Protein 3K5I (pdb70)

Organism: Aspergillus clavatus (strain ATCC 1007 / CBS 513.65 / DSM 816 / NCTC 3887 / NRRL 1 / QM 1276 / 107) (NCBI:txid344612)

Sequence (1512 aa):
MWNSRKVGVLGGGQLGRMLVESANRLNIQVNVLDADNSPAKQISAHDGHVTGSFKEREAVRQLAKTCDVVTAEIEHVDTYALEEVASEVKIEPSWQAIRTIQNKFNQKEHLRKYGIPMAEHRELVENTPAELAKVGEQLGYPLMLKSKTMAYDGRGNFRVNSQDDIPEALEALKDRPLYAEKWAYFKMELAVIVVKTKDEVLSYPTVETVQEDSICKLVYAPARNVSDAINQKAQELARKAVAAFDGKGVFGVEMFLLEDDSIMLCEIASRIHNSGHYTIEGCALSQFDAHLRAILDLPIPAQSLEIRQPSIMLNIIGGAAPDTHLQAAECALSIPNASIHLYSKGAAKPGRKMGHITVTAPTMHEAETHIQPLIDVVDRIMWNSRKVGVLGGGQLGRMLVESANRLNIQVNVLDADNSPAKQISAHDGHVTGSFKEREAVRQLAKTCDVVTAEIEHVDTYALEEVASEVKIEPSWQAIRTIQNKFNQKEHLRKYGIPMAEHRELVENTPAELAKVGEQLGYPLMLKSKTRGNFRVNSQDDIPEALEALKDRPLYAEKWAYFKMELAVIVVKTKDEVLSYPTVETVQEDSICKLVYAPARNVSDAINQKAQELARKAVAAFDGKGVFGVEMFLLEDDSIMLCEIASRIHNSGHYTIEGCALSQFDAHLRAILDLPIPAQSLEIRQPSIMLNIIGGAAPDTHLQAAECALSIPNASIHLYSKGAAKPGRKMGHITVTAPTMHEAETHIQPLIDVVDRIMWNSRKVGVLGGGQLGRMLVESANRLNIQVNVLDADNSPAKQISAHDGHVTGSFKEREAVRQLAKTCDVVTAEIEHVDTYALEEVASEVKIEPSWQAIRTIQNKFNQKEHLRKYGIPMAEHRELVENTPAELAKVGEQLGYPLMLKSKTMAYDGRGNFRVNSQDDIPEALEALKDRPLYAEKWAYFKMELAVIVVKTKDEVLSYPTVETVQEDSICKLVYAPARNVSDAINQKAQELARKAVAAFDGKGVFGVEMFLLEDDSIMLCEIASRIHNSGHYTIEGCALSQFDAHLRAILDLPIPAQSLEIRQPSIMLNIIGGAAPDTHLQAAECALSIPNASIHLYSKGAAKPGRKMGHITVTAPTMHEAETHIQPLIDVVDRIRMWNSRKVGVLGGGQLGRMLVESANRLNIQVNVLDADNSPAKQISAHDGHVTGSFKEREAVRQLAKTCDVVTAEIVDTYALEEVASEVKIEPSWQAIRTIQNKFNQKEHLRKYGIPMAEHRELVENTPAELAKVGEQLGYPLMLKSKTMGNFRVNSQDDIPEALEALKDRPLYAEKWAYFKMELAVIVVKTKDEVLSYPTVETVQEDSICKLVYAPARNVSDAINQKAQELARKAVAAFDGKGVFGVEMFLLEDDSIMLCEIASRIHNSGHYTIEGCALSQFDAHLRAILDLPIPAQSLEIRQPSIMLNIIGGAAPDTHLQAAECALSIPNASIHLYSKGAAKPGRKMGHITVTAPTMHEAETHIQPLIDVVDR

InterPro domains:
  IPR000031 PurE domain [PF00731] (404-549)
  IPR000031 PurE domain [SM01001] (402-552)
  IPR000031 PurE domain [TIGR01162] (404-551)
  IPR003135 ATP-grasp fold, ATP-dependent carboxylate-amine ligase-type [PF02222] (110-288)
  IPR005875 Phosphoribosylaminoimidazole carboxylase, ATPase subunit [MF_01928] (6-364)
  IPR005875 Phosphoribosylaminoimidazole carboxylase, ATPase subunit [TIGR01161] (6-368)
  IPR011054 Rudiment single hybrid motif [SSF51246] (310-379)
  IPR011761 ATP-grasp fold [PS50975] (108-296)
  IPR013815 ATP-grasp fold, subdomain 1 [G3DSA:3.30.1490.20] (113-182)
  IPR016185 Pre-ATP-grasp domain superfamily [SSF52440] (3-99)
  IPR016301 Phosphoribosylaminoimidazole carboxylase, fungi/plant [PIRSF001340] (3-570)
  IPR033747 Class I PurE [MF_01929] (404-556)
  IPR040686 Phosphoribosylaminoimidazole carboxylase, C-terminal domain [PF17769] (311-368)
  IPR054350 PurT/PurK-like, preATP-grasp domain [PF22660] (6-102)

Foldseek 3Di:
DLQAFEEEEAEAFLQLQVLLVLNVVVVHHYAYEEAPPHLNCVPHPDPRHFHDHQQDLVSVLSSLQPGAEYEYAALNGNLVSVVVCVVRHPYFPHSVQSVQQQFFVSLVVLCVVLVAFAFAKFWQPDLDLVSVVVSCVVQHPFWWKAFRHDDDLLQGIDTRGDSVCSVVNCVSNDPGGIMITRDDPFPWKKKKKWFAAPPDIAIAFIWTWDDDSSGTFKIKPPHPPADPVLSVVRVVSVVSSVVSGGGGFIKMWMWGQDPVRDIHTHGMGSYDDPNQPLLVVFFQQGSSNRGVCRSSVHDDDNNRSYGPAIKMKGFQAQAPDQCLSVVLLVVQVPQPQKDWFASSHPGRDGSHGGTMIMHGDNHSVVSCVSCPVSVVSSVVD/DLQAFEEEEADAFLQLQVLLVLNVVVVRHYAYEEAPPHLRCVVPPDDNHFHDHQADLVSLVSNQVRGQEYEYRALPGDLVSVVVCCVRHPYFADSVLSVQQLFFVSLVVLCVVQPAFAFDKFFDPDLDLVSVQVRCVVQPPQKWKAFRNCGIDGRGHSVCSVVRSVSNDPGGTMITRDAAFPFKKKWKWWFAVPAIFIFWIWTWDDDPRHTFKIKVHHPPQDPVLRVVVRVSVSSSVVSGGGGFIKMWMWGQGPVRDIHTDGIGSYDDDNQVLLPVFFLAGSSNRGVCRRSVHDDDNRRSYGPFIKMKGWQFFDPDQCLSVQLVVVQVPQPQKDWFASPNRGGDGGDGGTMIMHGDRHSVVRCVSCVVSVVSSVVD/DLQEFAEEEQDQFLQLLVLLVQNVVVVHHYAYEDADLHLNNVPRPDPLHFHHHLQDLVSVLSSLVRGQEYEYSDLNGNLVSCVVCVVPHHYFPHSVQSVQAQFQVSLVVLVVVLVAFDFDKFWQPDLDLVRVVVRCVVQHPFKWKAFRHPDDFLQGIDTRGDSVCSVVRCVSNDPGGIMITRDAQFPWKKKWKWFFAPPDIATAFIWTFDADSRGTFKIKPRHPDDDVVLRVVRVVSVVSSPVSGGGGAMKMWMWGQHPVRDIHTDGMGSYDDPNFPLLVVFFQAGSSNSRVCRNSVHDDPNRRRYGPAIKMKGFQAQAPDQCLSVVLQVVQVPQPQKDWFATSRHRGDGRHGGTMIMHGDNHSVVNCVRCVVSVVSSVVRD/DLLAFEEEEADQFLQLQVLLVLNVVVPRHYAYEEAPPFLRVVVPDDDRHFHHHLADQPSVLVRQLRTAEYEYPAHDLVSVVVCVVPHHYFFHSVLQVQQQFQVSLVVLCVVVVAFAFDKFWDDDLDLVVVLVVCVVQPPQKWKQFRHPGIDGRGDSVCSVVRSVVRDPTGIMITRDAQFPFKWKKKWFFAPPAIATAWIWTFDDDPPHTFKIKVRHPPQPVVLGVQQRVSVRSSVVSDGGGFMKMWMWGQGPVRDIHTHGMRSYDDPNQPQCVVFFLAGSSNRRVCRNSVHDDDNNRRYGPFIKMKGFQAFDPWFCVSVVLVVVLVPQAQKDWFASPNGTGDGGDGGTMIMHGDNDPVVSCVSCVVSVVVSVD

B-factor: mean 33.08, std 24.82, range [1.0, 99.75]

Nearest PDB structures (foldseek):
  3k5h-assembly1_A  TM=9.970E-01  e=4.142E-81  Aspergillus clavatus
  3k5i-assembly1_B  TM=9.734E-01  e=1.674E-75  Aspergillus clavatus
  3k5i-assembly2_D  TM=9.687E-01  e=1.830E-73  Aspergillus clavatus
  3qff-assembly1_B  TM=9.321E-01  e=9.022E-40  Bacillus anthracis str. A0248
  1kj8-assembly1_A  TM=8.905E-01  e=2.432E-32  Escherichia coli

Solvent-accessible surface area: 56715 Å² total; per-residue (Å²): 113,17,16,75,56,77,0,0,0,0,0,0,19,25,18,0,11,6,2,0,36,9,0,22,62,12,44,6,64,2,2,0,0,24,58,91,93,11,15,0,13,35,6,7,35,68,148,22,40,20,88,22,38,27,110,80,107,116,9,0,57,89,0,1,104,46,11,63,1,0,2,4,13,23,15,17,6,18,1,112,0,0,80,75,0,46,102,99,17,115,19,32,0,16,37,85,3,2,59,35,4,34,22,26,18,69,2,5,55,48,0,118,155,98,58,7,52,25,8,75,25,86,79,10,122,95,65,48,70,73,21,0,23,116,2,0,149,66,9,32,74,17,0,36,0,10,0,24,40,75,14,80,27,23,107,0,32,47,119,0,73,40,117,129,30,3,86,102,0,21,94,58,6,121,140,60,62,1,1,0,10,86,46,14,142,83,90,37,22,1,0,0,3,0,0,34,20,126,104,96,64,21,22,2,42,4,3,12,12,54,56,84,127,40,26,15,34,12,0,16,0,54,12,77,150,20,55,125,75,20,43,108,84,0,35,96,11,0,88,91,0,1,71,7,7,94,16,42,0,0,0,0,0,39,1,15,6,31,130,107,67,46,5,30,1,16,42,2,4,1,38,2,11,11,3,0,2,2,0,40,22,0,4,15,6,7,0,1,36,0,2,1,6,1,5,1,41,15,48,21,23,64,84,1,6,108,37,34,21,29,0,0,0,0,2,3,46,5,11,103,38,95,71,9,17,34,63,3,0,65,30,1,4,62,10,33,16,4,15,10,4,6,7,34,30,58,78,6,151,97,22,66,20,6,0,0,0,0,0,4,0,84,69,30,134,42,0,52,81,18,1,82,64,0,20,55,52,29,81,196,94,118,23,19,75,63,73,0,0,0,2,0,0,18,22,22,0,12,5,0,1,40,8,0,23,65,14,41,5,55,3,0,0,0,23,55,93,100,6,20,0,12,32,6,8,35,64,151,21,40,14,85,21,35,39,117,85,140,99,7,2,100,86,0,4,141,39,18,60,3,2,3,10,9,48,42,99,6,33,4,139,0,3,66,65,10,48,107,111,7,125,15,24,2,15,51,80,3,4,42,27,6,38,28,38,21,62,1,2,38,45,0,130,167,103,48,6,67,33,10,91,12,82,82,7,120,104,43,46,77,78,26,0,22,128,9,1,125,100,4,30,66,19,0,50,0,12,10,26,113,234,16,76,46,125,0,82,49,99,126,38,5,85,111,0,16,127,43,4,97,127,50,90,0,0,0,7,80,49,12,151,80,104,28,40,1,2,1,4,0,0,29,23,131,120,96,39,31,15,0,25,0,2,14,24,49,90,88,129,93,49,22,16,10,0,18,0,47,8,70,139,21,12,83,44,17,24,24,80,0,12,42,15,0,50,118,0,0,55,13,11,104,12,26,0,0,0,0,0,42,1,20,7,40,126,107,59,35,10,24,2,15,44,3,11,7,47,1,16,15,4,0,3,2,0,38,22,0,3,17,7,9,0,2,40,0,3,0,8,2,5,2,72,18,55,23,22,35,42,2,8,42,36,35,21,27,0,0,0,0,1,2,44,7,18,95,35,83,76,16,15,29,65,2,0,66,32,0,7,66,9,29,20,2,15,9,4,6,7,33,39,47,65,1,140,104,26,95,73,2,1,0,0,0,0,4,2,81,67,31,132,70,0,47,83,24,1,86,64,0,16,46,36,26,73,201,107,196,30,18,61,124,80,0,0,0,1,0,0,19,24,17,0,12,5,0,2,40,10,0,24,67,10,40,6,56,3,1,0,0,29,57,91,105,8,15,0,12,36,4,6,44,65,149,24,40,17,91,20,39,25,111,79,97,112,7,1,64,65,0,0,149,48,11,40,1,1,2,4,13,20,18,12,6,19,1,119,0,0,78,86,2,43,98,116,22,137,21,29,0,25,51,92,4,4,42,23,3,33,24,25,28,65,3,6,51,42,0,142,160,88,61,5,60,26,11,69,19,83,75,8,127,100,63,48,71,79,26,0,31,132,4,0,141,86,7,30,75,15,0,33,0,15,0,27,40,68,14,80,30,21,110,1,36,37,121,0,71,42,117,126,39,4,85,110,0,19,95,56,6,120,135,56,65,2,0,0,8,83,54,17,143,86,88,37,17,0,0,2,3,0,0,24,27,133,117,97,56,14,26,1,43,5,3,6,7,49,48,65,111,38,24,15,23,9,0,19,0,55,14,72,144,22,57,120,60,16,40,109,76,0,39,103,16,0,81,91,0,1,71,10,9,107,18,41,0,0,0,0,0,26,0,18,5,31,131,95,63,39,15,27,0,19,49,2,2,3,32,0,13,16,2,0,3,3,0,40,24,0,5,15,8,7,0,1,34,0,0,0,6,1,5,28,50,22,53,19,23,64,73,1,5,103,38,39,25,28,0,1,0,0,6,3,52,1,13,91,37,95,72,10,15,39,91,4,0,78,29,0,1,61,12,30,17,2,18,7,3,6,6,33,33,53,81,13,144,104,25,69,16,6,0,0,0,0,0,4,0,84,68,27,129,39,0,51,86,20,2,82,63,1,22,49,46,25,59,194,61,158,153,16,22,66,77,81,0,0,0,2,1,0,18,28,16,0,12,5,1,0,36,8,0,26,57,9,40,6,55,4,0,0,0,27,62,95,109,16,14,0,12,41,5,7,37,67,150,15,35,10,82,24,29,45,115,88,126,99,3,2,84,101,0,2,163,44,15,64,8,3,3,12,14,89,22,35,3,134,1,3,62,80,2,46,113,95,16,154,18,22,3,23,59,92,4,15,51,28,8,70,28,47,21,66,5,11,59,28,0,131,144,95,48,7,60,27,12,86,8,87,78,9,118,106,51,36,74,76,33,2,23,122,8,2,137,102,3,28,69,28,0,53,0,17,9,21,36,197,57,81,41,113,0,75,42,96,119,44,5,86,93,0,21,102,27,6,106,160,72,69,0,2,0,14,76,54,14,125,80,113,35,43,1,0,1,3,0,0,33,24,142,121,92,39,24,18,0,24,0,3,8,25,52,91,84,133,101,48,19,20,10,0,13,0,50,9,66,138,17,13,75,47,15,19,41,77,0,14,64,16,0,44,101,0,0,56,12,11,108,16,40,0,1,0,0,0,47,1,23,4,34,119,112,54,42,13,23,7,31,42,6,21,18,66,3,17,15,3,0,2,1,0,37,26,0,6,13,4,8,0,1,32,0,5,0,4,1,5,1,74,18,50,21,22,34,39,1,5,44,36,34,18,26,0,0,0,0,1,1,42,8,25,90,57,59,77,38,12,41,97,11,0,79,31,0,3,67,10,30,18,2,14,8,5,5,5,34,44,51,62,4,124,102,26,82,57,3,0,0,0,0,0,5,1,89,67,32,142,54,0,58,83,20,1,85,64,0,15,40,66,38,77,224

Secondary structure (DSSP, 8-state):
--S--EEEEE--SHHHHHHHHHHHHHT-EEEEEESTT-TTGGG--SS--EES-TT-HHHHHHHHTT-SEEEESSS-S-HHHHHHHTTTSEESS-HHHHHHHTSHHHHHHHHHTTT--B--EEEESS--HHHHHHHHHHH-SSEEEEESSS--TTTTEEEE-STTSHHHHHHHTTTS-EEEEE---EEEEEEEEEEE-SS-EEEPPPEEEEEETTEEEEEEES-SS--HHHHHHHHHHHHHHHHTS--SEEEEEEEEEETTS-EEEEEEESS--GGGTTHHHHBSS-HHHHHHHHHTT----GGGGSBSS-EEEEEEE--SSSSHHHHHHHHHTTSTTEEEEE----S--TT-EEEEEEEE-SSHHHHHHHHHHHHHHHHT-/-TT-S-EEEE--SHHHHHHHHHHHHHT--EEEEESTT-TTGGG--SS--EES-TTSHHHHHHHHTT-SEEEESSSS--HHHHHHHTTTSEESS-HHHHHHHTSHHHHHHHHHTTT--B--EEEESS--HHHHHHHHHHH-SSEEEEE----EEEE-SGGGHHHHHHTT-SS-EEEEE---EEEEEEEEEEE-SS-EEE---EEEEEETTEEEEEEES-TT--HHHHHHHHHHHHHHHTTS-S-EEEEEEEEEETTS-EEEEEEESS--GGGTTHHHHSSS-HHHHHHHHHTT----GGGGS-SS-EEEEEEE--SSSSTHHHHHHHHHTSTTEEEEE----S--TT-EEEEEEEE-SSHHHHHHHHHHHHHHHHH-/-TT-SEEEEE--SHHHHHHHHHHHHTT-EEEEEESTT-TTGGG--SS--EES-TT-HHHHHHHHTT-SEEEESSS-S-HHHHHHHTTTSEESS-HHHHHHHHSHHHHHHHHHTTT--B--EEE-SS--HHHHHHHHHHH-SSEEEEESSS--TTTTEEEE-SGGGHHHHHHHTTTS-EEEEE---EEEEEEEEEEE-SS-EEE---EEEEEETTEEEEEEESPSS--HHHHHHHHHHHHHHHHTS--SEEEEEEEEEETTS-EEEEEEESS--GGGTTHHHHSSS-HHHHHHHHHTT----GGGGS-SS-EEEEEEE--SSTTTHHHHHHHHHTSTTEEEEE----S--TT-EEEEEEEE-SSHHHHHHHHHHHHHHHHHH-/-GGG-EEEEE--SHHHHHHHHHHHHTT-EEEEEESTT-TTGGG--STT-EES-TTSHHHHHHHHHTSSEEEE----HHHHHHHTTTSEEES-HHHHHHHTSHHHHHHHHHTTT--B--EEE-SS--HHHHHHHHHHH-SSEEEEES---EEEE-SGGGHHHHHHHS-SS-EEEEE---EEEEEEEEEEE-SS-EEEEEEEEEEEETTEEEEEEES-TT--HHHHHHHHHHHHHHHHTS-S-EEEEEEEEEETTS-EEEEEEESS--GGGTTHHHHSSS-HHHHHHHHHTT----SGGGS-SS-EEEEEEE--SSTTHHHHHHHHHHTSTTEEEEE----S--TT-EEEEEEEE-SSHHHHHHHHHHHHHHHH-

CATH classification: 3.40.50.20 (+2 more: 3.30.1490.20, 3.30.470.20)

Radius of gyration: 37.77 Å; Cα contacts (8 Å, |Δi|>4): 3647; chains: 4; bounding box: 84×115×87 Å

Structure (mmCIF, N/CA/C/O backbone):
data_3K5I
#
_entry.id   3K5I
#
_cell.length_a   76.500
_cell.length_b   134.200
_cell.length_c   98.500
_cell.angle_alpha   90.00
_cell.angle_beta   105.60
_cell.angle_gamma   90.00
#
_symmetry.space_group_name_H-M   'P 1 21 1'
#
loop_
_entity.id
_entity.type
_entity.pdbx_description
1 polymer 'Phosphoribosyl-aminoimidazole carboxylase'
2 non-polymer 'SODIUM ION'
3 non-polymer '2-[N-CYCLOHEXYLAMINO]ETHANE SULFONIC ACID'
4 non-polymer "ADENOSINE-5'-DIPHOSPHATE"
5 non-polymer 'MAGNESIUM ION'
6 non-polymer '5-AMINOIMIDAZOLE RIBONUCLEOTIDE'
7 water water
#
loop_
_atom_site.group_PDB
_atom_site.id
_atom_site.type_symbol
_atom_site.label_atom_id
_atom_site.label_alt_id
_atom_site.label_comp_id
_atom_site.label_asym_id
_atom_site.label_entity_id
_atom_site.label_seq_id
_atom_site.pdbx_PDB_ins_code
_atom_site.Cartn_x
_atom_site.Cartn_y
_atom_site.Cartn_z
_atom_site.occupancy
_atom_site.B_iso_or_equiv
_atom_site.auth_seq_id
_atom_site.auth_comp_id
_atom_site.auth_asym_id
_atom_site.auth_atom_id
_atom_site.pdbx_PDB_model_num
ATOM 1 N N . MET A 1 21 ? -3.057 15.866 59.950 1.00 99.75 1 MET A N 1
ATOM 2 C CA . MET A 1 21 ? -2.212 14.823 60.486 1.00 29.96 1 MET A CA 1
ATOM 3 C C . MET A 1 21 ? -0.879 14.816 59.767 1.00 29.26 1 MET A C 1
ATOM 4 O O . MET A 1 21 ? 0.086 15.521 60.088 1.00 65.74 1 MET A O 1
ATOM 9 N N . TRP A 1 22 ? -0.856 13.955 58.768 1.00 47.61 2 TRP A N 1
ATOM 10 C CA . TRP A 1 22 ? 0.313 13.824 57.953 1.00 39.60 2 TRP A CA 1
ATOM 11 C C . TRP A 1 22 ? -0.112 14.911 56.973 1.00 47.93 2 TRP A C 1
ATOM 12 O O . TRP A 1 22 ? 0.737 15.575 56.363 1.00 38.11 2 TRP A O 1
ATOM 23 N N . ASN A 1 23 ? -1.432 15.119 56.895 1.00 22.92 3 ASN A N 1
ATOM 24 C CA . ASN A 1 23 ? -2.004 16.157 55.998 1.00 33.57 3 ASN A CA 1
ATOM 25 C C . ASN A 1 23 ? -2.741 17.357 56.614 1.00 27.14 3 ASN A C 1
ATOM 26 O O . ASN A 1 23 ? -3.588 18.078 55.989 1.00 22.79 3 ASN A O 1
ATOM 31 N N . SER A 1 24 ? -2.417 17.596 57.881 1.00 27.80 4 SER A N 1
ATOM 32 C CA . SER A 1 24 ? -3.044 18.721 58.578 1.00 99.75 4 SER A CA 1
ATOM 33 C C . SER A 1 24 ? -2.289 20.018 58.324 1.00 30.15 4 SER A C 1
ATOM 34 O O . SER A 1 24 ? -2.834 21.110 58.522 1.00 54.17 4 SER A O 1
ATOM 37 N N . ARG A 1 25 ? -1.035 19.918 57.898 1.00 38.23 5 ARG A N 1
ATOM 38 C CA . ARG A 1 25 ? -0.259 21.122 57.630 1.00 55.26 5 ARG A CA 1
ATOM 39 C C . ARG A 1 25 ? -0.788 21.944 56.473 1.00 13.79 5 ARG A C 1
ATOM 40 O O . ARG A 1 25 ? -1.408 21.435 55.529 1.00 27.80 5 ARG A O 1
ATOM 48 N N . LYS A 1 26 ? -0.522 23.240 56.599 1.00 35.03 6 LYS A N 1
ATOM 49 C CA . LYS A 1 26 ? -0.926 24.235 55.634 1.00 16.93 6 LYS A CA 1
ATOM 50 C C . LYS A 1 26 ? 0.335 24.601 54.879 1.00 19.83 6 LYS A C 1
ATOM 51 O O . LYS A 1 26 ? 1.420 24.705 55.438 1.00 30.95 6 LYS A O 1
ATOM 57 N N . VAL A 1 27 ? 0.195 24.741 53.573 1.00 26.50 7 VAL A N 1
ATOM 58 C CA . VAL A 1 27 ? 1.311 25.092 52.704 1.00 2.99 7 VAL A CA 1
ATOM 59 C C . VAL A 1 27 ? 1.089 26.480 52.102 1.00 11.52 7 VAL A C 1
ATOM 60 O O . VAL A 1 27 ? -0.024 26.702 51.570 1.00 23.44 7 VAL A O 1
ATOM 64 N N . GLY A 1 28 ? 2.075 27.378 52.213 1.00 33.74 8 GLY A N 1
ATOM 65 C CA . GLY A 1 28 ? 1.970 28.759 51.695 1.00 4.90 8 GLY A CA 1
ATOM 66 C C . GLY A 1 28 ? 2.704 28.695 50.387 1.00 14.83 8 GLY A C 1
ATOM 67 O O . GLY A 1 28 ? 3.877 28.249 50.370 1.00 19.19 8 GLY A O 1
ATOM 68 N N . VAL A 1 29 ? 2.023 29.103 49.321 1.00 18.62 9 VAL A N 1
ATOM 69 C CA . VAL A 1 29 ? 2.723 29.095 48.027 1.00 23.24 9 VAL A CA 1
ATOM 70 C C . VAL A 1 29 ? 2.868 30.523 47.531 1.00 16.00 9 VAL A C 1
ATOM 71 O O . VAL A 1 29 ? 1.884 31.238 47.332 1.00 27.87 9 VAL A O 1
ATOM 75 N N . LEU A 1 30 ? 4.107 30.950 47.328 1.00 19.15 10 LEU A N 1
ATOM 76 C CA . LEU A 1 30 ? 4.307 32.298 46.848 1.00 24.86 10 LEU A CA 1
ATOM 77 C C . LEU A 1 30 ? 4.122 32.348 45.303 1.00 11.69 10 LEU A C 1
ATOM 78 O O . LEU A 1 30 ? 4.987 31.883 44.576 1.00 12.54 10 LEU A O 1
ATOM 83 N N . GLY A 1 31 ? 3.043 32.889 44.809 1.00 8.81 11 GLY A N 1
ATOM 84 C CA . GLY A 1 31 ? 2.788 32.949 43.366 1.00 1.00 11 GLY A CA 1
ATOM 85 C C . GLY A 1 31 ? 1.547 32.072 43.114 1.00 45.49 11 GLY A C 1
ATOM 86 O O . GLY A 1 31 ? 1.444 31.050 43.791 1.00 16.06 11 GLY A O 1
ATOM 87 N N . GLY A 1 32 ? 0.615 32.409 42.215 1.00 9.43 12 GLY A N 1
ATOM 88 C CA . GLY A 1 32 ? -0.567 31.529 42.044 1.00 2.18 12 GLY A CA 1
ATOM 89 C C . GLY A 1 32 ? -1.057 31.482 40.585 1.00 14.17 12 GLY A C 1
ATOM 90 O O . GLY A 1 32 ? -2.244 31.664 40.288 1.00 22.84 12 GLY A O 1
ATOM 91 N N . GLY A 1 33 ? -0.072 31.197 39.734 1.00 9.22 13 GLY A N 1
ATOM 92 C CA . GLY A 1 33 ? -0.176 31.093 38.315 1.00 1.18 13 GLY A CA 1
ATOM 93 C C . GLY A 1 33 ? -0.326 29.628 38.024 1.00 6.59 13 GLY A C 1
ATOM 94 O O . GLY A 1 33 ? -0.781 28.885 38.876 1.00 14.86 13 GLY A O 1
ATOM 95 N N . GLN A 1 34 ? -0.049 29.249 36.789 1.00 6.13 14 GLN A N 1
ATOM 96 C CA . GLN A 1 34 ? -0.361 27.884 36.415 1.00 9.88 14 GLN A CA 1
ATOM 97 C C . GLN A 1 34 ? 0.336 26.849 37.200 1.00 7.91 14 GLN A C 1
ATOM 98 O O . GLN A 1 34 ? -0.151 25.728 37.401 1.00 6.75 14 GLN A O 1
ATOM 104 N N . LEU A 1 35 ? 1.514 27.245 37.667 1.00 16.10 15 LEU A N 1
ATOM 105 C CA . LEU A 1 35 ? 2.339 26.285 38.393 1.00 19.20 15 LEU A CA 1
ATOM 106 C C . LEU A 1 35 ? 1.685 26.047 39.730 1.00 4.61 15 LEU A C 1
ATOM 107 O O . LEU A 1 35 ? 1.524 24.924 40.167 1.00 12.06 15 LEU A O 1
ATOM 112 N N . GLY A 1 36 ? 1.366 27.158 40.383 1.00 5.77 16 GLY A N 1
ATOM 113 C CA . GLY A 1 36 ? 0.773 27.160 41.684 1.00 1.00 16 GLY A CA 1
ATOM 114 C C . GLY A 1 36 ? -0.460 26.421 41.446 1.00 17.43 16 GLY A C 1
ATOM 115 O O . GLY A 1 36 ? -0.799 25.640 42.323 1.00 10.36 16 GLY A O 1
ATOM 116 N N . ARG A 1 37 ? -1.102 26.601 40.301 1.00 2.52 17 ARG A N 1
ATOM 117 C CA . ARG A 1 37 ? -2.353 25.799 40.180 1.00 4.97 17 ARG A CA 1
ATOM 118 C C . ARG A 1 37 ? -2.214 24.269 40.081 1.00 9.79 17 ARG A C 1
ATOM 119 O O . ARG A 1 37 ? -3.054 23.467 40.520 1.00 14.72 17 ARG A O 1
ATOM 127 N N . MET A 1 38 ? -1.177 23.824 39.396 1.00 7.01 18 MET A N 1
ATOM 128 C CA . MET A 1 38 ? -0.985 22.399 39.266 1.00 1.00 18 MET A CA 1
ATOM 129 C C . MET A 1 38 ? -0.617 21.910 40.649 1.00 8.28 18 MET A C 1
ATOM 130 O O . MET A 1 38 ? -1.012 20.819 41.092 1.00 9.68 18 MET A O 1
ATOM 135 N N . LEU A 1 39 ? 0.110 22.745 41.372 1.00 4.73 19 LEU A N 1
ATOM 136 C CA . LEU A 1 39 ? 0.430 22.309 42.730 1.00 13.20 19 LEU A CA 1
ATOM 137 C C . LEU A 1 39 ? -0.856 22.077 43.547 1.00 30.91 19 LEU A C 1
ATOM 138 O O . LEU A 1 39 ? -0.950 21.062 44.225 1.00 9.13 19 LEU A O 1
ATOM 143 N N . VAL A 1 40 ? -1.828 22.994 43.485 1.00 33.91 20 VAL A N 1
ATOM 144 C CA . VAL A 1 40 ? -3.115 22.887 44.195 1.00 24.26 20 VAL A CA 1
ATOM 145 C C . VAL A 1 40 ? -3.861 21.682 43.663 1.00 7.55 20 VAL A C 1
ATOM 146 O O . VAL A 1 40 ? -4.395 20.897 44.440 1.00 23.11 20 VAL A O 1
ATOM 150 N N . GLU A 1 41 ? -3.896 21.435 42.367 1.00 5.00 21 GLU A N 1
ATOM 151 C CA . GLU A 1 41 ? -4.591 20.188 42.111 1.00 1.57 21 GLU A CA 1
ATOM 152 C C . GLU A 1 41 ? -3.989 19.080 42.969 1.00 10.51 21 GLU A C 1
ATOM 153 O O . GLU A 1 41 ? -4.687 18.265 43.612 1.00 13.26 21 GLU A O 1
ATOM 159 N N . SER A 1 42 ? -2.669 19.012 42.986 1.00 21.63 22 SER A N 1
ATOM 160 C CA . SER A 1 42 ? -2.055 17.916 43.772 1.00 7.50 22 SER A CA 1
ATOM 161 C C . SER A 1 42 ? -2.387 18.048 45.245 1.00 22.54 22 SER A C 1
ATOM 162 O O . SER A 1 42 ? -2.504 17.042 45.907 1.00 14.93 22 SER A O 1
ATOM 165 N N . ALA A 1 43 ? -2.531 19.268 45.760 1.00 18.75 23 ALA A N 1
ATOM 166 C CA . ALA A 1 43 ? -2.793 19.459 47.178 1.00 13.78 23 ALA A CA 1
ATOM 167 C C . ALA A 1 43 ? -4.158 18.951 47.602 1.00 31.50 23 ALA A C 1
ATOM 168 O O . ALA A 1 43 ? -4.361 18.304 48.661 1.00 8.95 23 ALA A O 1
ATOM 170 N N . ASN A 1 44 ? -5.064 19.196 46.680 1.00 17.29 24 ASN A N 1
ATOM 171 C CA . ASN A 1 44 ? -6.495 18.912 46.766 1.00 31.40 24 ASN A CA 1
ATOM 172 C C . ASN A 1 44 ? -6.759 17.426 46.815 1.00 22.77 24 ASN A C 1
ATOM 173 O O . ASN A 1 44 ? -7.692 16.952 47.505 1.00 13.04 24 ASN A O 1
ATOM 178 N N . ARG A 1 45 ? -5.937 16.708 46.051 1.00 6.58 25 ARG A N 1
ATOM 179 C CA . ARG A 1 45 ? -6.119 15.252 46.062 1.00 7.97 25 ARG A CA 1
ATOM 180 C C . ARG A 1 45 ? -5.715 14.673 47.435 1.00 10.76 25 ARG A C 1
ATOM 181 O O . ARG A 1 45 ? -6.164 13.627 47.871 1.00 9.86 25 ARG A O 1
ATOM 189 N N . LEU A 1 46 ? -4.863 15.369 48.173 1.00 13.32 26 LEU A N 1
ATOM 190 C CA . LEU A 1 46 ? -4.514 14.857 49.489 1.00 20.99 26 LEU A CA 1
ATOM 191 C C . LEU A 1 46 ? -5.195 15.625 50.657 1.00 25.72 26 LEU A C 1
ATOM 192 O O . LEU A 1 46 ? -4.991 15.312 51.835 1.00 30.15 26 LEU A O 1
ATOM 197 N N . ASN A 1 47 ? -6.032 16.616 50.327 1.00 16.82 27 ASN A N 1
ATOM 198 C CA . ASN A 1 47 ? -6.732 17.446 51.305 1.00 29.16 27 ASN A CA 1
ATOM 199 C C . ASN A 1 47 ? -5.765 18.263 52.176 1.00 24.79 27 ASN A C 1
ATOM 200 O O . ASN A 1 47 ? -5.948 18.430 53.394 1.00 43.96 27 ASN A O 1
ATOM 205 N N . ILE A 1 48 ? -4.715 18.748 51.516 1.00 23.84 28 ILE A N 1
ATOM 206 C CA . ILE A 1 48 ? -3.725 19.598 52.168 1.00 37.19 28 ILE A CA 1
ATOM 207 C C . ILE A 1 48 ? -4.088 20.999 51.721 1.00 24.39 28 ILE A C 1
ATOM 208 O O . ILE A 1 48 ? -4.251 21.246 50.539 1.00 10.39 28 ILE A O 1
ATOM 213 N N . GLN A 1 49 ? -4.215 21.864 52.716 1.00 28.94 29 GLN A N 1
ATOM 214 C CA . GLN A 1 49 ? -4.593 23.252 52.553 1.00 26.93 29 GLN A CA 1
ATOM 215 C C . GLN A 1 49 ? -3.433 24.004 52.017 1.00 8.10 29 GLN A C 1
ATOM 216 O O . GLN A 1 49 ? -2.338 24.007 52.600 1.00 17.48 29 GLN A O 1
ATOM 222 N N . VAL A 1 50 ? -3.772 24.640 50.904 1.00 26.01 30 VAL A N 1
ATOM 223 C CA . VAL A 1 50 ? -2.859 25.501 50.222 1.00 9.78 30 VAL A CA 1
ATOM 224 C C . VAL A 1 50 ? -3.265 26.990 50.281 1.00 9.88 30 VAL A C 1
ATOM 225 O O . VAL A 1 50 ? -4.273 27.383 49.642 1.00 20.05 30 VAL A O 1
ATOM 229 N N . ASN A 1 51 ? -2.531 27.815 51.064 1.00 12.21 31 ASN A N 1
ATOM 230 C CA . ASN A 1 51 ? -2.889 29.261 51.051 1.00 26.90 31 ASN A CA 1
ATOM 231 C C . ASN A 1 51 ? -2.029 29.922 49.989 1.00 33.61 31 ASN A C 1
ATOM 232 O O . ASN A 1 51 ? -0.822 29.815 50.007 1.00 19.38 31 ASN A O 1
ATOM 237 N N . VAL A 1 52 ? -2.610 30.625 49.040 1.00 26.85 32 VAL A N 1
ATOM 238 C CA . VAL A 1 52 ? -1.803 31.215 47.965 1.00 12.08 32 VAL A CA 1
ATOM 239 C C . VAL A 1 52 ? -1.518 32.703 47.988 1.00 7.08 32 VAL A C 1
ATOM 240 O O . VAL A 1 52 ? -2.381 33.480 48.311 1.00 21.98 32 VAL A O 1
ATOM 244 N N . LEU A 1 53 ? -0.297 33.103 47.664 1.00 11.65 33 LEU A N 1
ATOM 245 C CA . LEU A 1 53 ? -0.054 34.535 47.628 1.00 18.38 33 LEU A CA 1
ATOM 246 C C . LEU A 1 53 ? 0.000 35.015 46.149 1.00 8.74 33 LEU A C 1
ATOM 247 O O . LEU A 1 53 ? 0.869 34.615 45.361 1.00 10.03 33 LEU A O 1
ATOM 252 N N . ASP A 1 54 ? -0.947 35.848 45.754 1.00 12.17 34 ASP A N 1
ATOM 253 C CA . ASP A 1 54 ? -0.941 36.384 44.395 1.00 13.36 34 ASP A CA 1
ATOM 254 C C . ASP A 1 54 ? -2.185 37.257 44.179 1.00 10.85 34 ASP A C 1
ATOM 255 O O . ASP A 1 54 ? -2.911 37.535 45.129 1.00 13.04 34 ASP A O 1
ATOM 260 N N . ALA A 1 55 ? -2.459 37.710 42.968 1.00 8.00 35 ALA A N 1
ATOM 261 C CA . ALA A 1 55 ? -3.675 38.502 42.804 1.00 11.15 35 ALA A CA 1
ATOM 262 C C . ALA A 1 55 ? -4.936 37.684 43.134 1.00 10.04 35 ALA A C 1
ATOM 263 O O . ALA A 1 55 ? -4.924 36.472 43.183 1.00 12.23 35 ALA A O 1
ATOM 265 N N . ASP A 1 56 ? -6.046 38.359 43.415 1.00 22.20 36 ASP A N 1
ATOM 266 C CA . ASP A 1 56 ? -7.281 37.651 43.744 1.00 23.47 36 ASP A CA 1
ATOM 267 C C . ASP A 1 56 ? -7.762 36.952 42.534 1.00 33.11 36 ASP A C 1
ATOM 268 O O . ASP A 1 56 ? -7.595 37.453 41.413 1.00 21.44 36 ASP A O 1
ATOM 273 N N . ASN A 1 57 ? -8.393 35.821 42.798 1.00 8.86 37 ASN A N 1
ATOM 274 C CA . ASN A 1 57 ? -8.853 35.062 41.647 1.00 16.88 37 ASN A CA 1
ATOM 275 C C . ASN A 1 57 ? -7.747 34.578 40.676 1.00 46.34 37 ASN A C 1
ATOM 276 O O . ASN A 1 57 ? -7.979 34.339 39.476 1.00 24.92 37 ASN A O 1
ATOM 281 N N . SER A 1 58 ? -6.526 34.421 41.180 1.00 18.14 38 SER A N 1
ATOM 282 C CA . SER A 1 58 ? -5.523 33.945 40.248 1.00 27.34 38 SER A CA 1
ATOM 283 C C . SER A 1 58 ? -5.769 32.451 39.988 1.00 30.43 38 SER A C 1
ATOM 284 O O . SER A 1 58 ? -6.577 31.813 40.693 1.00 12.13 38 SER A O 1
ATOM 287 N N . PRO A 1 59 ? -5.073 31.905 38.982 1.00 13.82 39 PRO A N 1
ATOM 288 C CA . PRO A 1 59 ? -5.212 30.496 38.595 1.00 7.90 39 PRO A CA 1
ATOM 289 C C . PRO A 1 59 ? -5.298 29.405 39.636 1.00 9.45 39 PRO A C 1
ATOM 290 O O . PRO A 1 59 ? -6.080 28.459 39.488 1.00 28.06 39 PRO A O 1
ATOM 294 N N . ALA A 1 60 ? -4.578 29.645 40.722 1.00 11.36 40 ALA A N 1
ATOM 295 C CA . ALA A 1 60 ? -4.539 28.691 41.825 1.00 6.71 40 ALA A CA 1
ATOM 296 C C . ALA A 1 60 ? -5.601 28.847 42.889 1.00 34.49 40 ALA A C 1
ATOM 297 O O . ALA A 1 60 ? -6.079 27.893 43.495 1.00 18.95 40 ALA A O 1
ATOM 299 N N . LYS A 1 61 ? -6.001 30.091 43.062 1.00 15.09 41 LYS A N 1
ATOM 300 C CA . LYS A 1 61 ? -7.028 30.439 44.029 1.00 20.03 41 LYS A CA 1
ATOM 301 C C . LYS A 1 61 ? -8.344 29.917 43.492 1.00 6.67 41 LYS A C 1
ATOM 302 O O . LYS A 1 61 ? -9.136 29.419 44.285 1.00 18.08 41 LYS A O 1
ATOM 308 N N . GLN A 1 62 ? -8.488 30.008 42.164 1.00 27.00 42 GLN A N 1
ATOM 309 C CA . GLN A 1 62 ? -9.627 29.552 41.409 1.00 10.42 42 GLN A CA 1
ATOM 310 C C . GLN A 1 62 ? -10.117 28.146 41.717 1.00 15.79 42 GLN A C 1
ATOM 311 O O . GLN A 1 62 ? -11.338 27.887 41.552 1.00 8.86 42 GLN A O 1
ATOM 317 N N . ILE A 1 63 ? -9.222 27.308 42.246 1.00 19.91 43 ILE A N 1
ATOM 318 C CA . ILE A 1 63 ? -9.558 25.897 42.589 1.00 10.14 43 ILE A CA 1
ATOM 319 C C . ILE A 1 63 ? -9.279 25.500 44.033 1.00 14.17 43 ILE A C 1
ATOM 320 O O . ILE A 1 63 ? -8.953 24.357 44.345 1.00 17.38 43 ILE A O 1
ATOM 325 N N . SER A 1 64 ? -9.403 26.468 44.923 1.00 20.41 44 SER A N 1
ATOM 326 C CA . SER A 1 64 ? -9.146 26.244 46.325 1.00 17.34 44 SER A CA 1
ATOM 327 C C . SER A 1 64 ? -10.048 27.270 47.032 1.00 99.75 44 SER A C 1
ATOM 328 O O . SER A 1 64 ? -9.635 28.384 47.365 1.00 29.13 44 SER A O 1
ATOM 331 N N . ALA A 1 65 ? -11.303 26.901 47.257 1.00 25.15 45 ALA A N 1
ATOM 332 C CA . ALA A 1 65 ? -12.275 27.801 47.871 1.00 31.20 45 ALA A CA 1
ATOM 333 C C . ALA A 1 65 ? -12.223 27.780 49.380 1.00 48.01 45 ALA A C 1
ATOM 334 O O . ALA A 1 65 ? -13.025 27.049 49.961 1.00 35.03 45 ALA A O 1
ATOM 336 N N . HIS A 1 66 ? -11.337 28.552 50.009 1.00 15.21 46 HIS A N 1
ATOM 337 C CA . HIS A 1 66 ? -11.288 28.594 51.486 1.00 14.51 46 HIS A CA 1
ATOM 338 C C . HIS A 1 66 ? -10.857 29.995 51.882 1.00 17.41 46 HIS A C 1
ATOM 339 O O . HIS A 1 66 ? -10.588 30.825 50.992 1.00 21.72 46 HIS A O 1
ATOM 346 N N . ASP A 1 67 ? -10.745 30.323 53.161 1.00 31.53 47 ASP A N 1
ATOM 347 C CA . ASP A 1 67 ? -10.323 31.706 53.435 1.00 33.50 47 ASP A CA 1
ATOM 348 C C . ASP A 1 67 ? -8.861 32.058 53.691 1.00 99.75 47 ASP A C 1
ATOM 349 O O . ASP A 1 67 ? -8.577 33.199 54.086 1.00 35.87 47 ASP A O 1
ATOM 358 N N . GLY A 1 68 ? -7.924 31.137 53.471 1.00 20.53 48 GLY A N 1
ATOM 359 C CA . GLY A 1 68 ? -6.534 31.482 53.784 1.00 20.15 48 GLY A CA 1
ATOM 360 C C . GLY A 1 68 ? -5.616 32.208 52.806 1.00 27.78 48 GLY A C 1
ATOM 361 O O . GLY A 1 68 ? -4.446 32.522 53.098 1.00 25.97 48 GLY A O 1
ATOM 362 N N . HIS A 1 69 ? -6.113 32.435 51.601 1.00 21.69 49 HIS A N 1
ATOM 363 C CA . HIS A 1 69 ? -5.225 33.065 50.661 1.00 10.27 49 HIS A CA 1
ATOM 364 C C . HIS A 1 69 ? -4.913 34.488 51.141 1.00 6.37 49 HIS A C 1
ATOM 365 O O . HIS A 1 69 ? -5.601 35.105 51.957 1.00 99.75 49 HIS A O 1
ATOM 372 N N . VAL A 1 70 ? -3.880 35.005 50.490 1.00 32.93 50 VAL A N 1
ATOM 373 C CA . VAL A 1 70 ? -3.490 36.361 50.731 1.00 10.43 50 VAL A CA 1
ATOM 374 C C . VAL A 1 70 ? -3.483 37.072 49.419 1.00 21.40 50 VAL A C 1
ATOM 375 O O . VAL A 1 70 ? -2.844 36.638 48.476 1.00 15.61 50 VAL A O 1
ATOM 379 N N . THR A 1 71 ? -4.181 38.192 49.388 1.00 14.75 51 THR A N 1
ATOM 380 C CA . THR A 1 71 ? -4.245 39.070 48.230 1.00 20.68 51 THR A CA 1
ATOM 381 C C . THR A 1 71 ? -3.031 40.042 48.217 1.00 38.30 51 THR A C 1
ATOM 382 O O . THR A 1 71 ? -2.687 40.663 49.212 1.00 24.34 51 THR A O 1
ATOM 386 N N . GLY A 1 72 ? -2.345 40.186 47.090 1.00 16.14 52 GLY A N 1
ATOM 387 C CA . GLY A 1 72 ? -1.149 41.048 47.037 1.00 24.32 52 GLY A CA 1
ATOM 388 C C . GLY A 1 72 ? -0.134 40.267 46.186 1.00 31.48 52 GLY A C 1
ATOM 389 O O . GLY A 1 72 ? -0.508 39.252 45.579 1.00 23.07 52 GLY A O 1
ATOM 390 N N . SER A 1 73 ? 1.117 40.725 46.115 1.00 23.20 53 SER A N 1
ATOM 391 C CA . SER A 1 73 ? 2.158 40.079 45.294 1.00 19.38 53 SER A CA 1
ATOM 392 C C . SER A 1 73 ? 3.212 39.380 46.125 1.00 10.35 53 SER A C 1
ATOM 393 O O . SER A 1 73 ? 3.454 39.751 47.291 1.00 19.76 53 SER A O 1
ATOM 396 N N . PHE A 1 74 ? 3.828 38.401 45.449 1.00 11.33 54 PHE A N 1
ATOM 397 C CA . PHE A 1 74 ? 4.926 37.603 46.010 1.00 13.08 54 PHE A CA 1
ATOM 398 C C . PHE A 1 74 ? 6.248 38.438 46.107 1.00 10.20 54 PHE A C 1
ATOM 399 O O . PHE A 1 74 ? 7.241 38.089 46.768 1.00 7.96 54 PHE A O 1
ATOM 407 N N . LYS A 1 75 ? 6.286 39.610 45.466 1.00 18.18 55 LYS A N 1
ATOM 408 C CA . LYS A 1 75 ? 7.526 40.418 45.570 1.00 15.91 55 LYS A CA 1
ATOM 409 C C . LYS A 1 75 ? 7.191 41.512 46.605 1.00 99.75 55 LYS A C 1
ATOM 410 O O . LYS A 1 75 ? 7.848 42.567 46.690 1.00 15.02 55 LYS A O 1
ATOM 416 N N . GLU A 1 76 ? 6.128 41.274 47.365 1.00 24.07 56 GLU A N 1
ATOM 417 C CA . GLU A 1 76 ? 5.634 42.252 48.335 1.00 7.08 56 GLU A CA 1
ATOM 418 C C . GLU A 1 76 ? 5.892 41.911 49.789 1.00 26.91 56 GLU A C 1
ATOM 419 O O . GLU A 1 76 ? 5.126 41.114 50.277 1.00 12.42 56 GLU A O 1
ATOM 425 N N . ARG A 1 77 ? 6.917 42.508 50.413 1.00 13.79 57 ARG A N 1
ATOM 426 C CA . ARG A 1 77 ? 7.360 42.392 51.821 1.00 88.80 57 ARG A CA 1
ATOM 427 C C . ARG A 1 77 ? 6.391 41.951 52.918 1.00 40.27 57 ARG A C 1
ATOM 428 O O . ARG A 1 77 ? 6.639 40.950 53.583 1.00 26.95 57 ARG A O 1
ATOM 436 N N . GLU A 1 78 ? 5.316 42.726 53.091 1.00 29.61 58 GLU A N 1
ATOM 437 C CA . GLU A 1 78 ? 4.236 42.508 54.058 1.00 36.71 58 GLU A CA 1
ATOM 438 C C . GLU A 1 78 ? 3.179 41.459 53.679 1.00 37.52 58 GLU A C 1
ATOM 439 O O . GLU A 1 78 ? 2.483 40.929 54.546 1.00 21.03 58 GLU A O 1
ATOM 445 N N . ALA A 1 79 ? 3.044 41.180 52.381 1.00 23.03 59 ALA A N 1
ATOM 446 C CA . ALA A 1 79 ? 2.114 40.203 51.835 1.00 15.57 59 ALA A CA 1
ATOM 447 C C . ALA A 1 79 ? 2.837 38.872 52.047 1.00 24.49 59 ALA A C 1
ATOM 448 O O . ALA A 1 79 ? 2.236 37.921 52.590 1.00 15.69 59 ALA A O 1
ATOM 450 N N . VAL A 1 80 ? 4.134 38.863 51.685 1.00 9.19 60 VAL A N 1
ATOM 451 C CA . VAL A 1 80 ? 5.051 37.699 51.834 1.00 8.99 60 VAL A CA 1
ATOM 452 C C . VAL A 1 80 ? 5.000 37.228 53.326 1.00 42.70 60 VAL A C 1
ATOM 453 O O . VAL A 1 80 ? 4.829 36.032 53.619 1.00 27.19 60 VAL A O 1
ATOM 457 N N . ARG A 1 81 ? 5.081 38.180 54.273 1.00 21.61 61 ARG A N 1
ATOM 458 C CA . ARG A 1 81 ? 5.070 37.964 55.739 1.00 10.50 61 ARG A CA 1
ATOM 459 C C . ARG A 1 81 ? 3.729 37.518 56.362 1.00 6.22 61 ARG A C 1
ATOM 460 O O . ARG A 1 81 ? 3.607 36.734 57.283 1.00 12.15 61 ARG A O 1
ATOM 468 N N . GLN A 1 82 ? 2.671 38.081 55.831 1.00 8.61 62 GLN A N 1
ATOM 469 C CA . GLN A 1 82 ? 1.358 37.674 56.237 1.00 28.66 62 GLN A CA 1
ATOM 470 C C . GLN A 1 82 ? 1.268 36.195 55.781 1.00 34.50 62 GLN A C 1
ATOM 471 O O . GLN A 1 82 ? 1.065 35.312 56.603 1.00 20.02 62 GLN A O 1
ATOM 477 N N . LEU A 1 83 ? 1.433 35.875 54.496 1.00 27.35 63 LEU A N 1
ATOM 478 C CA . LEU A 1 83 ? 1.338 34.455 54.099 1.00 29.76 63 LEU A CA 1
ATOM 479 C C . LEU A 1 83 ? 2.035 33.486 55.027 1.00 18.50 63 LEU A C 1
ATOM 480 O O . LEU A 1 83 ? 1.542 32.427 55.448 1.00 22.89 63 LEU A O 1
ATOM 485 N N . ALA A 1 84 ? 3.251 33.868 55.335 1.00 22.11 64 ALA A N 1
ATOM 486 C CA . ALA A 1 84 ? 4.052 33.038 56.234 1.00 23.97 64 ALA A CA 1
ATOM 487 C C . ALA A 1 84 ? 3.559 32.887 57.681 1.00 99.75 64 ALA A C 1
ATOM 488 O O . ALA A 1 84 ? 3.833 31.894 58.372 1.00 22.08 64 ALA A O 1
ATOM 490 N N . LYS A 1 85 ? 2.857 33.901 58.170 1.00 65.30 65 LYS A N 1
ATOM 491 C CA . LYS A 1 85 ? 2.365 33.842 59.538 1.00 44.20 65 LYS A CA 1
ATOM 492 C C . LYS A 1 85 ? 1.106 32.966 59.593 1.00 58.05 65 LYS A C 1
ATOM 493 O O . LYS A 1 85 ? 0.360 32.902 60.576 1.00 27.19 65 LYS A O 1
ATOM 504 N N . THR A 1 86 ? 0.837 32.261 58.507 1.00 20.00 66 THR A N 1
ATOM 505 C CA . THR A 1 86 ? -0.383 31.484 58.578 1.00 62.04 66 THR A CA 1
ATOM 506 C C . THR A 1 86 ? -0.189 30.118 57.946 1.00 18.23 66 THR A C 1
ATOM 507 O O . THR A 1 86 ? -1.116 29.422 57.563 1.00 50.41 66 THR A O 1
ATOM 511 N N . CYS A 1 87 ? 1.060 29.724 57.841 1.00 43.88 67 CYS A N 1
ATOM 512 C CA . CYS A 1 87 ? 1.167 28.459 57.195 1.00 18.43 67 CYS A CA 1
ATOM 513 C C . CYS A 1 87 ? 2.352 27.690 57.763 1.00 46.80 67 CYS A C 1
ATOM 514 O O . CYS A 1 87 ? 3.294 28.272 58.287 1.00 21.68 67 CYS A O 1
ATOM 517 N N . ASP A 1 88 ? 2.305 26.365 57.690 1.00 27.12 68 ASP A N 1
ATOM 518 C CA . ASP A 1 88 ? 3.444 25.652 58.216 1.00 30.29 68 ASP A CA 1
ATOM 519 C C . ASP A 1 88 ? 4.654 25.563 57.340 1.00 53.27 68 ASP A C 1
ATOM 520 O O . ASP A 1 88 ? 5.684 25.238 57.903 1.00 22.13 68 ASP A O 1
ATOM 525 N N . VAL A 1 89 ? 4.570 25.794 56.030 1.00 55.95 69 VAL A N 1
ATOM 526 C CA . VAL A 1 89 ? 5.779 25.718 55.196 1.00 23.69 69 VAL A CA 1
ATOM 527 C C . VAL A 1 89 ? 5.443 26.646 54.068 1.00 30.08 69 VAL A C 1
ATOM 528 O O . VAL A 1 89 ? 4.332 26.720 53.559 1.00 18.99 69 VAL A O 1
ATOM 532 N N . VAL A 1 90 ? 6.444 27.434 53.751 1.00 15.41 70 VAL A N 1
ATOM 533 C CA . VAL A 1 90 ? 6.237 28.398 52.677 1.00 12.42 70 VAL A CA 1
ATOM 534 C C . VAL A 1 90 ? 7.037 27.966 51.456 1.00 99.75 70 VAL A C 1
ATOM 535 O O . VAL A 1 90 ? 8.225 27.722 51.538 1.00 10.94 70 VAL A O 1
ATOM 539 N N . THR A 1 91 ? 6.412 27.839 50.301 1.00 8.35 71 THR A N 1
ATOM 540 C CA . THR A 1 91 ? 7.210 27.414 49.148 1.00 32.53 71 THR A CA 1
ATOM 541 C C . THR A 1 91 ? 6.971 28.412 48.020 1.00 32.11 71 THR A C 1
ATOM 542 O O . THR A 1 91 ? 6.249 29.404 48.186 1.00 19.70 71 THR A O 1
ATOM 546 N N . ALA A 1 92 ? 7.577 28.206 46.860 1.00 21.09 72 ALA A N 1
ATOM 547 C CA . ALA A 1 92 ? 7.337 29.125 45.752 1.00 30.56 72 ALA A CA 1
ATOM 548 C C . ALA A 1 92 ? 7.129 28.478 44.401 1.00 74.75 72 ALA A C 1
ATOM 549 O O . ALA A 1 92 ? 7.767 27.499 44.065 1.00 13.86 72 ALA A O 1
ATOM 551 N N . GLU A 1 93 ? 6.212 29.045 43.631 1.00 6.65 73 GLU A N 1
ATOM 552 C CA . GLU A 1 93 ? 5.885 28.617 42.248 1.00 13.26 73 GLU A CA 1
ATOM 553 C C . GLU A 1 93 ? 6.501 29.571 41.234 1.00 17.75 73 GLU A C 1
ATOM 554 O O . GLU A 1 93 ? 6.306 29.491 40.041 1.00 11.64 73 GLU A O 1
ATOM 560 N N . ILE A 1 94 ? 7.283 30.500 41.759 1.00 12.90 74 ILE A N 1
ATOM 561 C CA . ILE A 1 94 ? 7.973 31.420 40.886 1.00 23.20 74 ILE A CA 1
ATOM 562 C C . ILE A 1 94 ? 9.299 31.892 41.558 1.00 20.58 74 ILE A C 1
ATOM 563 O O . ILE A 1 94 ? 9.494 31.810 42.776 1.00 7.55 74 ILE A O 1
ATOM 568 N N . GLU A 1 95 ? 10.306 32.339 40.829 1.00 7.85 75 GLU A N 1
ATOM 569 C CA . GLU A 1 95 ? 11.497 32.724 41.605 1.00 13.82 75 GLU A CA 1
ATOM 570 C C . GLU A 1 95 ? 11.593 34.222 41.948 1.00 14.85 75 GLU A C 1
ATOM 571 O O . GLU A 1 95 ? 12.429 34.693 42.743 1.00 35.34 75 GLU A O 1
ATOM 577 N N . HIS A 1 96 ? 10.820 35.058 41.289 1.00 19.80 76 HIS A N 1
ATOM 578 C CA . HIS A 1 96 ? 10.999 36.485 41.516 1.00 33.81 76 HIS A CA 1
ATOM 579 C C . HIS A 1 96 ? 10.185 37.004 42.683 1.00 15.90 76 HIS A C 1
ATOM 580 O O . HIS A 1 96 ? 9.251 37.785 42.459 1.00 28.51 76 HIS A O 1
ATOM 587 N N . VAL A 1 97 ? 10.533 36.465 43.863 1.00 20.93 77 VAL A N 1
ATOM 588 C CA . VAL A 1 97 ? 9.877 36.718 45.133 1.00 15.39 77 VAL A CA 1
ATOM 589 C C . VAL A 1 97 ? 10.749 37.505 46.089 1.00 51.88 77 VAL A C 1
ATOM 590 O O . VAL A 1 97 ? 11.941 37.630 45.923 1.00 15.61 77 VAL A O 1
ATOM 594 N N . ASP A 1 98 ? 10.150 38.044 47.132 1.00 16.11 78 ASP A N 1
ATOM 595 C CA . ASP A 1 98 ? 10.953 38.864 48.011 1.00 9.04 78 ASP A CA 1
ATOM 596 C C . ASP A 1 98 ? 11.636 37.951 48.996 1.00 9.35 78 ASP A C 1
ATOM 597 O O . ASP A 1 98 ? 11.077 37.603 50.017 1.00 18.35 78 ASP A O 1
ATOM 602 N N . THR A 1 99 ? 12.876 37.582 48.706 1.00 13.29 79 THR A N 1
ATOM 603 C CA . THR A 1 99 ? 13.605 36.719 49.621 1.00 10.71 79 THR A CA 1
ATOM 604 C C . THR A 1 99 ? 14.070 37.396 50.907 1.00 22.63 79 THR A C 1
ATOM 605 O O . THR A 1 99 ? 14.582 36.712 51.789 1.00 15.54 79 THR A O 1
ATOM 609 N N . TYR A 1 100 ? 13.896 38.716 50.990 1.00 19.20 80 TYR A N 1
ATOM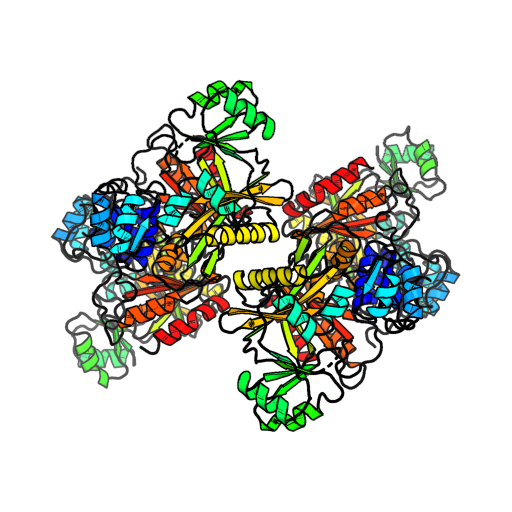 610 C CA . TYR A 1 100 ? 14.297 39.464 52.194 1.00 31.12 80 TYR A CA 1
ATOM 611 C C . TYR A 1 100 ? 13.210 39.329 53.244 1.00 14.20 80 TYR A C 1
ATOM 612 O O . TYR A 1 100 ? 13.490 39.020 54.405 1.00 14.65 80 TYR A O 1
ATOM 621 N N . ALA A 1 101 ? 11.966 39.458 52.800 1.00 17.47 81 ALA A N 1
ATOM 622 C CA . ALA A 1 101 ? 10.842 39.256 53.699 1.00 18.89 81 ALA A CA 1
ATOM 623 C C . ALA A 1 101 ? 11.011 37.815 54.170 1.00 25.70 81 ALA A C 1
ATOM 624 O O . ALA A 1 101 ? 10.755 37.535 55.328 1.00 33.41 81 ALA A O 1
ATOM 626 N N . LEU A 1 102 ? 11.365 36.879 53.290 1.00 17.56 82 LEU A N 1
ATOM 627 C CA . LEU A 1 102 ? 11.554 35.460 53.676 1.00 11.71 82 LEU A CA 1
ATOM 628 C C . LEU A 1 102 ? 12.665 35.221 54.717 1.00 34.25 82 LEU A C 1
ATOM 629 O O . LEU A 1 102 ? 12.490 34.406 55.636 1.00 12.42 82 LEU A O 1
ATOM 634 N N . GLU A 1 103 ? 13.796 35.926 54.583 1.00 10.59 83 GLU A N 1
ATOM 635 C CA . GLU A 1 103 ? 14.880 35.822 55.569 1.00 14.02 83 GLU A CA 1
ATOM 636 C C . GLU A 1 103 ? 14.292 36.384 56.911 1.00 15.04 83 GLU A C 1
ATOM 637 O O . GLU A 1 103 ? 14.542 35.894 57.995 1.00 24.75 83 GLU A O 1
ATOM 643 N N . GLU A 1 104 ? 13.467 37.417 56.831 1.00 22.62 84 GLU A N 1
ATOM 644 C CA . GLU A 1 104 ? 12.915 37.999 58.023 1.00 23.21 84 GLU A CA 1
ATOM 645 C C . GLU A 1 104 ? 12.014 37.079 58.776 1.00 29.58 84 GLU A C 1
ATOM 646 O O . GLU A 1 104 ? 11.966 37.106 60.013 1.00 50.64 84 GLU A O 1
ATOM 652 N N . VAL A 1 105 ? 11.258 36.303 58.015 1.00 25.99 85 VAL A N 1
ATOM 653 C CA . VAL A 1 105 ? 10.319 35.411 58.680 1.00 19.03 85 VAL A CA 1
ATOM 654 C C . VAL A 1 105 ? 10.792 33.980 58.894 1.00 15.87 85 VAL A C 1
ATOM 655 O O . VAL A 1 105 ? 10.014 33.132 59.357 1.00 28.63 85 VAL A O 1
ATOM 659 N N . ALA A 1 106 ? 12.065 33.751 58.543 1.00 36.40 86 ALA A N 1
ATOM 660 C CA . ALA A 1 106 ? 12.693 32.444 58.668 1.00 20.57 86 ALA A CA 1
ATOM 661 C C . ALA A 1 106 ? 12.472 31.807 60.053 1.00 38.50 86 ALA A C 1
ATOM 662 O O . ALA A 1 106 ? 12.416 30.600 60.228 1.00 29.45 86 ALA A O 1
ATOM 664 N N . SER A 1 107 ? 12.300 32.645 61.059 1.00 32.14 87 SER A N 1
ATOM 665 C CA . SER A 1 107 ? 12.061 32.199 62.421 1.00 19.08 87 SER A CA 1
ATOM 666 C C . SER A 1 107 ? 10.619 31.783 62.755 1.00 28.61 87 SER A C 1
ATOM 667 O O . SER A 1 107 ? 10.364 31.180 63.801 1.00 99.75 87 SER A O 1
ATOM 670 N N . GLU A 1 108 ? 9.680 32.133 61.882 1.00 33.30 88 GLU A N 1
ATOM 671 C CA . GLU A 1 108 ? 8.255 31.829 62.088 1.00 43.50 88 GLU A CA 1
ATOM 672 C C . GLU A 1 108 ? 7.599 30.691 61.277 1.00 99.75 88 GLU A C 1
ATOM 673 O O . GLU A 1 108 ? 6.451 30.281 61.514 1.00 36.33 88 GLU A O 1
ATOM 679 N N . VAL A 1 109 ? 8.346 30.152 60.321 1.00 9.06 89 VAL A N 1
ATOM 680 C CA . VAL A 1 109 ? 7.841 29.091 59.485 1.00 22.60 89 VAL A CA 1
ATOM 681 C C . VAL A 1 109 ? 9.046 28.501 58.760 1.00 19.82 89 VAL A C 1
ATOM 682 O O . VAL A 1 109 ? 10.120 29.130 58.637 1.00 34.70 89 VAL A O 1
ATOM 686 N N . LYS A 1 110 ? 8.866 27.270 58.307 1.00 12.45 90 LYS A N 1
ATOM 687 C CA . LYS A 1 110 ? 9.937 26.606 57.535 1.00 8.56 90 LYS A CA 1
ATOM 688 C C . LYS A 1 110 ? 9.836 27.139 56.117 1.00 47.44 90 LYS A C 1
ATOM 689 O O . LYS A 1 110 ? 8.738 27.516 55.657 1.00 17.74 90 LYS A O 1
ATOM 695 N N . ILE A 1 111 ? 10.980 27.151 55.437 1.00 13.55 91 ILE A N 1
ATOM 696 C CA . ILE A 1 111 ? 10.939 27.647 54.053 1.00 31.99 91 ILE A CA 1
ATOM 697 C C . ILE A 1 111 ? 11.545 26.621 53.135 1.00 9.99 91 ILE A C 1
ATOM 698 O O . ILE A 1 111 ? 12.694 26.283 53.294 1.00 18.83 91 ILE A O 1
ATOM 703 N N . GLU A 1 112 ? 10.817 26.154 52.134 1.00 33.08 92 GLU A N 1
ATOM 704 C CA . GLU A 1 112 ? 11.444 25.164 51.268 1.00 21.90 92 GLU A CA 1
ATOM 705 C C . GLU A 1 112 ? 10.978 25.363 49.819 1.00 8.98 92 GLU A C 1
ATOM 706 O O . GLU A 1 112 ? 9.779 25.406 49.523 1.00 13.53 92 GLU A O 1
ATOM 712 N N . PRO A 1 113 ? 11.919 25.458 48.895 1.00 13.38 93 PRO A N 1
ATOM 713 C CA . PRO A 1 113 ? 13.354 25.440 49.208 1.00 37.88 93 PRO A CA 1
ATOM 714 C C . PRO A 1 113 ? 13.875 26.711 49.957 1.00 22.28 93 PRO A C 1
ATOM 715 O O . PRO A 1 113 ? 13.194 27.729 50.183 1.00 13.43 93 PRO A O 1
ATOM 719 N N . SER A 1 114 ? 15.124 26.729 50.377 1.00 18.20 94 SER A N 1
ATOM 720 C CA . SER A 1 114 ? 15.645 27.899 51.113 1.00 20.22 94 SER A CA 1
ATOM 721 C C . SER A 1 114 ? 15.616 29.312 50.535 1.00 35.45 94 SER A C 1
ATOM 722 O O . SER A 1 114 ? 15.888 29.479 49.347 1.00 18.84 94 SER A O 1
ATOM 725 N N . TRP A 1 115 ? 15.365 30.334 51.359 1.00 17.09 95 TRP A N 1
ATOM 726 C CA . TRP A 1 115 ? 15.400 31.670 50.803 1.00 6.55 95 TRP A CA 1
ATOM 727 C C . TRP A 1 115 ? 16.740 32.047 50.164 1.00 34.63 95 TRP A C 1
ATOM 728 O O . TRP A 1 115 ? 16.821 32.836 49.215 1.00 22.03 95 TRP A O 1
ATOM 739 N N . GLN A 1 116 ? 17.830 31.493 50.672 1.00 6.65 96 GLN A N 1
ATOM 740 C CA . GLN A 1 116 ? 19.122 31.840 50.052 1.00 11.19 96 GLN A CA 1
ATOM 741 C C . GLN A 1 116 ? 19.235 31.226 48.646 1.00 17.87 96 GLN A C 1
ATOM 742 O O . GLN A 1 116 ? 19.822 31.864 47.770 1.00 20.18 96 GLN A O 1
ATOM 748 N N . ALA A 1 117 ? 18.684 30.026 48.410 1.00 22.38 97 ALA A N 1
ATOM 749 C CA . ALA A 1 117 ? 18.700 29.344 47.093 1.00 1.23 97 ALA A CA 1
ATOM 750 C C . ALA A 1 117 ? 17.930 30.199 46.098 1.00 1.58 97 ALA A C 1
ATOM 751 O O . ALA A 1 117 ? 18.457 30.556 45.031 1.00 20.84 97 ALA A O 1
ATOM 753 N N . ILE A 1 118 ? 16.718 30.619 46.506 1.00 19.49 98 ILE A N 1
ATOM 754 C CA . ILE A 1 118 ? 15.857 31.485 45.726 1.00 6.40 98 ILE A CA 1
ATOM 755 C C . ILE A 1 118 ? 16.570 32.805 45.429 1.00 37.22 98 ILE A C 1
ATOM 756 O O . ILE A 1 118 ? 16.647 33.279 44.295 1.00 16.78 98 ILE A O 1
ATOM 761 N N . ARG A 1 119 ? 17.111 33.435 46.463 1.00 15.93 99 ARG A N 1
ATOM 762 C CA . ARG A 1 119 ? 17.788 34.709 46.211 1.00 14.69 99 ARG A CA 1
ATOM 763 C C . ARG A 1 119 ? 18.860 34.537 45.179 1.00 10.49 99 ARG A C 1
ATOM 764 O O . ARG A 1 119 ? 18.962 35.346 44.254 1.00 24.90 99 ARG A O 1
ATOM 772 N N . THR A 1 120 ? 19.686 33.505 45.373 1.00 7.25 100 THR A N 1
ATOM 773 C CA . THR A 1 120 ? 20.733 33.283 44.385 1.00 14.74 100 THR A CA 1
ATOM 774 C C . THR A 1 120 ? 20.094 33.063 43.018 1.00 18.28 100 THR A C 1
ATOM 775 O O . THR A 1 120 ? 20.351 33.737 41.998 1.00 22.40 100 THR A O 1
ATOM 779 N N . ILE A 1 121 ? 19.274 32.031 42.979 1.00 12.02 101 ILE A N 1
ATOM 780 C CA . ILE A 1 121 ? 18.722 31.665 41.707 1.00 10.62 101 ILE A CA 1
ATOM 781 C C . ILE A 1 121 ? 18.006 32.743 40.915 1.00 24.31 101 ILE A C 1
ATOM 782 O O . ILE A 1 121 ? 18.084 32.800 39.688 1.00 18.49 101 ILE A O 1
ATOM 787 N N . GLN A 1 122 ? 17.296 33.601 41.621 1.00 24.48 102 GLN A N 1
ATOM 788 C CA . GLN A 1 122 ? 16.532 34.651 40.963 1.00 34.93 102 GLN A CA 1
ATOM 789 C C . GLN A 1 122 ? 17.313 35.658 40.104 1.00 16.37 102 GLN A C 1
ATOM 790 O O . GLN A 1 122 ? 16.751 36.371 39.255 1.00 36.18 102 GLN A O 1
ATOM 796 N N . ASN A 1 123 ? 18.626 35.697 40.309 1.00 27.28 103 ASN A N 1
ATOM 797 C CA . ASN A 1 123 ? 19.476 36.573 39.525 1.00 18.01 103 ASN A CA 1
ATOM 798 C C . ASN A 1 123 ? 20.308 35.562 38.755 1.00 11.48 103 ASN A C 1
ATOM 799 O O . ASN A 1 123 ? 21.124 34.827 39.326 1.00 23.00 103 ASN A O 1
ATOM 804 N N . LYS A 1 124 ? 20.017 35.536 37.455 1.00 26.32 104 LYS A N 1
ATOM 805 C CA . LYS A 1 124 ? 20.614 34.631 36.487 1.00 26.23 104 LYS A CA 1
ATOM 806 C C . LYS A 1 124 ? 22.109 34.716 36.397 1.00 49.00 104 LYS A C 1
ATOM 807 O O . LYS A 1 124 ? 22.801 33.686 36.250 1.00 23.25 104 LYS A O 1
ATOM 813 N N . PHE A 1 125 ? 22.563 35.957 36.508 1.00 16.70 105 PHE A N 1
ATOM 814 C CA . PHE A 1 125 ? 23.998 36.136 36.451 1.00 30.29 105 PHE A CA 1
ATOM 815 C C . PHE A 1 125 ? 24.573 35.555 37.742 1.00 99.75 105 PHE A C 1
ATOM 816 O O . PHE A 1 125 ? 25.547 34.807 37.752 1.00 27.61 105 PHE A O 1
ATOM 824 N N . ASN A 1 126 ? 23.955 35.919 38.854 1.00 15.70 106 ASN A N 1
ATOM 825 C CA . ASN A 1 126 ? 24.360 35.422 40.170 1.00 29.92 106 ASN A CA 1
ATOM 826 C C . ASN A 1 126 ? 24.251 33.907 40.316 1.00 26.07 106 ASN A C 1
ATOM 827 O O . ASN A 1 126 ? 25.104 33.254 40.924 1.00 22.89 106 ASN A O 1
ATOM 832 N N . GLN A 1 127 ? 23.193 33.342 39.745 1.00 10.70 107 GLN A N 1
ATOM 833 C CA . GLN A 1 127 ? 23.016 31.900 39.791 1.00 13.97 107 GLN A CA 1
ATOM 834 C C . GLN A 1 127 ? 24.247 31.260 39.180 1.00 39.20 107 GLN A C 1
ATOM 835 O O . GLN A 1 127 ? 24.895 30.359 39.742 1.00 28.35 107 GLN A O 1
ATOM 841 N N . LYS A 1 128 ? 24.542 31.755 37.986 1.00 29.79 108 LYS A N 1
ATOM 842 C CA . LYS A 1 128 ? 25.666 31.263 37.209 1.00 20.13 108 LYS A CA 1
ATOM 843 C C . LYS A 1 128 ? 27.017 31.337 37.926 1.00 28.53 108 LYS A C 1
ATOM 844 O O . LYS A 1 128 ? 27.766 30.358 37.924 1.00 21.40 108 LYS A O 1
ATOM 850 N N . GLU A 1 129 ? 27.347 32.467 38.536 1.00 37.68 109 GLU A N 1
ATOM 851 C CA . GLU A 1 129 ? 28.641 32.548 39.232 1.00 8.21 109 GLU A CA 1
ATOM 852 C C . GLU A 1 129 ? 28.612 31.601 40.402 1.00 29.73 109 GLU A C 1
ATOM 853 O O . GLU A 1 129 ? 29.632 31.043 40.738 1.00 36.48 109 GLU A O 1
ATOM 859 N N . HIS A 1 130 ? 27.444 31.428 41.008 1.00 51.78 110 HIS A N 1
ATOM 860 C CA . HIS A 1 130 ? 27.378 30.529 42.141 1.00 24.11 110 HIS A CA 1
ATOM 861 C C . HIS A 1 130 ? 27.768 29.146 41.652 1.00 34.25 110 HIS A C 1
ATOM 862 O O . HIS A 1 130 ? 28.553 28.404 42.253 1.00 24.13 110 HIS A O 1
ATOM 869 N N . LEU A 1 131 ? 27.204 28.773 40.521 1.00 36.97 111 LEU A N 1
ATOM 870 C CA . LEU A 1 131 ? 27.503 27.447 39.997 1.00 16.10 111 LEU A CA 1
ATOM 871 C C . LEU A 1 131 ? 28.914 27.201 39.460 1.00 31.16 111 LEU A C 1
ATOM 872 O O . LEU A 1 131 ? 29.346 26.053 39.447 1.00 31.23 111 LEU A O 1
ATOM 877 N N . ARG A 1 132 ? 29.574 28.233 38.930 1.00 33.49 112 ARG A N 1
ATOM 878 C CA . ARG A 1 132 ? 30.922 28.100 38.346 1.00 26.90 112 ARG A CA 1
ATOM 879 C C . ARG A 1 132 ? 32.061 27.622 39.276 1.00 99.75 112 ARG A C 1
ATOM 880 O O . ARG A 1 132 ? 33.097 27.108 38.814 1.00 44.34 112 ARG A O 1
ATOM 888 N N . LYS A 1 133 ? 31.843 27.849 40.572 1.00 14.86 113 LYS A N 1
ATOM 889 C CA . LYS A 1 133 ? 32.670 27.566 41.754 1.00 18.07 113 LYS A CA 1
ATOM 890 C C . LYS A 1 133 ? 32.556 26.072 42.013 1.00 46.20 113 LYS A C 1
ATOM 891 O O . LYS A 1 133 ? 33.384 25.427 42.653 1.00 65.99 113 LYS A O 1
ATOM 897 N N . TYR A 1 134 ? 31.442 25.579 41.503 1.00 34.60 114 TYR A N 1
ATOM 898 C CA . TYR A 1 134 ? 31.045 24.203 41.563 1.00 15.65 114 TYR A CA 1
ATOM 899 C C . TYR A 1 134 ? 31.481 23.444 40.321 1.00 12.93 114 TYR A C 1
ATOM 900 O O . TYR A 1 134 ? 31.179 22.279 40.169 1.00 59.84 114 TYR A O 1
ATOM 909 N N . GLY A 1 135 ? 32.240 24.052 39.418 1.00 22.16 115 GLY A N 1
ATOM 910 C CA . GLY A 1 135 ? 32.634 23.262 38.256 1.00 29.93 115 GLY A CA 1
ATOM 911 C C . GLY A 1 135 ? 31.641 23.303 37.082 1.00 99.75 115 GLY A C 1
ATOM 912 O O . GLY A 1 135 ? 31.988 22.984 35.936 1.00 27.72 115 GLY A O 1
ATOM 913 N N . ILE A 1 136 ? 30.402 23.706 37.350 1.00 26.19 116 ILE A N 1
ATOM 914 C CA . ILE A 1 136 ? 29.417 23.761 36.290 1.00 25.44 116 ILE A CA 1
ATOM 915 C C . ILE A 1 136 ? 29.822 24.417 34.966 1.00 23.26 116 ILE A C 1
ATOM 916 O O . ILE A 1 136 ? 30.151 25.609 34.957 1.00 47.57 116 ILE A O 1
ATOM 921 N N . PRO A 1 137 ? 29.797 23.641 33.874 1.00 99.75 117 PRO A N 1
ATOM 922 C CA . PRO A 1 137 ? 30.127 24.123 32.532 1.00 99.75 117 PRO A CA 1
ATOM 923 C C . PRO A 1 137 ? 28.885 24.945 32.199 1.00 52.71 117 PRO A C 1
ATOM 924 O O . PRO A 1 137 ? 27.774 24.548 32.544 1.00 18.16 117 PRO A O 1
ATOM 928 N N . MET A 1 138 ? 29.081 26.088 31.554 1.00 46.66 118 MET A N 1
ATOM 929 C CA . MET A 1 138 ? 28.012 26.999 31.163 1.00 35.29 118 MET A CA 1
ATOM 930 C C . MET A 1 138 ? 28.632 28.048 30.261 1.00 36.05 118 MET A C 1
ATOM 931 O O . MET A 1 138 ? 29.781 28.440 30.448 1.00 99.75 118 MET A O 1
ATOM 936 N N . ALA A 1 139 ? 27.830 28.520 29.317 1.00 33.75 119 ALA A N 1
ATOM 937 C CA . ALA A 1 139 ? 28.180 29.550 28.336 1.00 32.41 119 ALA A CA 1
ATOM 938 C C . ALA A 1 139 ? 28.929 30.756 28.894 1.00 99.75 119 ALA A C 1
ATOM 939 O O . ALA A 1 139 ? 28.646 31.275 29.952 1.00 30.77 119 ALA A O 1
ATOM 941 N N . GLU A 1 140 ? 29.905 31.222 28.139 1.00 30.13 120 GLU A N 1
ATOM 942 C CA . GLU A 1 140 ? 30.700 32.374 28.486 1.00 64.48 120 GLU A CA 1
ATOM 943 C C . GLU A 1 140 ? 29.823 33.608 28.547 1.00 37.78 120 GLU A C 1
ATOM 944 O O . GLU A 1 140 ? 28.893 33.750 27.749 1.00 23.35 120 GLU A O 1
ATOM 950 N N . HIS A 1 141 ? 30.173 34.549 29.416 1.00 23.27 121 HIS A N 1
ATOM 951 C CA . HIS A 1 141 ? 29.343 35.724 29.415 1.00 28.61 121 HIS A CA 1
ATOM 952 C C . HIS A 1 141 ? 30.170 36.894 29.858 1.00 25.76 121 HIS A C 1
ATOM 953 O O . HIS A 1 141 ? 31.374 36.754 30.114 1.00 67.63 121 HIS A O 1
ATOM 960 N N . ARG A 1 142 ? 29.497 38.036 29.932 1.00 50.43 122 ARG A N 1
ATOM 961 C CA . ARG A 1 142 ? 30.119 39.282 30.365 1.00 37.07 122 ARG A CA 1
ATOM 962 C C . ARG A 1 142 ? 29.008 40.116 30.965 1.00 51.87 122 ARG A C 1
ATOM 963 O O . ARG A 1 142 ? 27.970 40.298 30.343 1.00 16.82 122 ARG A O 1
ATOM 971 N N . GLU A 1 143 ? 29.171 40.645 32.166 1.00 21.51 123 GLU A N 1
ATOM 972 C CA . GLU A 1 143 ? 28.064 41.451 32.656 1.00 26.19 123 GLU A CA 1
ATOM 973 C C . GLU A 1 143 ? 28.141 42.809 31.949 1.00 30.73 123 GLU A C 1
ATOM 974 O O . GLU A 1 143 ? 29.161 43.128 31.346 1.00 51.06 123 GLU A O 1
ATOM 980 N N . LEU A 1 144 ? 27.081 43.609 31.970 1.00 42.88 124 LEU A N 1
ATOM 981 C CA . LEU A 1 144 ? 27.124 44.909 31.309 1.00 40.25 124 LEU A CA 1
ATOM 982 C C . LEU A 1 144 ? 27.057 45.939 32.410 1.00 25.73 124 LEU A C 1
ATOM 983 O O . LEU A 1 144 ? 26.000 46.088 32.977 1.00 26.30 124 LEU A O 1
ATOM 988 N N . VAL A 1 145 ? 28.143 46.642 32.705 1.00 91.62 125 VAL A N 1
ATOM 989 C CA . VAL A 1 145 ? 28.114 47.650 33.763 1.00 38.20 125 VAL A CA 1
ATOM 990 C C . VAL A 1 145 ? 27.220 48.893 33.551 1.00 99.75 125 VAL A C 1
ATOM 991 O O . VAL A 1 145 ? 26.784 49.535 34.509 1.00 36.75 125 VAL A O 1
ATOM 995 N N . GLU A 1 146 ? 26.925 49.247 32.303 1.00 32.73 126 GLU A N 1
ATOM 996 C CA . GLU A 1 146 ? 26.021 50.369 32.014 1.00 42.00 126 GLU A CA 1
ATOM 997 C C . GLU A 1 146 ? 25.329 49.813 30.790 1.00 94.54 126 GLU A C 1
ATOM 998 O O . GLU A 1 146 ? 25.715 48.759 30.271 1.00 33.93 126 GLU A O 1
ATOM 1004 N N . ASN A 1 147 ? 24.300 50.512 30.334 1.00 44.46 127 ASN A N 1
ATOM 1005 C CA . ASN A 1 147 ? 23.600 49.989 29.174 1.00 45.01 127 ASN A CA 1
ATOM 1006 C C . ASN A 1 147 ? 23.741 50.802 27.895 1.00 99.75 127 ASN A C 1
ATOM 1007 O O . ASN A 1 147 ? 22.819 51.305 27.258 1.00 51.89 127 ASN A O 1
ATOM 1012 N N . THR A 1 148 ? 25.004 50.904 27.542 1.00 29.63 128 THR A N 1
ATOM 1013 C CA . THR A 1 148 ? 25.475 51.635 26.405 1.00 28.86 128 THR A CA 1
ATOM 1014 C C . THR A 1 148 ? 25.756 50.662 25.271 1.00 30.39 128 THR A C 1
ATOM 1015 O O . THR A 1 148 ? 25.959 49.461 25.460 1.00 27.16 128 THR A O 1
ATOM 1019 N N . PRO A 1 149 ? 25.742 51.228 24.070 1.00 32.30 129 PRO A N 1
ATOM 1020 C CA . PRO A 1 149 ? 25.921 50.421 22.881 1.00 86.43 129 PRO A CA 1
ATOM 1021 C C . PRO A 1 149 ? 27.404 50.196 22.835 1.00 42.44 129 PRO A C 1
ATOM 1022 O O . PRO A 1 149 ? 27.889 49.176 22.339 1.00 60.32 129 PRO A O 1
ATOM 1026 N N . ALA A 1 150 ? 28.097 51.184 23.387 1.00 31.10 130 ALA A N 1
ATOM 1027 C CA . ALA A 1 150 ? 29.549 51.161 23.486 1.00 37.25 130 ALA A CA 1
ATOM 1028 C C . ALA A 1 150 ? 29.902 49.888 24.251 1.00 29.33 130 ALA A C 1
ATOM 1029 O O . ALA A 1 150 ? 30.651 49.015 23.789 1.00 79.32 130 ALA A O 1
ATOM 1031 N N . GLU A 1 151 ? 29.328 49.803 25.441 1.00 36.40 131 GLU A N 1
ATOM 1032 C CA . GLU A 1 151 ? 29.492 48.665 26.323 1.00 71.46 131 GLU A CA 1
ATOM 1033 C C . GLU A 1 151 ? 29.154 47.350 25.610 1.00 32.33 131 GLU A C 1
ATOM 1034 O O . GLU A 1 151 ? 29.942 46.387 25.533 1.00 36.83 131 GLU A O 1
ATOM 1040 N N . LEU A 1 152 ? 27.946 47.321 25.071 1.00 30.73 132 LEU A N 1
ATOM 1041 C CA . LEU A 1 152 ? 27.477 46.141 24.350 1.00 40.06 132 LEU A CA 1
ATOM 1042 C C . LEU A 1 152 ? 28.405 45.835 23.172 1.00 33.53 132 LEU A C 1
ATOM 1043 O O . LEU A 1 152 ? 28.977 44.748 23.072 1.00 48.31 132 LEU A O 1
ATOM 1048 N N . ALA A 1 153 ? 28.588 46.810 22.294 1.00 29.10 133 ALA A N 1
ATOM 1049 C CA . ALA A 1 153 ? 29.469 46.654 21.141 1.00 80.70 133 ALA A CA 1
ATOM 1050 C C . ALA A 1 153 ? 30.789 45.941 21.461 1.00 29.12 133 ALA A C 1
ATOM 1051 O O . ALA A 1 153 ? 31.317 45.091 20.696 1.00 32.01 133 ALA A O 1
ATOM 1053 N N . LYS A 1 154 ? 31.311 46.367 22.607 1.00 36.77 134 LYS A N 1
ATOM 1054 C CA . LYS A 1 154 ? 32.558 45.920 23.221 1.00 45.34 134 LYS A CA 1
ATOM 1055 C C . LYS A 1 154 ? 32.452 44.439 23.531 1.00 27.52 134 LYS A C 1
ATOM 1056 O O . LYS A 1 154 ? 33.206 43.602 23.018 1.00 44.65 134 LYS A O 1
ATOM 1062 N N . VAL A 1 155 ? 31.485 44.138 24.403 1.00 36.72 135 VAL A N 1
ATOM 1063 C CA . VAL A 1 155 ? 31.222 42.771 24.833 1.00 21.77 135 VAL A CA 1
ATOM 1064 C C . VAL A 1 155 ? 31.022 41.978 23.532 1.00 95.00 135 VAL A C 1
ATOM 1065 O O . VAL A 1 155 ? 31.406 40.824 23.409 1.00 28.77 135 VAL A O 1
ATOM 1069 N N . GLY A 1 156 ? 30.406 42.595 22.531 1.00 16.57 136 GLY A N 1
ATOM 1070 C CA . GLY A 1 156 ? 30.167 41.926 21.264 1.00 39.60 136 GLY A CA 1
ATOM 1071 C C . GLY A 1 156 ? 31.486 41.419 20.702 1.00 49.33 136 GLY A C 1
ATOM 1072 O O . GLY A 1 156 ? 31.576 40.261 20.333 1.00 39.34 136 GLY A O 1
ATOM 1073 N N . GLU A 1 157 ? 32.510 42.265 20.644 1.00 23.86 137 GLU A N 1
ATOM 1074 C CA . GLU A 1 157 ? 33.780 41.843 20.085 1.00 99.75 137 GLU A CA 1
ATOM 1075 C C . GLU A 1 157 ? 34.542 40.967 21.063 1.00 57.89 137 GLU A C 1
ATOM 1076 O O . GLU A 1 157 ? 35.670 40.569 20.793 1.00 99.75 137 GLU A O 1
ATOM 1082 N N . GLN A 1 158 ? 33.909 40.710 22.197 1.00 54.36 138 GLN A N 1
ATOM 1083 C CA . GLN A 1 158 ? 34.522 39.846 23.197 1.00 48.12 138 GLN A CA 1
ATOM 1084 C C . GLN A 1 158 ? 34.030 38.407 23.036 1.00 99.75 138 GLN A C 1
ATOM 1085 O O . GLN A 1 158 ? 34.824 37.473 23.181 1.00 69.86 138 GLN A O 1
ATOM 1091 N N . LEU A 1 159 ? 32.734 38.219 22.775 1.00 45.18 139 LEU A N 1
ATOM 1092 C CA . LEU A 1 159 ? 32.123 36.880 22.583 1.00 99.75 139 LEU A CA 1
ATOM 1093 C C . LEU A 1 159 ? 31.385 36.595 21.259 1.00 63.74 139 LEU A C 1
ATOM 1094 O O . LEU A 1 159 ? 30.743 35.547 21.050 1.00 30.69 139 LEU A O 1
ATOM 1099 N N . GLY A 1 160 ? 31.490 37.564 20.354 1.00 33.14 140 GLY A N 1
ATOM 1100 C CA . GLY A 1 160 ? 30.898 37.442 19.019 1.00 99.75 140 GLY A CA 1
ATOM 1101 C C . GLY A 1 160 ? 29.389 37.478 18.811 1.00 37.12 140 GLY A C 1
ATOM 1102 O O . GLY A 1 160 ? 28.610 37.609 19.751 1.00 44.93 140 GLY A O 1
ATOM 1103 N N . TYR A 1 161 ? 28.979 37.350 17.554 1.00 50.03 141 TYR A N 1
ATOM 1104 C CA . TYR A 1 161 ? 27.558 37.390 17.237 1.00 38.87 141 TYR A CA 1
ATOM 1105 C C . TYR A 1 161 ? 27.133 36.139 16.519 1.00 23.52 141 TYR A C 1
ATOM 1106 O O . TYR A 1 161 ? 27.966 35.507 15.878 1.00 26.40 141 TYR A O 1
ATOM 1115 N N . PRO A 1 162 ? 25.863 35.787 16.661 1.00 32.42 142 PRO A N 1
ATOM 1116 C CA . PRO A 1 162 ? 24.989 36.591 17.488 1.00 80.84 142 PRO A CA 1
ATOM 1117 C C . PRO A 1 162 ? 25.358 36.256 18.922 1.00 41.36 142 PRO A C 1
ATOM 1118 O O . PRO A 1 162 ? 26.244 35.467 19.232 1.00 28.12 142 PRO A O 1
ATOM 1122 N N . LEU A 1 163 ? 24.593 36.836 19.828 1.00 37.24 143 LEU A N 1
ATOM 1123 C CA . LEU A 1 163 ? 24.795 36.562 21.237 1.00 31.67 143 LEU A CA 1
ATOM 1124 C C . LEU A 1 163 ? 23.419 36.690 21.893 1.00 66.99 143 LEU A C 1
ATOM 1125 O O . LEU A 1 163 ? 22.477 37.274 21.349 1.00 22.38 143 LEU A O 1
ATOM 1130 N N . MET A 1 164 ? 23.276 36.138 23.089 1.00 30.05 144 MET A N 1
ATOM 1131 C CA . MET A 1 164 ? 21.958 36.236 23.721 1.00 81.52 144 MET A CA 1
ATOM 1132 C C . MET A 1 164 ? 21.963 37.376 24.707 1.00 28.82 144 MET A C 1
ATOM 1133 O O . MET A 1 164 ? 22.735 37.326 25.653 1.00 16.93 144 MET A O 1
ATOM 1138 N N . LEU A 1 165 ? 21.174 38.419 24.487 1.00 34.74 145 LEU A N 1
ATOM 1139 C CA . LEU A 1 165 ? 21.224 39.473 25.485 1.00 13.59 145 LEU A CA 1
ATOM 1140 C C . LEU A 1 165 ? 20.262 39.071 26.575 1.00 26.49 145 LEU A C 1
ATOM 1141 O O . LEU A 1 165 ? 19.140 38.705 26.258 1.00 18.84 145 LEU A O 1
ATOM 1146 N N . LYS A 1 166 ? 20.655 39.167 27.842 1.00 23.46 146 LYS A N 1
ATOM 1147 C CA . LYS A 1 166 ? 19.713 38.760 28.884 1.00 17.51 146 LYS A CA 1
ATOM 1148 C C . LYS A 1 166 ? 19.649 39.649 30.126 1.00 18.64 146 LYS A C 1
ATOM 1149 O O . LYS A 1 166 ? 20.692 40.132 30.591 1.00 22.87 146 LYS A O 1
ATOM 1155 N N . SER A 1 167 ? 18.442 39.814 30.666 1.00 28.15 147 SER A N 1
ATOM 1156 C CA . SER A 1 167 ? 18.166 40.563 31.891 1.00 28.31 147 SER A CA 1
ATOM 1157 C C . SER A 1 167 ? 18.590 39.594 32.992 1.00 23.36 147 SER A C 1
ATOM 1158 O O . SER A 1 167 ? 18.287 38.377 32.972 1.00 18.30 147 SER A O 1
ATOM 1161 N N . LYS A 1 168 ? 19.293 40.137 33.972 1.00 23.50 148 LYS A N 1
ATOM 1162 C CA . LYS A 1 168 ? 19.698 39.304 35.098 1.00 16.05 148 LYS A CA 1
ATOM 1163 C C . LYS A 1 168 ? 18.472 38.979 35.978 1.00 59.63 148 LYS A C 1
ATOM 1164 O O . LYS A 1 168 ? 18.257 37.896 36.524 1.00 18.05 148 LYS A O 1
ATOM 1170 N N . THR A 1 169 ? 17.570 39.925 36.123 1.00 9.45 149 THR A N 1
ATOM 1171 C CA . THR A 1 169 ? 16.461 39.589 36.993 1.00 26.08 149 THR A CA 1
ATOM 1172 C C . THR A 1 169 ? 15.147 39.589 36.254 1.00 29.67 149 THR A C 1
ATOM 1173 O O . THR A 1 169 ? 15.027 40.081 35.118 1.00 14.94 149 THR A O 1
ATOM 1177 N N . MET A 1 170 ? 14.160 39.064 36.973 1.00 19.15 150 MET A N 1
ATOM 1178 C CA . MET A 1 170 ? 12.801 39.006 36.488 1.00 5.64 150 MET A CA 1
ATOM 1179 C C . MET A 1 170 ? 12.546 38.217 35.196 1.00 30.59 150 MET A C 1
ATOM 1180 O O . MET A 1 170 ? 11.475 38.317 34.616 1.00 15.65 150 MET A O 1
ATOM 1185 N N . ALA A 1 171 ? 13.469 37.403 34.710 1.00 33.00 151 ALA A N 1
ATOM 1186 C CA . ALA A 1 171 ? 13.222 36.726 33.443 1.00 15.04 151 ALA A CA 1
ATOM 1187 C C . ALA A 1 171 ? 12.685 35.327 33.513 1.00 32.02 151 ALA A C 1
ATOM 1188 O O . ALA A 1 171 ? 13.175 34.450 34.234 1.00 40.51 151 ALA A O 1
ATOM 1190 N N . TYR A 1 172 ? 11.657 35.109 32.712 1.00 18.28 152 TYR A N 1
ATOM 1191 C CA . TYR A 1 172 ? 11.098 33.782 32.656 1.00 60.77 152 TYR A CA 1
ATOM 1192 C C . TYR A 1 172 ? 10.383 33.874 31.340 1.00 16.30 152 TYR A C 1
ATOM 1193 O O . TYR A 1 172 ? 10.128 34.973 30.822 1.00 12.59 152 TYR A O 1
ATOM 1202 N N . ASP A 1 173 ? 10.127 32.697 30.796 1.00 27.96 153 ASP A N 1
ATOM 1203 C CA . ASP A 1 173 ? 9.470 32.583 29.499 1.00 6.66 153 ASP A CA 1
ATOM 1204 C C . ASP A 1 173 ? 10.079 33.475 28.426 1.00 18.36 153 ASP A C 1
ATOM 1205 O O . ASP A 1 173 ? 9.324 34.108 27.713 1.00 31.23 153 ASP A O 1
ATOM 1210 N N . GLY A 1 174 ? 11.397 33.510 28.274 1.00 38.72 154 GLY A N 1
ATOM 1211 C CA . GLY A 1 174 ? 12.031 34.319 27.237 1.00 13.29 154 GLY A CA 1
ATOM 1212 C C . GLY A 1 174 ? 11.841 35.841 27.377 1.00 20.28 154 GLY A C 1
ATOM 1213 O O . GLY A 1 174 ? 12.317 36.660 26.567 1.00 30.87 154 GLY A O 1
ATOM 1214 N N . ARG A 1 175 ? 11.112 36.186 28.432 1.00 20.39 155 ARG A N 1
ATOM 1215 C CA . ARG A 1 175 ? 10.798 37.568 28.728 1.00 60.72 155 ARG A CA 1
ATOM 1216 C C . ARG A 1 175 ? 11.928 38.557 28.973 1.00 19.50 155 ARG A C 1
ATOM 1217 O O . ARG A 1 175 ? 11.664 39.755 28.900 1.00 47.80 155 ARG A O 1
ATOM 1225 N N . GLY A 1 176 ? 13.150 38.102 29.268 1.00 22.89 156 GLY A N 1
ATOM 1226 C CA . GLY A 1 176 ? 14.319 38.990 29.492 1.00 15.55 156 GLY A CA 1
ATOM 1227 C C . GLY A 1 176 ? 15.462 38.559 28.557 1.00 7.96 156 GLY A C 1
ATOM 1228 O O . GLY A 1 176 ? 16.617 38.768 28.825 1.00 20.02 156 GLY A O 1
ATOM 1229 N N . ASN A 1 177 ? 15.158 37.938 27.430 1.00 31.97 157 ASN A N 1
ATOM 1230 C CA . ASN A 1 177 ? 16.181 37.471 26.487 1.00 10.56 157 ASN A CA 1
ATOM 1231 C C . ASN A 1 177 ? 16.060 38.285 25.194 1.00 27.86 157 ASN A C 1
ATOM 1232 O O . ASN A 1 177 ? 14.977 38.707 24.807 1.00 13.75 157 ASN A O 1
ATOM 1237 N N . PHE A 1 178 ? 17.179 38.501 24.519 1.00 32.45 158 PHE A N 1
ATOM 1238 C CA . PHE A 1 178 ? 17.139 39.216 23.269 1.00 18.70 158 PHE A CA 1
ATOM 1239 C C . PHE A 1 178 ? 18.364 38.851 22.480 1.00 35.20 158 PHE A C 1
ATOM 1240 O O . PHE A 1 178 ? 19.487 39.204 22.835 1.00 20.79 158 PHE A O 1
ATOM 1248 N N . ARG A 1 179 ? 18.081 38.127 21.406 1.00 22.32 159 ARG A N 1
ATOM 1249 C CA . ARG A 1 179 ? 19.093 37.695 20.460 1.00 69.15 159 ARG A CA 1
ATOM 1250 C C . ARG A 1 179 ? 19.700 38.889 19.748 1.00 18.69 159 ARG A C 1
ATOM 1251 O O . ARG A 1 179 ? 18.990 39.701 19.143 1.00 48.17 159 ARG A O 1
ATOM 1259 N N . VAL A 1 180 ? 21.019 38.997 19.812 1.00 46.16 160 VAL A N 1
ATOM 1260 C CA . VAL A 1 180 ? 21.695 40.099 19.152 1.00 19.96 160 VAL A CA 1
ATOM 1261 C C . VAL A 1 180 ? 22.472 39.431 18.003 1.00 39.48 160 VAL A C 1
ATOM 1262 O O . VAL A 1 180 ? 23.329 38.624 18.288 1.00 27.69 160 VAL A O 1
ATOM 1266 N N . ASN A 1 181 ? 22.162 39.694 16.732 1.00 43.55 161 ASN A N 1
ATOM 1267 C CA . ASN A 1 181 ? 22.842 39.032 15.601 1.00 57.34 161 ASN A CA 1
ATOM 1268 C C . ASN A 1 181 ? 24.002 39.818 15.013 1.00 17.71 161 ASN A C 1
ATOM 1269 O O . ASN A 1 181 ? 24.949 39.256 14.464 1.00 47.86 161 ASN A O 1
ATOM 1274 N N . SER A 1 182 ? 23.890 41.130 15.151 1.00 80.76 162 SER A N 1
ATOM 1275 C CA . SER A 1 182 ? 24.897 42.035 14.637 1.00 5.24 162 SER A CA 1
ATOM 1276 C C . SER A 1 182 ? 24.964 43.222 15.546 1.00 72.28 162 SER A C 1
ATOM 1277 O O . SER A 1 182 ? 24.113 43.420 16.404 1.00 54.76 162 SER A O 1
ATOM 1280 N N . GLN A 1 183 ? 25.988 44.019 15.296 1.00 47.58 163 GLN A N 1
ATOM 1281 C CA . GLN A 1 183 ? 26.209 45.219 16.083 1.00 20.40 163 GLN A CA 1
ATOM 1282 C C . GLN A 1 183 ? 25.158 46.238 15.717 1.00 24.13 163 GLN A C 1
ATOM 1283 O O . GLN A 1 183 ? 25.028 47.279 16.349 1.00 40.54 163 GLN A O 1
ATOM 1289 N N . ASP A 1 184 ? 24.401 45.927 14.674 1.00 35.09 164 ASP A N 1
ATOM 1290 C CA . ASP A 1 184 ? 23.392 46.874 14.234 1.00 37.67 164 ASP A CA 1
ATOM 1291 C C . ASP A 1 184 ? 22.086 46.737 14.966 1.00 99.75 164 ASP A C 1
ATOM 1292 O O . ASP A 1 184 ? 21.224 47.594 14.835 1.00 33.64 164 ASP A O 1
ATOM 1297 N N . ASP A 1 185 ? 21.953 45.646 15.707 1.00 19.01 165 ASP A N 1
ATOM 1298 C CA . ASP A 1 185 ? 20.759 45.350 16.506 1.00 99.75 165 ASP A CA 1
ATOM 1299 C C . ASP A 1 185 ? 20.866 46.008 17.875 1.00 32.78 165 ASP A C 1
ATOM 1300 O O . ASP A 1 185 ? 19.868 46.159 18.557 1.00 23.13 165 ASP A O 1
ATOM 1305 N N . ILE A 1 186 ? 22.078 46.395 18.261 1.00 22.57 166 ILE A N 1
ATOM 1306 C CA . ILE A 1 186 ? 22.344 47.055 19.533 1.00 19.68 166 ILE A CA 1
ATOM 1307 C C . ILE A 1 186 ? 21.318 47.988 20.162 1.00 36.34 166 ILE A C 1
ATOM 1308 O O . ILE A 1 186 ? 20.978 47.854 21.342 1.00 41.62 166 ILE A O 1
ATOM 1313 N N . PRO A 1 187 ? 20.828 48.957 19.409 1.00 41.97 167 PRO A N 1
ATOM 1314 C CA . PRO A 1 187 ? 19.873 49.852 20.039 1.00 77.31 167 PRO A CA 1
ATOM 1315 C C . PRO A 1 187 ? 18.569 49.143 20.298 1.00 82.66 167 PRO A C 1
ATOM 1316 O O . PRO A 1 187 ? 17.882 49.377 21.294 1.00 37.84 167 PRO A O 1
ATOM 1320 N N . GLU A 1 188 ? 18.207 48.282 19.364 1.00 25.50 168 GLU A N 1
ATOM 1321 C CA . GLU A 1 188 ? 16.932 47.597 19.557 1.00 60.78 168 GLU A CA 1
ATOM 1322 C C . GLU A 1 188 ? 16.989 46.707 20.782 1.00 12.95 168 GLU A C 1
ATOM 1323 O O . GLU A 1 188 ? 16.087 46.702 21.615 1.00 52.87 168 GLU A O 1
ATOM 1329 N N . ALA A 1 189 ? 18.087 45.958 20.885 1.00 27.34 169 ALA A N 1
ATOM 1330 C CA . ALA A 1 189 ? 18.320 45.061 22.018 1.00 23.56 169 ALA A CA 1
ATOM 1331 C C . ALA A 1 189 ? 18.188 45.834 23.315 1.00 26.90 169 ALA A C 1
ATOM 1332 O O . ALA A 1 189 ? 17.447 45.449 24.232 1.00 27.33 169 ALA A O 1
ATOM 1334 N N . LEU A 1 190 ? 18.939 46.923 23.391 1.00 25.10 170 LEU A N 1
ATOM 1335 C CA . LEU A 1 190 ? 18.908 47.734 24.610 1.00 20.19 170 LEU A CA 1
ATOM 1336 C C . LEU A 1 190 ? 17.488 48.264 24.845 1.00 49.54 170 LEU A C 1
ATOM 1337 O O . LEU A 1 190 ? 16.863 48.134 25.892 1.00 23.40 170 LEU A O 1
ATOM 1342 N N . GLU A 1 191 ? 16.918 48.865 23.827 1.00 35.69 171 GLU A N 1
ATOM 1343 C CA . GLU A 1 191 ? 15.573 49.335 24.045 1.00 14.00 171 GLU A CA 1
ATOM 1344 C C . GLU A 1 191 ? 14.774 48.170 24.616 1.00 36.26 171 GLU A C 1
ATOM 1345 O O . GLU A 1 191 ? 14.165 48.255 25.688 1.00 22.75 171 GLU A O 1
ATOM 1351 N N . ALA A 1 192 ? 14.782 47.065 23.880 1.00 8.22 172 ALA A N 1
ATOM 1352 C CA . ALA A 1 192 ? 14.004 45.874 24.261 1.00 19.84 172 ALA A CA 1
ATOM 1353 C C . ALA A 1 192 ? 13.981 45.443 25.718 1.00 26.65 172 ALA A C 1
ATOM 1354 O O . ALA A 1 192 ? 12.918 45.118 26.277 1.00 37.33 172 ALA A O 1
ATOM 1356 N N . LEU A 1 193 ? 15.172 45.447 26.304 1.00 37.31 173 LEU A N 1
ATOM 1357 C CA . LEU A 1 193 ? 15.412 45.059 27.684 1.00 18.99 173 LEU A CA 1
ATOM 1358 C C . LEU A 1 193 ? 15.742 46.302 28.467 1.00 99.75 173 LEU A C 1
ATOM 1359 O O . LEU A 1 193 ? 16.567 46.305 29.379 1.00 17.44 173 LEU A O 1
ATOM 1364 N N . LYS A 1 194 ? 15.082 47.373 28.062 1.00 18.49 174 LYS A N 1
ATOM 1365 C CA . LYS A 1 194 ? 15.293 48.649 28.692 1.00 34.78 174 LYS A CA 1
ATOM 1366 C C . LYS A 1 194 ? 15.305 48.599 30.205 1.00 18.16 174 LYS A C 1
ATOM 1367 O O . LYS A 1 194 ? 14.551 47.895 30.850 1.00 29.29 174 LYS A O 1
ATOM 1373 N N . ASP A 1 195 ? 16.093 49.489 30.776 1.00 17.12 175 ASP A N 1
ATOM 1374 C CA . ASP A 1 195 ? 16.140 49.674 32.215 1.00 99.75 175 ASP A CA 1
ATOM 1375 C C . ASP A 1 195 ? 16.181 48.465 33.095 1.00 40.39 175 ASP A C 1
ATOM 1376 O O . ASP A 1 195 ? 15.517 48.493 34.124 1.00 17.26 175 ASP A O 1
ATOM 1381 N N . ARG A 1 196 ? 16.926 47.439 32.699 1.00 23.53 176 ARG A N 1
ATOM 1382 C CA . ARG A 1 196 ? 17.068 46.230 33.490 1.00 8.17 176 ARG A CA 1
ATOM 1383 C C . ARG A 1 196 ? 18.605 46.004 33.652 1.00 37.83 176 ARG A C 1
ATOM 1384 O O . ARG A 1 196 ? 19.424 46.539 32.914 1.00 26.66 176 ARG A O 1
ATOM 1392 N N . PRO A 1 197 ? 19.051 45.243 34.637 1.00 21.02 177 PRO A N 1
ATOM 1393 C CA . PRO A 1 197 ? 20.484 44.944 34.806 1.00 23.01 177 PRO A CA 1
ATOM 1394 C C . PRO A 1 197 ? 20.671 43.804 33.779 1.00 39.80 177 PRO A C 1
ATOM 1395 O O . PRO A 1 197 ? 19.861 42.873 33.719 1.00 16.18 177 PRO A O 1
ATOM 1399 N N . LEU A 1 198 ? 21.713 43.860 32.958 1.00 18.81 178 LEU A N 1
ATOM 1400 C CA . LEU A 1 198 ? 21.962 42.869 31.900 1.00 16.03 178 LEU A CA 1
ATOM 1401 C C . LEU A 1 198 ? 23.327 42.243 31.907 1.00 12.44 178 LEU A C 1
ATOM 1402 O O . LEU A 1 198 ? 24.289 42.704 32.533 1.00 26.50 178 LEU A O 1
ATOM 1407 N N . TYR A 1 199 ? 23.419 41.208 31.097 1.00 22.51 179 TYR A N 1
ATOM 1408 C CA . TYR A 1 199 ? 24.688 40.538 30.883 1.00 20.60 179 TYR A CA 1
ATOM 1409 C C . TYR A 1 199 ? 24.427 39.864 29.532 1.00 99.75 179 TYR A C 1
ATOM 1410 O O . TYR A 1 199 ? 23.295 39.668 29.129 1.00 15.07 179 TYR A O 1
ATOM 1419 N N . ALA A 1 200 ? 25.460 39.549 28.774 1.00 28.99 180 ALA A N 1
ATOM 1420 C CA . ALA A 1 200 ? 25.299 38.896 27.469 1.00 29.28 180 ALA A CA 1
ATOM 1421 C C . ALA A 1 200 ? 25.896 37.504 27.540 1.00 99.75 180 ALA A C 1
ATOM 1422 O O . ALA A 1 200 ? 26.814 37.258 28.337 1.00 59.39 180 ALA A O 1
ATOM 1424 N N . GLU A 1 201 ? 25.394 36.595 26.710 1.00 20.94 181 GLU A N 1
ATOM 1425 C CA . GLU A 1 201 ? 26.017 35.291 26.843 1.00 19.12 181 GLU A CA 1
ATOM 1426 C C . GLU A 1 201 ? 26.585 34.873 25.489 1.00 80.72 181 GLU A C 1
ATOM 1427 O O . GLU A 1 201 ? 26.005 35.169 24.439 1.00 21.15 181 GLU A O 1
ATOM 1433 N N . LYS A 1 202 ? 27.731 34.205 25.482 1.00 50.09 182 LYS A N 1
ATOM 1434 C CA . LYS A 1 202 ? 28.292 33.807 24.198 1.00 47.71 182 LYS A CA 1
ATOM 1435 C C . LYS A 1 202 ? 27.290 32.809 23.660 1.00 15.42 182 LYS A C 1
ATOM 1436 O O . LYS A 1 202 ? 26.672 32.084 24.452 1.00 29.38 182 LYS A O 1
ATOM 1442 N N . TRP A 1 203 ? 27.112 32.748 22.346 1.00 57.90 183 TRP A N 1
ATOM 1443 C CA . TRP A 1 203 ? 26.146 31.829 21.746 1.00 28.67 183 TRP A CA 1
ATOM 1444 C C . TRP A 1 203 ? 26.314 30.401 22.171 1.00 24.14 183 TRP A C 1
ATOM 1445 O O . TRP A 1 203 ? 27.438 29.938 22.407 1.00 29.94 183 TRP A O 1
ATOM 1456 N N . ALA A 1 204 ? 25.202 29.675 22.224 1.00 22.24 184 ALA A N 1
ATOM 1457 C CA . ALA A 1 204 ? 25.279 28.243 22.567 1.00 20.94 184 ALA A CA 1
ATOM 1458 C C . ALA A 1 204 ? 24.825 27.452 21.323 1.00 37.56 184 ALA A C 1
ATOM 1459 O O . ALA A 1 204 ? 23.635 27.391 20.989 1.00 57.68 184 ALA A O 1
ATOM 1461 N N . TYR A 1 205 ? 25.759 26.850 20.600 1.00 33.08 185 TYR A N 1
ATOM 1462 C CA . TYR A 1 205 ? 25.299 26.131 19.423 1.00 42.76 185 TYR A CA 1
ATOM 1463 C C . TYR A 1 205 ? 24.890 24.721 19.793 1.00 46.29 185 TYR A C 1
ATOM 1464 O O . TYR A 1 205 ? 25.697 23.836 19.573 1.00 26.88 185 TYR A O 1
ATOM 1473 N N . PHE A 1 206 ? 23.680 24.510 20.321 1.00 19.13 186 PHE A N 1
ATOM 1474 C CA . PHE A 1 206 ? 23.194 23.201 20.766 1.00 21.29 186 PHE A CA 1
ATOM 1475 C C . PHE A 1 206 ? 22.546 22.398 19.651 1.00 37.43 186 PHE A C 1
ATOM 1476 O O . PHE A 1 206 ? 21.878 22.962 18.780 1.00 27.36 186 PHE A O 1
ATOM 1484 N N . LYS A 1 207 ? 22.750 21.083 19.653 1.00 27.99 187 LYS A N 1
ATOM 1485 C CA . LYS A 1 207 ? 22.115 20.267 18.622 1.00 94.67 187 LYS A CA 1
ATOM 1486 C C . LYS A 1 207 ? 20.726 19.944 19.124 1.00 68.68 187 LYS A C 1
ATOM 1487 O O . LYS A 1 207 ? 19.879 19.471 18.370 1.00 63.91 187 LYS A O 1
ATOM 1493 N N . MET A 1 208 ? 20.554 20.166 20.418 1.00 17.17 188 MET A N 1
ATOM 1494 C CA . MET A 1 208 ? 19.296 19.958 21.142 1.00 54.35 188 MET A CA 1
ATOM 1495 C C . MET A 1 208 ? 19.427 20.472 22.551 1.00 31.21 188 MET A C 1
ATOM 1496 O O . MET A 1 208 ? 20.523 20.801 23.015 1.00 24.73 188 MET A O 1
ATOM 1501 N N . GLU A 1 209 ? 18.282 20.552 23.207 1.00 26.34 189 GLU A N 1
ATOM 1502 C CA . GLU A 1 209 ? 18.240 21.012 24.576 1.00 22.75 189 GLU A CA 1
ATOM 1503 C C . GLU A 1 209 ? 17.603 19.963 25.424 1.00 9.71 189 GLU A C 1
ATOM 1504 O O . GLU A 1 209 ? 16.642 19.276 25.039 1.00 16.06 189 GLU A O 1
ATOM 1510 N N . LEU A 1 210 ? 18.121 19.915 26.638 1.00 25.13 190 LEU A N 1
ATOM 1511 C CA . LEU A 1 210 ? 17.595 18.944 27.578 1.00 43.18 190 LEU A CA 1
ATOM 1512 C C . LEU A 1 210 ? 17.254 19.522 28.936 1.00 27.17 190 LEU A C 1
ATOM 1513 O O . LEU A 1 210 ? 17.726 20.567 29.377 1.00 33.62 190 LEU A O 1
ATOM 1518 N N . ALA A 1 211 ? 16.410 18.775 29.612 1.00 9.64 191 ALA A N 1
ATOM 1519 C CA . ALA A 1 211 ? 16.036 19.165 30.948 1.00 27.89 191 ALA A CA 1
ATOM 1520 C C . ALA A 1 211 ? 15.863 17.947 31.870 1.00 7.95 191 ALA A C 1
ATOM 1521 O O . ALA A 1 211 ? 15.402 16.904 31.428 1.00 20.18 191 ALA A O 1
ATOM 1523 N N . VAL A 1 212 ? 16.219 18.031 33.159 1.00 26.14 192 VAL A N 1
ATOM 1524 C CA . VAL A 1 212 ? 15.991 16.927 34.125 1.00 12.28 192 VAL A CA 1
ATOM 1525 C C . VAL A 1 212 ? 15.258 17.576 35.302 1.00 10.56 192 VAL A C 1
ATOM 1526 O O . VAL A 1 212 ? 15.721 18.597 35.848 1.00 19.59 192 VAL A O 1
ATOM 1530 N N . ILE A 1 213 ? 14.141 16.988 35.725 1.00 15.14 193 ILE A N 1
ATOM 1531 C CA . ILE A 1 213 ? 13.436 17.470 36.921 1.00 11.80 193 ILE A CA 1
ATOM 1532 C C . ILE A 1 213 ? 14.054 16.686 38.147 1.00 11.37 193 ILE A C 1
ATOM 1533 O O . ILE A 1 213 ? 13.877 15.467 38.191 1.00 17.03 193 ILE A O 1
ATOM 1538 N N . VAL A 1 214 ? 14.755 17.355 39.080 1.00 18.89 194 VAL A N 1
ATOM 1539 C CA . VAL A 1 214 ? 15.365 16.788 40.288 1.00 10.51 194 VAL A CA 1
ATOM 1540 C C . VAL A 1 214 ? 14.515 17.038 41.523 1.00 13.34 194 VAL A C 1
ATOM 1541 O O . VAL A 1 214 ? 13.884 18.083 41.657 1.00 29.94 194 VAL A O 1
ATOM 1545 N N . VAL A 1 215 ? 14.481 16.049 42.412 1.00 16.08 195 VAL A N 1
ATOM 1546 C CA . VAL A 1 215 ? 13.709 16.178 43.642 1.00 38.76 195 VAL A CA 1
ATOM 1547 C C . VAL A 1 215 ? 14.583 16.024 44.876 1.00 12.27 195 VAL A C 1
ATOM 1548 O O . VAL A 1 215 ? 15.166 14.963 45.123 1.00 18.13 195 VAL A O 1
ATOM 1552 N N . LYS A 1 216 ? 14.701 17.119 45.611 1.00 17.33 196 LYS A N 1
ATOM 1553 C CA . LYS A 1 216 ? 15.528 17.170 46.813 1.00 39.91 196 LYS A CA 1
ATOM 1554 C C . LYS A 1 216 ? 14.675 16.860 48.050 1.00 11.49 196 LYS A C 1
ATOM 1555 O O . LYS A 1 216 ? 13.709 17.588 48.360 1.00 13.43 196 LYS A O 1
ATOM 1561 N N . THR A 1 217 ? 14.985 15.756 48.720 1.00 27.72 197 THR A N 1
ATOM 1562 C CA . THR A 1 217 ? 14.219 15.368 49.905 1.00 5.62 197 THR A CA 1
ATOM 1563 C C . THR A 1 217 ? 14.988 15.360 51.217 1.00 37.54 197 THR A C 1
ATOM 1564 O O . THR A 1 217 ? 16.211 15.522 51.221 1.00 16.60 197 THR A O 1
ATOM 1568 N N . LYS A 1 218 ? 14.269 15.159 52.325 1.00 26.65 198 LYS A N 1
ATOM 1569 C CA . LYS A 1 218 ? 14.969 15.149 53.619 1.00 34.06 198 LYS A CA 1
ATOM 1570 C C . LYS A 1 218 ? 16.130 14.171 53.536 1.00 23.19 198 LYS A C 1
ATOM 1571 O O . LYS A 1 218 ? 17.232 14.451 54.009 1.00 99.75 198 LYS A O 1
ATOM 1577 N N . ASP A 1 219 ? 15.916 12.998 52.943 1.00 19.87 199 ASP A N 1
ATOM 1578 C CA . ASP A 1 219 ? 17.064 12.115 52.956 1.00 43.16 199 ASP A CA 1
ATOM 1579 C C . ASP A 1 219 ? 17.352 11.557 51.590 1.00 39.11 199 ASP A C 1
ATOM 1580 O O . ASP A 1 219 ? 18.080 10.594 51.489 1.00 22.79 199 ASP A O 1
ATOM 1585 N N . GLU A 1 220 ? 16.821 12.133 50.525 1.00 99.75 200 GLU A N 1
ATOM 1586 C CA . GLU A 1 220 ? 17.152 11.494 49.266 1.00 30.22 200 GLU A CA 1
ATOM 1587 C C . GLU A 1 220 ? 17.232 12.435 48.098 1.00 60.84 200 GLU A C 1
ATOM 1588 O O . GLU A 1 220 ? 16.701 13.538 48.157 1.00 46.18 200 GLU A O 1
ATOM 1594 N N . VAL A 1 221 ? 17.870 11.974 47.029 1.00 27.45 201 VAL A N 1
ATOM 1595 C CA . VAL A 1 221 ? 17.917 12.795 45.828 1.00 41.11 201 VAL A CA 1
ATOM 1596 C C . VAL A 1 221 ? 17.360 11.877 44.753 1.00 28.06 201 VAL A C 1
ATOM 1597 O O . VAL A 1 221 ? 17.926 10.833 44.427 1.00 30.68 201 VAL A O 1
ATOM 1601 N N . LEU A 1 222 ? 16.208 12.302 44.252 1.00 27.49 202 LEU A N 1
ATOM 1602 C CA . LEU A 1 222 ? 15.474 11.610 43.217 1.00 22.64 202 LEU A CA 1
ATOM 1603 C C . LEU A 1 222 ? 15.499 12.470 41.932 1.00 15.57 202 LEU A C 1
ATOM 1604 O O . LEU A 1 222 ? 16.051 13.573 41.922 1.00 26.90 202 LEU A O 1
ATOM 1609 N N . SER A 1 223 ? 14.934 11.943 40.843 1.00 23.79 203 SER A N 1
ATOM 1610 C CA . SER A 1 223 ? 14.913 12.662 39.558 1.00 17.32 203 SER A CA 1
ATOM 1611 C C . SER A 1 223 ? 14.125 11.879 38.509 1.00 32.25 203 SER A C 1
ATOM 1612 O O . SER A 1 223 ? 14.007 10.655 38.584 1.00 26.43 203 SER A O 1
ATOM 1615 N N . TYR A 1 224 ? 13.600 12.610 37.532 1.00 30.99 204 TYR A N 1
ATOM 1616 C CA . TYR A 1 224 ? 12.813 12.002 36.486 1.00 18.69 204 TYR A CA 1
ATOM 1617 C C . TYR A 1 224 ? 13.713 11.776 35.294 1.00 7.59 204 TYR A C 1
ATOM 1618 O O . TYR A 1 224 ? 14.865 12.267 35.289 1.00 10.05 204 TYR A O 1
ATOM 1627 N N . PRO A 1 225 ? 13.234 11.069 34.273 1.00 24.73 205 PRO A N 1
ATOM 1628 C CA . PRO A 1 225 ? 14.124 10.866 33.123 1.00 13.43 205 PRO A CA 1
ATOM 1629 C C . PRO A 1 225 ? 14.445 12.186 32.400 1.00 17.77 205 PRO A C 1
ATOM 1630 O O . PRO A 1 225 ? 13.762 13.218 32.543 1.00 16.28 205 PRO A O 1
ATOM 1634 N N . THR A 1 226 ? 15.545 12.184 31.659 1.00 22.78 206 THR A N 1
ATOM 1635 C CA . THR A 1 226 ? 15.978 13.344 30.889 1.00 28.66 206 THR A CA 1
ATOM 1636 C C . THR A 1 226 ? 14.975 13.413 29.724 1.00 7.02 206 THR A C 1
ATOM 1637 O O . THR A 1 226 ? 14.568 12.381 29.118 1.00 15.54 206 THR A O 1
ATOM 1641 N N . VAL A 1 227 ? 14.499 14.625 29.484 1.00 11.55 207 VAL A N 1
ATOM 1642 C CA . VAL A 1 227 ? 13.562 14.959 28.404 1.00 18.33 207 VAL A CA 1
ATOM 1643 C C . VAL A 1 227 ? 14.244 15.942 27.426 1.00 12.39 207 VAL A C 1
ATOM 1644 O O . VAL A 1 227 ? 15.295 16.575 27.707 1.00 30.51 207 VAL A O 1
ATOM 1648 N N . GLU A 1 228 ? 13.700 15.986 26.215 1.00 27.52 208 GLU A N 1
ATOM 1649 C CA . GLU A 1 228 ? 14.227 16.793 25.119 1.00 7.84 208 GLU A CA 1
ATOM 1650 C C . GLU A 1 228 ? 13.251 17.925 24.984 1.00 45.30 208 GLU A C 1
ATOM 1651 O O . GLU A 1 228 ? 12.052 17.666 24.850 1.00 7.92 208 GLU A O 1
ATOM 1657 N N . THR A 1 229 ? 13.733 19.158 24.976 1.00 16.38 209 THR A N 1
ATOM 1658 C CA . THR A 1 229 ? 12.780 20.233 24.868 1.00 12.30 209 THR A CA 1
ATOM 1659 C C . THR A 1 229 ? 13.023 21.045 23.619 1.00 34.65 209 THR A C 1
ATOM 1660 O O . THR A 1 229 ? 14.131 21.074 23.103 1.00 6.11 209 THR A O 1
ATOM 1664 N N . VAL A 1 230 ? 12.001 21.739 23.143 1.00 17.96 210 VAL A N 1
ATOM 1665 C CA . VAL A 1 230 ? 12.183 22.573 21.955 1.00 13.46 210 VAL A CA 1
ATOM 1666 C C . VAL A 1 230 ? 11.665 23.960 22.257 1.00 15.57 210 VAL A C 1
ATOM 1667 O O . VAL A 1 230 ? 10.501 24.167 22.643 1.00 14.90 210 VAL A O 1
ATOM 1671 N N . GLN A 1 231 ? 12.559 24.929 22.070 1.00 12.54 211 GLN A N 1
ATOM 1672 C CA . GLN A 1 231 ? 12.224 26.307 22.380 1.00 20.45 211 GLN A CA 1
ATOM 1673 C C . GLN A 1 231 ? 12.201 27.126 21.116 1.00 24.51 211 GLN A C 1
ATOM 1674 O O . GLN A 1 231 ? 12.955 26.861 20.195 1.00 25.10 211 GLN A O 1
ATOM 1680 N N . GLU A 1 232 ? 11.337 28.124 21.097 1.00 12.09 212 GLU A N 1
ATOM 1681 C CA . GLU A 1 232 ? 11.290 29.055 19.960 1.00 40.89 212 GLU A CA 1
ATOM 1682 C C . GLU A 1 232 ? 11.059 30.450 20.492 1.00 43.14 212 GLU A C 1
ATOM 1683 O O . GLU A 1 232 ? 10.149 30.692 21.303 1.00 13.13 212 GLU A O 1
ATOM 1689 N N . ASP A 1 233 ? 11.923 31.340 20.018 1.00 13.54 213 ASP A N 1
ATOM 1690 C CA . ASP A 1 233 ? 11.930 32.730 20.424 1.00 15.90 213 ASP A CA 1
ATOM 1691 C C . ASP A 1 233 ? 12.200 32.686 21.880 1.00 28.53 213 ASP A C 1
ATOM 1692 O O . ASP A 1 233 ? 11.665 33.487 22.615 1.00 23.14 213 ASP A O 1
ATOM 1697 N N . SER A 1 234 ? 13.059 31.777 22.308 1.00 16.07 214 SER A N 1
ATOM 1698 C CA . SER A 1 234 ? 13.382 31.748 23.745 1.00 5.92 214 SER A CA 1
ATOM 1699 C C . SER A 1 234 ? 12.259 31.170 24.648 1.00 39.35 214 SER A C 1
ATOM 1700 O O . SER A 1 234 ? 12.341 31.175 25.862 1.00 7.89 214 SER A O 1
ATOM 1703 N N . ILE A 1 235 ? 11.178 30.650 24.103 1.00 17.69 215 ILE A N 1
ATOM 1704 C CA . ILE A 1 235 ? 10.130 30.099 24.968 1.00 7.52 215 ILE A CA 1
ATOM 1705 C C . ILE A 1 235 ? 9.986 28.604 24.742 1.00 17.07 215 ILE A C 1
ATOM 1706 O O . ILE A 1 235 ? 10.119 28.179 23.621 1.00 7.86 215 ILE A O 1
ATOM 1711 N N . CYS A 1 236 ? 9.657 27.801 25.752 1.00 15.37 216 CYS A N 1
ATOM 1712 C CA . CYS A 1 236 ? 9.501 26.383 25.509 1.00 31.66 216 CYS A CA 1
ATOM 1713 C C . CYS A 1 236 ? 8.242 26.174 24.666 1.00 17.42 216 CYS A C 1
ATOM 1714 O O . CYS A 1 236 ? 7.191 26.831 24.828 1.00 23.56 216 CYS A O 1
ATOM 1717 N N . LYS A 1 237 ? 8.360 25.192 23.792 1.00 10.34 217 LYS A N 1
ATOM 1718 C CA . LYS A 1 237 ? 7.269 24.866 22.894 1.00 9.71 217 LYS A CA 1
ATOM 1719 C C . LYS A 1 237 ? 6.837 23.413 23.065 1.00 25.33 217 LYS A C 1
ATOM 1720 O O . LYS A 1 237 ? 5.677 23.122 23.379 1.00 9.16 217 LYS A O 1
ATOM 1726 N N . LEU A 1 238 ? 7.790 22.517 22.871 1.00 16.38 218 LEU A N 1
ATOM 1727 C CA . LEU A 1 238 ? 7.474 21.099 23.012 1.00 14.82 218 LEU A CA 1
ATOM 1728 C C . LEU A 1 238 ? 8.411 20.432 23.983 1.00 27.46 218 LEU A C 1
ATOM 1729 O O . LEU A 1 238 ? 9.557 20.891 24.162 1.00 9.03 218 LEU A O 1
ATOM 1734 N N . VAL A 1 239 ? 7.901 19.331 24.539 1.00 10.64 219 VAL A N 1
ATOM 1735 C CA . VAL A 1 239 ? 8.677 18.458 25.424 1.00 17.43 219 VAL A CA 1
ATOM 1736 C C . VAL A 1 239 ? 8.432 17.000 24.961 1.00 14.04 219 VAL A C 1
ATOM 1737 O O . VAL A 1 239 ? 7.274 16.656 24.800 1.00 12.09 219 VAL A O 1
ATOM 1741 N N . TYR A 1 240 ? 9.474 16.185 24.748 1.00 8.54 220 TYR A N 1
ATOM 1742 C CA . TYR A 1 240 ? 9.369 14.745 24.363 1.00 21.80 220 TYR A CA 1
ATOM 1743 C C . TYR A 1 240 ? 9.955 13.984 25.531 1.00 7.46 220 TYR A C 1
ATOM 1744 O O . TYR A 1 240 ? 11.103 14.112 25.944 1.00 17.51 220 TYR A O 1
ATOM 1753 N N . ALA A 1 241 ? 9.129 13.137 26.109 1.00 12.77 221 ALA A N 1
ATOM 1754 C CA . ALA A 1 241 ? 9.620 12.455 27.281 1.00 2.46 221 ALA A CA 1
ATOM 1755 C C . ALA A 1 241 ? 9.435 10.955 27.141 1.00 13.88 221 ALA A C 1
ATOM 1756 O O . ALA A 1 241 ? 8.341 10.490 26.897 1.00 22.46 221 ALA A O 1
ATOM 1758 N N . PRO A 1 242 ? 10.515 10.182 27.253 1.00 18.36 222 PRO A N 1
ATOM 1759 C CA . PRO A 1 242 ? 11.859 10.684 27.533 1.00 15.51 222 PRO A CA 1
ATOM 1760 C C . PRO A 1 242 ? 12.435 11.241 26.233 1.00 31.72 222 PRO A C 1
ATOM 1761 O O . PRO A 1 242 ? 11.775 11.066 25.202 1.00 22.26 222 PRO A O 1
ATOM 1765 N N . ALA A 1 243 ? 13.627 11.856 26.294 1.00 15.42 223 ALA A N 1
ATOM 1766 C CA . ALA A 1 243 ? 14.347 12.491 25.180 1.00 12.11 223 ALA A CA 1
ATOM 1767 C C . ALA A 1 243 ? 14.648 11.454 24.081 1.00 33.97 223 ALA A C 1
ATOM 1768 O O . ALA A 1 243 ? 15.098 10.333 24.361 1.00 23.01 223 ALA A O 1
ATOM 1770 N N . ARG A 1 244 ? 14.412 11.840 22.832 1.00 20.67 224 ARG A N 1
ATOM 1771 C CA . ARG A 1 244 ? 14.616 10.983 21.656 1.00 10.89 224 ARG A CA 1
ATOM 1772 C C . ARG A 1 244 ? 16.068 11.016 21.105 1.00 5.98 224 ARG A C 1
ATOM 1773 O O . ARG A 1 244 ? 16.709 12.088 21.037 1.00 19.77 224 ARG A O 1
ATOM 1781 N N . ASN A 1 245 ? 16.583 9.891 20.618 1.00 35.74 225 ASN A N 1
ATOM 1782 C CA . ASN A 1 245 ? 17.923 9.921 20.001 1.00 27.90 225 ASN A CA 1
ATOM 1783 C C . ASN A 1 245 ? 19.057 10.408 20.861 1.00 18.94 225 ASN A C 1
ATOM 1784 O O . ASN A 1 245 ? 19.898 11.221 20.432 1.00 50.89 225 ASN A O 1
ATOM 1789 N N . VAL A 1 246 ? 19.081 9.893 22.075 1.00 23.51 226 VAL A N 1
ATOM 1790 C CA . VAL A 1 246 ? 20.086 10.322 23.001 1.00 22.94 226 VAL A CA 1
ATOM 1791 C C . VAL A 1 246 ? 20.522 8.983 23.591 1.00 16.59 226 VAL A C 1
ATOM 1792 O O . VAL A 1 246 ? 19.694 8.173 23.999 1.00 36.39 226 VAL A O 1
ATOM 1796 N N . SER A 1 247 ? 21.829 8.749 23.611 1.00 10.92 227 SER A N 1
ATOM 1797 C CA . SER A 1 247 ? 22.392 7.509 24.134 1.00 19.99 227 SER A CA 1
ATOM 1798 C C . SER A 1 247 ? 22.250 7.460 25.647 1.00 71.97 227 SER A C 1
ATOM 1799 O O . SER A 1 247 ? 22.185 8.491 26.309 1.00 37.20 227 SER A O 1
ATOM 1802 N N . ASP A 1 248 ? 22.235 6.257 26.205 1.00 35.81 228 ASP A N 1
ATOM 1803 C CA . ASP A 1 248 ? 22.138 6.124 27.646 1.00 44.92 228 ASP A CA 1
ATOM 1804 C C . ASP A 1 248 ? 23.351 6.839 28.232 1.00 23.81 228 ASP A C 1
ATOM 1805 O O . ASP A 1 248 ? 23.367 7.132 29.422 1.00 69.67 228 ASP A O 1
ATOM 1810 N N . ALA A 1 249 ? 24.368 7.089 27.408 1.00 75.15 229 ALA A N 1
ATOM 1811 C CA . ALA A 1 249 ? 25.595 7.747 27.854 1.00 25.88 229 ALA A CA 1
ATOM 1812 C C . ALA A 1 249 ? 25.372 9.219 28.048 1.00 25.74 229 ALA A C 1
ATOM 1813 O O . ALA A 1 249 ? 25.881 9.887 28.966 1.00 39.54 229 ALA A O 1
ATOM 1815 N N . ILE A 1 250 ? 24.545 9.730 27.151 1.00 36.29 230 ILE A N 1
ATOM 1816 C CA . ILE A 1 250 ? 24.227 11.132 27.246 1.00 43.82 230 ILE A CA 1
ATOM 1817 C C . ILE A 1 250 ? 23.217 11.279 28.379 1.00 41.72 230 ILE A C 1
ATOM 1818 O O . ILE A 1 250 ? 23.463 12.037 29.312 1.00 34.15 230 ILE A O 1
ATOM 1823 N N . ASN A 1 251 ? 22.123 10.522 28.359 1.00 12.52 231 ASN A N 1
ATOM 1824 C CA . ASN A 1 251 ? 21.141 10.667 29.413 1.00 37.06 231 ASN A CA 1
ATOM 1825 C C . ASN A 1 251 ? 21.850 10.729 30.749 1.00 13.98 231 ASN A C 1
ATOM 1826 O O . ASN A 1 251 ? 21.477 11.472 31.661 1.00 41.95 231 ASN A O 1
ATOM 1831 N N . GLN A 1 252 ? 22.873 9.901 30.841 1.00 26.57 232 GLN A N 1
ATOM 1832 C CA . GLN A 1 252 ? 23.572 9.851 32.075 1.00 22.27 232 GLN A CA 1
ATOM 1833 C C . GLN A 1 252 ? 24.370 11.051 32.526 1.00 25.78 232 GLN A C 1
ATOM 1834 O O . GLN A 1 252 ? 24.283 11.491 33.695 1.00 29.09 232 GLN A O 1
ATOM 1840 N N . LYS A 1 253 ? 25.133 11.564 31.567 1.00 38.72 233 LYS A N 1
ATOM 1841 C CA . LYS A 1 253 ? 25.956 12.714 31.872 1.00 13.50 233 LYS A CA 1
ATOM 1842 C C . LYS A 1 253 ? 24.983 13.827 32.245 1.00 39.52 233 LYS A C 1
ATOM 1843 O O . LYS A 1 253 ? 25.242 14.627 33.129 1.00 13.83 233 LYS A O 1
ATOM 1849 N N . ALA A 1 254 ? 23.856 13.876 31.551 1.00 23.80 234 ALA A N 1
ATOM 1850 C CA . ALA A 1 254 ? 22.810 14.856 31.782 1.00 24.73 234 ALA A CA 1
ATOM 1851 C C . ALA A 1 254 ? 22.326 14.774 33.246 1.00 36.07 234 ALA A C 1
ATOM 1852 O O . ALA A 1 254 ? 22.264 15.756 33.997 1.00 17.63 234 ALA A O 1
ATOM 1854 N N . GLN A 1 255 ? 21.955 13.573 33.668 1.00 24.30 235 GLN A N 1
ATOM 1855 C CA . GLN A 1 255 ? 21.480 13.358 35.024 1.00 22.18 235 GLN A CA 1
ATOM 1856 C C . GLN A 1 255 ? 22.419 13.770 36.174 1.00 13.61 235 GLN A C 1
ATOM 1857 O O . GLN A 1 255 ? 21.994 14.356 37.184 1.00 36.85 235 GLN A O 1
ATOM 1863 N N . GLU A 1 256 ? 23.705 13.433 36.006 1.00 25.96 236 GLU A N 1
ATOM 1864 C CA . GLU A 1 256 ? 24.804 13.736 36.925 1.00 40.91 236 GLU A CA 1
ATOM 1865 C C . GLU A 1 256 ? 24.959 15.233 36.974 1.00 20.14 236 GLU A C 1
ATOM 1866 O O . GLU A 1 256 ? 24.994 15.917 38.005 1.00 26.70 236 GLU A O 1
ATOM 1872 N N . LEU A 1 257 ? 24.990 15.761 35.775 1.00 20.65 237 LEU A N 1
ATOM 1873 C CA . LEU A 1 257 ? 25.117 17.200 35.668 1.00 23.38 237 LEU A CA 1
ATOM 1874 C C . LEU A 1 257 ? 24.034 17.902 36.479 1.00 29.83 237 LEU A C 1
ATOM 1875 O O . LEU A 1 257 ? 24.316 18.783 37.286 1.00 25.15 237 LEU A O 1
ATOM 1880 N N . ALA A 1 258 ? 22.795 17.463 36.270 1.00 37.45 238 ALA A N 1
ATOM 1881 C CA . ALA A 1 258 ? 21.641 18.039 36.943 1.00 30.02 238 ALA A CA 1
ATOM 1882 C C . ALA A 1 258 ? 21.651 17.906 38.444 1.00 99.75 238 ALA A C 1
ATOM 1883 O O . ALA A 1 258 ? 21.217 18.827 39.147 1.00 24.03 238 ALA A O 1
ATOM 1885 N N . ARG A 1 259 ? 22.112 16.750 38.915 1.00 13.82 239 ARG A N 1
ATOM 1886 C CA . ARG A 1 259 ? 22.122 16.536 40.355 1.00 37.04 239 ARG A CA 1
ATOM 1887 C C . ARG A 1 259 ? 23.199 17.382 40.986 1.00 23.95 239 ARG A C 1
ATOM 1888 O O . ARG A 1 259 ? 23.144 17.813 42.141 1.00 36.56 239 ARG A O 1
ATOM 1896 N N . LYS A 1 260 ? 24.216 17.601 40.180 1.00 43.48 240 LYS A N 1
ATOM 1897 C CA . LYS A 1 260 ? 25.315 18.388 40.683 1.00 36.93 240 LYS A CA 1
ATOM 1898 C C . LYS A 1 260 ? 24.924 19.840 40.889 1.00 21.26 240 LYS A C 1
ATOM 1899 O O . LYS A 1 260 ? 25.324 20.477 41.860 1.00 33.24 240 LYS A O 1
ATOM 1905 N N . ALA A 1 261 ? 24.159 20.360 39.937 1.00 28.48 241 ALA A N 1
ATOM 1906 C CA . ALA A 1 261 ? 23.744 21.754 39.990 1.00 30.74 241 ALA A CA 1
ATOM 1907 C C . ALA A 1 261 ? 22.851 21.946 41.204 1.00 17.43 241 ALA A C 1
ATOM 1908 O O . ALA A 1 261 ? 22.908 22.919 41.985 1.00 29.58 241 ALA A O 1
ATOM 1910 N N . VAL A 1 262 ? 22.019 20.931 41.372 1.00 44.91 242 VAL A N 1
ATOM 1911 C CA . VAL A 1 262 ? 21.109 21.033 42.483 1.00 15.18 242 VAL A CA 1
ATOM 1912 C C . VAL A 1 262 ? 21.778 20.961 43.831 1.00 7.61 242 VAL A C 1
ATOM 1913 O O . VAL A 1 262 ? 21.429 21.698 44.739 1.00 24.46 242 VAL A O 1
ATOM 1917 N N . ALA A 1 263 ? 22.717 20.037 43.961 1.00 15.54 243 ALA A N 1
ATOM 1918 C CA . ALA A 1 263 ? 23.392 19.856 45.230 1.00 21.27 243 ALA A CA 1
ATOM 1919 C C . ALA A 1 263 ? 24.061 21.163 45.696 1.00 23.68 243 ALA A C 1
ATOM 1920 O O . ALA A 1 263 ? 24.385 21.409 46.859 1.00 25.63 243 ALA A O 1
ATOM 1922 N N . ALA A 1 264 ? 24.185 22.078 44.759 1.00 15.86 244 ALA A N 1
ATOM 1923 C CA . ALA A 1 264 ? 24.782 23.382 45.038 1.00 8.90 244 ALA A CA 1
ATOM 1924 C C . ALA A 1 264 ? 23.839 24.291 45.781 1.00 28.06 244 ALA A C 1
ATOM 1925 O O . ALA A 1 264 ? 24.191 25.437 46.187 1.00 20.46 244 ALA A O 1
ATOM 1927 N N . PHE A 1 265 ? 22.611 23.791 45.886 1.00 23.80 245 PHE A N 1
ATOM 1928 C CA . PHE A 1 265 ? 21.635 24.620 46.541 1.00 11.59 245 PHE A CA 1
ATOM 1929 C C . PHE A 1 265 ? 21.043 23.907 47.719 1.00 17.30 245 PHE A C 1
ATOM 1930 O O . PHE A 1 265 ? 21.002 22.692 47.691 1.00 19.15 245 PHE A O 1
ATOM 1938 N N . ASP A 1 266 ? 20.652 24.696 48.724 1.00 17.07 246 ASP A N 1
ATOM 1939 C CA . ASP A 1 266 ? 20.035 24.227 49.966 1.00 99.75 246 ASP A CA 1
ATOM 1940 C C . ASP A 1 266 ? 18.544 24.255 49.645 1.00 19.39 246 ASP A C 1
ATOM 1941 O O . ASP A 1 266 ? 18.079 25.099 48.833 1.00 97.13 246 ASP A O 1
ATOM 1946 N N . GLY A 1 267 ? 17.804 23.364 50.314 1.00 31.27 247 GLY A N 1
ATOM 1947 C CA . GLY A 1 267 ? 16.372 23.193 50.204 1.00 44.03 247 GLY A CA 1
ATOM 1948 C C . GLY A 1 267 ? 15.810 21.820 49.766 1.00 54.55 247 GLY A C 1
ATOM 1949 O O . GLY A 1 267 ? 16.455 20.982 49.134 1.00 23.42 247 GLY A O 1
ATOM 1950 N N . LYS A 1 268 ? 14.546 21.624 50.105 1.00 26.62 248 LYS A N 1
ATOM 1951 C CA . LYS A 1 268 ? 13.846 20.410 49.758 1.00 24.29 248 LYS A CA 1
ATOM 1952 C C . LYS A 1 268 ? 12.940 20.951 48.677 1.00 47.20 248 LYS A C 1
ATOM 1953 O O . LYS A 1 268 ? 12.589 22.124 48.700 1.00 17.70 248 LYS A O 1
ATOM 1959 N N . GLY A 1 269 ? 12.584 20.120 47.712 1.00 13.49 249 GLY A N 1
ATOM 1960 C CA . GLY A 1 269 ? 11.710 20.643 46.677 1.00 19.50 249 GLY A CA 1
ATOM 1961 C C . GLY A 1 269 ? 12.154 20.179 45.299 1.00 28.63 249 GLY A C 1
ATOM 1962 O O . GLY A 1 269 ? 13.226 19.588 45.090 1.00 16.49 249 GLY A O 1
ATOM 1963 N N . VAL A 1 270 ? 11.250 20.422 44.367 1.00 15.32 250 VAL A N 1
ATOM 1964 C CA . VAL A 1 270 ? 11.564 20.086 43.012 1.00 17.22 250 VAL A CA 1
ATOM 1965 C C . VAL A 1 270 ? 12.354 21.258 42.422 1.00 62.63 250 VAL A C 1
ATOM 1966 O O . VAL A 1 270 ? 12.081 22.448 42.657 1.00 21.86 250 VAL A O 1
ATOM 1970 N N . PHE A 1 271 ? 13.344 20.846 41.642 1.00 10.28 251 PHE A N 1
ATOM 1971 C CA . PHE A 1 271 ? 14.278 21.646 40.875 1.00 23.98 251 PHE A CA 1
ATOM 1972 C C . PHE A 1 271 ? 14.242 21.230 39.408 1.00 40.32 251 PHE A C 1
ATOM 1973 O O . PHE A 1 271 ? 14.217 20.045 39.021 1.00 25.75 251 PHE A O 1
ATOM 1981 N N . GLY A 1 272 ? 14.296 22.274 38.595 1.00 15.78 252 GLY A N 1
ATOM 1982 C CA . GLY A 1 272 ? 14.293 22.122 37.146 1.00 19.79 252 GLY A CA 1
ATOM 1983 C C . GLY A 1 272 ? 15.659 22.411 36.562 1.00 6.54 252 GLY A C 1
ATOM 1984 O O . GLY A 1 272 ? 16.170 23.514 36.726 1.00 25.13 252 GLY A O 1
ATOM 1985 N N . VAL A 1 273 ? 16.212 21.448 35.820 1.00 26.60 253 VAL A N 1
ATOM 1986 C CA . VAL A 1 273 ? 17.526 21.676 35.180 1.00 29.68 253 VAL A CA 1
ATOM 1987 C C . VAL A 1 273 ? 17.554 21.736 33.616 1.00 32.64 253 VAL A C 1
ATOM 1988 O O . VAL A 1 273 ? 17.185 20.775 32.962 1.00 10.51 253 VAL A O 1
ATOM 1992 N N . GLU A 1 274 ? 17.945 22.860 33.015 1.00 28.46 254 GLU A N 1
ATOM 1993 C CA . GLU A 1 274 ? 17.992 23.057 31.566 1.00 29.60 254 GLU A CA 1
ATOM 1994 C C . GLU A 1 274 ? 19.420 22.939 31.035 1.00 20.13 254 GLU A C 1
ATOM 1995 O O . GLU A 1 274 ? 20.282 23.656 31.514 1.00 18.00 254 GLU A O 1
ATOM 2001 N N . MET A 1 275 ? 19.684 22.040 30.084 1.00 27.52 255 MET A N 1
ATOM 2002 C CA . MET A 1 275 ? 21.033 21.852 29.543 1.00 23.86 255 MET A CA 1
ATOM 2003 C C . MET A 1 275 ? 21.009 21.843 28.039 1.00 17.82 255 MET A C 1
ATOM 2004 O O . MET A 1 275 ? 19.996 21.654 27.372 1.00 13.47 255 MET A O 1
ATOM 2009 N N . PHE A 1 276 ? 22.158 22.122 27.462 1.00 24.72 256 PHE A N 1
ATOM 2010 C CA . PHE A 1 276 ? 22.154 22.124 26.016 1.00 16.43 256 PHE A CA 1
ATOM 2011 C C . PHE A 1 276 ? 23.022 20.942 25.628 1.00 41.32 256 PHE A C 1
ATOM 2012 O O . PHE A 1 276 ? 23.922 20.589 26.388 1.00 13.48 256 PHE A O 1
ATOM 2020 N N . LEU A 1 277 ? 22.769 20.373 24.450 1.00 26.15 257 LEU A N 1
ATOM 2021 C CA . LEU A 1 277 ? 23.557 19.244 23.991 1.00 21.56 257 LEU A CA 1
ATOM 2022 C C . LEU A 1 277 ? 24.404 19.802 22.893 1.00 69.24 257 LEU A C 1
ATOM 2023 O O . LEU A 1 277 ? 23.895 20.402 21.936 1.00 16.12 257 LEU A O 1
ATOM 2028 N N . LEU A 1 278 ? 25.703 19.609 23.082 1.00 50.36 258 LEU A N 1
ATOM 2029 C CA . LEU A 1 278 ? 26.654 20.107 22.094 1.00 28.30 258 LEU A CA 1
ATOM 2030 C C . LEU A 1 278 ? 26.859 19.184 20.905 1.00 78.79 258 LEU A C 1
ATOM 2031 O O . LEU A 1 278 ? 26.663 17.953 21.008 1.00 26.68 258 LEU A O 1
ATOM 2036 N N . GLU A 1 279 ? 27.188 19.801 19.771 1.00 31.93 259 GLU A N 1
ATOM 2037 C CA . GLU A 1 279 ? 27.404 19.077 18.533 1.00 33.58 259 GLU A CA 1
ATOM 2038 C C . GLU A 1 279 ? 28.505 18.090 18.787 1.00 99.75 259 GLU A C 1
ATOM 2039 O O . GLU A 1 279 ? 28.634 17.099 18.056 1.00 70.86 259 GLU A O 1
ATOM 2045 N N . ASP A 1 280 ? 29.275 18.404 19.835 1.00 50.17 260 ASP A N 1
ATOM 2046 C CA . ASP A 1 280 ? 30.356 17.553 20.279 1.00 25.89 260 ASP A CA 1
ATOM 2047 C C . ASP A 1 280 ? 29.907 16.447 21.232 1.00 38.88 260 ASP A C 1
ATOM 2048 O O . ASP A 1 280 ? 30.700 15.594 21.608 1.00 55.42 260 ASP A O 1
ATOM 2053 N N . ASP A 1 281 ? 28.634 16.491 21.628 1.00 32.58 261 ASP A N 1
ATOM 2054 C CA . ASP A 1 281 ? 28.045 15.521 22.546 1.00 17.03 261 ASP A CA 1
ATOM 2055 C C . ASP A 1 281 ? 28.359 15.787 24.013 1.00 10.88 261 ASP A C 1
ATOM 2056 O O . ASP A 1 281 ? 28.002 14.993 24.888 1.00 47.62 261 ASP A O 1
ATOM 2061 N N . SER A 1 282 ? 29.016 16.918 24.267 1.00 28.88 262 SER A N 1
ATOM 2062 C CA . SER A 1 282 ? 29.334 17.261 25.646 1.00 21.67 262 SER A CA 1
ATOM 2063 C C . SER A 1 282 ? 28.135 18.089 26.167 1.00 99.75 262 SER A C 1
ATOM 2064 O O . SER A 1 282 ? 27.256 18.540 25.427 1.00 33.20 262 SER A O 1
ATOM 2067 N N . ILE A 1 283 ? 28.086 18.306 27.474 1.00 49.70 263 ILE A N 1
ATOM 2068 C CA . ILE A 1 283 ? 26.974 19.034 28.045 1.00 35.39 263 ILE A CA 1
ATOM 2069 C C . ILE A 1 283 ? 27.209 20.317 28.792 1.00 35.30 263 ILE A C 1
ATOM 2070 O O . ILE A 1 283 ? 28.195 20.541 29.509 1.00 52.95 263 ILE A O 1
ATOM 2075 N N . MET A 1 284 ? 26.214 21.162 28.589 1.00 32.61 264 MET A N 1
ATOM 2076 C CA . MET A 1 284 ? 26.226 22.471 29.195 1.00 35.46 264 MET A CA 1
ATOM 2077 C C . MET A 1 284 ? 24.912 22.706 29.927 1.00 37.69 264 MET A C 1
ATOM 2078 O O . MET A 1 284 ? 23.812 22.253 29.582 1.00 41.69 264 MET A O 1
ATOM 2083 N N . LEU A 1 285 ? 25.074 23.433 31.013 1.00 23.63 265 LEU A N 1
ATOM 2084 C CA . LEU A 1 285 ? 23.900 23.750 31.782 1.00 30.74 265 LEU A CA 1
ATOM 2085 C C . LEU A 1 285 ? 23.404 25.032 31.104 1.00 13.73 265 LEU A C 1
ATOM 2086 O O . LEU A 1 285 ? 24.217 25.790 30.555 1.00 34.45 265 LEU A O 1
ATOM 2091 N N . CYS A 1 286 ? 22.087 25.218 31.029 1.00 33.44 266 CYS A N 1
ATOM 2092 C CA . CYS A 1 286 ? 21.505 26.411 30.415 1.00 34.66 266 CYS A CA 1
ATOM 2093 C C . CYS A 1 286 ? 21.006 27.256 31.591 1.00 25.57 266 CYS A C 1
ATOM 2094 O O . CYS A 1 286 ? 21.208 28.448 31.631 1.00 14.53 266 CYS A O 1
ATOM 2097 N N . GLU A 1 287 ? 20.368 26.634 32.575 1.00 29.58 267 GLU A N 1
ATOM 2098 C CA . GLU A 1 287 ? 19.858 27.346 33.742 1.00 24.34 267 GLU A CA 1
ATOM 2099 C C . GLU A 1 287 ? 19.207 26.323 34.671 1.00 6.28 267 GLU A C 1
ATOM 2100 O O . GLU A 1 287 ? 18.889 25.188 34.268 1.00 21.04 267 GLU A O 1
ATOM 2106 N N . ILE A 1 288 ? 19.112 26.728 35.934 1.00 38.62 268 ILE A N 1
ATOM 2107 C CA . ILE A 1 288 ? 18.532 25.900 36.985 1.00 8.30 268 ILE A CA 1
ATOM 2108 C C . ILE A 1 288 ? 17.411 26.745 37.626 1.00 41.68 268 ILE A C 1
ATOM 2109 O O . ILE A 1 288 ? 17.580 27.953 37.798 1.00 18.70 268 ILE A O 1
ATOM 2114 N N . ALA A 1 289 ? 16.291 26.079 37.923 1.00 34.69 269 ALA A N 1
ATOM 2115 C CA . ALA A 1 289 ? 15.037 26.580 38.519 1.00 12.38 269 ALA A CA 1
ATOM 2116 C C . ALA A 1 289 ? 14.768 25.888 39.880 1.00 26.52 269 ALA A C 1
ATOM 2117 O O . ALA A 1 289 ? 14.678 24.639 39.957 1.00 22.65 269 ALA A O 1
ATOM 2119 N N . SER A 1 290 ? 14.614 26.691 40.945 1.00 15.38 270 SER A N 1
ATOM 2120 C CA . SER A 1 290 ? 14.316 26.164 42.288 1.00 23.46 270 SER A CA 1
ATOM 2121 C C . SER A 1 290 ? 12.806 25.997 42.455 1.00 23.21 270 SER A C 1
ATOM 2122 O O . SER A 1 290 ? 12.261 26.538 43.431 1.00 15.86 270 SER A O 1
ATOM 2125 N N . ARG A 1 291 ? 12.158 25.296 41.517 1.00 13.16 271 ARG A N 1
ATOM 2126 C CA . ARG A 1 291 ? 10.690 25.081 41.521 1.00 1.00 271 ARG A CA 1
ATOM 2127 C C . ARG A 1 291 ? 10.273 24.107 40.448 1.00 12.06 271 ARG A C 1
ATOM 2128 O O . ARG A 1 291 ? 11.088 23.713 39.624 1.00 25.78 271 ARG A O 1
ATOM 2136 N N . ILE A 1 292 ? 8.972 23.816 40.475 1.00 20.99 272 ILE A N 1
ATOM 2137 C CA . ILE A 1 292 ? 8.215 22.972 39.557 1.00 10.16 272 ILE A CA 1
ATOM 2138 C C . ILE A 1 292 ? 8.486 23.713 38.223 1.00 17.31 272 ILE A C 1
ATOM 2139 O O . ILE A 1 292 ? 8.586 24.955 38.194 1.00 14.45 272 ILE A O 1
ATOM 2144 N N . HIS A 1 293 ? 8.678 22.948 37.149 1.00 11.50 273 HIS A N 1
ATOM 2145 C CA . HIS A 1 293 ? 9.129 23.523 35.871 1.00 11.95 273 HIS A CA 1
ATOM 2146 C C . HIS A 1 293 ? 8.306 23.038 34.691 1.00 21.14 273 HIS A C 1
ATOM 2147 O O . HIS A 1 293 ? 7.701 21.940 34.744 1.00 9.38 273 HIS A O 1
ATOM 2154 N N . ASN A 1 294 ? 8.302 23.870 33.647 1.00 10.67 274 ASN A N 1
ATOM 2155 C CA . ASN A 1 294 ? 7.516 23.555 32.453 1.00 3.76 274 ASN A CA 1
ATOM 2156 C C . ASN A 1 294 ? 7.993 22.263 31.867 1.00 18.14 274 ASN A C 1
ATOM 2157 O O . ASN A 1 294 ? 7.250 21.494 31.260 1.00 16.70 274 ASN A O 1
ATOM 2162 N N . SER A 1 295 ? 9.279 22.055 32.018 1.00 14.08 275 SER A N 1
ATOM 2163 C CA . SER A 1 295 ? 9.824 20.807 31.459 1.00 13.91 275 SER A CA 1
ATOM 2164 C C . SER A 1 295 ? 9.239 19.572 32.073 1.00 21.60 275 SER A C 1
ATOM 2165 O O . SER A 1 295 ? 9.356 18.468 31.522 1.00 15.22 275 SER A O 1
ATOM 2168 N N . GLY A 1 296 ? 8.625 19.755 33.234 1.00 14.38 276 GLY A N 1
ATOM 2169 C CA . GLY A 1 296 ? 8.055 18.579 33.870 1.00 9.38 276 GLY A CA 1
ATOM 2170 C C . GLY A 1 296 ? 6.542 18.407 33.799 1.00 7.33 276 GLY A C 1
ATOM 2171 O O . GLY A 1 296 ? 5.957 17.480 34.414 1.00 10.89 276 GLY A O 1
ATOM 2172 N N . HIS A 1 297 ? 5.864 19.215 33.000 1.00 18.21 277 HIS A N 1
ATOM 2173 C CA . HIS A 1 297 ? 4.420 18.992 32.960 1.00 9.51 277 HIS A CA 1
ATOM 2174 C C . HIS A 1 297 ? 3.920 17.609 32.548 1.00 21.48 277 HIS A C 1
ATOM 2175 O O . HIS A 1 297 ? 2.830 17.167 33.022 1.00 7.02 277 HIS A O 1
ATOM 2182 N N . TYR A 1 298 ? 4.733 16.965 31.695 1.00 9.70 278 TYR A N 1
ATOM 2183 C CA . TYR A 1 298 ? 4.379 15.643 31.211 1.00 26.38 278 TYR A CA 1
ATOM 2184 C C . TYR A 1 298 ? 4.262 14.649 32.381 1.00 5.56 278 TYR A C 1
ATOM 2185 O O . TYR A 1 298 ? 3.643 13.563 32.264 1.00 12.97 278 TYR A O 1
ATOM 2194 N N . THR A 1 299 ? 4.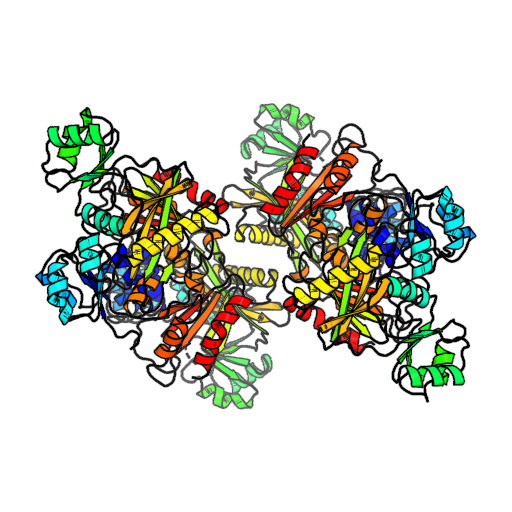799 15.010 33.544 1.00 17.53 279 THR A N 1
ATOM 2195 C CA . THR A 1 299 ? 4.739 14.031 34.646 1.00 17.95 279 THR A CA 1
ATOM 2196 C C . THR A 1 299 ? 3.346 13.645 35.136 1.00 7.47 279 THR A C 1
ATOM 2197 O O . THR A 1 299 ? 3.111 12.542 35.731 1.00 12.62 279 THR A O 1
ATOM 2201 N N . ILE A 1 300 ? 2.415 14.571 34.894 1.00 14.28 280 ILE A N 1
ATOM 2202 C CA . ILE A 1 300 ? 1.026 14.357 35.293 1.00 1.00 280 ILE A CA 1
ATOM 2203 C C . ILE A 1 300 ? 0.432 13.145 34.669 1.00 16.34 280 ILE A C 1
ATOM 2204 O O . ILE A 1 300 ? -0.057 12.252 35.331 1.00 9.71 280 ILE A O 1
ATOM 2209 N N . GLU A 1 301 ? 0.506 13.056 33.357 1.00 16.84 281 GLU A N 1
ATOM 2210 C CA . GLU A 1 301 ? -0.067 11.841 32.791 1.00 8.94 281 GLU A CA 1
ATOM 2211 C C . GLU A 1 301 ? 1.039 10.829 32.563 1.00 10.70 281 GLU A C 1
ATOM 2212 O O . GLU A 1 301 ? 0.780 9.627 32.325 1.00 14.01 281 GLU A O 1
ATOM 2218 N N . GLY A 1 302 ? 2.263 11.330 32.631 1.00 12.63 282 GLY A N 1
ATOM 2219 C CA . GLY A 1 302 ? 3.389 10.464 32.354 1.00 9.32 282 GLY A CA 1
ATOM 2220 C C . GLY A 1 302 ? 3.957 9.540 33.390 1.00 23.09 282 GLY A C 1
ATOM 2221 O O . GLY A 1 302 ? 4.687 8.618 33.018 1.00 15.22 282 GLY A O 1
ATOM 2222 N N . CYS A 1 303 ? 3.677 9.821 34.658 1.00 22.69 283 CYS A N 1
ATOM 2223 C CA . CYS A 1 303 ? 4.197 9.019 35.754 1.00 17.11 283 CYS A CA 1
ATOM 2224 C C . CYS A 1 303 ? 3.175 8.910 36.863 1.00 22.56 283 CYS A C 1
ATOM 2225 O O . CYS A 1 303 ? 2.246 9.706 36.864 1.00 16.62 283 CYS A O 1
ATOM 2228 N N . ALA A 1 304 ? 3.366 7.985 37.815 1.00 13.95 284 ALA A N 1
ATOM 2229 C CA . ALA A 1 304 ? 2.440 7.831 38.940 1.00 24.08 284 ALA A CA 1
ATOM 2230 C C . ALA A 1 304 ? 2.442 9.026 39.845 1.00 37.10 284 ALA A C 1
ATOM 2231 O O . ALA A 1 304 ? 1.331 9.269 40.303 1.00 26.57 284 ALA A O 1
ATOM 2233 N N . LEU A 1 305 ? 3.593 9.688 40.097 1.00 15.38 285 LEU A N 1
ATOM 2234 C CA . LEU A 1 305 ? 3.681 10.853 40.998 1.00 20.89 285 LEU A CA 1
ATOM 2235 C C . LEU A 1 305 ? 4.146 11.954 40.109 1.00 29.76 285 LEU A C 1
ATOM 2236 O O . LEU A 1 305 ? 5.234 11.862 39.569 1.00 14.15 285 LEU A O 1
ATOM 2241 N N . SER A 1 306 ? 3.335 12.986 39.956 1.00 12.66 286 SER A N 1
ATOM 2242 C CA . SER A 1 306 ? 3.772 14.063 39.088 1.00 8.65 286 SER A CA 1
ATOM 2243 C C . SER A 1 306 ? 4.712 14.927 39.887 1.00 16.11 286 SER A C 1
ATOM 2244 O O . SER A 1 306 ? 4.835 14.777 41.108 1.00 17.47 286 SER A O 1
ATOM 2247 N N . GLN A 1 307 ? 5.354 15.844 39.176 1.00 6.71 287 GLN A N 1
ATOM 2248 C CA . GLN A 1 307 ? 6.306 16.737 39.822 1.00 7.00 287 GLN A CA 1
ATOM 2249 C C . GLN A 1 307 ? 5.678 17.522 40.954 1.00 16.87 287 GLN A C 1
ATOM 2250 O O . GLN A 1 307 ? 6.338 18.006 41.893 1.00 14.10 287 GLN A O 1
ATOM 2256 N N . PHE A 1 308 ? 4.394 17.750 40.719 1.00 12.54 288 PHE A N 1
ATOM 2257 C CA . PHE A 1 308 ? 3.567 18.559 41.603 1.00 28.74 288 PHE A CA 1
ATOM 2258 C C . PHE A 1 308 ? 3.342 17.732 42.814 1.00 39.03 288 PHE A C 1
ATOM 2259 O O . PHE A 1 308 ? 3.623 18.321 43.831 1.00 12.07 288 PHE A O 1
ATOM 2267 N N . ASP A 1 309 ? 2.936 16.453 42.702 1.00 11.30 289 ASP A N 1
ATOM 2268 C CA . ASP A 1 309 ? 2.754 15.599 43.873 1.00 7.40 289 ASP A CA 1
ATOM 2269 C C . ASP A 1 309 ? 4.129 15.509 44.546 1.00 23.12 289 ASP A C 1
ATOM 2270 O O . ASP A 1 309 ? 4.297 15.607 45.759 1.00 17.16 289 ASP A O 1
ATOM 2275 N N . ALA A 1 310 ? 5.145 15.277 43.729 1.00 27.27 290 ALA A N 1
ATOM 2276 C CA . ALA A 1 310 ? 6.471 15.127 44.294 1.00 9.13 290 ALA A CA 1
ATOM 2277 C C . ALA A 1 310 ? 6.931 16.289 45.171 1.00 19.35 290 ALA A C 1
ATOM 2278 O O . ALA A 1 310 ? 7.400 16.106 46.316 1.00 12.13 290 ALA A O 1
ATOM 2280 N N . HIS A 1 311 ? 6.769 17.488 44.626 1.00 13.10 291 HIS A N 1
ATOM 2281 C CA . HIS A 1 311 ? 7.171 18.687 45.358 1.00 15.26 291 HIS A CA 1
ATOM 2282 C C . HIS A 1 311 ? 6.479 18.844 46.723 1.00 23.78 291 HIS A C 1
ATOM 2283 O O . HIS A 1 311 ? 7.107 19.168 47.712 1.00 10.66 291 HIS A O 1
ATOM 2290 N N . LEU A 1 312 ? 5.186 18.579 46.809 1.00 19.27 292 LEU A N 1
ATOM 2291 C CA . LEU A 1 312 ? 4.514 18.703 48.091 1.00 17.43 292 LEU A CA 1
ATOM 2292 C C . LEU A 1 312 ? 5.099 17.716 49.053 1.00 15.10 292 LEU A C 1
ATOM 2293 O O . LEU A 1 312 ? 5.406 18.052 50.175 1.00 19.08 292 LEU A O 1
ATOM 2298 N N . ARG A 1 313 ? 5.236 16.462 48.610 1.00 14.93 293 ARG A N 1
ATOM 2299 C CA . ARG A 1 313 ? 5.791 15.435 49.470 1.00 9.15 293 ARG A CA 1
ATOM 2300 C C . ARG A 1 313 ? 7.141 15.846 50.013 1.00 28.99 293 ARG A C 1
ATOM 2301 O O . ARG A 1 313 ? 7.438 15.708 51.217 1.00 19.42 293 ARG A O 1
ATOM 2309 N N . ALA A 1 314 ? 7.955 16.354 49.085 1.00 5.91 294 ALA A N 1
ATOM 2310 C CA . ALA A 1 314 ? 9.316 16.717 49.485 1.00 22.15 294 ALA A CA 1
ATOM 2311 C C . ALA A 1 314 ? 9.368 17.765 50.584 1.00 25.52 294 ALA A C 1
ATOM 2312 O O . ALA A 1 314 ? 10.110 17.652 51.574 1.00 14.44 294 ALA A O 1
ATOM 2314 N N . ILE A 1 315 ? 8.586 18.818 50.391 1.00 16.69 295 ILE A N 1
ATOM 2315 C CA . ILE A 1 315 ? 8.616 19.878 51.364 1.00 5.45 295 ILE A CA 1
ATOM 2316 C C . ILE A 1 315 ? 7.843 19.536 52.636 1.00 22.10 295 ILE A C 1
ATOM 2317 O O . ILE A 1 315 ? 7.866 20.330 53.579 1.00 14.83 295 ILE A O 1
ATOM 2322 N N . LEU A 1 316 ? 7.128 18.416 52.630 1.00 10.64 296 LEU A N 1
ATOM 2323 C CA . LEU A 1 316 ? 6.307 17.971 53.771 1.00 13.80 296 LEU A CA 1
ATOM 2324 C C . LEU A 1 316 ? 6.904 16.717 54.394 1.00 24.74 296 LEU A C 1
ATOM 2325 O O . LEU A 1 316 ? 6.290 16.133 55.296 1.00 27.18 296 LEU A O 1
ATOM 2330 N N . ASP A 1 317 ? 8.075 16.311 53.892 1.00 8.14 297 ASP A N 1
ATOM 2331 C CA . ASP A 1 317 ? 8.752 15.118 54.359 1.00 12.65 297 ASP A CA 1
ATOM 2332 C C . ASP A 1 317 ? 7.884 13.891 54.233 1.00 38.70 297 ASP A C 1
ATOM 2333 O O . ASP A 1 317 ? 7.877 13.049 55.134 1.00 15.80 297 ASP A O 1
ATOM 2338 N N . LEU A 1 318 ? 7.150 13.810 53.129 1.00 13.36 298 LEU A N 1
ATOM 2339 C CA . LEU A 1 318 ? 6.295 12.633 52.912 1.00 23.00 298 LEU A CA 1
ATOM 2340 C C . LEU A 1 318 ? 7.056 11.758 51.934 1.00 13.37 298 LEU A C 1
ATOM 2341 O O . LEU A 1 318 ? 7.912 12.237 51.183 1.00 27.66 298 LEU A O 1
ATOM 2346 N N . PRO A 1 319 ? 6.708 10.477 51.965 1.00 15.82 299 PRO A N 1
ATOM 2347 C CA . PRO A 1 319 ? 7.365 9.468 51.146 1.00 15.50 299 PRO A CA 1
ATOM 2348 C C . PRO A 1 319 ? 7.299 9.661 49.669 1.00 20.73 299 PRO A C 1
ATOM 2349 O O . PRO A 1 319 ? 6.324 10.118 49.106 1.00 11.62 299 PRO A O 1
ATOM 2353 N N . ILE A 1 320 ? 8.323 9.196 49.008 1.00 14.80 300 ILE A N 1
ATOM 2354 C CA . ILE A 1 320 ? 8.210 9.279 47.570 1.00 20.28 300 ILE A CA 1
ATOM 2355 C C . ILE A 1 320 ? 8.803 8.008 46.932 1.00 6.98 300 ILE A C 1
ATOM 2356 O O . ILE A 1 320 ? 9.991 8.003 46.549 1.00 17.90 300 ILE A O 1
ATOM 2361 N N . PRO A 1 321 ? 7.985 6.968 46.789 1.00 23.44 301 PRO A N 1
ATOM 2362 C CA . PRO A 1 321 ? 8.476 5.736 46.137 1.00 34.32 301 PRO A CA 1
ATOM 2363 C C . PRO A 1 321 ? 9.154 6.113 44.801 1.00 13.60 301 PRO A C 1
ATOM 2364 O O . PRO A 1 321 ? 8.622 6.821 43.978 1.00 8.78 301 PRO A O 1
ATOM 2368 N N . ALA A 1 322 ? 10.410 5.737 44.592 1.00 17.84 302 ALA A N 1
ATOM 2369 C CA . ALA A 1 322 ? 11.160 6.137 43.401 1.00 7.01 302 ALA A CA 1
ATOM 2370 C C . ALA A 1 322 ? 10.504 5.578 42.115 1.00 72.92 302 ALA A C 1
ATOM 2371 O O . ALA A 1 322 ? 10.511 6.088 40.999 1.00 17.20 302 ALA A O 1
ATOM 2373 N N . GLN A 1 323 ? 9.930 4.407 42.257 1.00 22.71 303 GLN A N 1
ATOM 2374 C CA . GLN A 1 323 ? 9.247 3.744 41.154 1.00 23.02 303 GLN A CA 1
ATOM 2375 C C . GLN A 1 323 ? 8.209 4.692 40.520 1.00 16.87 303 GLN A C 1
ATOM 2376 O O . GLN A 1 323 ? 7.957 4.623 39.311 1.00 32.22 303 GLN A O 1
ATOM 2382 N N . SER A 1 324 ? 7.591 5.541 41.344 1.00 10.79 304 SER A N 1
ATOM 2383 C CA . SER A 1 324 ? 6.555 6.474 40.904 1.00 18.08 304 SER A CA 1
ATOM 2384 C C . SER A 1 324 ? 6.938 7.635 39.998 1.00 36.76 304 SER A C 1
ATOM 2385 O O . SER A 1 324 ? 6.062 8.383 39.508 1.00 28.35 304 SER A O 1
ATOM 2388 N N . LEU A 1 325 ? 8.244 7.799 39.801 1.00 16.26 305 LEU A N 1
ATOM 2389 C CA . LEU A 1 325 ? 8.800 8.878 38.981 1.00 17.63 305 LEU A CA 1
ATOM 2390 C C . LEU A 1 325 ? 9.318 8.279 37.687 1.00 13.99 305 LEU A C 1
ATOM 2391 O O . LEU A 1 325 ? 9.988 8.919 36.900 1.00 33.73 305 LEU A O 1
ATOM 2396 N N . GLU A 1 326 ? 8.974 7.016 37.472 1.00 21.65 306 GLU A N 1
ATOM 2397 C CA . GLU A 1 326 ? 9.412 6.337 36.244 1.00 7.24 306 GLU A CA 1
ATOM 2398 C C . GLU A 1 326 ? 8.310 6.716 35.272 1.00 8.71 306 GLU A C 1
ATOM 2399 O O . GLU A 1 326 ? 7.146 6.801 35.686 1.00 14.34 306 GLU A O 1
ATOM 2405 N N . ILE A 1 327 ? 8.681 6.850 34.006 1.00 19.01 307 ILE A N 1
ATOM 2406 C CA . ILE A 1 327 ? 7.720 7.186 32.953 1.00 11.05 307 ILE A CA 1
ATOM 2407 C C . ILE A 1 327 ? 6.891 5.987 32.547 1.00 28.32 307 ILE A C 1
ATOM 2408 O O . ILE A 1 327 ? 7.418 4.946 32.151 1.00 8.25 307 ILE A O 1
ATOM 2413 N N . ARG A 1 328 ? 5.584 6.115 32.658 1.00 15.85 308 ARG A N 1
ATOM 2414 C CA . ARG A 1 328 ? 4.659 5.013 32.297 1.00 11.02 308 ARG A CA 1
ATOM 2415 C C . ARG A 1 328 ? 4.618 4.711 30.795 1.00 99.75 308 ARG A C 1
ATOM 2416 O O . ARG A 1 328 ? 4.562 3.550 30.450 1.00 13.38 308 ARG A O 1
ATOM 2424 N N . GLN A 1 329 ? 4.595 5.700 29.900 1.00 19.17 309 GLN A N 1
ATOM 2425 C CA . GLN A 1 329 ? 4.560 5.456 28.453 1.00 37.58 309 GLN A CA 1
ATOM 2426 C C . GLN A 1 329 ? 5.113 6.733 27.865 1.00 42.92 309 GLN A C 1
ATOM 2427 O O . GLN A 1 329 ? 5.161 7.741 28.561 1.00 18.57 309 GLN A O 1
ATOM 2433 N N . PRO A 1 330 ? 5.494 6.693 26.594 1.00 55.73 310 PRO A N 1
ATOM 2434 C CA . PRO A 1 330 ? 6.023 7.907 25.943 1.00 40.09 310 PRO A CA 1
ATOM 2435 C C . PRO A 1 330 ? 5.002 9.045 25.818 1.00 19.78 310 PRO A C 1
ATOM 2436 O O . PRO A 1 330 ? 3.782 8.816 25.672 1.00 21.79 310 PRO A O 1
ATOM 2440 N N . SER A 1 331 ? 5.503 10.276 25.854 1.00 11.53 311 SER A N 1
ATOM 2441 C CA . SER A 1 331 ? 4.626 11.432 25.727 1.00 14.46 311 SER A CA 1
ATOM 2442 C C . SER A 1 331 ? 5.255 12.700 25.182 1.00 19.06 311 SER A C 1
ATOM 2443 O O . SER A 1 331 ? 6.470 12.884 25.095 1.00 14.42 311 SER A O 1
ATOM 2446 N N . ILE A 1 332 ? 4.372 13.574 24.742 1.00 16.21 312 ILE A N 1
ATOM 2447 C CA . ILE A 1 332 ? 4.845 14.828 24.176 1.00 12.88 312 ILE A CA 1
ATOM 2448 C C . ILE A 1 332 ? 3.971 15.944 24.777 1.00 12.96 312 ILE A C 1
ATOM 2449 O O . ILE A 1 332 ? 2.740 15.807 24.821 1.00 9.61 312 ILE A O 1
ATOM 2454 N N . MET A 1 333 ? 4.580 17.041 25.226 1.00 24.78 313 MET A N 1
ATOM 2455 C CA . MET A 1 333 ? 3.763 18.145 25.747 1.00 9.42 313 MET A CA 1
ATOM 2456 C C . MET A 1 333 ? 4.083 19.276 24.793 1.00 28.50 313 MET A C 1
ATOM 2457 O O . MET A 1 333 ? 5.271 19.508 24.442 1.00 6.42 313 MET A O 1
ATOM 2462 N N . LEU A 1 334 ? 2.988 19.934 24.411 1.00 7.37 314 LEU A N 1
ATOM 2463 C CA . LEU A 1 334 ? 3.015 21.110 23.541 1.00 22.34 314 LEU A CA 1
ATOM 2464 C C . LEU A 1 334 ? 2.476 22.316 24.352 1.00 16.72 314 LEU A C 1
ATOM 2465 O O . LEU A 1 334 ? 1.469 22.206 25.049 1.00 9.05 314 LEU A O 1
ATOM 2470 N N . ASN A 1 335 ? 3.136 23.468 24.342 1.00 9.48 315 ASN A N 1
ATOM 2471 C CA . ASN A 1 335 ? 2.611 24.590 25.119 1.00 26.69 315 ASN A CA 1
ATOM 2472 C C . ASN A 1 335 ? 1.606 25.271 24.232 1.00 12.43 315 ASN A C 1
ATOM 2473 O O . ASN A 1 335 ? 1.797 25.171 23.045 1.00 8.45 315 ASN A O 1
ATOM 2478 N N . ILE A 1 336 ? 0.618 25.959 24.804 1.00 18.05 316 ILE A N 1
ATOM 2479 C CA . ILE A 1 336 ? -0.367 26.748 24.098 1.00 13.72 316 ILE A CA 1
ATOM 2480 C C . ILE A 1 336 ? 0.021 28.153 24.515 1.00 7.22 316 ILE A C 1
ATOM 2481 O O . ILE A 1 336 ? -0.197 28.615 25.624 1.00 11.15 316 ILE A O 1
ATOM 2486 N N . ILE A 1 337 ? 0.663 28.830 23.585 1.00 9.07 317 ILE A N 1
ATOM 2487 C CA . ILE A 1 337 ? 1.194 30.166 23.773 1.00 24.90 317 ILE A CA 1
ATOM 2488 C C . ILE A 1 337 ? 0.248 31.215 23.200 1.00 37.24 317 ILE A C 1
ATOM 2489 O O . ILE A 1 337 ? -0.330 30.967 22.143 1.00 24.37 317 ILE A O 1
ATOM 2494 N N . GLY A 1 338 ? 0.094 32.383 23.823 1.00 26.72 318 GLY A N 1
ATOM 2495 C CA . GLY A 1 338 ? -0.777 33.420 23.250 1.00 30.68 318 GLY A CA 1
ATOM 2496 C C . GLY A 1 338 ? -0.353 33.741 21.782 1.00 27.73 318 GLY A C 1
ATOM 2497 O O . GLY A 1 338 ? 0.835 33.790 21.441 1.00 39.71 318 GLY A O 1
ATOM 2498 N N . GLY A 1 339 ? -1.285 33.910 20.846 1.00 39.62 319 GLY A N 1
ATOM 2499 C CA . GLY A 1 339 ? -0.869 34.201 19.459 1.00 16.43 319 GLY A CA 1
ATOM 2500 C C . GLY A 1 339 ? -1.120 35.657 19.105 1.00 99.75 319 GLY A C 1
ATOM 2501 O O . GLY A 1 339 ? -1.212 36.522 19.998 1.00 23.07 319 GLY A O 1
ATOM 2502 N N . ALA A 1 340 ? -1.243 35.914 17.806 1.00 51.49 320 ALA A N 1
ATOM 2503 C CA . ALA A 1 340 ? -1.542 37.290 17.414 1.00 99.75 320 ALA A CA 1
ATOM 2504 C C . ALA A 1 340 ? -2.876 37.775 18.071 1.00 99.75 320 ALA A C 1
ATOM 2505 O O . ALA A 1 340 ? -2.930 38.853 18.691 1.00 67.12 320 ALA A O 1
ATOM 2507 N N . ALA A 1 341 ? -3.944 36.973 17.961 1.00 36.71 321 ALA A N 1
ATOM 2508 C CA . ALA A 1 341 ? -5.271 37.272 18.521 1.00 35.47 321 ALA A CA 1
ATOM 2509 C C . ALA A 1 341 ? -5.465 36.800 19.954 1.00 65.90 321 ALA A C 1
ATOM 2510 O O . ALA A 1 341 ? -4.774 35.948 20.485 1.00 48.37 321 ALA A O 1
ATOM 2512 N N . PRO A 1 342 ? -6.454 37.324 20.645 1.00 50.03 322 PRO A N 1
ATOM 2513 C CA . PRO A 1 342 ? -6.574 36.821 21.997 1.00 99.75 322 PRO A CA 1
ATOM 2514 C C . PRO A 1 342 ? -7.513 35.605 22.106 1.00 41.04 322 PRO A C 1
ATOM 2515 O O . PRO A 1 342 ? -7.719 35.108 23.218 1.00 99.75 322 PRO A O 1
ATOM 2519 N N . ASP A 1 343 ? -8.069 35.104 20.995 1.00 34.13 323 ASP A N 1
ATOM 2520 C CA . ASP A 1 343 ? -9.013 33.958 21.010 1.00 49.90 323 ASP A CA 1
ATOM 2521 C C . ASP A 1 343 ? -8.288 32.679 20.644 1.00 40.97 323 ASP A C 1
ATOM 2522 O O . ASP A 1 343 ? -8.677 31.559 20.987 1.00 31.32 323 ASP A O 1
ATOM 2527 N N . THR A 1 344 ? -7.224 32.963 19.903 1.00 57.96 324 THR A N 1
ATOM 2528 C CA . THR A 1 344 ? -6.255 32.057 19.319 1.00 99.75 324 THR A CA 1
ATOM 2529 C C . THR A 1 344 ? -5.944 30.918 20.281 1.00 47.65 324 THR A C 1
ATOM 2530 O O . THR A 1 344 ? -6.210 29.757 19.989 1.00 30.34 324 THR A O 1
ATOM 2534 N N . HIS A 1 345 ? -5.414 31.173 21.466 1.00 42.47 325 HIS A N 1
ATOM 2535 C CA . HIS A 1 345 ? -5.240 29.959 22.257 1.00 34.52 325 HIS A CA 1
ATOM 2536 C C . HIS A 1 345 ? -6.499 29.068 22.302 1.00 23.56 325 HIS A C 1
ATOM 2537 O O . HIS A 1 345 ? -6.367 27.845 22.523 1.00 31.53 325 HIS A O 1
ATOM 2544 N N . LEU A 1 346 ? -7.732 29.569 22.152 1.00 17.89 326 LEU A N 1
ATOM 2545 C CA . LEU A 1 346 ? -8.823 28.592 22.293 1.00 40.07 326 LEU A CA 1
ATOM 2546 C C . LEU A 1 346 ? -8.997 27.627 21.156 1.00 37.47 326 LEU A C 1
ATOM 2547 O O . LEU A 1 346 ? -9.396 26.466 21.259 1.00 21.01 326 LEU A O 1
ATOM 2552 N N . GLN A 1 347 ? -8.599 28.176 20.029 1.00 19.08 327 GLN A N 1
ATOM 2553 C CA . GLN A 1 347 ? -8.647 27.407 18.820 1.00 8.77 327 GLN A CA 1
ATOM 2554 C C . GLN A 1 347 ? -7.725 26.182 18.940 1.00 25.37 327 GLN A C 1
ATOM 2555 O O . GLN A 1 347 ? -8.053 25.079 18.506 1.00 34.13 327 GLN A O 1
ATOM 2566 N N . ALA A 1 348 ? -6.552 26.357 19.529 1.00 12.80 328 ALA A N 1
ATOM 2567 C CA . ALA A 1 348 ? -5.646 25.223 19.732 1.00 17.42 328 ALA A CA 1
ATOM 2568 C C . ALA A 1 348 ? -6.236 24.176 20.680 1.00 13.62 328 ALA A C 1
ATOM 2569 O O . ALA A 1 348 ? -6.098 22.993 20.419 1.00 20.76 328 ALA A O 1
ATOM 2571 N N . ALA A 1 349 ? -6.807 24.612 21.800 1.00 21.17 329 ALA A N 1
ATOM 2572 C CA . ALA A 1 349 ? -7.392 23.657 22.767 1.00 13.16 329 ALA A CA 1
ATOM 2573 C C . ALA A 1 349 ? -8.518 22.881 22.115 1.00 27.15 329 ALA A C 1
ATOM 2574 O O . ALA A 1 349 ? -8.767 21.684 22.359 1.00 23.65 329 ALA A O 1
ATOM 2576 N N . GLU A 1 350 ? -9.199 23.629 21.272 1.00 27.83 330 GLU A N 1
ATOM 2577 C CA . GLU A 1 350 ? -10.320 23.060 20.558 1.00 17.48 330 GLU A CA 1
ATOM 2578 C C . GLU A 1 350 ? -9.879 21.958 19.632 1.00 22.36 330 GLU A C 1
ATOM 2579 O O . GLU A 1 350 ? -10.515 20.923 19.582 1.00 36.89 330 GLU A O 1
ATOM 2585 N N . CYS A 1 351 ? -8.770 22.169 18.925 1.00 12.72 331 CYS A N 1
ATOM 2586 C CA . CYS A 1 351 ? -8.239 21.161 18.049 1.00 91.74 331 CYS A CA 1
ATOM 2587 C C . CYS A 1 351 ? -7.783 19.957 18.883 1.00 10.91 331 CYS A C 1
ATOM 2588 O O . CYS A 1 351 ? -7.981 18.780 18.481 1.00 10.18 331 CYS A O 1
ATOM 2591 N N . ALA A 1 352 ? -7.210 20.268 20.060 1.00 14.68 332 ALA A N 1
ATOM 2592 C CA . ALA A 1 352 ? -6.713 19.216 20.960 1.00 10.70 332 ALA A CA 1
ATOM 2593 C C . ALA A 1 352 ? -7.849 18.280 21.380 1.00 31.04 332 ALA A C 1
ATOM 2594 O O . ALA A 1 352 ? -7.607 17.106 21.690 1.00 11.29 332 ALA A O 1
ATOM 2596 N N . LEU A 1 353 ? -9.084 18.802 21.415 1.00 18.73 333 LEU A N 1
ATOM 2597 C CA . LEU A 1 353 ? -10.202 17.957 21.830 1.00 24.82 333 LEU A CA 1
ATOM 2598 C C . LEU A 1 353 ? -10.256 16.748 20.920 1.00 11.32 333 LEU A C 1
ATOM 2599 O O . LEU A 1 353 ? -10.778 15.681 21.275 1.00 15.70 333 LEU A O 1
ATOM 2604 N N . SER A 1 354 ? -9.720 16.896 19.710 1.00 13.16 334 SER A N 1
ATOM 2605 C CA . SER A 1 354 ? -9.784 15.744 18.807 1.00 18.60 334 SER A CA 1
ATOM 2606 C C . SER A 1 354 ? -8.518 14.948 18.637 1.00 27.86 334 SER A C 1
ATOM 2607 O O . SER A 1 354 ? -8.496 14.100 17.761 1.00 17.87 334 SER A O 1
ATOM 2610 N N . ILE A 1 355 ? -7.442 15.247 19.347 1.00 14.72 335 ILE A N 1
ATOM 2611 C CA . ILE A 1 355 ? -6.224 14.450 19.153 1.00 11.42 335 ILE A CA 1
ATOM 2612 C C . ILE A 1 355 ? -6.395 13.188 20.001 1.00 16.25 335 ILE A C 1
ATOM 2613 O O . ILE A 1 355 ? -6.911 13.264 21.122 1.00 14.61 335 ILE A O 1
ATOM 2618 N N . PRO A 1 356 ? -6.051 12.003 19.485 1.00 14.07 336 PRO A N 1
ATOM 2619 C CA . PRO A 1 356 ? -6.321 10.861 20.375 1.00 9.93 336 PRO A CA 1
ATOM 2620 C C . PRO A 1 356 ? -5.325 11.017 21.535 1.00 20.14 336 PRO A C 1
ATOM 2621 O O . PRO A 1 356 ? -4.225 11.502 21.301 1.00 9.54 336 PRO A O 1
ATOM 2625 N N . ASN A 1 357 ? -5.664 10.569 22.747 1.00 12.31 337 ASN A N 1
ATOM 2626 C CA . ASN A 1 357 ? -4.729 10.607 23.899 1.00 29.18 337 ASN A CA 1
ATOM 2627 C C . ASN A 1 357 ? -4.188 11.912 24.396 1.00 17.30 337 ASN A C 1
ATOM 2628 O O . ASN A 1 357 ? -3.194 11.957 25.109 1.00 14.17 337 ASN A O 1
ATOM 2633 N N . ALA A 1 358 ? -4.873 12.982 24.030 1.00 14.06 338 ALA A N 1
ATOM 2634 C CA . ALA A 1 358 ? -4.378 14.273 24.386 1.00 10.60 338 ALA A CA 1
ATOM 2635 C C . ALA A 1 358 ? -5.033 14.811 25.639 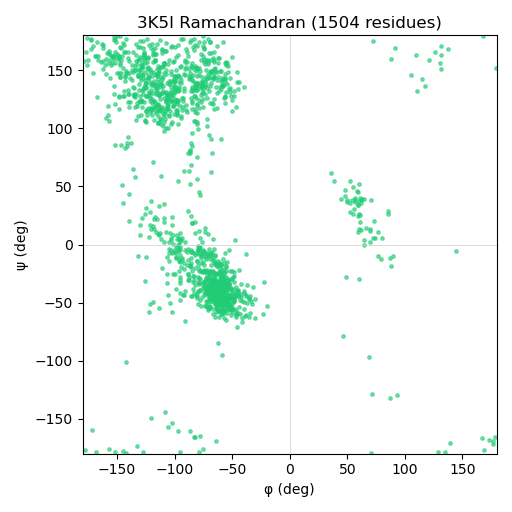1.00 29.35 338 ALA A C 1
ATOM 2636 O O . ALA A 1 358 ? -6.259 14.924 25.714 1.00 25.77 338 ALA A O 1
ATOM 2638 N N . SER A 1 359 ? -4.211 15.147 26.633 1.00 20.56 339 SER A N 1
ATOM 2639 C CA . SER A 1 359 ? -4.791 15.655 27.859 1.00 23.23 339 SER A CA 1
ATOM 2640 C C . SER A 1 359 ? -4.654 17.159 27.780 1.00 21.67 339 SER A C 1
ATOM 2641 O O . SER A 1 359 ? -3.549 17.659 27.604 1.00 10.39 339 SER A O 1
ATOM 2646 N N . ILE A 1 360 ? -5.792 17.842 27.904 1.00 14.89 340 ILE A N 1
ATOM 2647 C CA . ILE A 1 360 ? -5.790 19.294 27.820 1.00 8.97 340 ILE A CA 1
ATOM 2648 C C . ILE A 1 360 ? -5.754 20.022 29.157 1.00 14.80 340 ILE A C 1
ATOM 2649 O O . ILE A 1 360 ? -6.522 19.691 30.017 1.00 3.71 340 ILE A O 1
ATOM 2654 N N . HIS A 1 361 ? -4.877 21.016 29.306 1.00 6.81 341 HIS A N 1
ATOM 2655 C CA . HIS A 1 361 ? -4.772 21.775 30.523 1.00 22.99 341 HIS A CA 1
ATOM 2656 C C . HIS A 1 361 ? -4.769 23.214 30.142 1.00 14.22 341 HIS A C 1
ATOM 2657 O O . HIS A 1 361 ? -3.745 23.686 29.623 1.00 8.67 341 HIS A O 1
ATOM 2664 N N . LEU A 1 362 ? -5.846 23.915 30.469 1.00 18.59 342 LEU A N 1
ATOM 2665 C CA . LEU A 1 362 ? -5.912 25.366 30.232 1.00 1.00 342 LEU A CA 1
ATOM 2666 C C . LEU A 1 362 ? -5.675 25.938 31.637 1.00 17.82 342 LEU A C 1
ATOM 2667 O O . LEU A 1 362 ? -6.193 25.441 32.649 1.00 1.00 342 LEU A O 1
ATOM 2672 N N . TYR A 1 363 ? -4.909 27.027 31.667 1.00 24.25 343 TYR A N 1
ATOM 2673 C CA . TYR A 1 363 ? -4.534 27.750 32.878 1.00 11.55 343 TYR A CA 1
ATOM 2674 C C . TYR A 1 363 ? -5.509 28.740 33.543 1.00 15.24 343 TYR A C 1
ATOM 2675 O O . TYR A 1 363 ? -5.184 29.200 34.652 1.00 15.23 343 TYR A O 1
ATOM 2684 N N . SER A 1 364 ? -6.684 29.007 32.952 1.00 16.46 344 SER A N 1
ATOM 2685 C CA . SER A 1 364 ? -7.635 29.972 33.534 1.00 15.91 344 SER A CA 1
ATOM 2686 C C . SER A 1 364 ? -6.855 31.319 33.676 1.00 30.25 344 SER A C 1
ATOM 2687 O O . SER A 1 364 ? -7.079 32.049 34.652 1.00 10.35 344 SER A O 1
ATOM 2690 N N . LYS A 1 365 ? -5.957 31.680 32.745 1.00 23.37 345 LYS A N 1
ATOM 2691 C CA . LYS A 1 365 ? -5.143 32.942 32.843 1.00 10.67 345 LYS A CA 1
ATOM 2692 C C . LYS A 1 365 ? -5.644 34.332 32.403 1.00 21.42 345 LYS A C 1
ATOM 2693 O O . LYS A 1 365 ? -4.995 35.389 32.573 1.00 22.19 345 LYS A O 1
ATOM 2699 N N . GLY A 1 366 ? -6.805 34.321 31.781 1.00 16.75 346 GLY A N 1
ATOM 2700 C CA . GLY A 1 366 ? -7.410 35.577 31.344 1.00 27.31 346 GLY A CA 1
ATOM 2701 C C . GLY A 1 366 ? -7.078 35.981 29.929 1.00 25.65 346 GLY A C 1
ATOM 2702 O O . GLY A 1 366 ? -7.227 35.181 28.995 1.00 39.48 346 GLY A O 1
ATOM 2703 N N . ALA A 1 367 ? -6.647 37.236 29.830 1.00 20.74 347 ALA A N 1
ATOM 2704 C CA . ALA A 1 367 ? -6.280 37.765 28.535 1.00 99.75 347 ALA A CA 1
ATOM 2705 C C . ALA A 1 367 ? -5.049 37.051 28.057 1.00 19.70 347 ALA A C 1
ATOM 2706 O O . ALA A 1 367 ? -4.010 37.078 28.700 1.00 83.24 347 ALA A O 1
ATOM 2708 N N . ALA A 1 368 ? -5.222 36.437 26.893 1.00 27.49 348 ALA A N 1
ATOM 2709 C CA . ALA A 1 368 ? -4.161 35.729 26.243 1.00 29.88 348 ALA A CA 1
ATOM 2710 C C . ALA A 1 368 ? -3.316 36.826 25.541 1.00 35.26 348 ALA A C 1
ATOM 2711 O O . ALA A 1 368 ? -3.822 37.431 24.597 1.00 56.31 348 ALA A O 1
ATOM 2713 N N . LYS A 1 369 ? -2.067 37.055 25.983 1.00 44.87 349 LYS A N 1
ATOM 2714 C CA . LYS A 1 369 ? -1.054 37.979 25.412 1.00 21.40 349 LYS A CA 1
ATOM 2715 C C . LYS A 1 369 ? -0.111 37.187 24.459 1.00 54.52 349 LYS A C 1
ATOM 2716 O O . LYS A 1 369 ? 0.231 36.009 24.630 1.00 41.87 349 LYS A O 1
ATOM 2722 N N . PRO A 1 370 ? 0.328 37.804 23.380 1.00 47.05 350 PRO A N 1
ATOM 2723 C CA . PRO A 1 370 ? 1.191 37.027 22.491 1.00 56.31 350 PRO A CA 1
ATOM 2724 C C . PRO A 1 370 ? 2.416 36.456 23.215 1.00 27.38 350 PRO A C 1
ATOM 2725 O O . PRO A 1 370 ? 3.143 37.166 23.906 1.00 25.81 350 PRO A O 1
ATOM 2729 N N . GLY A 1 371 ? 2.691 35.169 23.036 1.00 16.79 351 GLY A N 1
ATOM 2730 C CA . GLY A 1 371 ? 3.866 34.622 23.701 1.00 21.53 351 GLY A CA 1
ATOM 2731 C C . GLY A 1 371 ? 3.494 34.162 25.116 1.00 99.75 351 GLY A C 1
ATOM 2732 O O . GLY A 1 371 ? 4.306 33.488 25.744 1.00 16.53 351 GLY A O 1
ATOM 2733 N N . ARG A 1 372 ? 2.309 34.517 25.623 1.00 21.40 352 ARG A N 1
ATOM 2734 C CA . ARG A 1 372 ? 1.885 34.116 26.969 1.00 7.56 352 ARG A CA 1
ATOM 2735 C C . ARG A 1 372 ? 1.453 32.669 26.974 1.00 25.52 352 ARG A C 1
ATOM 2736 O O . ARG A 1 372 ? 0.641 32.211 26.143 1.00 3.57 352 ARG A O 1
ATOM 2744 N N . LYS A 1 373 ? 2.037 31.995 27.967 1.00 12.43 353 LYS A N 1
ATOM 2745 C CA . LYS A 1 373 ? 1.752 30.600 28.270 1.00 7.52 353 LYS A CA 1
ATOM 2746 C C . LYS A 1 373 ? 0.347 30.533 28.894 1.00 19.27 353 LYS A C 1
ATOM 2747 O O . LYS A 1 373 ? 0.113 30.927 30.049 1.00 10.61 353 LYS A O 1
ATOM 2753 N N . MET A 1 374 ? -0.554 30.001 28.086 1.00 22.29 354 MET A N 1
ATOM 2754 C CA . MET A 1 374 ? -1.939 29.883 28.423 1.00 3.84 354 MET A CA 1
ATOM 2755 C C . MET A 1 374 ? -2.520 28.530 28.764 1.00 16.95 354 MET A C 1
ATOM 2756 O O . MET A 1 374 ? -3.668 28.432 29.243 1.00 9.48 354 MET A O 1
ATOM 2761 N N . GLY A 1 375 ? -1.749 27.472 28.520 1.00 2.76 355 GLY A N 1
ATOM 2762 C CA . GLY A 1 375 ? -2.237 26.156 28.834 1.00 1.00 355 GLY A CA 1
ATOM 2763 C C . GLY A 1 375 ? -1.205 25.203 28.143 1.00 13.67 355 GLY A C 1
ATOM 2764 O O . GLY A 1 375 ? -0.200 25.672 27.641 1.00 14.36 355 GLY A O 1
ATOM 2765 N N . HIS A 1 376 ? -1.405 23.888 28.181 1.00 10.06 356 HIS A N 1
ATOM 2766 C CA . HIS A 1 376 ? -0.559 22.859 27.577 1.00 25.52 356 HIS A CA 1
ATOM 2767 C C . HIS A 1 376 ? -1.408 21.647 27.299 1.00 17.86 356 HIS A C 1
ATOM 2768 O O . HIS A 1 376 ? -2.465 21.490 27.900 1.00 6.16 356 HIS A O 1
ATOM 2775 N N . ILE A 1 377 ? -0.944 20.843 26.340 1.00 12.19 357 ILE A N 1
ATOM 2776 C CA . ILE A 1 377 ? -1.628 19.627 25.933 1.00 22.43 357 ILE A CA 1
ATOM 2777 C C . ILE A 1 377 ? -0.563 18.579 26.092 1.00 24.48 357 ILE A C 1
ATOM 2778 O O . ILE A 1 377 ? 0.610 18.776 25.711 1.00 16.32 357 ILE A O 1
ATOM 2783 N N . THR A 1 378 ? -0.976 17.469 26.684 1.00 17.94 358 THR A N 1
ATOM 2784 C CA . THR A 1 378 ? 0.032 16.423 26.817 1.00 3.73 358 THR A CA 1
ATOM 2785 C C . THR A 1 378 ? -0.508 15.198 26.091 1.00 12.10 358 THR A C 1
ATOM 2786 O O . THR A 1 378 ? -1.594 14.730 26.425 1.00 5.33 358 THR A O 1
ATOM 2790 N N . VAL A 1 379 ? 0.279 14.663 25.169 1.00 10.42 359 VAL A N 1
ATOM 2791 C CA . VAL A 1 379 ? -0.173 13.425 24.475 1.00 25.31 359 VAL A CA 1
ATOM 2792 C C . VAL A 1 379 ? 0.686 12.175 24.798 1.00 14.50 359 VAL A C 1
ATOM 2793 O O . VAL A 1 379 ? 1.933 12.187 24.720 1.00 15.66 359 VAL A O 1
ATOM 2797 N N . THR A 1 380 ? 0.037 11.082 25.196 1.00 5.79 360 THR A N 1
ATOM 2798 C CA . THR A 1 380 ? 0.814 9.876 25.535 1.00 8.50 360 THR A CA 1
ATOM 2799 C C . THR A 1 380 ? 0.633 8.811 24.423 1.00 20.50 360 THR A C 1
ATOM 2800 O O . THR A 1 380 ? -0.168 8.958 23.504 1.00 34.53 360 THR A O 1
ATOM 2804 N N . ALA A 1 381 ? 1.368 7.715 24.515 1.00 30.22 361 ALA A N 1
ATOM 2805 C CA . ALA A 1 381 ? 1.237 6.632 23.562 1.00 14.65 361 ALA A CA 1
ATOM 2806 C C . ALA A 1 381 ? 2.233 5.556 23.943 1.00 15.89 361 ALA A C 1
ATOM 2807 O O . ALA A 1 381 ? 3.256 5.840 24.584 1.00 12.29 361 ALA A O 1
ATOM 2809 N N . PRO A 1 382 ? 1.915 4.303 23.601 1.00 18.12 362 PRO A N 1
ATOM 2810 C CA . PRO A 1 382 ? 2.824 3.230 24.011 1.00 11.33 362 PRO A CA 1
ATOM 2811 C C . PRO A 1 382 ? 4.189 3.437 23.375 1.00 11.77 362 PRO A C 1
ATOM 2812 O O . PRO A 1 382 ? 5.123 2.875 23.877 1.00 10.06 362 PRO A O 1
ATOM 2816 N N . THR A 1 383 ? 4.284 4.224 22.290 1.00 21.57 363 THR A N 1
ATOM 2817 C CA . THR A 1 383 ? 5.526 4.511 21.561 1.00 20.81 363 THR A CA 1
ATOM 2818 C C . THR A 1 383 ? 5.623 6.000 21.187 1.00 14.14 363 THR A C 1
ATOM 2819 O O . THR A 1 383 ? 4.613 6.700 21.015 1.00 10.92 363 THR A O 1
ATOM 2823 N N . MET A 1 384 ? 6.843 6.499 21.010 1.00 4.39 364 MET A N 1
ATOM 2824 C CA . MET A 1 384 ? 6.979 7.921 20.698 1.00 10.95 364 MET A CA 1
ATOM 2825 C C . MET A 1 384 ? 6.394 8.100 19.309 1.00 32.79 364 MET A C 1
ATOM 2826 O O . MET A 1 384 ? 5.605 9.007 19.011 1.00 33.65 364 MET A O 1
ATOM 2831 N N . HIS A 1 385 ? 6.823 7.184 18.452 1.00 21.44 365 HIS A N 1
ATOM 2832 C CA . HIS A 1 385 ? 6.422 7.259 17.086 1.00 16.81 365 HIS A CA 1
ATOM 2833 C C . HIS A 1 385 ? 4.960 7.627 17.111 1.00 14.49 365 HIS A C 1
ATOM 2834 O O . HIS A 1 385 ? 4.492 8.573 16.564 1.00 22.23 365 HIS A O 1
ATOM 2847 N N . GLU A 1 386 ? 4.190 6.728 17.688 1.00 12.16 366 GLU A N 1
ATOM 2848 C CA . GLU A 1 386 ? 2.745 6.911 17.671 1.00 1.00 366 GLU A CA 1
ATOM 2849 C C . GLU A 1 386 ? 2.235 8.194 18.350 1.00 32.03 366 GLU A C 1
ATOM 2850 O O . GLU A 1 386 ? 1.239 8.794 17.886 1.00 33.41 366 GLU A O 1
ATOM 2856 N N . ALA A 1 387 ? 2.906 8.599 19.440 1.00 27.99 367 ALA A N 1
ATOM 2857 C CA . ALA A 1 387 ? 2.562 9.835 20.177 1.00 24.42 367 ALA A CA 1
ATOM 2858 C C . ALA A 1 387 ? 2.853 10.983 19.198 1.00 58.30 367 ALA A C 1
ATOM 2859 O O . ALA A 1 387 ? 2.070 11.940 19.072 1.00 17.03 367 ALA A O 1
ATOM 2861 N N . GLU A 1 388 ? 3.984 10.873 18.500 1.00 26.70 368 GLU A N 1
ATOM 2862 C CA . GLU A 1 388 ? 4.347 11.887 17.518 1.00 26.32 368 GLU A CA 1
ATOM 2863 C C . GLU A 1 388 ? 3.277 12.018 16.418 1.00 21.95 368 GLU A C 1
ATOM 2864 O O . GLU A 1 388 ? 2.899 13.115 15.982 1.00 26.48 368 GLU A O 1
ATOM 2870 N N . THR A 1 389 ? 2.785 10.875 15.968 1.00 15.29 369 THR A N 1
ATOM 2871 C CA . THR A 1 389 ? 1.732 10.955 14.961 1.00 23.49 369 THR A CA 1
ATOM 2872 C C . THR A 1 389 ? 0.402 11.527 15.468 1.00 43.04 369 THR A C 1
ATOM 2873 O O . THR A 1 389 ? -0.353 12.221 14.761 1.00 19.96 369 THR A O 1
ATOM 2877 N N . HIS A 1 390 ? 0.051 11.199 16.702 1.00 19.94 370 HIS A N 1
ATOM 2878 C CA . HIS A 1 390 ? -1.219 11.727 17.197 1.00 5.34 370 HIS A CA 1
ATOM 2879 C C . HIS A 1 390 ? -1.153 13.217 17.325 1.00 21.20 370 HIS A C 1
ATOM 2880 O O . HIS A 1 390 ? -2.140 13.915 17.110 1.00 16.54 370 HIS A O 1
ATOM 2887 N N . ILE A 1 391 ? 0.011 13.726 17.707 1.00 23.22 371 ILE A N 1
ATOM 2888 C CA . ILE A 1 391 ? 0.112 15.171 17.866 1.00 24.00 371 ILE A CA 1
ATOM 2889 C C . ILE A 1 391 ? 0.410 16.036 16.634 1.00 25.67 371 ILE A C 1
ATOM 2890 O O . ILE A 1 391 ? 0.114 17.243 16.614 1.00 19.27 371 ILE A O 1
ATOM 2895 N N . GLN A 1 392 ? 1.007 15.470 15.598 1.00 17.42 372 GLN A N 1
ATOM 2896 C CA . GLN A 1 392 ? 1.312 16.353 14.450 1.00 21.54 372 GLN A CA 1
ATOM 2897 C C . GLN A 1 392 ? 0.347 17.437 13.967 1.00 17.79 372 GLN A C 1
ATOM 2898 O O . GLN A 1 392 ? 0.666 18.633 13.842 1.00 33.72 372 GLN A O 1
ATOM 2904 N N . PRO A 1 393 ? -0.866 17.008 13.676 1.00 19.64 373 PRO A N 1
ATOM 2905 C CA . PRO A 1 393 ? -1.877 17.927 13.203 1.00 8.11 373 PRO A CA 1
ATOM 2906 C C . PRO A 1 393 ? -2.155 19.139 14.096 1.00 35.02 373 PRO A C 1
ATOM 2907 O O . PRO A 1 393 ? -2.471 20.236 13.626 1.00 20.58 373 PRO A O 1
ATOM 2911 N N . LEU A 1 394 ? -2.061 18.931 15.399 1.00 22.13 374 LEU A N 1
ATOM 2912 C CA . LEU A 1 394 ? -2.280 19.976 16.398 1.00 8.15 374 LEU A CA 1
ATOM 2913 C C . LEU A 1 394 ? -1.072 20.919 16.382 1.00 13.10 374 LEU A C 1
ATOM 2914 O O . LEU A 1 394 ? -1.217 22.129 16.558 1.00 20.55 374 LEU A O 1
ATOM 2919 N N . ILE A 1 395 ? 0.118 20.365 16.173 1.00 17.65 375 ILE A N 1
ATOM 2920 C CA . ILE A 1 395 ? 1.307 21.229 16.085 1.00 7.59 375 ILE A CA 1
ATOM 2921 C C . ILE A 1 395 ? 1.087 21.962 14.763 1.00 27.21 375 ILE A C 1
ATOM 2922 O O . ILE A 1 395 ? 1.318 23.169 14.654 1.00 56.46 375 ILE A O 1
ATOM 2927 N N . ASP A 1 396 ? 0.605 21.233 13.760 1.00 44.10 376 ASP A N 1
ATOM 2928 C CA . ASP A 1 396 ? 0.341 21.851 12.461 1.00 19.39 376 ASP A CA 1
ATOM 2929 C C . ASP A 1 396 ? -0.588 23.050 12.545 1.00 31.16 376 ASP A C 1
ATOM 2930 O O . ASP A 1 396 ? -0.322 24.087 11.976 1.00 31.93 376 ASP A O 1
ATOM 2935 N N . VAL A 1 397 ? -1.671 22.914 13.291 1.00 36.80 377 VAL A N 1
ATOM 2936 C CA . VAL A 1 397 ? -2.637 24.005 13.442 1.00 25.26 377 VAL A CA 1
ATOM 2937 C C . VAL A 1 397 ? -2.046 25.123 14.293 1.00 38.73 377 VAL A C 1
ATOM 2938 O O . VAL A 1 397 ? -2.279 26.333 14.142 1.00 43.56 377 VAL A O 1
ATOM 2942 N N . VAL A 1 398 ? -1.278 24.668 15.265 1.00 52.77 378 VAL A N 1
ATOM 2943 C CA . VAL A 1 398 ? -0.717 25.614 16.186 1.00 29.56 378 VAL A CA 1
ATOM 2944 C C . VAL A 1 398 ? 0.248 26.478 15.413 1.00 58.30 378 VAL A C 1
ATOM 2945 O O . VAL A 1 398 ? 0.279 27.705 15.541 1.00 36.48 378 VAL A O 1
ATOM 2949 N N . ASP A 1 399 ? 1.018 25.789 14.590 1.00 23.58 379 ASP A N 1
ATOM 2950 C CA . ASP A 1 399 ? 2.008 26.472 13.796 1.00 60.13 379 ASP A CA 1
ATOM 2951 C C . ASP A 1 399 ? 1.484 27.624 12.928 1.00 35.63 379 ASP A C 1
ATOM 2952 O O . ASP A 1 399 ? 2.086 28.699 12.901 1.00 99.75 379 ASP A O 1
ATOM 2957 N N . ARG A 1 400 ? 0.383 27.407 12.217 1.00 29.44 380 ARG A N 1
ATOM 2958 C CA . ARG A 1 400 ? -0.183 28.437 11.362 1.00 34.83 380 ARG A CA 1
ATOM 2959 C C . ARG A 1 400 ? -0.969 29.488 12.140 1.00 72.07 380 ARG A C 1
ATOM 2960 O O . ARG A 1 400 ? -2.033 29.868 11.666 1.00 56.99 380 ARG A O 1
ATOM 2968 N N . ILE A 1 401 ? -0.474 29.958 13.289 1.00 43.84 381 ILE A N 1
ATOM 2969 C CA . ILE A 1 401 ? -1.108 31.012 14.100 1.00 99.75 381 ILE A CA 1
ATOM 2970 C C . ILE A 1 401 ? -0.254 31.776 15.121 1.00 35.95 381 ILE A C 1
ATOM 2971 O O . ILE A 1 401 ? 0.808 31.323 15.588 1.00 85.19 381 ILE A O 1
ATOM 2976 N N . MET B 1 21 ? -16.262 31.192 23.836 1.00 99.75 1 MET B N 1
ATOM 2977 C CA . MET B 1 21 ? -15.812 29.999 23.109 1.00 99.75 1 MET B CA 1
ATOM 2978 C C . MET B 1 21 ? -16.453 28.600 23.427 1.00 45.90 1 MET B C 1
ATOM 2979 O O . MET B 1 21 ? -17.420 28.503 24.172 1.00 43.74 1 MET B O 1
ATOM 2984 N N . TRP B 1 22 ? -15.972 27.497 22.867 1.00 25.39 2 TRP B N 1
ATOM 2985 C CA . TRP B 1 22 ? -16.561 26.168 23.092 1.00 15.63 2 TRP B CA 1
ATOM 2986 C C . TRP B 1 22 ? -16.665 25.812 24.550 1.00 20.42 2 TRP B C 1
ATOM 2987 O O . TRP B 1 22 ? -17.375 24.876 24.891 1.00 52.23 2 TRP B O 1
ATOM 2998 N N . ASN B 1 23 ? -15.959 26.568 25.399 1.00 11.09 3 ASN B N 1
ATOM 2999 C CA . ASN B 1 23 ? -15.905 26.320 26.838 1.00 32.47 3 ASN B CA 1
ATOM 3000 C C . ASN B 1 23 ? -16.392 27.486 27.720 1.00 21.28 3 ASN B C 1
ATOM 3001 O O . ASN B 1 23 ? -15.995 27.663 28.878 1.00 60.59 3 ASN B O 1
ATOM 3006 N N . SER B 1 24 ? -17.292 28.258 27.143 1.00 12.53 4 SER B N 1
ATOM 3007 C CA . SER B 1 24 ? -17.993 29.379 27.771 1.00 10.18 4 SER B CA 1
ATOM 3008 C C . SER B 1 24 ? -19.398 28.871 28.224 1.00 20.33 4 SER B C 1
ATOM 3009 O O . SER B 1 24 ? -20.089 29.599 28.932 1.00 21.58 4 SER B O 1
ATOM 3012 N N . ARG B 1 25 ? -19.893 27.689 27.840 1.00 26.67 5 ARG B N 1
ATOM 3013 C CA . ARG B 1 25 ? -21.215 27.249 28.385 1.00 25.31 5 ARG B CA 1
ATOM 3014 C C . ARG B 1 25 ? -21.232 26.811 29.861 1.00 16.20 5 ARG B C 1
ATOM 3015 O O . ARG B 1 25 ? -20.287 26.252 30.440 1.00 28.06 5 ARG B O 1
ATOM 3023 N N . LYS B 1 26 ? -22.315 27.115 30.547 1.00 29.99 6 LYS B N 1
ATOM 3024 C CA . LYS B 1 26 ? -22.273 26.733 31.933 1.00 1.33 6 LYS B CA 1
ATOM 3025 C C . LYS B 1 26 ? -22.832 25.367 32.332 1.00 99.75 6 LYS B C 1
ATOM 3026 O O . LYS B 1 26 ? -23.891 25.032 31.861 1.00 8.19 6 LYS B O 1
ATOM 3032 N N . VAL B 1 27 ? -22.154 24.570 33.161 1.00 21.88 7 VAL B N 1
ATOM 3033 C CA . VAL B 1 27 ? -22.656 23.282 33.615 1.00 6.13 7 VAL B CA 1
ATOM 3034 C C . VAL B 1 27 ? -23.092 23.373 35.084 1.00 30.78 7 VAL B C 1
ATOM 3035 O O . VAL B 1 27 ? -22.324 23.837 35.918 1.00 36.48 7 VAL B O 1
ATOM 3039 N N . GLY B 1 28 ? -24.331 22.963 35.366 1.00 23.22 8 GLY B N 1
ATOM 3040 C CA . GLY B 1 28 ? -24.953 22.965 36.693 1.00 4.12 8 GLY B CA 1
ATOM 3041 C C . GLY B 1 28 ? -25.040 21.463 36.930 1.00 18.99 8 GLY B C 1
ATOM 3042 O O . GLY B 1 28 ? -25.379 20.663 36.055 1.00 17.91 8 GLY B O 1
ATOM 3043 N N . VAL B 1 29 ? -24.681 21.047 38.131 1.00 15.43 9 VAL B N 1
ATOM 3044 C CA . VAL B 1 29 ? -24.717 19.634 38.394 1.00 27.87 9 VAL B CA 1
ATOM 3045 C C . VAL B 1 29 ? -25.469 19.543 39.706 1.00 20.37 9 VAL B C 1
ATOM 3046 O O . VAL B 1 29 ? -25.208 20.362 40.587 1.00 19.77 9 VAL B O 1
ATOM 3050 N N . LEU B 1 30 ? -26.374 18.562 39.817 1.00 23.39 10 LEU B N 1
ATOM 3051 C CA . LEU B 1 30 ? -27.122 18.307 41.060 1.00 28.57 10 LEU B CA 1
ATOM 3052 C C . LEU B 1 30 ? -26.204 17.398 41.906 1.00 13.60 10 LEU B C 1
ATOM 3053 O O . LEU B 1 30 ? -25.807 16.301 41.448 1.00 20.67 10 LEU B O 1
ATOM 3058 N N . GLY B 1 31 ? -25.853 17.854 43.113 1.00 10.30 11 GLY B N 1
ATOM 3059 C CA . GLY B 1 31 ? -24.986 17.028 43.935 1.00 23.29 11 GLY B CA 1
ATOM 3060 C C . GLY B 1 31 ? -23.578 17.595 43.948 1.00 18.59 11 GLY B C 1
ATOM 3061 O O . GLY B 1 31 ? -23.166 18.116 42.945 1.00 19.87 11 GLY B O 1
ATOM 3062 N N . GLY B 1 32 ? -22.839 17.480 45.051 1.00 22.67 12 GLY B N 1
ATOM 3063 C CA . GLY B 1 32 ? -21.471 17.983 45.121 1.00 27.65 12 GLY B CA 1
ATOM 3064 C C . GLY B 1 32 ? -20.573 17.094 45.984 1.00 13.57 12 GLY B C 1
ATOM 3065 O O . GLY B 1 32 ? -19.756 17.618 46.712 1.00 18.09 12 GLY B O 1
ATOM 3066 N N . GLY B 1 33 ? -20.811 15.783 45.926 1.00 14.34 13 GLY B N 1
ATOM 3067 C CA . GLY B 1 33 ? -20.093 14.720 46.623 1.00 36.01 13 GLY B CA 1
ATOM 3068 C C . GLY B 1 33 ? -18.811 14.365 45.833 1.00 11.27 13 GLY B C 1
ATOM 3069 O O . GLY B 1 33 ? -18.394 15.114 44.951 1.00 16.64 13 GLY B O 1
ATOM 3070 N N . GLN B 1 34 ? -18.171 13.241 46.129 1.00 8.93 14 GLN B N 1
ATOM 3071 C CA . GLN B 1 34 ? -16.956 12.917 45.430 1.00 16.58 14 GLN B CA 1
ATOM 3072 C C . GLN B 1 34 ? -17.172 12.868 43.923 1.00 27.99 14 GLN B C 1
ATOM 3073 O O . GLN B 1 34 ? -16.231 13.087 43.179 1.00 10.95 14 GLN B O 1
ATOM 3079 N N . LEU B 1 35 ? -18.375 12.547 43.472 1.00 12.04 15 LEU B N 1
ATOM 3080 C CA . LEU B 1 35 ? -18.649 12.471 42.044 1.00 16.09 15 LEU B CA 1
ATOM 3081 C C . LEU B 1 35 ? -18.629 13.862 41.400 1.00 73.14 15 LEU B C 1
ATOM 3082 O O . LEU B 1 35 ? -17.884 14.119 40.424 1.00 10.34 15 LEU B O 1
ATOM 3087 N N . GLY B 1 36 ? -19.432 14.774 41.956 1.00 9.64 16 GLY B N 1
ATOM 3088 C CA . GLY B 1 36 ? -19.385 16.121 41.389 1.00 17.55 16 GLY B CA 1
ATOM 3089 C C . GLY B 1 36 ? -17.931 16.659 41.489 1.00 33.42 16 GLY B C 1
ATOM 3090 O O . GLY B 1 36 ? -17.415 17.438 40.677 1.00 23.78 16 GLY B O 1
ATOM 3091 N N . ARG B 1 37 ? -17.216 16.231 42.514 1.00 7.79 17 ARG B N 1
ATOM 3092 C CA . ARG B 1 37 ? -15.884 16.769 42.675 1.00 9.80 17 ARG B CA 1
ATOM 3093 C C . ARG B 1 37 ? -15.005 16.451 41.522 1.00 14.25 17 ARG B C 1
ATOM 3094 O O . ARG B 1 37 ? -14.394 17.376 41.036 1.00 13.02 17 ARG B O 1
ATOM 3102 N N . MET B 1 38 ? -14.922 15.184 41.125 1.00 16.07 18 MET B N 1
ATOM 3103 C CA . MET B 1 38 ? -14.073 14.752 40.012 1.00 12.45 18 MET B CA 1
ATOM 3104 C C . MET B 1 38 ? -14.547 15.336 38.712 1.00 1.00 18 MET B C 1
ATOM 3105 O O . MET B 1 38 ? -13.760 15.767 37.843 1.00 13.15 18 MET B O 1
ATOM 3110 N N . LEU B 1 39 ? -15.857 15.500 38.647 1.00 18.59 19 LEU B N 1
ATOM 3111 C CA . LEU B 1 39 ? -16.476 16.137 37.469 1.00 9.58 19 LEU B CA 1
ATOM 3112 C C . LEU B 1 39 ? -15.955 17.608 37.453 1.00 25.62 19 LEU B C 1
ATOM 3113 O O . LEU B 1 39 ? -15.533 18.145 36.427 1.00 14.75 19 LEU B O 1
ATOM 3118 N N . VAL B 1 40 ? -15.963 18.276 38.596 1.00 8.29 20 VAL B N 1
ATOM 3119 C CA . VAL B 1 40 ? -15.398 19.620 38.671 1.00 1.00 20 VAL B CA 1
ATOM 3120 C C . VAL B 1 40 ? -13.889 19.664 38.305 1.00 3.88 20 VAL B C 1
ATOM 3121 O O . VAL B 1 40 ? -13.411 20.583 37.635 1.00 17.01 20 VAL B O 1
ATOM 3125 N N . GLU B 1 41 ? -13.125 18.691 38.770 1.00 8.43 21 GLU B N 1
ATOM 3126 C CA . GLU B 1 41 ? -11.685 18.580 38.436 1.00 32.52 21 GLU B CA 1
ATOM 3127 C C . GLU B 1 41 ? -11.554 18.678 36.915 1.00 4.72 21 GLU B C 1
ATOM 3128 O O . GLU B 1 41 ? -10.807 19.469 36.361 1.00 3.93 21 GLU B O 1
ATOM 3134 N N . SER B 1 42 ? -12.276 17.784 36.232 1.00 13.53 22 SER B N 1
ATOM 3135 C CA . SER B 1 42 ? -12.256 17.810 34.757 1.00 9.22 22 SER B CA 1
ATOM 3136 C C . SER B 1 42 ? -12.650 19.135 34.106 1.00 24.87 22 SER B C 1
ATOM 3137 O O . SER B 1 42 ? -12.099 19.454 33.034 1.00 7.77 22 SER B O 1
ATOM 3140 N N . ALA B 1 43 ? -13.639 19.842 34.667 1.00 20.54 23 ALA B N 1
ATOM 3141 C CA . ALA B 1 43 ? -14.042 21.088 34.007 1.00 7.02 23 ALA B CA 1
ATOM 3142 C C . ALA B 1 43 ? -13.049 22.139 34.324 1.00 1.37 23 ALA B C 1
ATOM 3143 O O . ALA B 1 43 ? -12.849 22.996 33.480 1.00 12.65 23 ALA B O 1
ATOM 3145 N N . ASN B 1 44 ? -12.402 22.072 35.482 1.00 6.00 24 ASN B N 1
ATOM 3146 C CA . ASN B 1 44 ? -11.390 23.080 35.773 1.00 7.08 24 ASN B CA 1
ATOM 3147 C C . ASN B 1 44 ? -10.295 22.945 34.779 1.00 1.00 24 ASN B C 1
ATOM 3148 O O . ASN B 1 44 ? -9.708 23.951 34.385 1.00 15.22 24 ASN B O 1
ATOM 3153 N N . ARG B 1 45 ? -10.011 21.740 34.281 1.00 16.10 25 ARG B N 1
ATOM 3154 C CA . ARG B 1 45 ? -8.930 21.622 33.269 1.00 7.33 25 ARG B CA 1
ATOM 3155 C C . ARG B 1 45 ? -9.215 22.314 31.938 1.00 21.60 25 ARG B C 1
ATOM 3156 O O . ARG B 1 45 ? -8.346 22.830 31.189 1.00 8.21 25 ARG B O 1
ATOM 3164 N N . LEU B 1 46 ? -10.501 22.329 31.651 1.00 18.93 26 LEU B N 1
ATOM 3165 C CA . LEU B 1 46 ? -10.996 22.940 30.426 1.00 7.04 26 LEU B CA 1
ATOM 3166 C C . LEU B 1 46 ? -11.465 24.374 30.613 1.00 29.19 26 LEU B C 1
ATOM 3167 O O . LEU B 1 46 ? -11.860 25.002 29.624 1.00 24.25 26 LEU B O 1
ATOM 3172 N N . ASN B 1 47 ? -11.445 24.826 31.872 1.00 9.71 27 ASN B N 1
ATOM 3173 C CA . ASN B 1 47 ? -11.928 26.091 32.378 1.00 15.37 27 ASN B CA 1
ATOM 3174 C C . ASN B 1 47 ? -13.418 26.241 31.967 1.00 24.54 27 ASN B C 1
ATOM 3175 O O . ASN B 1 47 ? -13.867 27.256 31.390 1.00 36.98 27 ASN B O 1
ATOM 3180 N N . ILE B 1 48 ? -14.186 25.203 32.227 1.00 6.34 28 ILE B N 1
ATOM 3181 C CA . ILE B 1 48 ? -15.628 25.234 31.874 1.00 2.17 28 ILE B CA 1
ATOM 3182 C C . ILE B 1 48 ? -16.185 25.456 33.241 1.00 11.26 28 ILE B C 1
ATOM 3183 O O . ILE B 1 48 ? -15.770 24.721 34.143 1.00 24.90 28 ILE B O 1
ATOM 3188 N N . GLN B 1 49 ? -17.064 26.450 33.409 1.00 49.65 29 GLN B N 1
ATOM 3189 C CA . GLN B 1 49 ? -17.669 26.743 34.715 1.00 14.47 29 GLN B CA 1
ATOM 3190 C C . GLN B 1 49 ? -18.718 25.694 35.116 1.00 27.07 29 GLN B C 1
ATOM 3191 O O . GLN B 1 49 ? -19.541 25.312 34.273 1.00 14.22 29 GLN B O 1
ATOM 3197 N N . VAL B 1 50 ? -18.678 25.275 36.387 1.00 12.04 30 VAL B N 1
ATOM 3198 C CA . VAL B 1 50 ? -19.657 24.340 36.957 1.00 7.23 30 VAL B CA 1
ATOM 3199 C C . VAL B 1 50 ? -20.425 24.932 38.169 1.00 17.49 30 VAL B C 1
ATOM 3200 O O . VAL B 1 50 ? -19.856 25.290 39.215 1.00 8.98 30 VAL B O 1
ATOM 3204 N N . ASN B 1 51 ? -21.744 25.082 38.073 1.00 21.46 31 ASN B N 1
ATOM 3205 C CA . ASN B 1 51 ? -22.478 25.587 39.245 1.00 14.64 31 ASN B CA 1
ATOM 3206 C C . ASN B 1 51 ? -23.027 24.338 39.887 1.00 18.06 31 ASN B C 1
ATOM 3207 O O . ASN B 1 51 ? -23.800 23.599 39.290 1.00 14.23 31 ASN B O 1
ATOM 3212 N N . VAL B 1 52 ? -22.550 24.048 41.080 1.00 2.80 32 VAL B N 1
ATOM 3213 C CA . VAL B 1 52 ? -23.038 22.893 41.791 1.00 22.01 32 VAL B CA 1
ATOM 3214 C C . VAL B 1 52 ? -24.224 23.180 42.732 1.00 28.86 32 VAL B C 1
ATOM 3215 O O . VAL B 1 52 ? -24.182 24.080 43.567 1.00 20.33 32 VAL B O 1
ATOM 3219 N N . LEU B 1 53 ? -25.272 22.379 42.684 1.00 17.04 33 LEU B N 1
ATOM 3220 C CA . LEU B 1 53 ? -26.309 22.621 43.662 1.00 26.89 33 LEU B CA 1
ATOM 3221 C C . LEU B 1 53 ? -26.087 21.544 44.758 1.00 23.81 33 LEU B C 1
ATOM 3222 O O . LEU B 1 53 ? -26.138 20.321 44.544 1.00 21.19 33 LEU B O 1
ATOM 3227 N N . ASP B 1 54 ? -25.827 21.981 45.980 1.00 13.95 34 ASP B N 1
ATOM 3228 C CA . ASP B 1 54 ? -25.622 21.055 47.118 1.00 7.87 34 ASP B CA 1
ATOM 3229 C C . ASP B 1 54 ? -25.403 22.026 48.309 1.00 14.81 34 ASP B C 1
ATOM 3230 O O . ASP B 1 54 ? -25.460 23.263 48.171 1.00 33.33 34 ASP B O 1
ATOM 3235 N N . ALA B 1 55 ? -25.124 21.446 49.467 1.00 26.68 35 ALA B N 1
ATOM 3236 C CA . ALA B 1 55 ? -24.835 22.162 50.698 1.00 22.89 35 ALA B CA 1
ATOM 3237 C C . ALA B 1 55 ? -23.645 23.098 50.566 1.00 43.25 35 ALA B C 1
ATOM 3238 O O . ALA B 1 55 ? -22.973 23.083 49.537 1.00 76.08 35 ALA B O 1
ATOM 3240 N N . ASP B 1 56 ? -23.343 23.898 51.587 1.00 22.28 36 ASP B N 1
ATOM 3241 C CA . ASP B 1 56 ? -22.169 24.750 51.386 1.00 29.61 36 ASP B CA 1
ATOM 3242 C C . ASP B 1 56 ? -20.828 24.067 51.630 1.00 18.27 36 ASP B C 1
ATOM 3243 O O . ASP B 1 56 ? -20.742 23.115 52.421 1.00 34.44 36 ASP B O 1
ATOM 3248 N N . ASN B 1 57 ? -19.795 24.502 50.908 1.00 46.04 37 ASN B N 1
ATOM 3249 C CA . ASN B 1 57 ? -18.494 23.871 51.093 1.00 69.44 37 ASN B CA 1
ATOM 3250 C C . ASN B 1 57 ? -18.619 22.377 50.764 1.00 99.75 37 ASN B C 1
ATOM 3251 O O . ASN B 1 57 ? -17.954 21.544 51.388 1.00 16.13 37 ASN B O 1
ATOM 3256 N N . SER B 1 58 ? -19.464 21.991 49.810 1.00 30.36 38 SER B N 1
ATOM 3257 C CA . SER B 1 58 ? -19.516 20.557 49.537 1.00 32.27 38 SER B CA 1
ATOM 3258 C C . SER B 1 58 ? -18.136 20.100 48.925 1.00 25.72 38 SER B C 1
ATOM 3259 O O . SER B 1 58 ? -17.356 20.919 48.416 1.00 23.88 38 SER B O 1
ATOM 3262 N N . PRO B 1 59 ? -17.775 18.819 48.936 1.00 28.08 39 PRO B N 1
ATOM 3263 C CA . PRO B 1 59 ? -16.487 18.457 48.384 1.00 19.59 39 PRO B CA 1
ATOM 3264 C C . PRO B 1 59 ? -16.252 19.120 47.066 1.00 19.52 39 PRO B C 1
ATOM 3265 O O . PRO B 1 59 ? -15.182 19.643 46.765 1.00 14.36 39 PRO B O 1
ATOM 3269 N N . ALA B 1 60 ? -17.275 19.085 46.247 1.00 4.50 40 ALA B N 1
ATOM 3270 C CA . ALA B 1 60 ? -17.007 19.745 44.968 1.00 30.25 40 ALA B CA 1
ATOM 3271 C C . ALA B 1 60 ? -16.818 21.246 44.958 1.00 27.11 40 ALA B C 1
ATOM 3272 O O . ALA B 1 60 ? -15.966 21.835 44.290 1.00 14.09 40 ALA B O 1
ATOM 3274 N N . LYS B 1 61 ? -17.686 21.920 45.682 1.00 26.52 41 LYS B N 1
ATOM 3275 C CA . LYS B 1 61 ? -17.552 23.372 45.611 1.00 11.71 41 LYS B CA 1
ATOM 3276 C C . LYS B 1 61 ? -16.184 23.876 46.084 1.00 14.50 41 LYS B C 1
ATOM 3277 O O . LYS B 1 61 ? -15.724 24.932 45.674 1.00 21.99 41 LYS B O 1
ATOM 3283 N N . GLN B 1 62 ? -15.561 23.158 47.008 1.00 19.78 42 GLN B N 1
ATOM 3284 C CA . GLN B 1 62 ? -14.313 23.586 47.614 1.00 20.66 42 GLN B CA 1
ATOM 3285 C C . GLN B 1 62 ? -13.216 23.689 46.583 1.00 28.59 42 GLN B C 1
ATOM 3286 O O . GLN B 1 62 ? -12.214 24.347 46.848 1.00 36.16 42 GLN B O 1
ATOM 3292 N N . ILE B 1 63 ? -13.407 23.058 45.419 1.00 10.81 43 ILE B N 1
ATOM 3293 C CA . ILE B 1 63 ? -12.345 23.174 44.440 1.00 37.71 43 ILE B CA 1
ATOM 3294 C C . ILE B 1 63 ? -12.763 24.041 43.299 1.00 1.00 43 ILE B C 1
ATOM 3295 O O . ILE B 1 63 ? -12.219 23.994 42.213 1.00 12.60 43 ILE B O 1
ATOM 3300 N N . SER B 1 64 ? -13.746 24.894 43.584 1.00 19.78 44 SER B N 1
ATOM 3301 C CA . SER B 1 64 ? -14.346 25.750 42.555 1.00 13.58 44 SER B CA 1
ATOM 3302 C C . SER B 1 64 ? -14.747 27.064 43.190 1.00 29.89 44 SER B C 1
ATOM 3303 O O . SER B 1 64 ? -15.878 27.237 43.615 1.00 11.11 44 SER B O 1
ATOM 3306 N N . ALA B 1 65 ? -13.814 27.993 43.268 1.00 5.50 45 ALA B N 1
ATOM 3307 C CA . ALA B 1 65 ? -14.063 29.283 43.875 1.00 41.81 45 ALA B CA 1
ATOM 3308 C C . ALA B 1 65 ? -14.662 30.317 42.955 1.00 35.05 45 ALA B C 1
ATOM 3309 O O . ALA B 1 65 ? -13.911 31.115 42.356 1.00 31.48 45 ALA B O 1
ATOM 3311 N N . HIS B 1 66 ? -15.995 30.332 42.868 1.00 35.53 46 HIS B N 1
ATOM 3312 C CA . HIS B 1 66 ? -16.716 31.318 42.034 1.00 16.20 46 HIS B CA 1
ATOM 3313 C C . HIS B 1 66 ? -18.030 31.532 42.699 1.00 99.75 46 HIS B C 1
ATOM 3314 O O . HIS B 1 66 ? -18.289 30.882 43.724 1.00 23.92 46 HIS B O 1
ATOM 3321 N N . ASP B 1 67 ? -18.813 32.413 42.084 1.00 19.80 47 ASP B N 1
ATOM 3322 C CA . ASP B 1 67 ? -20.107 32.721 42.689 1.00 99.75 47 ASP B CA 1
ATOM 3323 C C . ASP B 1 67 ? -21.386 32.085 42.124 1.00 33.05 47 ASP B C 1
ATOM 3324 O O . ASP B 1 67 ? -22.486 32.295 42.618 1.00 60.34 47 ASP B O 1
ATOM 3329 N N . GLY B 1 68 ? -21.252 31.264 41.104 1.00 11.82 48 GLY B N 1
ATOM 3330 C CA . GLY B 1 68 ? -22.381 30.622 40.475 1.00 18.34 48 GLY B CA 1
ATOM 3331 C C . GLY B 1 68 ? -22.949 29.444 41.225 1.00 36.24 48 GLY B C 1
ATOM 3332 O O . GLY B 1 68 ? -23.969 28.851 40.822 1.00 14.76 48 GLY B O 1
ATOM 3333 N N . HIS B 1 69 ? -22.294 29.084 42.317 1.00 17.51 49 HIS B N 1
ATOM 3334 C CA . HIS B 1 69 ? -22.848 27.926 43.018 1.00 16.62 49 HIS B CA 1
ATOM 3335 C C . HIS B 1 69 ? -24.163 28.330 43.687 1.00 36.13 49 HIS B C 1
ATOM 3336 O O . HIS B 1 69 ? -24.379 29.516 43.940 1.00 42.76 49 HIS B O 1
ATOM 3343 N N . VAL B 1 70 ? -24.983 27.315 43.974 1.00 25.33 50 VAL B N 1
ATOM 3344 C CA . VAL B 1 70 ? -26.272 27.428 44.640 1.00 34.50 50 VAL B CA 1
ATOM 3345 C C . VAL B 1 70 ? -26.210 26.593 45.895 1.00 30.39 50 VAL B C 1
ATOM 3346 O O . VAL B 1 70 ? -25.735 25.454 45.906 1.00 49.53 50 VAL B O 1
ATOM 3350 N N . THR B 1 71 ? -26.740 27.146 46.970 1.00 28.92 51 THR B N 1
ATOM 3351 C CA . THR B 1 71 ? -26.789 26.371 48.203 1.00 36.06 51 THR B CA 1
ATOM 3352 C C . THR B 1 71 ? -28.166 25.712 48.395 1.00 35.95 51 THR B C 1
ATOM 3353 O O . THR B 1 71 ? -29.205 26.376 48.418 1.00 35.56 51 THR B O 1
ATOM 3357 N N . GLY B 1 72 ? -28.177 24.394 48.531 1.00 53.26 52 GLY B N 1
ATOM 3358 C CA . GLY B 1 72 ? -29.431 23.697 48.719 1.00 29.18 52 GLY B CA 1
ATOM 3359 C C . GLY B 1 72 ? -29.299 22.200 48.541 1.00 91.16 52 GLY B C 1
ATOM 3360 O O . GLY B 1 72 ? -28.191 21.656 48.534 1.00 57.92 52 GLY B O 1
ATOM 3361 N N . SER B 1 73 ? -30.463 21.567 48.417 1.00 38.96 53 SER B N 1
ATOM 3362 C CA . SER B 1 73 ? -30.617 20.131 48.194 1.00 41.30 53 SER B CA 1
ATOM 3363 C C . SER B 1 73 ? -31.244 20.057 46.794 1.00 40.95 53 SER B C 1
ATOM 3364 O O . SER B 1 73 ? -32.060 20.937 46.398 1.00 31.92 53 SER B O 1
ATOM 3367 N N . PHE B 1 74 ? -30.850 18.985 46.097 1.00 40.80 54 PHE B N 1
ATOM 3368 C CA . PHE B 1 74 ? -31.273 18.560 44.753 1.00 99.75 54 PHE B CA 1
ATOM 3369 C C . PHE B 1 74 ? -32.552 17.735 44.859 1.00 99.75 54 PHE B C 1
ATOM 3370 O O . PHE B 1 74 ? -32.841 16.876 44.015 1.00 51.37 54 PHE B O 1
ATOM 3378 N N . LYS B 1 75 ? -33.279 17.986 45.941 1.00 57.27 55 LYS B N 1
ATOM 3379 C CA . LYS B 1 75 ? -34.515 17.276 46.203 1.00 42.47 55 LYS B CA 1
ATOM 3380 C C . LYS B 1 75 ? -35.653 18.274 46.398 1.00 58.87 55 LYS B C 1
ATOM 3381 O O . LYS B 1 75 ? -36.851 17.962 46.383 1.00 40.20 55 LYS B O 1
ATOM 3387 N N . GLU B 1 76 ? -35.214 19.521 46.511 1.00 59.71 56 GLU B N 1
ATOM 3388 C CA . GLU B 1 76 ? -36.102 20.654 46.674 1.00 35.53 56 GLU B CA 1
ATOM 3389 C C . GLU B 1 76 ? -36.326 21.433 45.379 1.00 39.36 56 GLU B C 1
ATOM 3390 O O . GLU B 1 76 ? -35.399 22.096 44.894 1.00 41.06 56 GLU B O 1
ATOM 3396 N N . ARG B 1 77 ? -37.566 21.359 44.887 1.00 44.44 57 ARG B N 1
ATOM 3397 C CA . ARG B 1 77 ? -38.086 21.997 43.661 1.00 33.93 57 ARG B CA 1
ATOM 3398 C C . ARG B 1 77 ? -37.457 23.324 43.236 1.00 87.24 57 ARG B C 1
ATOM 3399 O O . ARG B 1 77 ? -37.113 23.587 42.081 1.00 26.32 57 ARG B O 1
ATOM 3407 N N . GLU B 1 78 ? -37.342 24.165 44.249 1.00 46.69 58 GLU B N 1
ATOM 3408 C CA . GLU B 1 78 ? -36.829 25.519 44.136 1.00 16.73 58 GLU B CA 1
ATOM 3409 C C . GLU B 1 78 ? -35.307 25.685 44.051 1.00 99.75 58 GLU B C 1
ATOM 3410 O O . GLU B 1 78 ? -34.829 26.631 43.411 1.00 40.10 58 GLU B O 1
ATOM 3416 N N . ALA B 1 79 ? -34.553 24.814 44.722 1.00 95.09 59 ALA B N 1
ATOM 3417 C CA . ALA B 1 79 ? -33.090 24.889 44.713 1.00 21.96 59 ALA B CA 1
ATOM 3418 C C . ALA B 1 79 ? -32.846 24.662 43.227 1.00 92.91 59 ALA B C 1
ATOM 3419 O O . ALA B 1 79 ? -32.269 25.465 42.490 1.00 27.85 59 ALA B O 1
ATOM 3421 N N . VAL B 1 80 ? -33.377 23.526 42.806 1.00 22.23 60 VAL B N 1
ATOM 3422 C CA . VAL B 1 80 ? -33.268 23.084 41.416 1.00 54.80 60 VAL B CA 1
ATOM 3423 C C . VAL B 1 80 ? -33.594 24.058 40.311 1.00 34.46 60 VAL B C 1
ATOM 3424 O O . VAL B 1 80 ? -32.834 24.168 39.340 1.00 37.95 60 VAL B O 1
ATOM 3428 N N . ARG B 1 81 ? -34.744 24.714 40.456 1.00 35.39 61 ARG B N 1
ATOM 3429 C CA . ARG B 1 81 ? -35.238 25.682 39.481 1.00 10.81 61 ARG B CA 1
ATOM 3430 C C . ARG B 1 81 ? -34.277 26.859 39.312 1.00 21.75 61 ARG B C 1
ATOM 3431 O O . ARG B 1 81 ? -34.203 27.467 38.250 1.00 41.79 61 ARG B O 1
ATOM 3439 N N . GLN B 1 82 ? -33.611 27.184 40.418 1.00 37.08 62 GLN B N 1
ATOM 3440 C CA . GLN B 1 82 ? -32.634 28.264 40.594 1.00 15.57 62 GLN B CA 1
ATOM 3441 C C . GLN B 1 82 ? -31.355 27.914 39.813 1.00 33.82 62 GLN B C 1
ATOM 3442 O O . GLN B 1 82 ? -30.797 28.742 39.089 1.00 24.94 62 GLN B O 1
ATOM 3453 N N . LEU B 1 83 ? -30.879 26.682 39.970 1.00 18.07 63 LEU B N 1
ATOM 3454 C CA . LEU B 1 83 ? -29.686 26.206 39.240 1.00 42.53 63 LEU B CA 1
ATOM 3455 C C . LEU B 1 83 ? -29.864 26.202 37.701 1.00 17.30 63 LEU B C 1
ATOM 3456 O O . LEU B 1 83 ? -28.952 26.537 36.952 1.00 36.68 63 LEU B O 1
ATOM 3461 N N . ALA B 1 84 ? -31.039 25.829 37.195 1.00 43.80 64 ALA B N 1
ATOM 3462 C CA . ALA B 1 84 ? -31.262 25.759 35.735 1.00 15.35 64 ALA B CA 1
ATOM 3463 C C . ALA B 1 84 ? -31.203 27.082 35.118 1.00 20.46 64 ALA B C 1
ATOM 3464 O O . ALA B 1 84 ? -30.790 27.246 33.960 1.00 27.64 64 ALA B O 1
ATOM 3466 N N . LYS B 1 85 ? -31.637 27.986 35.983 1.00 20.34 65 LYS B N 1
ATOM 3467 C CA . LYS B 1 85 ? -31.702 29.384 35.639 1.00 40.20 65 LYS B CA 1
ATOM 3468 C C . LYS B 1 85 ? -30.349 30.005 35.423 1.00 26.55 65 LYS B C 1
ATOM 3469 O O . LYS B 1 85 ? -30.179 31.096 34.879 1.00 31.77 65 LYS B O 1
ATOM 3475 N N . THR B 1 86 ? -29.348 29.284 35.866 1.00 21.89 66 THR B N 1
ATOM 3476 C CA . THR B 1 86 ? -28.009 29.822 35.680 1.00 45.16 66 THR B CA 1
ATOM 3477 C C . THR B 1 86 ? -27.122 28.903 34.872 1.00 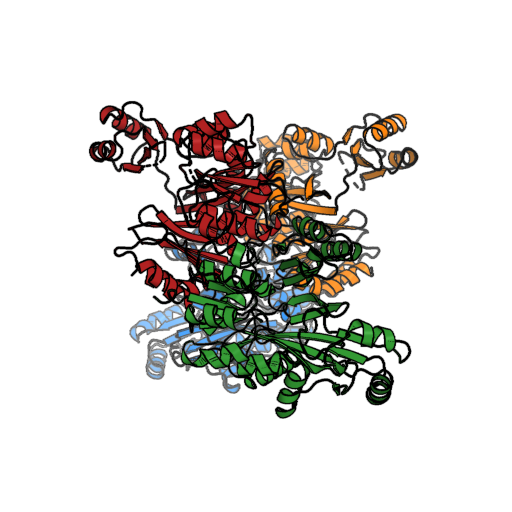20.58 66 THR B C 1
ATOM 3478 O O . THR B 1 86 ? -25.911 29.070 34.885 1.00 48.71 66 THR B O 1
ATOM 3482 N N . CYS B 1 87 ? -27.707 27.943 34.155 1.00 21.84 67 CYS B N 1
ATOM 3483 C CA . CYS B 1 87 ? -26.863 27.031 33.383 1.00 14.70 67 CYS B CA 1
ATOM 3484 C C . CYS B 1 87 ? -27.345 26.867 31.974 1.00 27.16 67 CYS B C 1
ATOM 3485 O O . CYS B 1 87 ? -28.464 27.217 31.632 1.00 40.70 67 CYS B O 1
ATOM 3488 N N . ASP B 1 88 ? -26.481 26.211 31.212 1.00 52.71 68 ASP B N 1
ATOM 3489 C CA . ASP B 1 88 ? -26.746 25.873 29.817 1.00 27.46 68 ASP B CA 1
ATOM 3490 C C . ASP B 1 88 ? -27.287 24.446 29.844 1.00 27.71 68 ASP B C 1
ATOM 3491 O O . ASP B 1 88 ? -28.364 24.171 29.311 1.00 36.14 68 ASP B O 1
ATOM 3496 N N . VAL B 1 89 ? -26.607 23.561 30.571 1.00 18.52 69 VAL B N 1
ATOM 3497 C CA . VAL B 1 89 ? -27.131 22.220 30.703 1.00 16.33 69 VAL B CA 1
ATOM 3498 C C . VAL B 1 89 ? -27.178 21.859 32.164 1.00 30.45 69 VAL B C 1
ATOM 3499 O O . VAL B 1 89 ? -26.339 22.331 32.918 1.00 30.11 69 VAL B O 1
ATOM 3503 N N . VAL B 1 90 ? -28.097 20.972 32.527 1.00 15.99 70 VAL B N 1
ATOM 3504 C CA . VAL B 1 90 ? -28.135 20.486 33.900 1.00 13.87 70 VAL B CA 1
ATOM 3505 C C . VAL B 1 90 ? -27.942 18.964 33.785 1.00 7.03 70 VAL B C 1
ATOM 3506 O O . VAL B 1 90 ? -28.559 18.261 32.945 1.00 31.71 70 VAL B O 1
ATOM 3510 N N . THR B 1 91 ? -27.036 18.475 34.646 1.00 31.67 71 THR B N 1
ATOM 3511 C CA . THR B 1 91 ? -26.725 17.058 34.745 1.00 26.56 71 THR B CA 1
ATOM 3512 C C . THR B 1 91 ? -26.727 16.759 36.240 1.00 9.40 71 THR B C 1
ATOM 3513 O O . THR B 1 91 ? -26.808 17.684 37.046 1.00 12.56 71 THR B O 1
ATOM 3517 N N . ALA B 1 92 ? -26.619 15.463 36.582 1.00 26.21 72 ALA B N 1
ATOM 3518 C CA . ALA B 1 92 ? -26.602 15.041 37.981 1.00 9.33 72 ALA B CA 1
ATOM 3519 C C . ALA B 1 92 ? -25.457 14.123 38.450 1.00 44.44 72 ALA B C 1
ATOM 3520 O O . ALA B 1 92 ? -24.864 13.360 37.673 1.00 24.19 72 ALA B O 1
ATOM 3522 N N . GLU B 1 93 ? -25.120 14.178 39.734 1.00 23.23 73 GLU B N 1
ATOM 3523 C CA . GLU B 1 93 ? -24.044 13.302 40.215 1.00 35.17 73 GLU B CA 1
ATOM 3524 C C . GLU B 1 93 ? -24.495 12.261 41.238 1.00 23.94 73 GLU B C 1
ATOM 3525 O O . GLU B 1 93 ? -23.693 11.546 41.897 1.00 24.79 73 GLU B O 1
ATOM 3531 N N . ILE B 1 94 ? -25.812 12.173 41.361 1.00 62.45 74 ILE B N 1
ATOM 3532 C CA . ILE B 1 94 ? -26.427 11.233 42.286 1.00 93.17 74 ILE B CA 1
ATOM 3533 C C . ILE B 1 94 ? -27.707 10.825 41.593 1.00 21.06 74 ILE B C 1
ATOM 3534 O O . ILE B 1 94 ? -28.302 11.616 40.861 1.00 99.75 74 ILE B O 1
ATOM 3539 N N . GLU B 1 95 ? -28.130 9.587 41.800 1.00 99.75 75 GLU B N 1
ATOM 3540 C CA . GLU B 1 95 ? -29.349 9.162 41.131 1.00 99.75 75 GLU B CA 1
ATOM 3541 C C . GLU B 1 95 ? -30.638 9.670 41.785 1.00 99.75 75 GLU B C 1
ATOM 3542 O O . GLU B 1 95 ? -31.592 10.044 41.083 1.00 56.50 75 GLU B O 1
ATOM 3548 N N . HIS B 1 96 ? -30.650 9.681 43.120 1.00 40.16 76 HIS B N 1
ATOM 3549 C CA . HIS B 1 96 ? -31.833 10.128 43.842 1.00 57.81 76 HIS B CA 1
ATOM 3550 C C . HIS B 1 96 ? -32.077 11.601 43.678 1.00 38.87 76 HIS B C 1
ATOM 3551 O O . HIS B 1 96 ? -32.055 12.331 44.686 1.00 36.21 76 HIS B O 1
ATOM 3558 N N . VAL B 1 97 ? -32.313 12.015 42.433 1.00 23.94 77 VAL B N 1
ATOM 3559 C CA . VAL B 1 97 ? -32.574 13.431 42.247 1.00 28.17 77 VAL B CA 1
ATOM 3560 C C . VAL B 1 97 ? -34.024 13.664 41.895 1.00 62.00 77 VAL B C 1
ATOM 3561 O O . VAL B 1 97 ? -34.693 12.825 41.290 1.00 32.26 77 VAL B O 1
ATOM 3565 N N . ASP B 1 98 ? -34.484 14.859 42.219 1.00 74.28 78 ASP B N 1
ATOM 3566 C CA . ASP B 1 98 ? -35.848 15.154 41.840 1.00 10.09 78 ASP B CA 1
ATOM 3567 C C . ASP B 1 98 ? -36.138 15.307 40.303 1.00 17.91 78 ASP B C 1
ATOM 3568 O O . ASP B 1 98 ? -36.067 16.427 39.770 1.00 30.77 78 ASP B O 1
ATOM 3577 N N . THR B 1 99 ? -36.501 14.223 39.602 1.00 36.21 79 THR B N 1
ATOM 3578 C CA . THR B 1 99 ? -36.794 14.399 38.187 1.00 44.93 79 THR B CA 1
ATOM 3579 C C . THR B 1 99 ? -38.170 14.972 37.839 1.00 99.75 79 THR B C 1
ATOM 3580 O O . THR B 1 99 ? -38.496 15.196 36.667 1.00 29.32 79 THR B O 1
ATOM 3584 N N . TYR B 1 100 ? -39.027 15.231 38.816 1.00 40.81 80 TYR B N 1
ATOM 3585 C CA . TYR B 1 100 ? -40.266 15.826 38.326 1.00 34.21 80 TYR B CA 1
ATOM 3586 C C . TYR B 1 100 ? -39.829 17.282 38.243 1.00 69.75 80 TYR B C 1
ATOM 3587 O O . TYR B 1 100 ? -40.109 18.014 37.273 1.00 28.27 80 TYR B O 1
ATOM 3596 N N . ALA B 1 101 ? -39.100 17.650 39.295 1.00 62.46 81 ALA B N 1
ATOM 3597 C CA . ALA B 1 101 ? -38.567 19.002 39.424 1.00 99.75 81 ALA B CA 1
ATOM 3598 C C . ALA B 1 101 ? -37.738 19.315 38.185 1.00 62.62 81 ALA B C 1
ATOM 3599 O O . ALA B 1 101 ? -37.739 20.425 37.623 1.00 27.75 81 ALA B O 1
ATOM 3601 N N . LEU B 1 102 ? -37.035 18.276 37.756 1.00 31.53 82 LEU B N 1
ATOM 3602 C CA . LEU B 1 102 ? -36.192 18.463 36.593 1.00 35.27 82 LEU B CA 1
ATOM 3603 C C . LEU B 1 102 ? -37.082 18.526 35.388 1.00 32.83 82 LEU B C 1
ATOM 3604 O O . LEU B 1 102 ? -36.815 19.209 34.391 1.00 36.12 82 LEU B O 1
ATOM 3609 N N . GLU B 1 103 ? -38.141 17.729 35.447 1.00 32.89 83 GLU B N 1
ATOM 3610 C CA . GLU B 1 103 ? -38.990 17.708 34.270 1.00 14.72 83 GLU B CA 1
ATOM 3611 C C . GLU B 1 103 ? -39.530 19.095 33.959 1.00 49.05 83 GLU B C 1
ATOM 3612 O O . GLU B 1 103 ? -39.439 19.557 32.823 1.00 30.28 83 GLU B O 1
ATOM 3618 N N . GLU B 1 104 ? -40.100 19.695 35.003 1.00 32.48 84 GLU B N 1
ATOM 3619 C CA . GLU B 1 104 ? -40.679 21.030 35.040 1.00 99.75 84 GLU B CA 1
ATOM 3620 C C . GLU B 1 104 ? -39.884 22.009 34.202 1.00 74.50 84 GLU B C 1
ATOM 3621 O O . GLU B 1 104 ? -40.449 22.741 33.371 1.00 32.27 84 GLU B O 1
ATOM 3627 N N . VAL B 1 105 ? -38.577 21.996 34.459 1.00 53.53 85 VAL B N 1
ATOM 3628 C CA . VAL B 1 105 ? -37.633 22.884 33.786 1.00 82.77 85 VAL B CA 1
ATOM 3629 C C . VAL B 1 105 ? -36.993 22.484 32.475 1.00 25.39 85 VAL B C 1
ATOM 3630 O O . VAL B 1 105 ? -36.242 23.283 31.906 1.00 31.65 85 VAL B O 1
ATOM 3634 N N . ALA B 1 106 ? -37.257 21.271 31.997 1.00 49.55 86 ALA B N 1
ATOM 3635 C CA . ALA B 1 106 ? -36.642 20.881 30.740 1.00 38.39 86 ALA B CA 1
ATOM 3636 C C . ALA B 1 106 ? -37.028 21.922 29.678 1.00 99.75 86 ALA B C 1
ATOM 3637 O O . ALA B 1 106 ? -36.521 21.920 28.568 1.00 36.50 86 ALA B O 1
ATOM 3639 N N . SER B 1 107 ? -37.919 22.842 30.027 1.00 59.86 87 SER B N 1
ATOM 3640 C CA . SER B 1 107 ? -38.396 23.903 29.148 1.00 44.84 87 SER B CA 1
ATOM 3641 C C . SER B 1 107 ? -37.452 25.119 29.112 1.00 99.75 87 SER B C 1
ATOM 3642 O O . SER B 1 107 ? -37.344 25.865 28.115 1.00 52.49 87 SER B O 1
ATOM 3645 N N . GLU B 1 108 ? -36.787 25.309 30.249 1.00 63.54 88 GLU B N 1
ATOM 3646 C CA . GLU B 1 108 ? -35.857 26.419 30.393 1.00 61.59 88 GLU B CA 1
ATOM 3647 C C . GLU B 1 108 ? -34.418 25.970 30.187 1.00 40.49 88 GLU B C 1
ATOM 3648 O O . GLU B 1 108 ? -33.615 26.649 29.535 1.00 42.88 88 GLU B O 1
ATOM 3654 N N . VAL B 1 109 ? -34.061 24.797 30.669 1.00 40.66 89 VAL B N 1
ATOM 3655 C CA . VAL B 1 109 ? -32.686 24.347 30.472 1.00 23.60 89 VAL B CA 1
ATOM 3656 C C . VAL B 1 109 ? -32.555 22.918 29.922 1.00 62.92 89 VAL B C 1
ATOM 3657 O O . VAL B 1 109 ? -33.368 22.023 30.184 1.00 41.77 89 VAL B O 1
ATOM 3661 N N . LYS B 1 110 ? -31.483 22.688 29.175 1.00 27.15 90 LYS B N 1
ATOM 3662 C CA . LYS B 1 110 ? -31.272 21.332 28.683 1.00 25.46 90 LYS B CA 1
ATOM 3663 C C . LYS B 1 110 ? -30.744 20.497 29.859 1.00 8.58 90 LYS B C 1
ATOM 3664 O O . LYS B 1 110 ? -29.845 20.959 30.617 1.00 13.12 90 LYS B O 1
ATOM 3670 N N . ILE B 1 111 ? -31.296 19.282 29.951 1.00 11.19 91 ILE B N 1
ATOM 3671 C CA . ILE B 1 111 ? -30.995 18.265 30.975 1.00 11.54 91 ILE B CA 1
ATOM 3672 C C . ILE B 1 111 ? -30.341 17.056 30.270 1.00 15.64 91 ILE B C 1
ATOM 3673 O O . ILE B 1 111 ? -30.946 16.444 29.355 1.00 23.07 91 ILE B O 1
ATOM 3678 N N . GLU B 1 112 ? -29.106 16.734 30.673 1.00 20.44 92 GLU B N 1
ATOM 3679 C CA . GLU B 1 112 ? -28.391 15.593 30.082 1.00 33.97 92 GLU B CA 1
ATOM 3680 C C . GLU B 1 112 ? -27.818 14.691 31.160 1.00 75.13 92 GLU B C 1
ATOM 3681 O O . GLU B 1 112 ? -27.074 15.178 31.980 1.00 24.02 92 GLU B O 1
ATOM 3687 N N . PRO B 1 113 ? -28.141 13.403 31.175 1.00 20.51 93 PRO B N 1
ATOM 3688 C CA . PRO B 1 113 ? -29.028 12.810 30.186 1.00 38.15 93 PRO B CA 1
ATOM 3689 C C . PRO B 1 113 ? -30.485 13.078 30.632 1.00 26.79 93 PRO B C 1
ATOM 3690 O O . PRO B 1 113 ? -30.652 13.650 31.718 1.00 23.85 93 PRO B O 1
ATOM 3694 N N . SER B 1 114 ? -31.478 12.660 29.821 1.00 16.77 94 SER B N 1
ATOM 3695 C CA . SER B 1 114 ? -32.917 12.797 30.116 1.00 9.10 94 SER B CA 1
ATOM 3696 C C . SER B 1 114 ? -33.581 12.595 31.490 1.00 21.27 94 SER B C 1
ATOM 3697 O O . SER B 1 114 ? -33.344 11.672 32.252 1.00 18.83 94 SER B O 1
ATOM 3700 N N . TRP B 1 115 ? -34.478 13.491 31.858 1.00 34.09 95 TRP B N 1
ATOM 3701 C CA . TRP B 1 115 ? -35.073 13.343 33.169 1.00 31.42 95 TRP B CA 1
ATOM 3702 C C . TRP B 1 115 ? -35.915 12.085 33.150 1.00 12.86 95 TRP B C 1
ATOM 3703 O O . TRP B 1 115 ? -36.218 11.453 34.183 1.00 22.96 95 TRP B O 1
ATOM 3714 N N . GLN B 1 116 ? -36.304 11.749 31.919 1.00 15.91 96 GLN B N 1
ATOM 3715 C CA . GLN B 1 116 ? -37.136 10.575 31.704 1.00 25.23 96 GLN B CA 1
ATOM 3716 C C . GLN B 1 116 ? -36.267 9.338 31.917 1.00 11.75 96 GLN B C 1
ATOM 3717 O O . GLN B 1 116 ? -36.608 8.414 32.687 1.00 37.66 96 GLN B O 1
ATOM 3723 N N . ALA B 1 117 ? -35.141 9.337 31.210 1.00 29.77 97 ALA B N 1
ATOM 3724 C CA . ALA B 1 117 ? -34.238 8.218 31.355 1.00 26.88 97 ALA B CA 1
ATOM 3725 C C . ALA B 1 117 ? -33.894 8.231 32.864 1.00 23.19 97 ALA B C 1
ATOM 3726 O O . ALA B 1 117 ? -34.001 7.256 33.563 1.00 13.09 97 ALA B O 1
ATOM 3728 N N . ILE B 1 118 ? -33.540 9.351 33.476 1.00 19.25 98 ILE B N 1
ATOM 3729 C CA . ILE B 1 118 ? -33.223 9.274 34.904 1.00 63.27 98 ILE B CA 1
ATOM 3730 C C . ILE B 1 118 ? -34.336 8.699 35.765 1.00 40.89 98 ILE B C 1
ATOM 3731 O O . ILE B 1 118 ? -34.144 7.943 36.720 1.00 17.76 98 ILE B O 1
ATOM 3736 N N . ARG B 1 119 ? -35.538 9.126 35.412 1.00 22.29 99 ARG B N 1
ATOM 3737 C CA . ARG B 1 119 ? -36.704 8.731 36.151 1.00 29.43 99 ARG B CA 1
ATOM 3738 C C . ARG B 1 119 ? -36.978 7.268 35.976 1.00 42.72 99 ARG B C 1
ATOM 3739 O O . ARG B 1 119 ? -37.383 6.570 36.889 1.00 19.74 99 ARG B O 1
ATOM 3747 N N . THR B 1 120 ? -36.750 6.808 34.767 1.00 17.28 100 THR B N 1
ATOM 3748 C CA . THR B 1 120 ? -36.964 5.388 34.547 1.00 32.73 100 THR B CA 1
ATOM 3749 C C . THR B 1 120 ? -35.942 4.505 35.320 1.00 36.43 100 THR B C 1
ATOM 3750 O O . THR B 1 120 ? -36.321 3.529 35.952 1.00 14.80 100 THR B O 1
ATOM 3754 N N . ILE B 1 121 ? -34.677 4.926 35.300 1.00 13.41 101 ILE B N 1
ATOM 3755 C CA . ILE B 1 121 ? -33.566 4.186 35.795 1.00 17.90 101 ILE B CA 1
ATOM 3756 C C . ILE B 1 121 ? -33.634 4.123 37.329 1.00 41.01 101 ILE B C 1
ATOM 3757 O O . ILE B 1 121 ? -33.412 3.134 37.910 1.00 29.07 101 ILE B O 1
ATOM 3762 N N . GLN B 1 122 ? -33.986 5.213 37.961 1.00 68.93 102 GLN B N 1
ATOM 3763 C CA . GLN B 1 122 ? -33.898 5.285 39.403 1.00 64.64 102 GLN B CA 1
ATOM 3764 C C . GLN B 1 122 ? -34.902 4.348 40.107 1.00 68.26 102 GLN B C 1
ATOM 3765 O O . GLN B 1 122 ? -34.805 4.129 41.287 1.00 31.00 102 GLN B O 1
ATOM 3771 N N . ASN B 1 123 ? -35.831 3.792 39.316 1.00 50.02 103 ASN B N 1
ATOM 3772 C CA . ASN B 1 123 ? -36.661 2.641 39.692 1.00 34.35 103 ASN B CA 1
ATOM 3773 C C . ASN B 1 123 ? -36.262 1.371 38.900 1.00 12.38 103 ASN B C 1
ATOM 3774 O O . ASN B 1 123 ? -36.506 1.197 37.785 1.00 16.46 103 ASN B O 1
ATOM 3779 N N . LYS B 1 124 ? -35.600 0.527 39.628 1.00 21.99 104 LYS B N 1
ATOM 3780 C CA . LYS B 1 124 ? -34.946 -0.702 39.221 1.00 4.67 104 LYS B CA 1
ATOM 3781 C C . LYS B 1 124 ? -35.900 -1.708 38.663 1.00 9.87 104 LYS B C 1
ATOM 3782 O O . LYS B 1 124 ? -35.486 -2.613 37.903 1.00 26.74 104 LYS B O 1
ATOM 3788 N N . PHE B 1 125 ? -37.160 -1.596 39.079 1.00 12.89 105 PHE B N 1
ATOM 3789 C CA . PHE B 1 125 ? -38.143 -2.547 38.556 1.00 12.65 105 PHE B CA 1
ATOM 3790 C C . PHE B 1 125 ? -38.516 -2.038 37.161 1.00 33.04 105 PHE B C 1
ATOM 3791 O O . PHE B 1 125 ? -38.405 -2.763 36.155 1.00 25.12 105 PHE B O 1
ATOM 3799 N N . ASN B 1 126 ? -38.875 -0.749 37.140 1.00 20.10 106 ASN B N 1
ATOM 3800 C CA . ASN B 1 126 ? -39.242 -0.122 35.887 1.00 17.27 106 ASN B CA 1
ATOM 3801 C C . ASN B 1 126 ? -38.014 -0.161 34.996 1.00 15.24 106 ASN B C 1
ATOM 3802 O O . ASN B 1 126 ? -38.106 -0.414 33.776 1.00 11.89 106 ASN B O 1
ATOM 3807 N N . GLN B 1 127 ? -36.872 0.171 35.618 1.00 5.18 107 GLN B N 1
ATOM 3808 C CA . GLN B 1 127 ? -35.715 0.217 34.742 1.00 16.18 107 GLN B CA 1
ATOM 3809 C C . GLN B 1 127 ? -35.741 -1.122 34.008 1.00 16.81 107 GLN B C 1
ATOM 3810 O O . GLN B 1 127 ? -35.585 -1.216 32.788 1.00 16.75 107 GLN B O 1
ATOM 3816 N N . LYS B 1 128 ? -35.942 -2.175 34.793 1.00 10.03 108 LYS B N 1
ATOM 3817 C CA . LYS B 1 128 ? -35.936 -3.544 34.296 1.00 31.71 108 LYS B CA 1
ATOM 3818 C C . LYS B 1 128 ? -36.987 -3.863 33.228 1.00 22.88 108 LYS B C 1
ATOM 3819 O O . LYS B 1 128 ? -36.799 -4.572 32.217 1.00 12.77 108 LYS B O 1
ATOM 3825 N N . GLU B 1 129 ? -38.163 -3.310 33.438 1.00 21.96 109 GLU B N 1
ATOM 3826 C CA . GLU B 1 129 ? -39.192 -3.616 32.460 1.00 47.92 109 GLU B CA 1
ATOM 3827 C C . GLU B 1 129 ? -38.933 -2.845 31.182 1.00 24.32 109 GLU B C 1
ATOM 3828 O O . GLU B 1 129 ? -39.254 -3.276 30.088 1.00 23.83 109 GLU B O 1
ATOM 3834 N N . HIS B 1 130 ? -38.371 -1.652 31.297 1.00 9.91 110 HIS B N 1
ATOM 3835 C CA . HIS B 1 130 ? -38.158 -0.991 30.018 1.00 15.54 110 HIS B CA 1
ATOM 3836 C C . HIS B 1 130 ? -37.188 -1.854 29.241 1.00 13.74 110 HIS B C 1
ATOM 3837 O O . HIS B 1 130 ? -37.347 -2.051 28.021 1.00 24.54 110 HIS B O 1
ATOM 3844 N N . LEU B 1 131 ? -36.157 -2.358 29.925 1.00 17.14 111 LEU B N 1
ATOM 3845 C CA . LEU B 1 131 ? -35.135 -3.109 29.208 1.00 8.07 111 LEU B CA 1
ATOM 3846 C C . LEU B 1 131 ? -35.483 -4.477 28.682 1.00 47.96 111 LEU B C 1
ATOM 3847 O O . LEU B 1 131 ? -34.689 -5.065 27.963 1.00 30.72 111 LEU B O 1
ATOM 3852 N N . ARG B 1 132 ? -36.650 -4.992 29.031 1.00 41.01 112 ARG B N 1
ATOM 3853 C CA . ARG B 1 132 ? -36.975 -6.311 28.506 1.00 31.81 112 ARG B CA 1
ATOM 3854 C C . ARG B 1 132 ? -37.515 -5.998 27.105 1.00 99.75 112 ARG B C 1
ATOM 3855 O O . ARG B 1 132 ? -37.301 -6.760 26.174 1.00 33.38 112 ARG B O 1
ATOM 3863 N N . LYS B 1 133 ? -38.212 -4.879 26.925 1.00 16.07 113 LYS B N 1
ATOM 3864 C CA . LYS B 1 133 ? -38.746 -4.539 25.602 1.00 28.56 113 LYS B CA 1
ATOM 3865 C C . LYS B 1 133 ? -37.626 -4.515 24.578 1.00 21.42 113 LYS B C 1
ATOM 3866 O O . LYS B 1 133 ? -37.823 -4.665 23.383 1.00 88.79 113 LYS B O 1
ATOM 3872 N N . TYR B 1 134 ? -36.434 -4.384 25.155 1.00 99.75 114 TYR B N 1
ATOM 3873 C CA . TYR B 1 134 ? -35.200 -4.331 24.387 1.00 38.18 114 TYR B CA 1
ATOM 3874 C C . TYR B 1 134 ? -34.331 -5.603 24.321 1.00 99.75 114 TYR B C 1
ATOM 3875 O O . TYR B 1 134 ? -33.324 -5.662 23.591 1.00 33.37 114 TYR B O 1
ATOM 3884 N N . GLY B 1 135 ? -34.672 -6.641 25.080 1.00 36.80 115 GLY B N 1
ATOM 3885 C CA . GLY B 1 135 ? -33.822 -7.816 24.980 1.00 57.26 115 GLY B CA 1
ATOM 3886 C C . GLY B 1 135 ? -32.607 -7.774 25.892 1.00 8.14 115 GLY B C 1
ATOM 3887 O O . GLY B 1 135 ? -31.592 -8.433 25.645 1.00 31.85 115 GLY B O 1
ATOM 3888 N N . ILE B 1 136 ? -32.712 -7.040 26.995 1.00 30.37 116 ILE B N 1
ATOM 3889 C CA . ILE B 1 136 ? -31.561 -7.093 27.867 1.00 25.72 116 ILE B CA 1
ATOM 3890 C C . ILE B 1 136 ? -31.646 -8.339 28.741 1.00 18.78 116 ILE B C 1
ATOM 3891 O O . ILE B 1 136 ? -32.540 -8.509 29.569 1.00 39.20 116 ILE B O 1
ATOM 3896 N N . PRO B 1 137 ? -30.718 -9.252 28.541 1.00 12.69 117 PRO B N 1
ATOM 3897 C CA . PRO B 1 137 ? -30.630 -10.452 29.363 1.00 11.85 117 PRO B CA 1
ATOM 3898 C C . PRO B 1 137 ? -30.514 -9.995 30.856 1.00 13.37 117 PRO B C 1
ATOM 3899 O O . PRO B 1 137 ? -29.632 -9.236 31.328 1.00 13.70 117 PRO B O 1
ATOM 3903 N N . MET B 1 138 ? -31.386 -10.514 31.683 1.00 8.73 118 MET B N 1
ATOM 3904 C CA . MET B 1 138 ? -31.424 -10.137 33.089 1.00 17.74 118 MET B CA 1
ATOM 3905 C C . MET B 1 138 ? -31.995 -11.286 33.893 1.00 45.65 118 MET B C 1
ATOM 3906 O O . MET B 1 138 ? -32.407 -12.315 33.341 1.00 26.67 118 MET B O 1
ATOM 3911 N N . ALA B 1 139 ? -32.052 -11.074 35.204 1.00 25.06 119 ALA B N 1
ATOM 3912 C CA . ALA B 1 139 ? -32.614 -12.073 36.115 1.00 38.23 119 ALA B CA 1
ATOM 3913 C C . ALA B 1 139 ? -34.121 -11.975 36.035 1.00 20.87 119 ALA B C 1
ATOM 3914 O O . ALA B 1 139 ? -34.709 -10.883 35.868 1.00 24.44 119 ALA B O 1
ATOM 3916 N N . GLU B 1 140 ? -34.758 -13.125 36.176 1.00 16.36 120 GLU B N 1
ATOM 3917 C CA . GLU B 1 140 ? -36.217 -13.043 36.183 1.00 1.00 120 GLU B CA 1
ATOM 3918 C C . GLU B 1 140 ? -36.601 -12.432 37.539 1.00 16.68 120 GLU B C 1
ATOM 3919 O O . GLU B 1 140 ? -35.848 -12.368 38.527 1.00 19.27 120 GLU B O 1
ATOM 3930 N N . HIS B 1 141 ? -37.779 -11.859 37.634 1.00 1.37 121 HIS B N 1
ATOM 3931 C CA . HIS B 1 141 ? -37.955 -11.241 38.939 1.00 8.05 121 HIS B CA 1
ATOM 3932 C C . HIS B 1 141 ? -39.441 -11.293 39.102 1.00 24.32 121 HIS B C 1
ATOM 3933 O O . HIS B 1 141 ? -40.087 -11.741 38.156 1.00 10.95 121 HIS B O 1
ATOM 3940 N N . ARG B 1 142 ? -39.948 -10.877 40.256 1.00 16.47 122 ARG B N 1
ATOM 3941 C CA . ARG B 1 142 ? -41.370 -10.828 40.560 1.00 32.77 122 ARG B CA 1
ATOM 3942 C C . ARG B 1 142 ? -41.599 -9.611 41.449 1.00 34.94 122 ARG B C 1
ATOM 3943 O O . ARG B 1 142 ? -40.936 -9.407 42.462 1.00 14.42 122 ARG B O 1
ATOM 3951 N N . GLU B 1 143 ? -42.558 -8.795 41.027 1.00 20.12 123 GLU B N 1
ATOM 3952 C CA . GLU B 1 143 ? -42.982 -7.615 41.738 1.00 20.97 123 GLU B CA 1
ATOM 3953 C C . GLU B 1 143 ? -43.852 -7.994 42.960 1.00 32.85 123 GLU B C 1
ATOM 3954 O O . GLU B 1 143 ? -44.779 -8.811 42.885 1.00 33.08 123 GLU B O 1
ATOM 3960 N N . LEU B 1 144 ? -43.561 -7.379 44.100 1.00 32.52 124 LEU B N 1
ATOM 3961 C CA . LEU B 1 144 ? -44.314 -7.638 45.310 1.00 51.63 124 LEU B CA 1
ATOM 3962 C C . LEU B 1 144 ? -45.268 -6.485 45.314 1.00 99.75 124 LEU B C 1
ATOM 3963 O O . LEU B 1 144 ? -44.836 -5.325 45.313 1.00 80.38 124 LEU B O 1
ATOM 3968 N N . VAL B 1 145 ? -46.544 -6.826 45.308 1.00 66.94 125 VAL B N 1
ATOM 3969 C CA . VAL B 1 145 ? -47.539 -5.778 45.374 1.00 99.75 125 VAL B CA 1
ATOM 3970 C C . VAL B 1 145 ? -47.850 -5.612 46.863 1.00 99.75 125 VAL B C 1
ATOM 3971 O O . VAL B 1 145 ? -47.913 -4.498 47.401 1.00 41.66 125 VAL B O 1
ATOM 3975 N N . GLU B 1 146 ? -47.988 -6.742 47.550 1.00 95.76 126 GLU B N 1
ATOM 3976 C CA . GLU B 1 146 ? -48.319 -6.689 48.965 1.00 42.14 126 GLU B CA 1
ATOM 3977 C C . GLU B 1 146 ? -47.308 -6.705 50.104 1.00 38.73 126 GLU B C 1
ATOM 3978 O O . GLU B 1 146 ? -47.641 -6.422 51.253 1.00 52.97 126 GLU B O 1
ATOM 3984 N N . ASN B 1 147 ? -46.057 -7.011 49.817 1.00 51.22 127 ASN B N 1
ATOM 3985 C CA . ASN B 1 147 ? -45.162 -6.988 50.953 1.00 57.50 127 ASN B CA 1
ATOM 3986 C C . ASN B 1 147 ? -45.689 -7.886 52.064 1.00 99.75 127 ASN B C 1
ATOM 3987 O O . ASN B 1 147 ? -45.391 -7.668 53.249 1.00 31.38 127 ASN B O 1
ATOM 3992 N N . THR B 1 148 ? -46.466 -8.890 51.655 1.00 43.63 128 THR B N 1
ATOM 3993 C CA . THR B 1 148 ? -47.030 -9.870 52.580 1.00 65.91 128 THR B CA 1
ATOM 3994 C C . THR B 1 148 ? -46.247 -11.181 52.486 1.00 99.75 128 THR B C 1
ATOM 3995 O O . THR B 1 148 ? -45.790 -11.603 51.423 1.00 34.70 128 THR B O 1
ATOM 3999 N N . PRO B 1 149 ? -46.147 -11.857 53.619 1.00 55.42 129 PRO B N 1
ATOM 4000 C CA . PRO B 1 149 ? -45.467 -13.133 53.706 1.00 84.40 129 PRO B CA 1
ATOM 4001 C C . PRO B 1 149 ? -45.955 -14.152 52.667 1.00 37.20 129 PRO B C 1
ATOM 4002 O O . PRO B 1 149 ? -45.144 -14.805 51.999 1.00 99.75 129 PRO B O 1
ATOM 4006 N N . ALA B 1 150 ? -47.276 -14.241 52.544 1.00 41.15 130 ALA B N 1
ATOM 4007 C CA . ALA B 1 150 ? -47.973 -15.153 51.636 1.00 59.56 130 ALA B CA 1
ATOM 4008 C C . ALA B 1 150 ? -47.654 -14.928 50.157 1.00 64.76 130 ALA B C 1
ATOM 4009 O O . ALA B 1 150 ? -47.565 -15.859 49.335 1.00 39.15 130 ALA B O 1
ATOM 4011 N N . GLU B 1 151 ? -47.477 -13.648 49.849 1.00 30.07 131 GLU B N 1
ATOM 4012 C CA . GLU B 1 151 ? -47.152 -13.218 48.493 1.00 99.75 131 GLU B CA 1
ATOM 4013 C C . GLU B 1 151 ? -45.701 -13.615 48.288 1.00 39.27 131 GLU B C 1
ATOM 4014 O O . GLU B 1 151 ? -45.348 -14.324 47.362 1.00 17.69 131 GLU B O 1
ATOM 4020 N N . LEU B 1 152 ? -44.832 -13.204 49.190 1.00 32.64 132 LEU B N 1
ATOM 4021 C CA . LEU B 1 152 ? -43.463 -13.595 48.953 1.00 25.39 132 LEU B CA 1
ATOM 4022 C C . LEU B 1 152 ? -43.313 -15.107 48.747 1.00 48.17 132 LEU B C 1
ATOM 4023 O O . LEU B 1 152 ? -42.690 -15.596 47.787 1.00 43.90 132 LEU B O 1
ATOM 4028 N N . ALA B 1 153 ? -43.918 -15.859 49.658 1.00 51.81 133 ALA B N 1
ATOM 4029 C CA . ALA B 1 153 ? -43.850 -17.313 49.635 1.00 29.74 133 ALA B CA 1
ATOM 4030 C C . ALA B 1 153 ? -44.166 -17.934 48.296 1.00 74.05 133 ALA B C 1
ATOM 4031 O O . ALA B 1 153 ? -43.507 -18.893 47.871 1.00 42.08 133 ALA B O 1
ATOM 4033 N N . LYS B 1 154 ? -45.191 -17.362 47.674 1.00 54.83 134 LYS B N 1
ATOM 4034 C CA . LYS B 1 154 ? -45.633 -17.809 46.360 1.00 99.75 134 LYS B CA 1
ATOM 4035 C C . LYS B 1 154 ? -44.515 -17.571 45.363 1.00 36.93 134 LYS B C 1
ATOM 4036 O O . LYS B 1 154 ? -44.121 -18.483 44.657 1.00 41.68 134 LYS B O 1
ATOM 4042 N N . VAL B 1 155 ? -44.032 -16.334 45.297 1.00 46.27 135 VAL B N 1
ATOM 4043 C CA .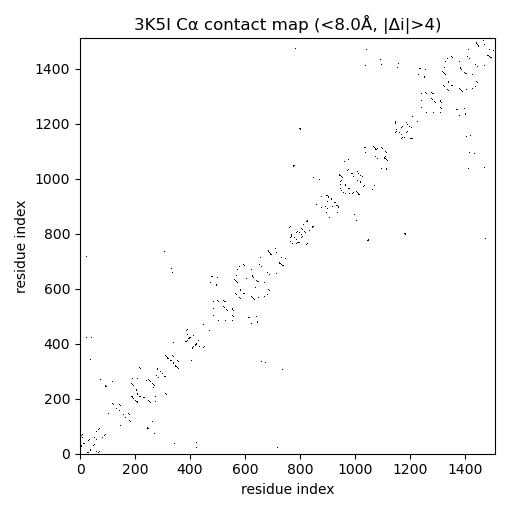 VAL B 1 155 ? -42.958 -15.925 44.388 1.00 37.10 135 VAL B CA 1
ATOM 4044 C C . VAL B 1 155 ? -41.815 -16.949 44.469 1.00 71.62 135 VAL B C 1
ATOM 4045 O O . VAL B 1 155 ? -41.377 -17.565 43.468 1.00 29.89 135 VAL B O 1
ATOM 4049 N N . GLY B 1 156 ? -41.366 -17.126 45.708 1.00 20.71 136 GLY B N 1
ATOM 4050 C CA . GLY B 1 156 ? -40.274 -18.055 46.027 1.00 29.40 136 GLY B CA 1
ATOM 4051 C C . GLY B 1 156 ? -40.459 -19.372 45.284 1.00 41.59 136 GLY B C 1
ATOM 4052 O O . GLY B 1 156 ? -39.538 -19.927 44.718 1.00 18.64 136 GLY B O 1
ATOM 4053 N N . GLU B 1 157 ? -41.690 -19.861 45.293 1.00 15.02 137 GLU B N 1
ATOM 4054 C CA . GLU B 1 157 ? -42.044 -21.096 44.632 1.00 13.43 137 GLU B CA 1
ATOM 4055 C C . GLU B 1 157 ? -41.867 -21.022 43.114 1.00 33.82 137 GLU B C 1
ATOM 4056 O O . GLU B 1 157 ? -41.701 -22.007 42.389 1.00 19.66 137 GLU B O 1
ATOM 4062 N N . GLN B 1 158 ? -41.937 -19.818 42.580 1.00 99.75 138 GLN B N 1
ATOM 4063 C CA . GLN B 1 158 ? -41.784 -19.770 41.146 1.00 52.93 138 GLN B CA 1
ATOM 4064 C C . GLN B 1 158 ? -40.300 -19.552 40.969 1.00 99.75 138 GLN B C 1
ATOM 4065 O O . GLN B 1 158 ? -39.641 -20.181 40.139 1.00 14.78 138 GLN B O 1
ATOM 4071 N N . LEU B 1 159 ? -39.750 -18.663 41.782 1.00 21.71 139 LEU B N 1
ATOM 4072 C CA . LEU B 1 159 ? -38.350 -18.411 41.522 1.00 65.53 139 LEU B CA 1
ATOM 4073 C C . LEU B 1 159 ? -37.246 -19.289 42.079 1.00 59.98 139 LEU B C 1
ATOM 4074 O O . LEU B 1 159 ? -36.148 -19.382 41.513 1.00 17.55 139 LEU B O 1
ATOM 4079 N N . GLY B 1 160 ? -37.567 -19.909 43.208 1.00 13.79 140 GLY B N 1
ATOM 4080 C CA . GLY B 1 160 ? -36.604 -20.768 43.879 1.00 11.91 140 GLY B CA 1
ATOM 4081 C C . GLY B 1 160 ? -35.817 -19.946 44.901 1.00 31.50 140 GLY B C 1
ATOM 4082 O O . GLY B 1 160 ? -35.901 -18.724 44.979 1.00 24.97 140 GLY B O 1
ATOM 4083 N N . TYR B 1 161 ? -35.064 -20.644 45.731 1.00 19.36 141 TYR B N 1
ATOM 4084 C CA . TYR B 1 161 ? -34.228 -19.977 46.714 1.00 19.92 141 TYR B CA 1
ATOM 4085 C C . TYR B 1 161 ? -32.766 -20.318 46.386 1.00 16.27 141 TYR B C 1
ATOM 4086 O O . TYR B 1 161 ? -32.496 -21.328 45.703 1.00 28.85 141 TYR B O 1
ATOM 4095 N N . PRO B 1 162 ? -31.841 -19.479 46.856 1.00 24.22 142 PRO B N 1
ATOM 4096 C CA . PRO B 1 162 ? -32.257 -18.303 47.588 1.00 19.25 142 PRO B CA 1
ATOM 4097 C C . PRO B 1 162 ? -32.669 -17.358 46.460 1.00 29.62 142 PRO B C 1
ATOM 4098 O O . PRO B 1 162 ? -32.659 -17.685 45.277 1.00 19.56 142 PRO B O 1
ATOM 4102 N N . LEU B 1 163 ? -33.084 -16.165 46.837 1.00 22.20 143 LEU B N 1
ATOM 4103 C CA . LEU B 1 163 ? -33.468 -15.188 45.839 1.00 32.47 143 LEU B CA 1
ATOM 4104 C C . LEU B 1 163 ? -33.136 -13.877 46.512 1.00 38.82 143 LEU B C 1
ATOM 4105 O O . LEU B 1 163 ? -32.909 -13.876 47.740 1.00 23.79 143 LEU B O 1
ATOM 4110 N N . MET B 1 164 ? -33.083 -12.822 45.692 1.00 25.57 144 MET B N 1
ATOM 4111 C CA . MET B 1 164 ? -32.758 -11.476 46.148 1.00 12.98 144 MET B CA 1
ATOM 4112 C C . MET B 1 164 ? -33.960 -10.573 46.282 1.00 38.14 144 MET B C 1
ATOM 4113 O O . MET B 1 164 ? -34.514 -10.127 45.272 1.00 64.58 144 MET B O 1
ATOM 4118 N N . LEU B 1 165 ? -34.337 -10.347 47.542 1.00 27.25 145 LEU B N 1
ATOM 4119 C CA . LEU B 1 165 ? -35.436 -9.455 47.896 1.00 14.64 145 LEU B CA 1
ATOM 4120 C C . LEU B 1 165 ? -34.902 -8.048 47.540 1.00 38.15 145 LEU B C 1
ATOM 4121 O O . LEU B 1 165 ? -33.828 -7.671 48.058 1.00 56.55 145 LEU B O 1
ATOM 4126 N N . LYS B 1 166 ? -35.579 -7.286 46.665 1.00 30.31 146 LYS B N 1
ATOM 4127 C CA . LYS B 1 166 ? -35.068 -5.936 46.331 1.00 18.35 146 LYS B CA 1
ATOM 4128 C C . LYS B 1 166 ? -35.997 -4.700 46.335 1.00 32.53 146 LYS B C 1
ATOM 4129 O O . LYS B 1 166 ? -37.170 -4.778 45.944 1.00 20.80 146 LYS B O 1
ATOM 4135 N N . SER B 1 167 ? -35.484 -3.533 46.738 1.00 25.85 147 SER B N 1
ATOM 4136 C CA . SER B 1 167 ? -36.345 -2.361 46.662 1.00 30.35 147 SER B CA 1
ATOM 4137 C C . SER B 1 167 ? -36.108 -1.731 45.304 1.00 76.07 147 SER B C 1
ATOM 4138 O O . SER B 1 167 ? -35.000 -1.720 44.729 1.00 31.34 147 SER B O 1
ATOM 4141 N N . LYS B 1 168 ? -37.188 -1.180 44.782 1.00 36.80 148 LYS B N 1
ATOM 4142 C CA . LYS B 1 168 ? -37.075 -0.538 43.484 1.00 78.87 148 LYS B CA 1
ATOM 4143 C C . LYS B 1 168 ? -36.363 0.807 43.564 1.00 50.54 148 LYS B C 1
ATOM 4144 O O . LYS B 1 168 ? -35.663 1.204 42.610 1.00 41.60 148 LYS B O 1
ATOM 4150 N N . THR B 1 169 ? -36.556 1.474 44.708 1.00 32.74 149 THR B N 1
ATOM 4151 C CA . THR B 1 169 ? -35.988 2.799 44.999 1.00 52.95 149 THR B CA 1
ATOM 4152 C C . THR B 1 169 ? -34.671 3.164 45.692 1.00 30.26 149 THR B C 1
ATOM 4153 O O . THR B 1 169 ? -34.378 2.803 46.837 1.00 53.69 149 THR B O 1
ATOM 4157 N N . ARG B 1 175 ? -28.308 -2.275 51.376 1.00 99.75 155 ARG B N 1
ATOM 4158 C CA . ARG B 1 175 ? -29.023 -1.436 52.347 1.00 99.75 155 ARG B CA 1
ATOM 4159 C C . ARG B 1 175 ? -30.534 -1.552 52.057 1.00 17.90 155 ARG B C 1
ATOM 4160 O O . ARG B 1 175 ? -31.383 -1.405 52.942 1.00 69.34 155 ARG B O 1
ATOM 4168 N N . GLY B 1 176 ? -30.826 -1.823 50.787 1.00 52.50 156 GLY B N 1
ATOM 4169 C CA . GLY B 1 176 ? -32.191 -1.979 50.308 1.00 99.75 156 GLY B CA 1
ATOM 4170 C C . GLY B 1 176 ? -32.421 -3.375 49.732 1.00 99.75 156 GLY B C 1
ATOM 4171 O O . GLY B 1 176 ? -33.421 -3.590 49.038 1.00 39.86 156 GLY B O 1
ATOM 4172 N N . ASN B 1 177 ? -31.508 -4.302 50.034 1.00 83.73 157 ASN B N 1
ATOM 4173 C CA . ASN B 1 177 ? -31.589 -5.685 49.567 1.00 99.75 157 ASN B CA 1
ATOM 4174 C C . ASN B 1 177 ? -31.567 -6.701 50.700 1.00 56.29 157 ASN B C 1
ATOM 4175 O O . ASN B 1 177 ? -30.937 -6.493 51.744 1.00 37.88 157 ASN B O 1
ATOM 4180 N N . PHE B 1 178 ? -32.192 -7.839 50.428 1.00 29.92 158 PHE B N 1
ATOM 4181 C CA . PHE B 1 178 ? -32.231 -8.903 51.403 1.00 23.00 158 PHE B CA 1
ATOM 4182 C C . PHE B 1 178 ? -32.261 -10.235 50.667 1.00 17.24 158 PHE B C 1
ATOM 4183 O O . PHE B 1 178 ? -33.227 -10.576 49.985 1.00 26.26 158 PHE B O 1
ATOM 4191 N N . ARG B 1 179 ? -31.203 -10.983 50.895 1.00 13.58 159 ARG B N 1
ATOM 4192 C CA . ARG B 1 179 ? -31.024 -12.294 50.298 1.00 36.51 159 ARG B CA 1
ATOM 4193 C C . ARG B 1 179 ? -31.944 -13.234 51.050 1.00 72.15 159 ARG B C 1
ATOM 4194 O O . ARG B 1 179 ? -31.773 -13.390 52.259 1.00 32.50 159 ARG B O 1
ATOM 4202 N N . VAL B 1 180 ? -32.910 -13.849 50.376 1.00 35.18 160 VAL B N 1
ATOM 4203 C CA . VAL B 1 180 ? -33.778 -14.730 51.145 1.00 18.62 160 VAL B CA 1
ATOM 4204 C C . VAL B 1 180 ? -33.484 -16.198 50.810 1.00 28.26 160 VAL B C 1
ATOM 4205 O O . VAL B 1 180 ? -33.734 -16.642 49.687 1.00 19.88 160 VAL B O 1
ATOM 4209 N N . ASN B 1 181 ? -32.953 -16.958 51.769 1.00 30.50 161 ASN B N 1
ATOM 4210 C CA . ASN B 1 181 ? -32.616 -18.381 51.566 1.00 21.53 161 ASN B CA 1
ATOM 4211 C C . ASN B 1 181 ? -33.635 -19.515 51.389 1.00 4.93 161 ASN B C 1
ATOM 4212 O O . ASN B 1 181 ? -33.408 -20.413 50.576 1.00 29.46 161 ASN B O 1
ATOM 4217 N N . SER B 1 182 ? -34.764 -19.421 52.101 1.00 22.88 162 SER B N 1
ATOM 4218 C CA . SER B 1 182 ? -35.824 -20.426 52.055 1.00 61.67 162 SER B CA 1
ATOM 4219 C C . SER B 1 182 ? -37.092 -19.737 52.485 1.00 32.28 162 SER B C 1
ATOM 4220 O O . SER B 1 182 ? -37.081 -18.556 52.823 1.00 33.15 162 SER B O 1
ATOM 4223 N N . GLN B 1 183 ? -38.151 -20.530 52.574 1.00 58.03 163 GLN B N 1
ATOM 4224 C CA . GLN B 1 183 ? -39.432 -20.008 53.026 1.00 14.47 163 GLN B CA 1
ATOM 4225 C C . GLN B 1 183 ? -39.313 -19.270 54.365 1.00 49.47 163 GLN B C 1
ATOM 4226 O O . GLN B 1 183 ? -39.682 -18.099 54.551 1.00 27.16 163 GLN B O 1
ATOM 4232 N N . ASP B 1 184 ? -38.781 -19.972 55.347 1.00 27.87 164 ASP B N 1
ATOM 4233 C CA . ASP B 1 184 ? -38.657 -19.309 56.631 1.00 45.28 164 ASP B CA 1
ATOM 4234 C C . ASP B 1 184 ? -38.017 -17.917 56.815 1.00 48.26 164 ASP B C 1
ATOM 4235 O O . ASP B 1 184 ? -38.323 -17.211 57.794 1.00 17.25 164 ASP B O 1
ATOM 4240 N N . ASP B 1 185 ? -37.163 -17.472 55.898 1.00 29.53 165 ASP B N 1
ATOM 4241 C CA . ASP B 1 185 ? -36.530 -16.165 56.109 1.00 29.79 165 ASP B CA 1
ATOM 4242 C C . ASP B 1 185 ? -37.422 -14.984 55.806 1.00 13.33 165 ASP B C 1
ATOM 4243 O O . ASP B 1 185 ? -37.081 -13.844 56.112 1.00 28.31 165 ASP B O 1
ATOM 4248 N N . ILE B 1 186 ? -38.540 -15.343 55.165 1.00 23.70 166 ILE B N 1
ATOM 4249 C CA . ILE B 1 186 ? -39.600 -14.440 54.721 1.00 99.75 166 ILE B CA 1
ATOM 4250 C C . ILE B 1 186 ? -39.975 -13.291 55.676 1.00 36.77 166 ILE B C 1
ATOM 4251 O O . ILE B 1 186 ? -40.056 -12.094 55.307 1.00 65.93 166 ILE B O 1
ATOM 4256 N N . PRO B 1 187 ? -40.188 -13.719 56.916 1.00 68.89 167 PRO B N 1
ATOM 4257 C CA . PRO B 1 187 ? -40.523 -12.856 58.017 1.00 99.75 167 PRO B CA 1
ATOM 4258 C C . PRO B 1 187 ? -39.476 -11.751 58.235 1.00 99.75 167 PRO B C 1
ATOM 4259 O O . PRO B 1 187 ? -39.685 -10.526 58.150 1.00 28.20 167 PRO B O 1
ATOM 4263 N N . GLU B 1 188 ? -38.295 -12.233 58.559 1.00 41.58 168 GLU B N 1
ATOM 4264 C CA . GLU B 1 188 ? -37.189 -11.348 58.807 1.00 37.43 168 GLU B CA 1
ATOM 4265 C C . GLU B 1 188 ? -36.985 -10.515 57.556 1.00 38.73 168 GLU B C 1
ATOM 4266 O O . GLU B 1 188 ? -36.853 -9.300 57.655 1.00 57.98 168 GLU B O 1
ATOM 4272 N N . ALA B 1 189 ? -36.962 -11.169 56.393 1.00 26.85 169 ALA B N 1
ATOM 4273 C CA . ALA B 1 189 ? -36.798 -10.467 55.127 1.00 37.93 169 ALA B CA 1
ATOM 4274 C C . ALA B 1 189 ? -37.742 -9.280 54.891 1.00 99.75 169 ALA B C 1
ATOM 4275 O O . ALA B 1 189 ? -37.332 -8.261 54.334 1.00 49.77 169 ALA B O 1
ATOM 4277 N N . LEU B 1 190 ? -39.001 -9.400 55.320 1.00 52.88 170 LEU B N 1
ATOM 4278 C CA . LEU B 1 190 ? -40.037 -8.373 55.152 1.00 46.67 170 LEU B CA 1
ATOM 4279 C C . LEU B 1 190 ? -40.033 -7.155 56.087 1.00 47.02 170 LEU B C 1
ATOM 4280 O O . LEU B 1 190 ? -40.284 -6.016 55.682 1.00 52.16 170 LEU B O 1
ATOM 4285 N N . GLU B 1 191 ? -39.737 -7.390 57.354 1.00 71.77 171 GLU B N 1
ATOM 4286 C CA . GLU B 1 191 ? -39.692 -6.231 58.193 1.00 60.60 171 GLU B CA 1
ATOM 4287 C C . GLU B 1 191 ? -38.495 -5.630 57.469 1.00 39.12 171 GLU B C 1
ATOM 4288 O O . GLU B 1 191 ? -38.578 -4.535 56.906 1.00 99.75 171 GLU B O 1
ATOM 4294 N N . ALA B 1 192 ? -37.377 -6.349 57.526 1.00 98.38 172 ALA B N 1
ATOM 4295 C CA . ALA B 1 192 ? -36.115 -5.888 56.953 1.00 70.22 172 ALA B CA 1
ATOM 4296 C C . ALA B 1 192 ? -36.135 -4.842 55.867 1.00 48.26 172 ALA B C 1
ATOM 4297 O O . ALA B 1 192 ? -35.213 -4.033 55.795 1.00 61.45 172 ALA B O 1
ATOM 4299 N N . LEU B 1 193 ? -37.181 -4.876 55.048 1.00 99.75 173 LEU B N 1
ATOM 4300 C CA . LEU B 1 193 ? -37.346 -3.956 53.928 1.00 35.08 173 LEU B CA 1
ATOM 4301 C C . LEU B 1 193 ? -38.776 -3.509 54.037 1.00 53.44 173 LEU B C 1
ATOM 4302 O O . LEU B 1 193 ? -39.590 -3.714 53.137 1.00 99.75 173 LEU B O 1
ATOM 4307 N N . LYS B 1 194 ? -39.064 -2.938 55.197 1.00 99.75 174 LYS B N 1
ATOM 4308 C CA . LYS B 1 194 ? -40.398 -2.471 55.547 1.00 99.75 174 LYS B CA 1
ATOM 4309 C C . LYS B 1 194 ? -41.052 -1.425 54.655 1.00 49.03 174 LYS B C 1
ATOM 4310 O O . LYS B 1 194 ? -41.708 -1.732 53.674 1.00 76.15 174 LYS B O 1
ATOM 4316 N N . ASP B 1 195 ? -40.854 -0.201 55.111 1.00 99.75 175 ASP B N 1
ATOM 4317 C CA . ASP B 1 195 ? -41.396 0.982 54.463 1.00 99.75 175 ASP B CA 1
ATOM 4318 C C . ASP B 1 195 ? -41.462 0.871 52.940 1.00 99.75 175 ASP B C 1
ATOM 4319 O O . ASP B 1 195 ? -42.463 1.209 52.321 1.00 31.87 175 ASP B O 1
ATOM 4324 N N . ARG B 1 196 ? -40.375 0.349 52.358 1.00 88.42 176 ARG B N 1
ATOM 4325 C CA . ARG B 1 196 ? -40.234 0.241 50.915 1.00 27.32 176 ARG B CA 1
ATOM 4326 C C . ARG B 1 196 ? -40.984 -0.754 50.051 1.00 19.27 176 ARG B C 1
ATOM 4327 O O . ARG B 1 196 ? -41.190 -1.898 50.412 1.00 44.03 176 ARG B O 1
ATOM 4335 N N . PRO B 1 197 ? -41.388 -0.353 48.857 1.00 65.73 177 PRO B N 1
ATOM 4336 C CA . PRO B 1 197 ? -42.033 -1.315 47.984 1.00 26.75 177 PRO B CA 1
ATOM 4337 C C . PRO B 1 197 ? -40.958 -2.179 47.280 1.00 99.75 177 PRO B C 1
ATOM 4338 O O . PRO B 1 197 ? -39.805 -1.762 47.075 1.00 49.19 177 PRO B O 1
ATOM 4342 N N . LEU B 1 198 ? -41.307 -3.417 46.935 1.00 50.35 178 LEU B N 1
ATOM 4343 C CA . LEU B 1 198 ? -40.328 -4.302 46.309 1.00 38.77 178 LEU B CA 1
ATOM 4344 C C . LEU B 1 198 ? -40.738 -5.297 45.245 1.00 99.75 178 LEU B C 1
ATOM 4345 O O . LEU B 1 198 ? -41.901 -5.365 44.862 1.00 33.26 178 LEU B O 1
ATOM 4350 N N . TYR B 1 199 ? -39.737 -6.065 44.815 1.00 21.89 179 TYR B N 1
ATOM 4351 C CA . TYR B 1 199 ? -39.887 -7.166 43.849 1.00 15.97 179 TYR B CA 1
ATOM 4352 C C . TYR B 1 199 ? -38.665 -8.023 44.239 1.00 18.93 179 TYR B C 1
ATOM 4353 O O . TYR B 1 199 ? -37.637 -7.543 44.815 1.00 18.41 179 TYR B O 1
ATOM 4362 N N . ALA B 1 200 ? -38.772 -9.308 43.958 1.00 51.08 180 ALA B N 1
ATOM 4363 C CA . ALA B 1 200 ? -37.642 -10.141 44.305 1.00 20.10 180 ALA B CA 1
ATOM 4364 C C . ALA B 1 200 ? -37.131 -10.670 43.019 1.00 99.75 180 ALA B C 1
ATOM 4365 O O . ALA B 1 200 ? -37.861 -10.974 42.054 1.00 17.28 180 ALA B O 1
ATOM 4367 N N . GLU B 1 201 ? -35.816 -10.773 43.119 1.00 9.42 181 GLU B N 1
ATOM 4368 C CA . GLU B 1 201 ? -35.026 -11.308 42.040 1.00 19.17 181 GLU B CA 1
ATOM 4369 C C . GLU B 1 201 ? -34.530 -12.722 42.272 1.00 97.49 181 GLU B C 1
ATOM 4370 O O . GLU B 1 201 ? -34.141 -13.113 43.379 1.00 12.72 181 GLU B O 1
ATOM 4376 N N . LYS B 1 202 ? -34.583 -13.462 41.169 1.00 24.75 182 LYS B N 1
ATOM 4377 C CA . LYS B 1 202 ? -34.159 -14.855 41.041 1.00 33.47 182 LYS B CA 1
ATOM 4378 C C . LYS B 1 202 ? -32.653 -14.829 41.191 1.00 86.34 182 LYS B C 1
ATOM 4379 O O . LYS B 1 202 ? -31.993 -13.972 40.667 1.00 13.09 182 LYS B O 1
ATOM 4385 N N . TRP B 1 203 ? -32.078 -15.770 41.905 1.00 14.18 183 TRP B N 1
ATOM 4386 C CA . TRP B 1 203 ? -30.654 -15.762 42.120 1.00 40.71 183 TRP B CA 1
ATOM 4387 C C . TRP B 1 203 ? -29.787 -15.800 40.896 1.00 72.27 183 TRP B C 1
ATOM 4388 O O . TRP B 1 203 ? -30.043 -16.509 39.909 1.00 18.29 183 TRP B O 1
ATOM 4399 N N . ALA B 1 204 ? -28.705 -15.059 41.032 1.00 24.48 184 ALA B N 1
ATOM 4400 C CA . ALA B 1 204 ? -27.749 -15.054 39.958 1.00 19.05 184 ALA B CA 1
ATOM 4401 C C . ALA B 1 204 ? -26.505 -15.737 40.516 1.00 30.03 184 ALA B C 1
ATOM 4402 O O . ALA B 1 204 ? -25.896 -15.208 41.434 1.00 27.73 184 ALA B O 1
ATOM 4404 N N . TYR B 1 205 ? -26.115 -16.883 39.963 1.00 17.86 185 TYR B N 1
ATOM 4405 C CA . TYR B 1 205 ? -24.888 -17.550 40.420 1.00 26.04 185 TYR B CA 1
ATOM 4406 C C . TYR B 1 205 ? -23.727 -16.996 39.594 1.00 15.34 185 TYR B C 1
ATOM 4407 O O . TYR B 1 205 ? -23.256 -17.637 38.642 1.00 17.59 185 TYR B O 1
ATOM 4416 N N . PHE B 1 206 ? -23.231 -15.810 39.905 1.00 27.17 186 PHE B N 1
ATOM 4417 C CA . PHE B 1 206 ? -22.124 -15.373 39.067 1.00 15.55 186 PHE B CA 1
ATOM 4418 C C . PHE B 1 206 ? -20.810 -15.834 39.622 1.00 4.11 186 PHE B C 1
ATOM 4419 O O . PHE B 1 206 ? -20.702 -16.052 40.817 1.00 14.23 186 PHE B O 1
ATOM 4427 N N . LYS B 1 207 ? -19.806 -15.925 38.761 1.00 22.36 187 LYS B N 1
ATOM 4428 C CA . LYS B 1 207 ? -18.503 -16.261 39.302 1.00 21.55 187 LYS B CA 1
ATOM 4429 C C . LYS B 1 207 ? -17.700 -14.968 39.457 1.00 36.43 187 LYS B C 1
ATOM 4430 O O . LYS B 1 207 ? -16.610 -14.970 40.061 1.00 16.75 187 LYS B O 1
ATOM 4436 N N . MET B 1 208 ? -18.236 -13.886 38.887 1.00 39.66 188 MET B N 1
ATOM 4437 C CA . MET B 1 208 ? -17.615 -12.562 38.961 1.00 15.96 188 MET B CA 1
ATOM 4438 C C . MET B 1 208 ? -18.556 -11.441 38.631 1.00 20.82 188 MET B C 1
ATOM 4439 O O . MET B 1 208 ? -19.439 -11.593 37.796 1.00 17.24 188 MET B O 1
ATOM 4444 N N . GLU B 1 209 ? -18.282 -10.292 39.232 1.00 15.99 189 GLU B N 1
ATOM 4445 C CA . GLU B 1 209 ? -19.093 -9.133 38.957 1.00 8.58 189 GLU B CA 1
ATOM 4446 C C . GLU B 1 209 ? -18.455 -8.239 37.887 1.00 25.05 189 GLU B C 1
ATOM 4447 O O . GLU B 1 209 ? -17.233 -8.007 37.846 1.00 24.38 189 GLU B O 1
ATOM 4453 N N . LEU B 1 210 ? -19.269 -7.711 36.985 1.00 11.30 190 LEU B N 1
ATOM 4454 C CA . LEU B 1 210 ? -18.560 -6.850 36.050 1.00 10.22 190 LEU B CA 1
ATOM 4455 C C . LEU B 1 210 ? -19.071 -5.443 35.808 1.00 9.75 190 LEU B C 1
ATOM 4456 O O . LEU B 1 210 ? -20.232 -5.141 36.055 1.00 17.27 190 LEU B O 1
ATOM 4461 N N . ALA B 1 211 ? -18.215 -4.527 35.358 1.00 15.45 191 ALA B N 1
ATOM 4462 C CA . ALA B 1 211 ? -18.733 -3.173 35.135 1.00 8.53 191 ALA B CA 1
ATOM 4463 C C . ALA B 1 211 ? -18.134 -2.599 33.852 1.00 18.00 191 ALA B C 1
ATOM 4464 O O . ALA B 1 211 ? -16.989 -2.940 33.541 1.00 18.29 191 ALA B O 1
ATOM 4466 N N . VAL B 1 212 ? -18.911 -1.771 33.154 1.00 23.68 192 VAL B N 1
ATOM 4467 C CA . VAL B 1 212 ? -18.561 -1.087 31.908 1.00 19.05 192 VAL B CA 1
ATOM 4468 C C . VAL B 1 212 ? -18.998 0.370 31.992 1.00 24.75 192 VAL B C 1
ATOM 4469 O O . VAL B 1 212 ? -20.135 0.595 32.376 1.00 5.06 192 VAL B O 1
ATOM 4473 N N . ILE B 1 213 ? -18.117 1.341 31.707 1.00 15.58 193 ILE B N 1
ATOM 4474 C CA . ILE B 1 213 ? -18.557 2.728 31.786 1.00 21.44 193 ILE B CA 1
ATOM 4475 C C . ILE B 1 213 ? -18.934 3.020 30.340 1.00 15.91 193 ILE B C 1
ATOM 4476 O O . ILE B 1 213 ? -18.108 2.882 29.449 1.00 9.06 193 ILE B O 1
ATOM 4481 N N . VAL B 1 214 ? -20.198 3.367 30.096 1.00 7.07 194 VAL B N 1
ATOM 4482 C CA . VAL B 1 214 ? -20.679 3.623 28.720 1.00 24.22 194 VAL B CA 1
ATOM 4483 C C . VAL B 1 214 ? -20.763 5.153 28.612 1.00 59.51 194 VAL B C 1
ATOM 4484 O O . VAL B 1 214 ? -21.022 5.896 29.575 1.00 21.99 194 VAL B O 1
ATOM 4488 N N . VAL B 1 215 ? -20.538 5.616 27.395 1.00 25.08 195 VAL B N 1
ATOM 4489 C CA . VAL B 1 215 ? -20.567 7.027 26.996 1.00 35.63 195 VAL B CA 1
ATOM 4490 C C . VAL B 1 215 ? -21.517 7.259 25.804 1.00 13.80 195 VAL B C 1
ATOM 4491 O O . VAL B 1 215 ? -21.224 6.853 24.677 1.00 13.90 195 VAL B O 1
ATOM 4495 N N . LYS B 1 216 ? -22.658 7.888 26.098 1.00 23.26 196 LYS B N 1
ATOM 4496 C CA . LYS B 1 216 ? -23.740 8.197 25.131 1.00 14.87 196 LYS B CA 1
ATOM 4497 C C . LYS B 1 216 ? -23.582 9.659 24.677 1.00 3.31 196 LYS B C 1
ATOM 4498 O O . LYS B 1 216 ? -23.686 10.599 25.452 1.00 14.30 196 LYS B O 1
ATOM 4504 N N . THR B 1 217 ? -23.232 9.756 23.397 1.00 12.15 197 THR B N 1
ATOM 4505 C CA . THR B 1 217 ? -22.969 10.998 22.700 1.00 21.87 197 THR B CA 1
ATOM 4506 C C . THR B 1 217 ? -24.174 11.239 21.808 1.00 22.23 197 THR B C 1
ATOM 4507 O O . THR B 1 217 ? -24.942 10.343 21.421 1.00 25.37 197 THR B O 1
ATOM 4511 N N . LYS B 1 218 ? -24.307 12.524 21.552 1.00 28.00 198 LYS B N 1
ATOM 4512 C CA . LYS B 1 218 ? -25.364 13.042 20.744 1.00 20.31 198 LYS B CA 1
ATOM 4513 C C . LYS B 1 218 ? -25.511 11.985 19.641 1.00 99.75 198 LYS B C 1
ATOM 4514 O O . LYS B 1 218 ? -26.603 11.591 19.340 1.00 31.20 198 LYS B O 1
ATOM 4520 N N . ASP B 1 219 ? -24.428 11.474 19.075 1.00 11.19 199 ASP B N 1
ATOM 4521 C CA . ASP B 1 219 ? -24.326 10.509 17.989 1.00 39.85 199 ASP B CA 1
ATOM 4522 C C . ASP B 1 219 ? -24.018 9.015 18.143 1.00 23.66 199 ASP B C 1
ATOM 4523 O O . ASP B 1 219 ? -24.319 8.236 17.236 1.00 27.84 199 ASP B O 1
ATOM 4528 N N . GLU B 1 220 ? -23.338 8.636 19.218 1.00 25.34 200 GLU B N 1
ATOM 4529 C CA . GLU B 1 220 ? -22.918 7.260 19.384 1.00 10.65 200 GLU B CA 1
ATOM 4530 C C . GLU B 1 220 ? -23.038 6.866 20.837 1.00 55.92 200 GLU B C 1
ATOM 4531 O O . GLU B 1 220 ? -23.359 7.660 21.712 1.00 21.50 200 GLU B O 1
ATOM 4537 N N . VAL B 1 221 ? -22.731 5.595 21.048 1.00 19.53 201 VAL B N 1
ATOM 4538 C CA . VAL B 1 221 ? -22.696 4.962 22.338 1.00 6.63 201 VAL B CA 1
ATOM 4539 C C . VAL B 1 221 ? -21.325 4.288 22.338 1.00 15.22 201 VAL B C 1
ATOM 4540 O O . VAL B 1 221 ? -21.065 3.398 21.501 1.00 14.19 201 VAL B O 1
ATOM 4544 N N . LEU B 1 222 ? -20.432 4.805 23.177 1.00 20.11 202 LEU B N 1
ATOM 4545 C CA . LEU B 1 222 ? -19.078 4.256 23.269 1.00 14.48 202 LEU B CA 1
ATOM 4546 C C . LEU B 1 222 ? -18.946 3.589 24.631 1.00 14.43 202 LEU B C 1
ATOM 4547 O O . LEU B 1 222 ? -19.795 3.784 25.502 1.00 11.68 202 LEU B O 1
ATOM 4552 N N . SER B 1 223 ? -17.887 2.810 24.887 1.00 1.00 203 SER B N 1
ATOM 4553 C CA . SER B 1 223 ? -17.826 2.248 26.250 1.00 17.23 203 SER B CA 1
ATOM 4554 C C . SER B 1 223 ? -16.371 2.134 26.614 1.00 64.19 203 SER B C 1
ATOM 4555 O O . SER B 1 223 ? -15.575 2.097 25.730 1.00 2.97 203 SER B O 1
ATOM 4558 N N . TYR B 1 224 ? -15.982 2.121 27.873 1.00 15.05 204 TYR B N 1
ATOM 4559 C CA . TYR B 1 224 ? -14.582 1.907 28.121 1.00 17.47 204 TYR B CA 1
ATOM 4560 C C . TYR B 1 224 ? -14.552 0.366 28.299 1.00 17.42 204 TYR B C 1
ATOM 4561 O O . TYR B 1 224 ? -15.594 -0.294 28.306 1.00 16.04 204 TYR B O 1
ATOM 4570 N N . PRO B 1 225 ? -13.369 -0.214 28.489 1.00 16.75 205 PRO B N 1
ATOM 4571 C CA . PRO B 1 225 ? -13.285 -1.655 28.674 1.00 5.30 205 PRO B CA 1
ATOM 4572 C C . PRO B 1 225 ? -14.006 -2.293 29.882 1.00 24.93 205 PRO B C 1
ATOM 4573 O O . PRO B 1 225 ? -14.314 -1.641 30.881 1.00 13.40 205 PRO B O 1
ATOM 4577 N N . THR B 1 226 ? -14.249 -3.593 29.828 1.00 13.94 206 THR B N 1
ATOM 4578 C CA . THR B 1 226 ? -14.920 -4.236 30.936 1.00 8.81 206 THR B CA 1
ATOM 4579 C C . THR B 1 226 ? -13.962 -4.407 32.098 1.00 12.57 206 THR B C 1
ATOM 4580 O O . THR B 1 226 ? -12.839 -4.841 31.904 1.00 18.01 206 THR B O 1
ATOM 4584 N N . VAL B 1 227 ? -14.394 -4.117 33.320 1.00 20.56 207 VAL B N 1
ATOM 4585 C CA . VAL B 1 227 ? -13.548 -4.261 34.501 1.00 19.25 207 VAL B CA 1
ATOM 4586 C C . VAL B 1 227 ? -14.234 -5.196 35.520 1.00 23.49 207 VAL B C 1
ATOM 4587 O O . VAL B 1 227 ? -15.452 -5.430 35.491 1.00 15.17 207 VAL B O 1
ATOM 4591 N N . GLU B 1 228 ? -13.451 -5.738 36.440 1.00 22.62 208 GLU B N 1
ATOM 4592 C CA . GLU B 1 228 ? -13.938 -6.651 37.472 1.00 10.61 208 GLU B CA 1
ATOM 4593 C C . GLU B 1 228 ? -14.192 -5.903 38.786 1.00 27.00 208 GLU B C 1
ATOM 4594 O O . GLU B 1 228 ? -13.418 -5.111 39.312 1.00 20.47 208 GLU B O 1
ATOM 4600 N N . THR B 1 229 ? -15.324 -6.127 39.407 1.00 11.65 209 THR B N 1
ATOM 4601 C CA . THR B 1 229 ? -15.451 -5.302 40.604 1.00 16.14 209 THR B CA 1
ATOM 4602 C C . THR B 1 229 ? -15.626 -6.197 41.826 1.00 25.06 209 THR B C 1
ATOM 4603 O O . THR B 1 229 ? -16.129 -7.323 41.755 1.00 18.38 209 THR B O 1
ATOM 4607 N N . VAL B 1 230 ? -15.168 -5.685 42.946 1.00 11.23 210 VAL B N 1
ATOM 4608 C CA . VAL B 1 230 ? -15.256 -6.454 44.179 1.00 46.08 210 VAL B CA 1
ATOM 4609 C C . VAL B 1 230 ? -15.877 -5.744 45.374 1.00 22.47 210 VAL B C 1
ATOM 4610 O O . VAL B 1 230 ? -15.454 -4.658 45.785 1.00 25.81 210 VAL B O 1
ATOM 4614 N N . GLN B 1 231 ? -16.906 -6.370 45.924 1.00 8.49 211 GLN B N 1
ATOM 4615 C CA . GLN B 1 231 ? -17.601 -5.790 47.067 1.00 18.30 211 GLN B CA 1
ATOM 4616 C C . GLN B 1 231 ? -17.248 -6.330 48.453 1.00 20.55 211 GLN B C 1
ATOM 4617 O O . GLN B 1 231 ? -16.584 -7.352 48.608 1.00 65.40 211 GLN B O 1
ATOM 4623 N N . GLU B 1 232 ? -17.723 -5.660 49.498 1.00 20.51 212 GLU B N 1
ATOM 4624 C CA . GLU B 1 232 ? -17.418 -6.196 50.817 1.00 48.64 212 GLU B CA 1
ATOM 4625 C C . GLU B 1 232 ? -18.479 -5.634 51.743 1.00 99.75 212 GLU B C 1
ATOM 4626 O O . GLU B 1 232 ? -18.581 -4.414 51.854 1.00 29.69 212 GLU B O 1
ATOM 4632 N N . ASP B 1 233 ? -19.286 -6.482 52.381 1.00 56.97 213 ASP B N 1
ATOM 4633 C CA . ASP B 1 233 ? -20.310 -5.928 53.263 1.00 88.73 213 ASP B CA 1
ATOM 4634 C C . ASP B 1 233 ? -21.207 -5.082 52.354 1.00 35.63 213 ASP B C 1
ATOM 4635 O O . ASP B 1 233 ? -21.693 -3.990 52.715 1.00 20.72 213 ASP B O 1
ATOM 4640 N N . SER B 1 234 ? -21.388 -5.558 51.132 1.00 99.75 214 SER B N 1
ATOM 4641 C CA . SER B 1 234 ? -22.238 -4.828 50.204 1.00 99.75 214 SER B CA 1
ATOM 4642 C C . SER B 1 234 ? -21.782 -3.490 49.564 1.00 52.18 214 SER B C 1
ATOM 4643 O O . SER B 1 234 ? -22.512 -2.846 48.826 1.00 24.20 214 SER B O 1
ATOM 4646 N N . ILE B 1 235 ? -20.546 -3.072 49.792 1.00 29.80 215 ILE B N 1
ATOM 4647 C CA . ILE B 1 235 ? -20.029 -1.856 49.201 1.00 26.56 215 ILE B CA 1
ATOM 4648 C C . ILE B 1 235 ? -18.818 -2.142 48.285 1.00 29.49 215 ILE B C 1
ATOM 4649 O O . ILE B 1 235 ? -17.938 -2.936 48.611 1.00 45.52 215 ILE B O 1
ATOM 4654 N N . CYS B 1 236 ? -18.777 -1.493 47.125 1.00 15.82 216 CYS B N 1
ATOM 4655 C CA . CYS B 1 236 ? -17.678 -1.717 46.212 1.00 20.24 216 CYS B CA 1
ATOM 4656 C C . CYS B 1 236 ? -16.457 -1.500 47.071 1.00 80.43 216 CYS B C 1
ATOM 4657 O O . CYS B 1 236 ? -16.409 -0.519 47.848 1.00 19.02 216 CYS B O 1
ATOM 4660 N N . LYS B 1 237 ? -15.520 -2.438 46.915 1.00 22.17 217 LYS B N 1
ATOM 4661 C CA . LYS B 1 237 ? -14.243 -2.377 47.627 1.00 8.43 217 LYS B CA 1
ATOM 4662 C C . LYS B 1 237 ? -13.110 -2.168 46.622 1.00 38.27 217 LYS B C 1
ATOM 4663 O O . LYS B 1 237 ? -12.249 -1.260 46.726 1.00 26.48 217 LYS B O 1
ATOM 4669 N N . LEU B 1 238 ? -13.109 -3.087 45.659 1.00 21.62 218 LEU B N 1
ATOM 4670 C CA . LEU B 1 238 ? -12.067 -3.078 44.627 1.00 14.02 218 LEU B CA 1
ATOM 4671 C C . LEU B 1 238 ? -12.526 -3.264 43.187 1.00 13.81 218 LEU B C 1
ATOM 4672 O O . LEU B 1 238 ? -13.529 -3.958 42.953 1.00 18.71 218 LEU B O 1
ATOM 4677 N N . VAL B 1 239 ? -11.736 -2.733 42.252 1.00 24.76 219 VAL B N 1
ATOM 4678 C CA . VAL B 1 239 ? -12.014 -2.862 40.824 1.00 15.82 219 VAL B CA 1
ATOM 4679 C C . VAL B 1 239 ? -10.706 -3.100 40.130 1.00 23.49 219 VAL B C 1
ATOM 4680 O O . VAL B 1 239 ? -9.781 -2.299 40.342 1.00 26.55 219 VAL B O 1
ATOM 4684 N N . TYR B 1 240 ? -10.683 -4.147 39.298 1.00 19.51 220 TYR B N 1
ATOM 4685 C CA . TYR B 1 240 ? -9.541 -4.591 38.482 1.00 15.46 220 TYR B CA 1
ATOM 4686 C C . TYR B 1 240 ? -9.752 -4.300 36.987 1.00 27.54 220 TYR B C 1
ATOM 4687 O O . TYR B 1 240 ? -10.552 -4.929 36.275 1.00 20.38 220 TYR B O 1
ATOM 4696 N N . ALA B 1 241 ? -8.993 -3.323 36.520 1.00 13.48 221 ALA B N 1
ATOM 4697 C CA . ALA B 1 241 ? -9.020 -2.825 35.136 1.00 15.05 221 ALA B CA 1
ATOM 4698 C C . ALA B 1 241 ? -7.817 -3.133 34.245 1.00 35.13 221 ALA B C 1
ATOM 4699 O O . ALA B 1 241 ? -6.717 -2.579 34.367 1.00 21.61 221 ALA B O 1
ATOM 4701 N N . PRO B 1 242 ? -8.071 -4.000 33.279 1.00 23.98 222 PRO B N 1
ATOM 4702 C CA . PRO B 1 242 ? -9.389 -4.642 33.081 1.00 32.31 222 PRO B CA 1
ATOM 4703 C C . PRO B 1 242 ? -9.591 -5.908 33.896 1.00 27.90 222 PRO B C 1
ATOM 4704 O O . PRO B 1 242 ? -8.641 -6.370 34.540 1.00 10.67 222 PRO B O 1
ATOM 4708 N N . ALA B 1 243 ? -10.803 -6.469 33.851 1.00 24.21 223 ALA B N 1
ATOM 4709 C CA . ALA B 1 243 ? -11.162 -7.701 34.570 1.00 32.82 223 ALA B CA 1
ATOM 4710 C C . ALA B 1 243 ? -10.127 -8.752 34.236 1.00 22.67 223 ALA B C 1
ATOM 4711 O O . ALA B 1 243 ? -9.839 -8.992 33.055 1.00 14.93 223 ALA B O 1
ATOM 4713 N N . ARG B 1 244 ? -9.650 -9.361 35.307 1.00 20.19 224 ARG B N 1
ATOM 4714 C CA . ARG B 1 244 ? -8.651 -10.432 35.363 1.00 20.35 224 ARG B CA 1
ATOM 4715 C C . ARG B 1 244 ? -9.113 -11.758 34.828 1.00 22.54 224 ARG B C 1
ATOM 4716 O O . ARG B 1 244 ? -10.231 -12.190 35.150 1.00 25.70 224 ARG B O 1
ATOM 4724 N N . ASN B 1 245 ? -8.237 -12.392 34.057 1.00 58.95 225 ASN B N 1
ATOM 4725 C CA . ASN B 1 245 ? -8.522 -13.684 33.447 1.00 24.69 225 ASN B CA 1
ATOM 4726 C C . ASN B 1 245 ? -9.954 -13.830 33.023 1.00 32.21 225 ASN B C 1
ATOM 4727 O O . ASN B 1 245 ? -10.703 -14.692 33.480 1.00 30.83 225 ASN B O 1
ATOM 4732 N N . VAL B 1 246 ? -10.272 -12.929 32.105 1.00 35.29 226 VAL B N 1
ATOM 4733 C CA . VAL B 1 246 ? -11.584 -12.831 31.505 1.00 41.20 226 VAL B CA 1
ATOM 4734 C C . VAL B 1 246 ? -11.183 -12.682 30.046 1.00 38.41 226 VAL B C 1
ATOM 4735 O O . VAL B 1 246 ? -10.496 -11.721 29.702 1.00 99.75 226 VAL B O 1
ATOM 4739 N N . SER B 1 247 ? -11.592 -13.634 29.208 1.00 32.40 227 SER B N 1
ATOM 4740 C CA . SER B 1 247 ? -11.263 -13.576 27.798 1.00 74.70 227 SER B CA 1
ATOM 4741 C C . SER B 1 247 ? -11.711 -12.269 27.163 1.00 14.19 227 SER B C 1
ATOM 4742 O O . SER B 1 247 ? -12.653 -11.617 27.570 1.00 23.64 227 SER B O 1
ATOM 4745 N N . ASP B 1 248 ? -11.036 -11.975 26.074 1.00 44.11 228 ASP B N 1
ATOM 4746 C CA . ASP B 1 248 ? -11.293 -10.846 25.235 1.00 42.60 228 ASP B CA 1
ATOM 4747 C C . ASP B 1 248 ? -12.752 -10.892 24.826 1.00 28.23 228 ASP B C 1
ATOM 4748 O O . ASP B 1 248 ? -13.364 -9.825 24.813 1.00 38.52 228 ASP B O 1
ATOM 4753 N N . ALA B 1 249 ? -13.291 -12.071 24.482 1.00 19.45 229 ALA B N 1
ATOM 4754 C CA . ALA B 1 249 ? -14.726 -12.213 24.082 1.00 2.17 229 ALA B CA 1
ATOM 4755 C C . ALA B 1 249 ? -15.696 -11.811 25.214 1.00 13.15 229 ALA B C 1
ATOM 4756 O O . ALA B 1 249 ? -16.703 -11.126 25.073 1.00 19.29 229 ALA B O 1
ATOM 4758 N N . ILE B 1 250 ? -15.431 -12.257 26.417 1.00 19.67 230 ILE B N 1
ATOM 4759 C CA . ILE B 1 250 ? -16.359 -11.831 27.446 1.00 15.47 230 ILE B CA 1
ATOM 4760 C C . ILE B 1 250 ? -16.345 -10.319 27.599 1.00 13.81 230 ILE B C 1
ATOM 4761 O O . ILE B 1 250 ? -17.381 -9.685 27.766 1.00 30.50 230 ILE B O 1
ATOM 4766 N N . ASN B 1 251 ? -15.136 -9.761 27.550 1.00 20.20 231 ASN B N 1
ATOM 4767 C CA . ASN B 1 251 ? -14.946 -8.326 27.655 1.00 28.54 231 ASN B CA 1
ATOM 4768 C C . ASN B 1 251 ? -15.840 -7.620 26.658 1.00 28.21 231 ASN B C 1
ATOM 4769 O O . ASN B 1 251 ? -16.653 -6.777 27.045 1.00 40.11 231 ASN B O 1
ATOM 4774 N N . GLN B 1 252 ? -15.726 -7.998 25.392 1.00 15.67 232 GLN B N 1
ATOM 4775 C CA . GLN B 1 252 ? -16.484 -7.391 24.310 1.00 25.54 232 GLN B CA 1
ATOM 4776 C C . GLN B 1 252 ? -17.938 -7.764 24.475 1.00 23.22 232 GLN B C 1
ATOM 4777 O O . GLN B 1 252 ? -18.850 -6.994 24.195 1.00 15.65 232 GLN B O 1
ATOM 4783 N N . LYS B 1 253 ? -18.201 -8.968 24.945 1.00 8.25 233 LYS B N 1
ATOM 4784 C CA . LYS B 1 253 ? -19.642 -9.220 25.044 1.00 10.63 233 LYS B CA 1
ATOM 4785 C C . LYS B 1 253 ? -20.306 -8.242 26.024 1.00 18.84 233 LYS B C 1
ATOM 4786 O O . LYS B 1 253 ? -21.388 -7.712 25.786 1.00 20.63 233 LYS B O 1
ATOM 4797 N N . ALA B 1 254 ? -19.642 -8.074 27.167 1.00 9.59 234 ALA B N 1
ATOM 4798 C CA . ALA B 1 254 ? -20.100 -7.189 28.234 1.00 3.08 234 ALA B CA 1
ATOM 4799 C C . ALA B 1 254 ? -20.309 -5.745 27.739 1.00 8.49 234 ALA B C 1
ATOM 4800 O O . ALA B 1 254 ? -21.326 -5.083 28.026 1.00 20.46 234 ALA B O 1
ATOM 4802 N N . GLN B 1 255 ? -19.287 -5.282 27.000 1.00 37.04 235 GLN B N 1
ATOM 4803 C CA . GLN B 1 255 ? -19.258 -3.935 26.415 1.00 35.89 235 GLN B CA 1
ATOM 4804 C C . GLN B 1 255 ? -20.445 -3.766 25.503 1.00 35.44 235 GLN B C 1
ATOM 4805 O O . GLN B 1 255 ? -21.099 -2.709 25.545 1.00 20.00 235 GLN B O 1
ATOM 4811 N N . GLU B 1 256 ? -20.709 -4.814 24.723 1.00 18.24 236 GLU B N 1
ATOM 4812 C CA . GLU B 1 256 ? -21.843 -4.801 23.796 1.00 19.18 236 GLU B CA 1
ATOM 4813 C C . GLU B 1 256 ? -23.179 -4.702 24.470 1.00 20.78 236 GLU B C 1
ATOM 4814 O O . GLU B 1 256 ? -23.999 -3.886 24.100 1.00 19.20 236 GLU B O 1
ATOM 4820 N N . LEU B 1 257 ? -23.352 -5.526 25.496 1.00 20.56 237 LEU B N 1
ATOM 4821 C CA . LEU B 1 257 ? -24.573 -5.570 26.255 1.00 6.73 237 LEU B CA 1
ATOM 4822 C C . LEU B 1 257 ? -24.707 -4.222 26.898 1.00 2.99 237 LEU B C 1
ATOM 4823 O O . LEU B 1 257 ? -25.776 -3.593 26.837 1.00 14.02 237 LEU B O 1
ATOM 4828 N N . ALA B 1 258 ? -23.657 -3.769 27.572 1.00 25.96 238 ALA B N 1
ATOM 4829 C CA . ALA B 1 258 ? -23.736 -2.454 28.215 1.00 21.07 238 ALA B CA 1
ATOM 4830 C C . ALA B 1 258 ? -24.246 -1.331 27.263 1.00 18.52 238 ALA B C 1
ATOM 4831 O O . ALA B 1 258 ? -25.204 -0.619 27.548 1.00 14.16 238 ALA B O 1
ATOM 4833 N N . ARG B 1 259 ? -23.563 -1.166 26.130 1.00 13.44 239 ARG B N 1
ATOM 4834 C CA . ARG B 1 259 ? -23.862 -0.157 25.117 1.00 24.56 239 ARG B CA 1
ATOM 4835 C C . ARG B 1 259 ? -25.296 -0.293 24.657 1.00 36.14 239 ARG B C 1
ATOM 4836 O O . ARG B 1 259 ? -26.060 0.666 24.588 1.00 27.71 239 ARG B O 1
ATOM 4844 N N . LYS B 1 260 ? -25.653 -1.527 24.371 1.00 21.32 240 LYS B N 1
ATOM 4845 C CA . LYS B 1 260 ? -27.013 -1.800 23.982 1.00 13.43 240 LYS B CA 1
ATOM 4846 C C . LYS B 1 260 ? -28.067 -1.458 25.038 1.00 64.51 240 LYS B C 1
ATOM 4847 O O . LYS B 1 260 ? -29.114 -0.972 24.675 1.00 14.87 240 LYS B O 1
ATOM 4853 N N . ALA B 1 261 ? -27.826 -1.630 26.332 1.00 10.59 241 ALA B N 1
ATOM 4854 C CA . ALA B 1 261 ? -28.857 -1.296 27.315 1.00 4.53 241 ALA B CA 1
ATOM 4855 C C . ALA B 1 261 ? -28.952 0.192 27.449 1.00 7.40 241 ALA B C 1
ATOM 4856 O O . ALA B 1 261 ? -30.040 0.781 27.493 1.00 10.77 241 ALA B O 1
ATOM 4858 N N . VAL B 1 262 ? -27.776 0.817 27.466 1.00 18.40 242 VAL B N 1
ATOM 4859 C CA . VAL B 1 262 ? -27.768 2.267 27.561 1.00 13.91 242 VAL B CA 1
ATOM 4860 C C . VAL B 1 262 ? -28.384 2.897 26.311 1.00 24.93 242 VAL B C 1
ATOM 4861 O O . VAL B 1 262 ? -29.002 3.944 26.365 1.00 18.92 242 VAL B O 1
ATOM 4865 N N . ALA B 1 263 ? -28.270 2.265 25.155 1.00 7.23 243 ALA B N 1
ATOM 4866 C CA . ALA B 1 263 ? -28.864 2.941 24.013 1.00 28.29 243 ALA B CA 1
ATOM 4867 C C . ALA B 1 263 ? -30.376 2.997 24.047 1.00 33.52 243 ALA B C 1
ATOM 4868 O O . ALA B 1 263 ? -30.985 3.645 23.207 1.00 32.51 243 ALA B O 1
ATOM 4870 N N . ALA B 1 264 ? -30.970 2.285 24.992 1.00 12.67 244 ALA B N 1
ATOM 4871 C CA . ALA B 1 264 ? -32.437 2.195 25.168 1.00 18.86 244 ALA B CA 1
ATOM 4872 C C . ALA B 1 264 ? -32.922 3.476 25.871 1.00 32.63 244 ALA B C 1
ATOM 4873 O O . ALA B 1 264 ? -34.128 3.701 26.060 1.00 17.72 244 ALA B O 1
ATOM 4875 N N . PHE B 1 265 ? -31.977 4.350 26.215 1.00 99.75 245 PHE B N 1
ATOM 4876 C CA . PHE B 1 265 ? -32.310 5.612 26.876 1.00 37.85 245 PHE B CA 1
ATOM 4877 C C . PHE B 1 265 ? -32.134 6.889 26.073 1.00 40.64 245 PHE B C 1
ATOM 4878 O O . PHE B 1 265 ? -31.333 6.971 25.143 1.00 27.61 245 PHE B O 1
ATOM 4886 N N . ASP B 1 266 ? -32.903 7.902 26.444 1.00 38.64 246 ASP B N 1
ATOM 4887 C CA . ASP B 1 266 ? -32.809 9.182 25.751 1.00 27.76 246 ASP B CA 1
ATOM 4888 C C . ASP B 1 266 ? -31.809 10.069 26.552 1.00 7.77 246 ASP B C 1
ATOM 4889 O O . ASP B 1 266 ? -31.731 10.062 27.797 1.00 26.42 246 ASP B O 1
ATOM 4898 N N . GLY B 1 267 ? -30.989 10.851 25.854 1.00 58.71 247 GLY B N 1
ATOM 4899 C CA . GLY B 1 267 ? -30.050 11.723 26.551 1.00 26.96 247 GLY B CA 1
ATOM 4900 C C . GLY B 1 267 ? -28.613 11.248 26.375 1.00 13.78 247 GLY B C 1
ATOM 4901 O O . GLY B 1 267 ? -28.362 10.112 25.986 1.00 28.91 247 GLY B O 1
ATOM 4902 N N . LYS B 1 268 ? -27.711 12.172 26.670 1.00 11.25 248 LYS B N 1
ATOM 4903 C CA . LYS B 1 268 ? -26.264 12.005 26.544 1.00 19.81 248 LYS B CA 1
ATOM 4904 C C . LYS B 1 268 ? -25.579 11.891 27.923 1.00 2.82 248 LYS B C 1
ATOM 4905 O O . LYS B 1 268 ? -26.192 12.285 28.952 1.00 22.79 248 LYS B O 1
ATOM 4911 N N . GLY B 1 269 ? -24.314 11.462 27.990 1.00 16.58 249 GLY B N 1
ATOM 4912 C CA . GLY B 1 269 ? -23.669 11.470 29.329 1.00 11.96 249 GLY B CA 1
ATOM 4913 C C . GLY B 1 269 ? -23.089 10.144 29.732 1.00 57.51 249 GLY B C 1
ATOM 4914 O O . GLY B 1 269 ? -23.439 9.190 29.062 1.00 8.36 249 GLY B O 1
ATOM 4915 N N . VAL B 1 270 ? -22.237 10.085 30.757 1.00 18.74 250 VAL B N 1
ATOM 4916 C CA . VAL B 1 270 ? -21.689 8.774 31.113 1.00 28.56 250 VAL B CA 1
ATOM 4917 C C . VAL B 1 270 ? -22.665 7.957 31.945 1.00 14.87 250 VAL B C 1
ATOM 4918 O O . VAL B 1 270 ? -23.365 8.493 32.826 1.00 8.91 250 VAL B O 1
ATOM 4922 N N . PHE B 1 271 ? -22.750 6.661 31.613 1.00 12.74 251 PHE B N 1
ATOM 4923 C CA . PHE B 1 271 ? -23.665 5.741 32.326 1.00 20.38 251 PHE B CA 1
ATOM 4924 C C . PHE B 1 271 ? -22.863 4.537 32.838 1.00 34.00 251 PHE B C 1
ATOM 4925 O O . PHE B 1 271 ? -22.011 4.042 32.108 1.00 17.83 251 PHE B O 1
ATOM 4933 N N . GLY B 1 272 ? -23.096 4.055 34.062 1.00 16.90 252 GLY B N 1
ATOM 4934 C CA . GLY B 1 272 ? -22.340 2.888 34.569 1.00 17.82 252 GLY B CA 1
ATOM 4935 C C . GLY B 1 272 ? -23.239 1.661 34.603 1.00 15.98 252 GLY B C 1
ATOM 4936 O O . GLY B 1 272 ? -24.295 1.716 35.242 1.00 22.13 252 GLY B O 1
ATOM 4937 N N . VAL B 1 273 ? -22.851 0.589 33.912 1.00 27.29 253 VAL B N 1
ATOM 4938 C CA . VAL B 1 273 ? -23.624 -0.662 33.763 1.00 29.67 253 VAL B CA 1
ATOM 4939 C C . VAL B 1 273 ? -22.966 -1.805 34.529 1.00 26.21 253 VAL B C 1
ATOM 4940 O O . VAL B 1 273 ? -21.827 -2.170 34.222 1.00 16.03 253 VAL B O 1
ATOM 4944 N N . GLU B 1 274 ? -23.634 -2.357 35.540 1.00 9.39 254 GLU B N 1
ATOM 4945 C CA . GLU B 1 274 ? -23.001 -3.470 36.282 1.00 24.58 254 GLU B CA 1
ATOM 4946 C C . GLU B 1 274 ? -23.524 -4.780 35.740 1.00 13.28 254 GLU B C 1
ATOM 4947 O O . GLU B 1 274 ? -24.719 -4.916 35.488 1.00 47.74 254 GLU B O 1
ATOM 4953 N N . MET B 1 275 ? -22.635 -5.728 35.510 1.00 11.41 255 MET B N 1
ATOM 4954 C CA . MET B 1 275 ? -23.089 -7.026 34.990 1.00 20.88 255 MET B CA 1
ATOM 4955 C C . MET B 1 275 ? -22.663 -8.271 35.774 1.00 25.92 255 MET B C 1
ATOM 4956 O O . MET B 1 275 ? -21.723 -8.196 36.547 1.00 18.30 255 MET B O 1
ATOM 4961 N N . PHE B 1 276 ? -23.311 -9.414 35.544 1.00 10.88 256 PHE B N 1
ATOM 4962 C CA . PHE B 1 276 ? -22.945 -10.657 36.215 1.00 9.68 256 PHE B CA 1
ATOM 4963 C C . PHE B 1 276 ? -22.363 -11.548 35.110 1.00 15.98 256 PHE B C 1
ATOM 4964 O O . PHE B 1 276 ? -22.845 -11.601 33.972 1.00 15.86 256 PHE B O 1
ATOM 4972 N N . LEU B 1 277 ? -21.284 -12.225 35.461 1.00 17.44 257 LEU B N 1
ATOM 4973 C CA . LEU B 1 277 ? -20.610 -13.146 34.573 1.00 28.69 257 LEU B CA 1
ATOM 4974 C C . LEU B 1 277 ? -21.195 -14.425 35.150 1.00 47.74 257 LEU B C 1
ATOM 4975 O O . LEU B 1 277 ? -21.044 -14.657 36.356 1.00 18.59 257 LEU B O 1
ATOM 4980 N N . LEU B 1 278 ? -21.892 -15.203 34.319 1.00 16.15 258 LEU B N 1
ATOM 4981 C CA . LEU B 1 278 ? -22.482 -16.395 34.836 1.00 10.35 258 LEU B CA 1
ATOM 4982 C C . LEU B 1 278 ? -21.461 -17.541 34.648 1.00 51.29 258 LEU B C 1
ATOM 4983 O O . LEU B 1 278 ? -20.524 -17.472 33.830 1.00 10.23 258 LEU B O 1
ATOM 4988 N N . GLU B 1 279 ? -21.618 -18.609 35.422 1.00 39.58 259 GLU B N 1
ATOM 4989 C CA . GLU B 1 279 ? -20.696 -19.719 35.256 1.00 22.37 259 GLU B CA 1
ATOM 4990 C C . GLU B 1 279 ? -20.438 -20.198 33.880 1.00 26.23 259 GLU B C 1
ATOM 4991 O O . GLU B 1 279 ? -19.339 -20.713 33.602 1.00 23.84 259 GLU B O 1
ATOM 5002 N N . ASP B 1 280 ? -21.480 -20.082 33.066 1.00 24.43 260 ASP B N 1
ATOM 5003 C CA . ASP B 1 280 ? -21.345 -20.537 31.687 1.00 15.59 260 ASP B CA 1
ATOM 5004 C C . ASP B 1 280 ? -20.736 -19.447 30.807 1.00 37.83 260 ASP B C 1
ATOM 5005 O O . ASP B 1 280 ? -20.864 -19.472 29.581 1.00 25.73 260 ASP B O 1
ATOM 5010 N N . ASP B 1 281 ? -20.098 -18.477 31.445 1.00 25.05 261 ASP B N 1
ATOM 5011 C CA . ASP B 1 281 ? -19.490 -17.411 30.687 1.00 38.43 261 ASP B CA 1
ATOM 5012 C C . ASP B 1 281 ? -20.443 -16.459 30.000 1.00 16.57 261 ASP B C 1
ATOM 5013 O O . ASP B 1 281 ? -19.995 -15.546 29.310 1.00 25.34 261 ASP B O 1
ATOM 5018 N N . SER B 1 282 ? -21.739 -16.681 30.205 1.00 14.90 262 SER B N 1
ATOM 5019 C CA . SER B 1 282 ? -22.756 -15.787 29.674 1.00 41.15 262 SER B CA 1
ATOM 5020 C C . SER B 1 282 ? -22.850 -14.587 30.639 1.00 19.12 262 SER B C 1
ATOM 5021 O O . SER B 1 282 ? -22.512 -14.687 31.832 1.00 31.29 262 SER B O 1
ATOM 5024 N N . ILE B 1 283 ? -23.258 -13.437 30.087 1.00 16.94 263 ILE B N 1
ATOM 5025 C CA . ILE B 1 283 ? -23.399 -12.150 30.802 1.00 62.33 263 ILE B CA 1
ATOM 5026 C C . ILE B 1 283 ? -24.837 -11.680 31.153 1.00 37.45 263 ILE B C 1
ATOM 5027 O O . ILE B 1 283 ? -25.769 -11.643 30.349 1.00 24.67 263 ILE B O 1
ATOM 5032 N N . MET B 1 284 ? -25.083 -11.326 32.399 1.00 22.06 264 MET B N 1
ATOM 5033 C CA . MET B 1 284 ? -26.437 -10.867 32.739 1.00 49.77 264 MET B CA 1
ATOM 5034 C C . MET B 1 284 ? -26.304 -9.479 33.332 1.00 24.56 264 MET B C 1
ATOM 5035 O O . MET B 1 284 ? -25.349 -9.166 34.069 1.00 14.08 264 MET B O 1
ATOM 5040 N N . LEU B 1 285 ? -27.284 -8.651 33.003 1.00 29.08 265 LEU B N 1
ATOM 5041 C CA . LEU B 1 285 ? -27.220 -7.293 33.497 1.00 82.75 265 LEU B CA 1
ATOM 5042 C C . LEU B 1 285 ? -27.650 -7.299 34.936 1.00 30.89 265 LEU B C 1
ATOM 5043 O O . LEU B 1 285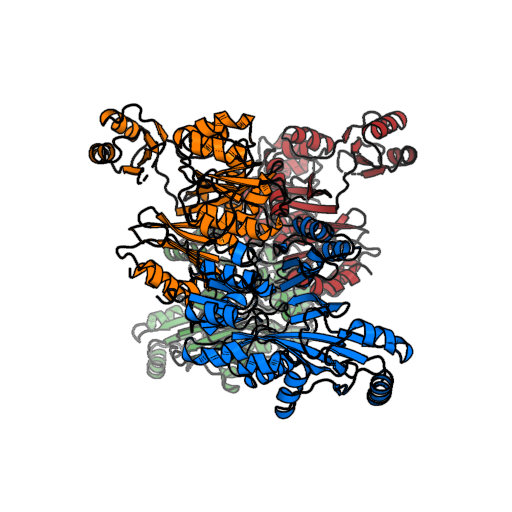 ? -28.621 -7.985 35.253 1.00 19.67 265 LEU B O 1
ATOM 5048 N N . CYS B 1 286 ? -26.879 -6.591 35.761 1.00 17.09 266 CYS B N 1
ATOM 5049 C CA . CYS B 1 286 ? -27.203 -6.408 37.151 1.00 10.23 266 CYS B CA 1
ATOM 5050 C C . CYS B 1 286 ? -28.036 -5.114 37.246 1.00 22.72 266 CYS B C 1
ATOM 5051 O O . CYS B 1 286 ? -29.217 -5.152 37.535 1.00 22.67 266 CYS B O 1
ATOM 5054 N N . GLU B 1 287 ? -27.474 -3.950 36.948 1.00 18.28 267 GLU B N 1
ATOM 5055 C CA . GLU B 1 287 ? -28.214 -2.696 36.969 1.00 12.04 267 GLU B CA 1
ATOM 5056 C C . GLU B 1 287 ? -27.433 -1.649 36.180 1.00 27.60 267 GLU B C 1
ATOM 5057 O O . GLU B 1 287 ? -26.296 -1.849 35.804 1.00 10.17 267 GLU B O 1
ATOM 5063 N N . ILE B 1 288 ? -28.076 -0.521 35.924 1.00 5.25 268 ILE B N 1
ATOM 5064 C CA . ILE B 1 288 ? -27.416 0.558 35.201 1.00 43.98 268 ILE B CA 1
ATOM 5065 C C . ILE B 1 288 ? -27.621 1.772 36.096 1.00 39.48 268 ILE B C 1
ATOM 5066 O O . ILE B 1 288 ? -28.673 1.959 36.724 1.00 17.66 268 ILE B O 1
ATOM 5071 N N . ALA B 1 289 ? -26.622 2.629 36.153 1.00 27.61 269 ALA B N 1
ATOM 5072 C CA . ALA B 1 289 ? -26.703 3.829 36.959 1.00 17.45 269 ALA B CA 1
ATOM 5073 C C . ALA B 1 289 ? -26.552 4.922 35.879 1.00 14.79 269 ALA B C 1
ATOM 5074 O O . ALA B 1 289 ? -25.646 4.755 35.081 1.00 16.22 269 ALA B O 1
ATOM 5076 N N . SER B 1 290 ? -27.428 5.937 35.855 1.00 29.83 270 SER B N 1
ATOM 5077 C CA . SER B 1 290 ? -27.446 7.059 34.888 1.00 14.73 270 SER B CA 1
ATOM 5078 C C . SER B 1 290 ? -26.427 8.156 35.154 1.00 12.17 270 SER B C 1
ATOM 5079 O O . SER B 1 290 ? -26.721 9.337 35.087 1.00 22.36 270 SER B O 1
ATOM 5082 N N . ARG B 1 291 ? -25.200 7.773 35.446 1.00 17.12 271 ARG B N 1
ATOM 5083 C CA . ARG B 1 291 ? -24.170 8.753 35.742 1.00 22.05 271 ARG B CA 1
ATOM 5084 C C . ARG B 1 291 ? -22.784 8.116 35.877 1.00 99.75 271 ARG B C 1
ATOM 5085 O O . ARG B 1 291 ? -22.625 6.901 35.858 1.00 10.34 271 ARG B O 1
ATOM 5093 N N . ILE B 1 292 ? -21.786 8.970 36.080 1.00 5.70 272 ILE B N 1
ATOM 5094 C CA . ILE B 1 292 ? -20.387 8.649 36.312 1.00 17.48 272 ILE B CA 1
ATOM 5095 C C . ILE B 1 292 ? -20.536 7.789 37.563 1.00 13.14 272 ILE B C 1
ATOM 5096 O O . ILE B 1 292 ? -21.351 8.055 38.471 1.00 14.27 272 ILE B O 1
ATOM 5101 N N . HIS B 1 293 ? -19.795 6.698 37.570 1.00 20.95 273 HIS B N 1
ATOM 5102 C CA . HIS B 1 293 ? -19.994 5.692 38.606 1.00 28.48 273 HIS B CA 1
ATOM 5103 C C . HIS B 1 293 ? -18.715 5.123 39.182 1.00 7.89 273 HIS B C 1
ATOM 5104 O O . HIS B 1 293 ? -17.696 5.083 38.450 1.00 29.19 273 HIS B O 1
ATOM 5111 N N . ASN B 1 294 ? -18.798 4.722 40.459 1.00 11.68 274 ASN B N 1
ATOM 5112 C CA . ASN B 1 294 ? -17.655 4.184 41.194 1.00 7.65 274 ASN B CA 1
ATOM 5113 C C . ASN B 1 294 ? -16.679 3.243 40.478 1.00 22.69 274 ASN B C 1
ATOM 5114 O O . ASN B 1 294 ? -15.440 3.324 40.571 1.00 16.82 274 ASN B O 1
ATOM 5119 N N . SER B 1 295 ? -17.259 2.349 39.705 1.00 20.80 275 SER B N 1
ATOM 5120 C CA . SER B 1 295 ? -16.453 1.387 38.939 1.00 6.98 275 SER B CA 1
ATOM 5121 C C . SER B 1 295 ? -15.606 2.096 37.919 1.00 18.08 275 SER B C 1
ATOM 5122 O O . SER B 1 295 ? -14.663 1.485 37.414 1.00 16.08 275 SER B O 1
ATOM 5125 N N . GLY B 1 296 ? -15.919 3.348 37.585 1.00 8.94 276 GLY B N 1
ATOM 5126 C CA . GLY B 1 296 ? -15.062 3.949 36.558 1.00 8.95 276 GLY B CA 1
ATOM 5127 C C . GLY B 1 296 ? -13.948 4.849 37.063 1.00 9.30 276 GLY B C 1
ATOM 5128 O O . GLY B 1 296 ? -13.319 5.555 36.256 1.00 9.68 276 GLY B O 1
ATOM 5129 N N . HIS B 1 297 ? -13.714 4.903 38.372 1.00 9.15 277 HIS B N 1
ATOM 5130 C CA . HIS B 1 297 ? -12.677 5.824 38.798 1.00 19.82 277 HIS B CA 1
ATOM 5131 C C . HIS B 1 297 ? -11.316 5.511 38.256 1.00 26.91 277 HIS B C 1
ATOM 5132 O O . HIS B 1 297 ? -10.421 6.339 38.165 1.00 4.70 277 HIS B O 1
ATOM 5139 N N . TYR B 1 298 ? -11.110 4.261 37.915 1.00 19.94 278 TYR B N 1
ATOM 5140 C CA . TYR B 1 298 ? -9.759 4.004 37.445 1.00 21.01 278 TYR B CA 1
ATOM 5141 C C . TYR B 1 298 ? -9.397 4.761 36.173 1.00 18.62 278 TYR B C 1
ATOM 5142 O O . TYR B 1 298 ? -8.204 4.851 35.786 1.00 6.85 278 TYR B O 1
ATOM 5151 N N . THR B 1 299 ? -10.419 5.269 35.485 1.00 10.27 279 THR B N 1
ATOM 5152 C CA . THR B 1 299 ? -10.216 5.935 34.189 1.00 10.48 279 THR B CA 1
ATOM 5153 C C . THR B 1 299 ? -9.368 7.227 34.359 1.00 3.73 279 THR B C 1
ATOM 5154 O O . THR B 1 299 ? -8.900 7.850 33.386 1.00 13.35 279 THR B O 1
ATOM 5158 N N . ILE B 1 300 ? -9.135 7.631 35.600 1.00 12.49 280 ILE B N 1
ATOM 5159 C CA . ILE B 1 300 ? -8.363 8.863 35.799 1.00 13.49 280 ILE B CA 1
ATOM 5160 C C . ILE B 1 300 ? -6.914 8.672 35.404 1.00 16.42 280 ILE B C 1
ATOM 5161 O O . ILE B 1 300 ? -6.407 9.397 34.569 1.00 14.23 280 ILE B O 1
ATOM 5166 N N . GLU B 1 301 ? -6.269 7.640 35.947 1.00 4.19 281 GLU B N 1
ATOM 5167 C CA . GLU B 1 301 ? -4.892 7.327 35.662 1.00 7.62 281 GLU B CA 1
ATOM 5168 C C . GLU B 1 301 ? -4.898 6.260 34.580 1.00 18.08 281 GLU B C 1
ATOM 5169 O O . GLU B 1 301 ? -3.937 6.090 33.836 1.00 17.58 281 GLU B O 1
ATOM 5175 N N . GLY B 1 302 ? -5.997 5.535 34.461 1.00 2.59 282 GLY B N 1
ATOM 5176 C CA . GLY B 1 302 ? -6.062 4.461 33.458 1.00 5.18 282 GLY B CA 1
ATOM 5177 C C . GLY B 1 302 ? -6.219 4.822 32.007 1.00 14.31 282 GLY B C 1
ATOM 5178 O O . GLY B 1 302 ? -5.703 4.124 31.141 1.00 16.89 282 GLY B O 1
ATOM 5179 N N . CYS B 1 303 ? -6.918 5.910 31.726 1.00 17.68 283 CYS B N 1
ATOM 5180 C CA . CYS B 1 303 ? -7.126 6.190 30.327 1.00 18.38 283 CYS B CA 1
ATOM 5181 C C . CYS B 1 303 ? -6.681 7.587 30.063 1.00 5.72 283 CYS B C 1
ATOM 5182 O O . CYS B 1 303 ? -6.583 8.338 31.011 1.00 6.94 283 CYS B O 1
ATOM 5185 N N . ALA B 1 304 ? -6.519 7.914 28.778 1.00 9.57 284 ALA B N 1
ATOM 5186 C CA . ALA B 1 304 ? -6.145 9.253 28.418 1.00 8.66 284 ALA B CA 1
ATOM 5187 C C . ALA B 1 304 ? -7.346 10.131 28.726 1.00 34.36 284 ALA B C 1
ATOM 5188 O O . ALA B 1 304 ? -7.117 11.286 29.054 1.00 16.02 284 ALA B O 1
ATOM 5190 N N . LEU B 1 305 ? -8.578 9.637 28.650 1.00 16.76 285 LEU B N 1
ATOM 5191 C CA . LEU B 1 305 ? -9.742 10.489 28.962 1.00 10.42 285 LEU B CA 1
ATOM 5192 C C . LEU B 1 305 ? -10.509 9.891 30.115 1.00 20.86 285 LEU B C 1
ATOM 5193 O O . LEU B 1 305 ? -10.994 8.802 29.959 1.00 3.48 285 LEU B O 1
ATOM 5198 N N . SER B 1 306 ? -10.610 10.528 31.283 1.00 7.76 286 SER B N 1
ATOM 5199 C CA . SER B 1 306 ? -11.393 9.861 32.303 1.00 3.95 286 SER B CA 1
ATOM 5200 C C . SER B 1 306 ? -12.881 9.968 31.990 1.00 21.24 286 SER B C 1
ATOM 5201 O O . SER B 1 306 ? -13.306 10.646 31.066 1.00 10.87 286 SER B O 1
ATOM 5204 N N . GLN B 1 307 ? -13.636 9.275 32.833 1.00 3.71 287 GLN B N 1
ATOM 5205 C CA . GLN B 1 307 ? -15.088 9.141 32.775 1.00 11.41 287 GLN B CA 1
ATOM 5206 C C . GLN B 1 307 ? -15.654 10.488 33.124 1.00 20.92 287 GLN B C 1
ATOM 5207 O O . GLN B 1 307 ? -16.767 10.829 32.720 1.00 22.72 287 GLN B O 1
ATOM 5213 N N . PHE B 1 308 ? -14.853 11.267 33.853 1.00 15.37 288 PHE B N 1
ATOM 5214 C CA . PHE B 1 308 ? -15.265 12.631 34.190 1.00 15.66 288 PHE B CA 1
ATOM 5215 C C . PHE B 1 308 ? -15.094 13.510 32.947 1.00 8.40 288 PHE B C 1
ATOM 5216 O O . PHE B 1 308 ? -15.936 14.321 32.553 1.00 3.94 288 PHE B O 1
ATOM 5224 N N . ASP B 1 309 ? -13.944 13.338 32.307 1.00 16.73 289 ASP B N 1
ATOM 5225 C CA . ASP B 1 309 ? -13.662 14.068 31.092 1.00 10.06 289 ASP B CA 1
ATOM 5226 C C . ASP B 1 309 ? -14.719 13.646 30.064 1.00 45.85 289 ASP B C 1
ATOM 5227 O O . ASP B 1 309 ? -15.266 14.391 29.283 1.00 9.64 289 ASP B O 1
ATOM 5232 N N . ALA B 1 310 ? -15.032 12.378 30.025 1.00 5.92 290 ALA B N 1
ATOM 5233 C CA . ALA B 1 310 ? -15.935 11.907 28.992 1.00 13.82 290 ALA B CA 1
ATOM 5234 C C . ALA B 1 310 ? -17.341 12.423 29.124 1.00 23.93 290 ALA B C 1
ATOM 5235 O O . ALA B 1 310 ? -17.986 12.796 28.133 1.00 15.44 290 ALA B O 1
ATOM 5237 N N . HIS B 1 311 ? -17.787 12.504 30.371 1.00 41.40 291 HIS B N 1
ATOM 5238 C CA . HIS B 1 311 ? -19.139 13.002 30.626 1.00 4.51 291 HIS B CA 1
ATOM 5239 C C . HIS B 1 311 ? -19.330 14.473 30.168 1.00 1.00 291 HIS B C 1
ATOM 5240 O O . HIS B 1 311 ? -20.260 14.807 29.441 1.00 18.91 291 HIS B O 1
ATOM 5247 N N . LEU B 1 312 ? -18.399 15.322 30.592 1.00 11.08 292 LEU B N 1
ATOM 5248 C CA . LEU B 1 312 ? -18.453 16.744 30.249 1.00 23.49 292 LEU B CA 1
ATOM 5249 C C . LEU B 1 312 ? -18.473 16.879 28.744 1.00 9.58 292 LEU B C 1
ATOM 5250 O O . LEU B 1 312 ? -19.255 17.642 28.154 1.00 19.62 292 LEU B O 1
ATOM 5255 N N . ARG B 1 313 ? -17.590 16.158 28.069 1.00 17.19 293 ARG B N 1
ATOM 5256 C CA . ARG B 1 313 ? -17.634 16.232 26.602 1.00 7.67 293 ARG B CA 1
ATOM 5257 C C . ARG B 1 313 ? -18.972 15.804 25.989 1.00 25.02 293 ARG B C 1
ATOM 5258 O O . ARG B 1 313 ? -19.529 16.486 25.118 1.00 30.67 293 ARG B O 1
ATOM 5266 N N . ALA B 1 314 ? -19.440 14.627 26.407 1.00 13.87 294 ALA B N 1
ATOM 5267 C CA . ALA B 1 314 ? -20.709 14.026 25.942 1.00 23.22 294 ALA B CA 1
ATOM 5268 C C . ALA B 1 314 ? -21.899 14.992 26.026 1.00 35.72 294 ALA B C 1
ATOM 5269 O O . ALA B 1 314 ? -22.565 15.251 25.017 1.00 13.15 294 ALA B O 1
ATOM 5271 N N . ILE B 1 315 ? -22.131 15.547 27.216 1.00 21.78 295 ILE B N 1
ATOM 5272 C CA . ILE B 1 315 ? -23.204 16.511 27.449 1.00 28.99 295 ILE B CA 1
ATOM 5273 C C . ILE B 1 315 ? -23.156 17.847 26.700 1.00 18.38 295 ILE B C 1
ATOM 5274 O O . ILE B 1 315 ? -24.172 18.414 26.318 1.00 23.48 295 ILE B O 1
ATOM 5279 N N . LEU B 1 316 ? -21.935 18.308 26.487 1.00 12.01 296 LEU B N 1
ATOM 5280 C CA . LEU B 1 316 ? -21.611 19.528 25.775 1.00 10.19 296 LEU B CA 1
ATOM 5281 C C . LEU B 1 316 ? -21.259 19.275 24.301 1.00 29.84 296 LEU B C 1
ATOM 5282 O O . LEU B 1 316 ? -20.843 20.144 23.545 1.00 22.98 296 LEU B O 1
ATOM 5287 N N . ASP B 1 317 ? -21.389 18.041 23.856 1.00 18.57 297 ASP B N 1
ATOM 5288 C CA . ASP B 1 317 ? -21.105 17.800 22.469 1.00 3.40 297 ASP B CA 1
ATOM 5289 C C . ASP B 1 317 ? -19.690 18.137 22.044 1.00 10.82 297 ASP B C 1
ATOM 5290 O O . ASP B 1 317 ? -19.490 18.825 21.047 1.00 19.90 297 ASP B O 1
ATOM 5295 N N . LEU B 1 318 ? -18.712 17.605 22.770 1.00 14.84 298 LEU B N 1
ATOM 5296 C CA . LEU B 1 318 ? -17.324 17.827 22.356 1.00 4.42 298 LEU B CA 1
ATOM 5297 C C . LEU B 1 318 ? -16.753 16.516 21.823 1.00 8.39 298 LEU B C 1
ATOM 5298 O O . LEU B 1 318 ? -17.247 15.429 22.166 1.00 16.90 298 LEU B O 1
ATOM 5303 N N . PRO B 1 319 ? -15.728 16.565 20.973 1.00 8.99 299 PRO B N 1
ATOM 5304 C CA . PRO B 1 319 ? -15.182 15.308 20.513 1.00 35.65 299 PRO B CA 1
ATOM 5305 C C . PRO B 1 319 ? -14.788 14.427 21.684 1.00 15.28 299 PRO B C 1
ATOM 5306 O O . PRO B 1 319 ? -14.448 14.864 22.811 1.00 15.66 299 PRO B O 1
ATOM 5310 N N . ILE B 1 320 ? -14.769 13.156 21.333 1.00 19.71 300 ILE B N 1
ATOM 5311 C CA . ILE B 1 320 ? -14.339 12.094 22.233 1.00 14.44 300 ILE B CA 1
ATOM 5312 C C . ILE B 1 320 ? -13.571 11.022 21.455 1.00 2.57 300 ILE B C 1
ATOM 5313 O O . ILE B 1 320 ? -14.111 9.977 21.035 1.00 23.34 300 ILE B O 1
ATOM 5318 N N . PRO B 1 321 ? -12.280 11.263 21.229 1.00 17.93 301 PRO B N 1
ATOM 5319 C CA . PRO B 1 321 ? -11.533 10.220 20.459 1.00 15.53 301 PRO B CA 1
ATOM 5320 C C . PRO B 1 321 ? -11.563 8.810 21.079 1.00 56.92 301 PRO B C 1
ATOM 5321 O O . PRO B 1 321 ? -11.240 8.628 22.249 1.00 10.09 301 PRO B O 1
ATOM 5325 N N . ALA B 1 322 ? -11.972 7.798 20.325 1.00 52.15 302 ALA B N 1
ATOM 5326 C CA . ALA B 1 322 ? -12.042 6.428 20.835 1.00 35.33 302 ALA B CA 1
ATOM 5327 C C . ALA B 1 322 ? -10.807 5.894 21.562 1.00 24.89 302 ALA B C 1
ATOM 5328 O O . ALA B 1 322 ? -10.919 5.274 22.634 1.00 21.41 302 ALA B O 1
ATOM 5330 N N . GLN B 1 323 ? -9.639 6.139 20.968 1.00 19.59 303 GLN B N 1
ATOM 5331 C CA . GLN B 1 323 ? -8.454 5.620 21.608 1.00 7.68 303 GLN B CA 1
ATOM 5332 C C . GLN B 1 323 ? -8.290 6.154 23.030 1.00 8.70 303 GLN B C 1
ATOM 5333 O O . GLN B 1 323 ? -7.668 5.474 23.826 1.00 17.86 303 GLN B O 1
ATOM 5339 N N . SER B 1 324 ? -8.816 7.350 23.325 1.00 22.30 304 SER B N 1
ATOM 5340 C CA . SER B 1 324 ? -8.677 7.989 24.657 1.00 4.15 304 SER B CA 1
ATOM 5341 C C . SER B 1 324 ? -9.486 7.283 25.776 1.00 22.25 304 SER B C 1
ATOM 5342 O O . SER B 1 324 ? -9.351 7.595 26.972 1.00 11.29 304 SER B O 1
ATOM 5345 N N . LEU B 1 325 ? -10.335 6.340 25.342 1.00 13.32 305 LEU B N 1
ATOM 5346 C CA . LEU B 1 325 ? -11.170 5.531 26.176 1.00 10.46 305 LEU B CA 1
ATOM 5347 C C . LEU B 1 325 ? -10.446 4.195 26.430 1.00 14.25 305 LEU B C 1
ATOM 5348 O O . LEU B 1 325 ? -10.894 3.324 27.180 1.00 23.94 305 LEU B O 1
ATOM 5353 N N . GLU B 1 326 ? -9.293 3.980 25.826 1.00 11.17 306 GLU B N 1
ATOM 5354 C CA . GLU B 1 326 ? -8.638 2.666 26.058 1.00 12.86 306 GLU B CA 1
ATOM 5355 C C . GLU B 1 326 ? -7.771 2.566 27.325 1.00 16.25 306 GLU B C 1
ATOM 5356 O O . GLU B 1 326 ? -7.284 3.581 27.801 1.00 17.49 306 GLU B O 1
ATOM 5362 N N . ILE B 1 327 ? -7.527 1.384 27.884 1.00 20.22 307 ILE B N 1
ATOM 5363 C CA . ILE B 1 327 ? -6.714 1.365 29.089 1.00 1.73 307 ILE B CA 1
ATOM 5364 C C . ILE B 1 327 ? -5.221 1.493 28.806 1.00 33.88 307 ILE B C 1
ATOM 5365 O O . ILE B 1 327 ? -4.603 0.658 28.146 1.00 17.16 307 ILE B O 1
ATOM 5370 N N . ARG B 1 328 ? -4.596 2.555 29.286 1.00 19.43 308 ARG B N 1
ATOM 5371 C CA . ARG B 1 328 ? -3.139 2.707 29.072 1.00 18.51 308 ARG B CA 1
ATOM 5372 C C . ARG B 1 328 ? -2.382 1.580 29.781 1.00 25.21 308 ARG B C 1
ATOM 5373 O O . ARG B 1 328 ? -1.456 0.978 29.229 1.00 26.47 308 ARG B O 1
ATOM 5381 N N . GLN B 1 329 ? -2.738 1.274 31.017 1.00 10.79 309 GLN B N 1
ATOM 5382 C CA . GLN B 1 329 ? -2.047 0.170 31.709 1.00 13.98 309 GLN B CA 1
ATOM 5383 C C . GLN B 1 329 ? -2.979 -0.446 32.750 1.00 1.00 309 GLN B C 1
ATOM 5384 O O . GLN B 1 329 ? -3.930 0.228 33.177 1.00 18.33 309 GLN B O 1
ATOM 5390 N N . PRO B 1 330 ? -2.720 -1.678 33.191 1.00 12.09 310 PRO B N 1
ATOM 5391 C CA . PRO B 1 330 ? -3.570 -2.364 34.179 1.00 12.73 310 PRO B CA 1
ATOM 5392 C C . PRO B 1 330 ? -3.559 -1.476 35.433 1.00 13.54 310 PRO B C 1
ATOM 5393 O O . PRO B 1 330 ? -2.513 -0.894 35.767 1.00 13.66 310 PRO B O 1
ATOM 5397 N N . SER B 1 331 ? -4.695 -1.342 36.117 1.00 35.68 311 SER B N 1
ATOM 5398 C CA . SER B 1 331 ? -4.784 -0.486 37.311 1.00 29.26 311 SER B CA 1
ATOM 5399 C C . SER B 1 331 ? -5.775 -1.182 38.193 1.00 57.80 311 SER B C 1
ATOM 5400 O O . SER B 1 331 ? -6.618 -1.943 37.718 1.00 17.55 311 SER B O 1
ATOM 5403 N N . ILE B 1 332 ? -5.679 -0.842 39.466 1.00 20.36 312 ILE B N 1
ATOM 5404 C CA . ILE B 1 332 ? -6.538 -1.390 40.488 1.00 22.46 312 ILE B CA 1
ATOM 5405 C C . ILE B 1 332 ? -6.967 -0.207 41.349 1.00 25.31 312 ILE B C 1
ATOM 5406 O O . ILE B 1 332 ? -6.128 0.551 41.818 1.00 17.64 312 ILE B O 1
ATOM 5411 N N . MET B 1 333 ? -8.271 -0.040 41.558 1.00 23.25 313 MET B N 1
ATOM 5412 C CA . MET B 1 333 ? -8.774 1.060 42.401 1.00 21.14 313 MET B CA 1
ATOM 5413 C C . MET B 1 333 ? -9.244 0.426 43.685 1.00 32.63 313 MET B C 1
ATOM 5414 O O . MET B 1 333 ? -9.967 -0.578 43.641 1.00 12.58 313 MET B O 1
ATOM 5419 N N . LEU B 1 334 ? -8.795 1.020 44.784 1.00 10.92 314 LEU B N 1
ATOM 5420 C CA . LEU B 1 334 ? -9.200 0.583 46.108 1.00 15.72 314 LEU B CA 1
ATOM 5421 C C . LEU B 1 334 ? -9.979 1.699 46.790 1.00 26.18 314 LEU B C 1
ATOM 5422 O O . LEU B 1 334 ? -9.557 2.844 47.098 1.00 19.42 314 LEU B O 1
ATOM 5427 N N . ASN B 1 335 ? -11.228 1.345 47.000 1.00 3.84 315 ASN B N 1
ATOM 5428 C CA . ASN B 1 335 ? -12.007 2.401 47.631 1.00 10.55 315 ASN B CA 1
ATOM 5429 C C . ASN B 1 335 ? -11.536 2.559 49.085 1.00 99.75 315 ASN B C 1
ATOM 5430 O O . ASN B 1 335 ? -11.177 1.563 49.708 1.00 15.62 315 ASN B O 1
ATOM 5435 N N . ILE B 1 336 ? -11.566 3.774 49.631 1.00 24.57 316 ILE B N 1
ATOM 5436 C CA . ILE B 1 336 ? -11.227 4.065 51.020 1.00 24.70 316 ILE B CA 1
ATOM 5437 C C . ILE B 1 336 ? -12.558 4.280 51.751 1.00 15.00 316 ILE B C 1
ATOM 5438 O O . ILE B 1 336 ? -13.239 5.292 51.589 1.00 28.22 316 ILE B O 1
ATOM 5443 N N . ILE B 1 337 ? -12.935 3.259 52.513 1.00 22.98 317 ILE B N 1
ATOM 5444 C CA . ILE B 1 337 ? -14.189 3.194 53.245 1.00 29.93 317 ILE B CA 1
ATOM 5445 C C . ILE B 1 337 ? -14.136 3.470 54.739 1.00 47.41 317 ILE B C 1
ATOM 5446 O O . ILE B 1 337 ? -13.392 2.880 55.515 1.00 23.34 317 ILE B O 1
ATOM 5451 N N . GLY B 1 338 ? -14.986 4.391 55.136 1.00 11.91 318 GLY B N 1
ATOM 5452 C CA . GLY B 1 338 ? -15.062 4.725 56.544 1.00 46.65 318 GLY B CA 1
ATOM 5453 C C . GLY B 1 338 ? -15.100 3.451 57.391 1.00 40.72 318 GLY B C 1
ATOM 5454 O O . GLY B 1 338 ? -15.743 2.450 57.066 1.00 46.10 318 GLY B O 1
ATOM 5455 N N . GLY B 1 339 ? -14.386 3.497 58.508 1.00 99.75 319 GLY B N 1
ATOM 5456 C CA . GLY B 1 339 ? -14.337 2.378 59.440 1.00 50.68 319 GLY B CA 1
ATOM 5457 C C . GLY B 1 339 ? -15.144 2.857 60.656 1.00 99.75 319 GLY B C 1
ATOM 5458 O O . GLY B 1 339 ? -16.135 3.600 60.488 1.00 45.61 319 GLY B O 1
ATOM 5459 N N . ALA B 1 340 ? -14.680 2.438 61.842 1.00 99.75 320 ALA B N 1
ATOM 5460 C CA . ALA B 1 340 ? -15.236 2.730 63.182 1.00 81.60 320 ALA B CA 1
ATOM 5461 C C . ALA B 1 340 ? -14.703 4.029 63.784 1.00 84.53 320 ALA B C 1
ATOM 5462 O O . ALA B 1 340 ? -15.345 4.703 64.594 1.00 99.75 320 ALA B O 1
ATOM 5464 N N . ALA B 1 341 ? -13.493 4.362 63.363 1.00 38.00 321 ALA B N 1
ATOM 5465 C CA . ALA B 1 341 ? -12.821 5.578 63.782 1.00 99.75 321 ALA B CA 1
ATOM 5466 C C . ALA B 1 341 ? -12.978 6.648 62.701 1.00 57.77 321 ALA B C 1
ATOM 5467 O O . ALA B 1 341 ? -12.999 6.376 61.492 1.00 70.58 321 ALA B O 1
ATOM 5469 N N . PRO B 1 342 ? -13.107 7.890 63.148 1.00 46.11 322 PRO B N 1
ATOM 5470 C CA . PRO B 1 342 ? -13.258 8.966 62.187 1.00 99.75 322 PRO B CA 1
ATOM 5471 C C . PRO B 1 342 ? -11.962 9.489 61.585 1.00 99.75 322 PRO B C 1
ATOM 5472 O O . PRO B 1 342 ? -11.955 10.595 61.038 1.00 83.56 322 PRO B O 1
ATOM 5476 N N . ASP B 1 343 ? -10.901 8.690 61.677 1.00 45.93 323 ASP B N 1
ATOM 5477 C CA . ASP B 1 343 ? -9.577 9.040 61.148 1.00 94.41 323 ASP B CA 1
ATOM 5478 C C . ASP B 1 343 ? -8.984 8.005 60.190 1.00 99.75 323 ASP B C 1
ATOM 5479 O O . ASP B 1 343 ? -8.232 8.357 59.285 1.00 42.36 323 ASP B O 1
ATOM 5484 N N . THR B 1 344 ? -9.334 6.741 60.434 1.00 67.82 324 THR B N 1
ATOM 5485 C CA . THR B 1 344 ? -8.901 5.572 59.674 1.00 99.75 324 THR B CA 1
ATOM 5486 C C . THR B 1 344 ? -8.655 5.810 58.196 1.00 99.75 324 THR B C 1
ATOM 5487 O O . THR B 1 344 ? -7.762 5.226 57.566 1.00 57.96 324 THR B O 1
ATOM 5491 N N . HIS B 1 345 ? -9.487 6.661 57.613 1.00 33.46 325 HIS B N 1
ATOM 5492 C CA . HIS B 1 345 ? -9.228 6.820 56.208 1.00 46.20 325 HIS B CA 1
ATOM 5493 C C . HIS B 1 345 ? -7.792 7.338 56.094 1.00 99.75 325 HIS B C 1
ATOM 5494 O O . HIS B 1 345 ? -7.046 6.982 55.174 1.00 46.06 325 HIS B O 1
ATOM 5501 N N . LEU B 1 346 ? -7.400 8.147 57.074 1.00 22.20 326 LEU B N 1
ATOM 5502 C CA . LEU B 1 346 ? -6.073 8.719 57.108 1.00 34.03 326 LEU B CA 1
ATOM 5503 C C . LEU B 1 346 ? -4.923 7.709 57.124 1.00 16.16 326 LEU B C 1
ATOM 5504 O O . LEU B 1 346 ? -3.820 8.009 56.640 1.00 56.63 326 LEU B O 1
ATOM 5509 N N . GLN B 1 347 ? -5.189 6.515 57.642 1.00 10.46 327 GLN B N 1
ATOM 5510 C CA . GLN B 1 347 ? -4.230 5.407 57.735 1.00 20.57 327 GLN B CA 1
ATOM 5511 C C . GLN B 1 347 ? -3.970 4.766 56.374 1.00 20.92 327 GLN B C 1
ATOM 5512 O O . GLN B 1 347 ? -2.839 4.393 55.918 1.00 23.54 327 GLN B O 1
ATOM 5518 N N . ALA B 1 348 ? -5.130 4.635 55.760 1.00 36.29 328 ALA B N 1
ATOM 5519 C CA . ALA B 1 348 ? -5.231 4.013 54.466 1.00 26.62 328 ALA B CA 1
ATOM 5520 C C . ALA B 1 348 ? -4.419 4.894 53.583 1.00 22.95 328 ALA B C 1
ATOM 5521 O O . ALA B 1 348 ? -3.416 4.431 52.994 1.00 31.04 328 ALA B O 1
ATOM 5523 N N . ALA B 1 349 ? -4.787 6.172 53.548 1.00 20.38 329 ALA B N 1
ATOM 5524 C CA . ALA B 1 349 ? -4.000 7.084 52.693 1.00 8.84 329 ALA B CA 1
ATOM 5525 C C . ALA B 1 349 ? -2.534 7.244 53.123 1.00 77.02 329 ALA B C 1
ATOM 5526 O O . ALA B 1 349 ? -1.630 7.338 52.289 1.00 12.18 329 ALA B O 1
ATOM 5528 N N . GLU B 1 350 ? -2.281 7.271 54.429 1.00 50.07 330 GLU B N 1
ATOM 5529 C CA . GLU B 1 350 ? -0.895 7.401 54.840 1.00 20.12 330 GLU B CA 1
ATOM 5530 C C . GLU B 1 350 ? -0.129 6.161 54.434 1.00 31.28 330 GLU B C 1
ATOM 5531 O O . GLU B 1 350 ? 1.030 6.296 54.016 1.00 27.69 330 GLU B O 1
ATOM 5537 N N . CYS B 1 351 ? -0.767 4.989 54.501 1.00 23.37 331 CYS B N 1
ATOM 5538 C CA . CYS B 1 351 ? -0.064 3.796 54.023 1.00 11.14 331 CYS B CA 1
ATOM 5539 C C . CYS B 1 351 ? 0.208 3.889 52.503 1.00 25.78 331 CYS B C 1
ATOM 5540 O O . CYS B 1 351 ? 1.251 3.484 51.959 1.00 25.64 331 CYS B O 1
ATOM 5543 N N . ALA B 1 352 ? -0.777 4.413 51.788 1.00 41.99 332 ALA B N 1
ATOM 5544 C CA . ALA B 1 352 ? -0.700 4.523 50.335 1.00 5.78 332 ALA B CA 1
ATOM 5545 C C . ALA B 1 352 ? 0.393 5.496 49.869 1.00 10.81 332 ALA B C 1
ATOM 5546 O O . ALA B 1 352 ? 0.907 5.325 48.743 1.00 12.07 332 ALA B O 1
ATOM 5548 N N . LEU B 1 353 ? 0.736 6.491 50.698 1.00 8.04 333 LEU B N 1
ATOM 5549 C CA . LEU B 1 353 ? 1.807 7.452 50.340 1.00 17.23 333 LEU B CA 1
ATOM 5550 C C . LEU B 1 353 ? 3.093 6.698 49.942 1.00 11.72 333 LEU B C 1
ATOM 5551 O O . LEU B 1 353 ? 3.875 7.067 49.048 1.00 30.87 333 LEU B O 1
ATOM 5556 N N . SER B 1 354 ? 3.284 5.595 50.648 1.00 53.97 334 SER B N 1
ATOM 5557 C CA . SER B 1 354 ? 4.423 4.739 50.424 1.00 20.79 334 SER B CA 1
ATOM 5558 C C . SER B 1 354 ? 4.194 3.627 49.405 1.00 91.23 334 SER B C 1
ATOM 5559 O O . SER B 1 354 ? 5.158 2.933 49.144 1.00 18.64 334 SER B O 1
ATOM 5562 N N . ILE B 1 355 ? 3.001 3.415 48.840 1.00 19.74 335 ILE B N 1
ATOM 5563 C CA . ILE B 1 355 ? 2.812 2.317 47.857 1.00 11.87 335 ILE B CA 1
ATOM 5564 C C . ILE B 1 355 ? 3.281 2.740 46.463 1.00 10.41 335 ILE B C 1
ATOM 5565 O O . ILE B 1 355 ? 2.807 3.760 45.938 1.00 25.98 335 ILE B O 1
ATOM 5570 N N . PRO B 1 356 ? 4.161 1.976 45.823 1.00 23.72 336 PRO B N 1
ATOM 5571 C CA . PRO B 1 356 ? 4.648 2.330 44.474 1.00 27.46 336 PRO B CA 1
ATOM 5572 C C . PRO B 1 356 ? 3.509 2.456 43.454 1.00 97.60 336 PRO B C 1
ATOM 5573 O O . PRO B 1 356 ? 2.560 1.673 43.402 1.00 22.94 336 PRO B O 1
ATOM 5577 N N . ASN B 1 357 ? 3.593 3.490 42.634 1.00 17.61 337 ASN B N 1
ATOM 5578 C CA . ASN B 1 357 ? 2.543 3.748 41.649 1.00 8.74 337 ASN B CA 1
ATOM 5579 C C . ASN B 1 357 ? 1.170 3.993 42.229 1.00 16.78 337 ASN B C 1
ATOM 5580 O O . ASN B 1 357 ? 0.178 3.833 41.531 1.00 25.55 337 ASN B O 1
ATOM 5585 N N . ALA B 1 358 ? 1.088 4.475 43.468 1.00 13.72 338 ALA B N 1
ATOM 5586 C CA . ALA B 1 358 ? -0.193 4.776 44.082 1.00 5.50 338 ALA B CA 1
ATOM 5587 C C . ALA B 1 358 ? -0.664 6.195 44.070 1.00 55.57 338 ALA B C 1
ATOM 5588 O O . ALA B 1 358 ? -0.116 7.026 44.804 1.00 24.58 338 ALA B O 1
ATOM 5590 N N . SER B 1 359 ? -1.725 6.374 43.284 1.00 24.01 339 SER B N 1
ATOM 5591 C CA . SER B 1 359 ? -2.411 7.655 43.068 1.00 13.28 339 SER B CA 1
ATOM 5592 C C . SER B 1 359 ? -3.656 7.805 43.985 1.00 31.39 339 SER B C 1
ATOM 5593 O O . SER B 1 359 ? -4.736 7.204 43.839 1.00 11.12 339 SER B O 1
ATOM 5596 N N . ILE B 1 360 ? -3.435 8.624 45.004 1.00 2.61 340 ILE B N 1
ATOM 5597 C CA . ILE B 1 360 ? -4.350 8.936 46.084 1.00 19.46 340 ILE B CA 1
ATOM 5598 C C . ILE B 1 360 ? -5.416 9.977 45.875 1.00 13.35 340 ILE B C 1
ATOM 5599 O O . ILE B 1 360 ? -5.148 11.100 45.407 1.00 22.86 340 ILE B O 1
ATOM 5604 N N . HIS B 1 361 ? -6.648 9.580 46.183 1.00 14.93 341 HIS B N 1
ATOM 5605 C CA . HIS B 1 361 ? -7.750 10.551 46.029 1.00 9.84 341 HIS B CA 1
ATOM 5606 C C . HIS B 1 361 ? -8.547 10.723 47.279 1.00 33.34 341 HIS B C 1
ATOM 5607 O O . HIS B 1 361 ? -9.369 9.852 47.564 1.00 19.83 341 HIS B O 1
ATOM 5614 N N . LEU B 1 362 ? -8.357 11.851 47.953 1.00 31.81 342 LEU B N 1
ATOM 5615 C CA . LEU B 1 362 ? -9.178 12.031 49.124 1.00 5.44 342 LEU B CA 1
ATOM 5616 C C . LEU B 1 362 ? -10.333 12.972 48.796 1.00 38.35 342 LEU B C 1
ATOM 5617 O O . LEU B 1 362 ? -10.140 13.996 48.165 1.00 15.50 342 LEU B O 1
ATOM 5622 N N . TYR B 1 363 ? -11.538 12.642 49.233 1.00 20.13 343 TYR B N 1
ATOM 5623 C CA . TYR B 1 363 ? -12.718 13.475 48.977 1.00 15.47 343 TYR B CA 1
ATOM 5624 C C . TYR B 1 363 ? -13.113 14.741 49.741 1.00 48.86 343 TYR B C 1
ATOM 5625 O O . TYR B 1 363 ? -14.127 15.431 49.439 1.00 16.67 343 TYR B O 1
ATOM 5634 N N . SER B 1 364 ? -12.266 15.030 50.725 1.00 12.70 344 SER B N 1
ATOM 5635 C CA . SER B 1 364 ? -12.436 16.157 51.652 1.00 25.06 344 SER B CA 1
ATOM 5636 C C . SER B 1 364 ? -13.830 16.121 52.296 1.00 2.11 344 SER B C 1
ATOM 5637 O O . SER B 1 364 ? -14.463 17.176 52.494 1.00 25.70 344 SER B O 1
ATOM 5640 N N . LYS B 1 365 ? -14.281 14.894 52.550 1.00 19.02 345 LYS B N 1
ATOM 5641 C CA . LYS B 1 365 ? -15.586 14.712 53.151 1.00 27.79 345 LYS B CA 1
ATOM 5642 C C . LYS B 1 365 ? -15.350 14.915 54.646 1.00 45.96 345 LYS B C 1
ATOM 5643 O O . LYS B 1 365 ? -16.286 15.041 55.434 1.00 42.43 345 LYS B O 1
ATOM 5649 N N . GLY B 1 366 ? -14.074 14.997 55.016 1.00 62.38 346 GLY B N 1
ATOM 5650 C CA . GLY B 1 366 ? -13.673 15.164 56.406 1.00 99.75 346 GLY B CA 1
ATOM 5651 C C . GLY B 1 366 ? -13.943 13.940 57.302 1.00 99.75 346 GLY B C 1
ATOM 5652 O O . GLY B 1 366 ? -13.124 13.002 57.314 1.00 34.74 346 GLY B O 1
ATOM 5653 N N . ALA B 1 367 ? -15.092 14.010 57.993 1.00 50.90 347 ALA B N 1
ATOM 5654 C CA . ALA B 1 367 ? -15.719 13.104 58.974 1.00 99.75 347 ALA B CA 1
ATOM 5655 C C . ALA B 1 367 ? -16.118 11.646 58.696 1.00 37.33 347 ALA B C 1
ATOM 5656 O O . ALA B 1 367 ? -17.267 11.375 58.285 1.00 32.09 347 ALA B O 1
ATOM 5658 N N . ALA B 1 368 ? -15.173 10.742 58.965 1.00 51.63 348 ALA B N 1
ATOM 5659 C CA . ALA B 1 368 ? -15.344 9.304 58.752 1.00 56.47 348 ALA B CA 1
ATOM 5660 C C . ALA B 1 368 ? -16.419 8.612 59.580 1.00 99.75 348 ALA B C 1
ATOM 5661 O O . ALA B 1 368 ? -16.371 8.557 60.810 1.00 99.75 348 ALA B O 1
ATOM 5663 N N . LYS B 1 369 ? -17.394 8.076 58.859 1.00 65.01 349 LYS B N 1
ATOM 5664 C CA . LYS B 1 369 ? -18.484 7.361 59.486 1.00 67.01 349 LYS B CA 1
ATOM 5665 C C . LYS B 1 369 ? -18.395 5.954 58.921 1.00 43.29 349 LYS B C 1
ATOM 5666 O O . LYS B 1 369 ? -17.711 5.696 57.924 1.00 31.39 349 LYS B O 1
ATOM 5672 N N . PRO B 1 370 ? -19.058 5.023 59.587 1.00 44.04 350 PRO B N 1
ATOM 5673 C CA . PRO B 1 370 ? -18.955 3.664 59.110 1.00 99.75 350 PRO B CA 1
ATOM 5674 C C . PRO B 1 370 ? -19.536 3.278 57.761 1.00 28.75 350 PRO B C 1
ATOM 5675 O O . PRO B 1 370 ? -20.752 3.359 57.558 1.00 83.90 350 PRO B O 1
ATOM 5679 N N . GLY B 1 371 ? -18.621 2.864 56.874 1.00 54.94 351 GLY B N 1
ATOM 5680 C CA . GLY B 1 371 ? -18.925 2.423 55.515 1.00 21.39 351 GLY B CA 1
ATOM 5681 C C . GLY B 1 371 ? -18.905 3.596 54.523 1.00 33.31 351 GLY B C 1
ATOM 5682 O O . GLY B 1 371 ? -18.974 3.395 53.321 1.00 26.70 351 GLY B O 1
ATOM 5683 N N . ARG B 1 372 ? -18.828 4.823 55.019 1.00 15.41 352 ARG B N 1
ATOM 5684 C CA . ARG B 1 372 ? -18.795 5.991 54.119 1.00 29.81 352 ARG B CA 1
ATOM 5685 C C . ARG B 1 372 ? -17.562 5.999 53.244 1.00 37.71 352 ARG B C 1
ATOM 5686 O O . ARG B 1 372 ? -16.428 5.782 53.692 1.00 24.54 352 ARG B O 1
ATOM 5694 N N . LYS B 1 373 ? -17.843 6.303 51.988 1.00 23.80 353 LYS B N 1
ATOM 5695 C CA . LYS B 1 373 ? -16.840 6.375 50.906 1.00 23.62 353 LYS B CA 1
ATOM 5696 C C . LYS B 1 373 ? -15.965 7.625 51.122 1.00 24.69 353 LYS B C 1
ATOM 5697 O O . LYS B 1 373 ? -16.393 8.750 50.812 1.00 42.97 353 LYS B O 1
ATOM 5703 N N . MET B 1 374 ? -14.750 7.425 51.650 1.00 25.53 354 MET B N 1
ATOM 5704 C CA . MET B 1 374 ? -13.838 8.531 51.945 1.00 16.16 354 MET B CA 1
ATOM 5705 C C . MET B 1 374 ? -12.803 9.004 50.926 1.00 26.59 354 MET B C 1
ATOM 5706 O O . MET B 1 374 ? -12.267 10.134 50.978 1.00 11.26 354 MET B O 1
ATOM 5711 N N . GLY B 1 375 ? -12.487 8.119 49.990 1.00 16.06 355 GLY B N 1
ATOM 5712 C CA . GLY B 1 375 ? -11.487 8.467 48.980 1.00 18.74 355 GLY B CA 1
ATOM 5713 C C . GLY B 1 375 ? -11.292 7.180 48.235 1.00 31.35 355 GLY B C 1
ATOM 5714 O O . GLY B 1 375 ? -12.073 6.210 48.357 1.00 12.61 355 GLY B O 1
ATOM 5715 N N . HIS B 1 376 ? -10.243 7.212 47.438 1.00 5.17 356 HIS B N 1
ATOM 5716 C CA . HIS B 1 376 ? -9.876 5.990 46.717 1.00 15.60 356 HIS B CA 1
ATOM 5717 C C . HIS B 1 376 ? -8.446 6.088 46.271 1.00 27.45 356 HIS B C 1
ATOM 5718 O O . HIS B 1 376 ? -7.903 7.189 46.074 1.00 16.40 356 HIS B O 1
ATOM 5725 N N . ILE B 1 377 ? -7.858 4.912 46.109 1.00 13.22 357 ILE B N 1
ATOM 5726 C CA . ILE B 1 377 ? -6.501 4.829 45.618 1.00 12.71 357 ILE B CA 1
ATOM 5727 C C . ILE B 1 377 ? -6.442 3.989 44.342 1.00 12.38 357 ILE B C 1
ATOM 5728 O O . ILE B 1 377 ? -7.034 2.899 44.248 1.00 12.80 357 ILE B O 1
ATOM 5733 N N . THR B 1 378 ? -5.769 4.513 43.324 1.00 11.77 358 THR B N 1
ATOM 5734 C CA . THR B 1 378 ? -5.592 3.730 42.090 1.00 19.13 358 THR B CA 1
ATOM 5735 C C . THR B 1 378 ? -4.090 3.550 41.878 1.00 17.56 358 THR B C 1
ATOM 5736 O O . THR B 1 378 ? -3.264 4.475 41.818 1.00 17.26 358 THR B O 1
ATOM 5740 N N . VAL B 1 379 ? -3.746 2.283 41.745 1.00 27.45 359 VAL B N 1
ATOM 5741 C CA . VAL B 1 379 ? -2.362 1.829 41.563 1.00 7.09 359 VAL B CA 1
ATOM 5742 C C . VAL B 1 379 ? -2.162 1.309 40.168 1.00 31.20 359 VAL B C 1
ATOM 5743 O O . VAL B 1 379 ? -3.004 0.544 39.713 1.00 17.48 359 VAL B O 1
ATOM 5747 N N . THR B 1 380 ? -1.102 1.726 39.478 1.00 9.76 360 THR B N 1
ATOM 5748 C CA . THR B 1 380 ? -0.939 1.194 38.123 1.00 7.28 360 THR B CA 1
ATOM 5749 C C . THR B 1 380 ? 0.408 0.451 38.073 1.00 22.63 360 THR B C 1
ATOM 5750 O O . THR B 1 380 ? 1.162 0.493 39.055 1.00 40.12 360 THR B O 1
ATOM 5754 N N . ALA B 1 381 ? 0.654 -0.230 36.944 1.00 9.60 361 ALA B N 1
ATOM 5755 C CA . ALA B 1 381 ? 1.864 -1.018 36.568 1.00 9.32 361 ALA B CA 1
ATOM 5756 C C . ALA B 1 381 ? 1.638 -1.514 35.161 1.00 88.15 361 ALA B C 1
ATOM 5757 O O . ALA B 1 381 ? 0.510 -1.484 34.665 1.00 13.00 361 ALA B O 1
ATOM 5759 N N . PRO B 1 382 ? 2.722 -1.974 34.551 1.00 20.59 362 PRO B N 1
ATOM 5760 C CA . PRO B 1 382 ? 2.679 -2.432 33.179 1.00 24.76 362 PRO B CA 1
ATOM 5761 C C . PRO B 1 382 ? 1.934 -3.733 33.102 1.00 99.75 362 PRO B C 1
ATOM 5762 O O . PRO B 1 382 ? 1.442 -4.044 32.026 1.00 18.60 362 PRO B O 1
ATOM 5766 N N . THR B 1 383 ? 1.874 -4.474 34.208 1.00 12.43 363 THR B N 1
ATOM 5767 C CA . THR B 1 383 ? 1.169 -5.759 34.183 1.00 18.28 363 THR B CA 1
ATOM 5768 C C . THR B 1 383 ? 0.205 -5.900 35.363 1.00 28.32 363 THR B C 1
ATOM 5769 O O . THR B 1 383 ? 0.455 -5.431 36.462 1.00 22.14 363 THR B O 1
ATOM 5773 N N . MET B 1 384 ? -0.909 -6.582 35.176 1.00 25.33 364 MET B N 1
ATOM 5774 C CA . MET B 1 384 ? -1.770 -6.672 36.331 1.00 20.23 364 MET B CA 1
ATOM 5775 C C . MET B 1 384 ? -1.102 -7.317 37.563 1.00 15.70 364 MET B C 1
ATOM 5776 O O . MET B 1 384 ? -1.276 -6.973 38.761 1.00 12.30 364 MET B O 1
ATOM 5781 N N . HIS B 1 385 ? -0.271 -8.288 37.268 1.00 18.39 365 HIS B N 1
ATOM 5782 C CA . HIS B 1 385 ? 0.364 -8.954 38.384 1.00 6.74 365 HIS B CA 1
ATOM 5783 C C . HIS B 1 385 ? 1.188 -7.979 39.200 1.00 12.97 365 HIS B C 1
ATOM 5784 O O . HIS B 1 385 ? 1.169 -7.890 40.456 1.00 18.37 365 HIS B O 1
ATOM 5791 N N . GLU B 1 386 ? 1.884 -7.173 38.415 1.00 15.16 366 GLU B N 1
ATOM 5792 C CA . GLU B 1 386 ? 2.683 -6.147 39.046 1.00 16.42 366 GLU B CA 1
ATOM 5793 C C . GLU B 1 386 ? 1.829 -5.201 39.897 1.00 14.09 366 GLU B C 1
ATOM 5794 O O . GLU B 1 386 ? 2.171 -4.826 41.010 1.00 13.05 366 GLU B O 1
ATOM 5800 N N . ALA B 1 387 ? 0.670 -4.803 39.415 1.00 28.18 367 ALA B N 1
ATOM 5801 C CA . ALA B 1 387 ? -0.072 -3.867 40.250 1.00 2.98 367 ALA B CA 1
ATOM 5802 C C . ALA B 1 387 ? -0.586 -4.502 41.538 1.00 25.61 367 ALA B C 1
ATOM 5803 O O . ALA B 1 387 ? -0.751 -3.848 42.592 1.00 20.07 367 ALA B O 1
ATOM 5805 N N . GLU B 1 388 ? -0.881 -5.794 41.421 1.00 37.42 368 GLU B N 1
ATOM 5806 C CA . GLU B 1 388 ? -1.431 -6.530 42.551 1.00 8.38 368 GLU B CA 1
ATOM 5807 C C . GLU B 1 388 ? -0.295 -6.588 43.542 1.00 29.90 368 GLU B C 1
ATOM 5808 O O . GLU B 1 388 ? -0.511 -6.395 44.748 1.00 16.02 368 GLU B O 1
ATOM 5814 N N . THR B 1 389 ? 0.912 -6.815 43.024 1.00 20.41 369 THR B N 1
ATOM 5815 C CA . THR B 1 389 ? 1.965 -6.815 44.009 1.00 21.64 369 THR B CA 1
ATOM 5816 C C . THR B 1 389 ? 2.122 -5.535 44.772 1.00 15.84 369 THR B C 1
ATOM 5817 O O . THR B 1 389 ? 2.219 -5.530 45.978 1.00 25.32 369 THR B O 1
ATOM 5821 N N . HIS B 1 390 ? 2.132 -4.419 44.085 1.00 21.58 370 HIS B N 1
ATOM 5822 C CA . HIS B 1 390 ? 2.292 -3.157 44.791 1.00 7.51 370 HIS B CA 1
ATOM 5823 C C . HIS B 1 390 ? 1.116 -2.935 45.727 1.00 39.45 370 HIS B C 1
ATOM 5824 O O . HIS B 1 390 ? 1.255 -2.465 46.849 1.00 16.90 370 HIS B O 1
ATOM 5831 N N . ILE B 1 391 ? -0.097 -3.215 45.278 1.00 18.89 371 ILE B N 1
ATOM 5832 C CA . ILE B 1 391 ? -1.155 -2.873 46.225 1.00 21.98 371 ILE B CA 1
ATOM 5833 C C . ILE B 1 391 ? -1.444 -3.749 47.408 1.00 10.59 371 ILE B C 1
ATOM 5834 O O . ILE B 1 391 ? -2.170 -3.355 48.286 1.00 17.94 371 ILE B O 1
ATOM 5839 N N . GLN B 1 392 ? -0.947 -4.979 47.373 1.00 24.11 372 GLN B N 1
ATOM 5840 C CA . GLN B 1 392 ? -1.248 -5.911 48.461 1.00 16.67 372 GLN B CA 1
ATOM 5841 C C . GLN B 1 392 ? -1.323 -5.443 49.909 1.00 17.33 372 GLN B C 1
ATOM 5842 O O . GLN B 1 392 ? -2.334 -5.539 50.618 1.00 25.01 372 GLN B O 1
ATOM 5848 N N . PRO B 1 393 ? -0.180 -4.932 50.326 1.00 21.38 373 PRO B N 1
ATOM 5849 C CA . PRO B 1 393 ? 0.039 -4.395 51.655 1.00 18.12 373 PRO B CA 1
ATOM 5850 C C . PRO B 1 393 ? -1.004 -3.349 52.007 1.00 20.50 373 PRO B C 1
ATOM 5851 O O . PRO B 1 393 ? -1.337 -3.132 53.168 1.00 25.00 373 PRO B O 1
ATOM 5855 N N . LEU B 1 394 ? -1.500 -2.653 51.001 1.00 24.55 374 LEU B N 1
ATOM 5856 C CA . LEU B 1 394 ? -2.455 -1.607 51.281 1.00 15.88 374 LEU B CA 1
ATOM 5857 C C . LEU B 1 394 ? -3.759 -2.293 51.580 1.00 44.11 374 LEU B C 1
ATOM 5858 O O . LEU B 1 394 ? -4.601 -1.871 52.393 1.00 30.79 374 LEU B O 1
ATOM 5863 N N . ILE B 1 395 ? -3.886 -3.397 50.876 1.00 17.86 375 ILE B N 1
ATOM 5864 C CA . ILE B 1 395 ? -5.091 -4.149 51.083 1.00 14.76 375 ILE B CA 1
ATOM 5865 C C . ILE B 1 395 ? -5.120 -4.685 52.525 1.00 38.07 375 ILE B C 1
ATOM 5866 O O . ILE B 1 395 ? -6.092 -4.469 53.270 1.00 18.06 375 ILE B O 1
ATOM 5871 N N . ASP B 1 396 ? -4.025 -5.339 52.919 1.00 29.00 376 ASP B N 1
ATOM 5872 C CA . ASP B 1 396 ? -3.878 -5.898 54.259 1.00 33.09 376 ASP B CA 1
ATOM 5873 C C . ASP B 1 396 ? -4.165 -4.823 55.255 1.00 40.16 376 ASP B C 1
ATOM 5874 O O . ASP B 1 396 ? -4.899 -4.984 56.213 1.00 52.83 376 ASP B O 1
ATOM 5879 N N . VAL B 1 397 ? -3.563 -3.689 54.987 1.00 17.52 377 VAL B N 1
ATOM 5880 C CA . VAL B 1 397 ? -3.752 -2.561 55.860 1.00 29.32 377 VAL B CA 1
ATOM 5881 C C . VAL B 1 397 ? -5.204 -2.215 56.090 1.00 34.19 377 VAL B C 1
ATOM 5882 O O . VAL B 1 397 ? -5.717 -2.121 57.210 1.00 52.01 377 VAL B O 1
ATOM 5886 N N . VAL B 1 398 ? -5.853 -2.017 54.960 1.00 58.58 378 VAL B N 1
ATOM 5887 C CA . VAL B 1 398 ? -7.245 -1.674 55.006 1.00 32.50 378 VAL B CA 1
ATOM 5888 C C . VAL B 1 398 ? -7.894 -2.894 55.646 1.00 78.56 378 VAL B C 1
ATOM 5889 O O . VAL B 1 398 ? -8.689 -2.741 56.559 1.00 36.31 378 VAL B O 1
ATOM 5893 N N . ASP B 1 399 ? -7.532 -4.100 55.229 1.00 42.03 379 ASP B N 1
ATOM 5894 C CA . ASP B 1 399 ? -8.119 -5.252 55.883 1.00 28.61 379 ASP B CA 1
ATOM 5895 C C . ASP B 1 399 ? -7.835 -5.241 57.379 1.00 42.73 379 ASP B C 1
ATOM 5896 O O . ASP B 1 399 ? -8.774 -5.313 58.155 1.00 52.85 379 ASP B O 1
ATOM 5901 N N . ARG B 1 400 ? -6.597 -5.099 57.845 1.00 99.75 380 ARG B N 1
ATOM 5902 C CA . ARG B 1 400 ? -6.383 -5.085 59.302 1.00 99.75 380 ARG B CA 1
ATOM 5903 C C . ARG B 1 400 ? -7.466 -4.306 60.030 1.00 99.75 380 ARG B C 1
ATOM 5904 O O . ARG B 1 400 ? -7.931 -4.683 61.108 1.00 99.75 380 ARG B O 1
ATOM 5912 N N . ILE B 1 401 ? -7.872 -3.195 59.435 1.00 75.66 381 ILE B N 1
ATOM 5913 C CA . ILE B 1 401 ? -8.941 -2.450 60.076 1.00 42.98 381 ILE B CA 1
ATOM 5914 C C . ILE B 1 401 ? -10.195 -2.843 59.309 1.00 34.07 381 ILE B C 1
ATOM 5915 O O . ILE B 1 401 ? -11.070 -2.015 59.074 1.00 58.26 381 ILE B O 1
ATOM 5920 N N . MET C 1 21 ? 15.372 -25.955 -5.836 1.00 37.73 1 MET C N 1
ATOM 5921 C CA . MET C 1 21 ? 16.687 -26.582 -5.874 1.00 31.82 1 MET C CA 1
ATOM 5922 C C . MET C 1 21 ? 17.014 -26.702 -4.388 1.00 60.77 1 MET C C 1
ATOM 5923 O O . MET C 1 21 ? 17.293 -27.767 -3.844 1.00 76.56 1 MET C O 1
ATOM 5928 N N . TRP C 1 22 ? 16.947 -25.576 -3.699 1.00 73.62 2 TRP C N 1
ATOM 5929 C CA . TRP C 1 22 ? 17.232 -25.620 -2.286 1.00 45.85 2 TRP C CA 1
ATOM 5930 C C . TRP C 1 22 ? 16.417 -26.698 -1.589 1.00 25.19 2 TRP C C 1
ATOM 5931 O O . TRP C 1 22 ? 16.938 -27.317 -0.684 1.00 49.62 2 TRP C O 1
ATOM 5942 N N . ASN C 1 23 ? 15.162 -26.928 -1.956 1.00 22.19 3 ASN C N 1
ATOM 5943 C CA . ASN C 1 23 ? 14.353 -27.886 -1.193 1.00 16.40 3 ASN C CA 1
ATOM 5944 C C . ASN C 1 23 ? 14.044 -29.075 -2.086 1.00 34.27 3 ASN C C 1
ATOM 5945 O O . ASN C 1 23 ? 12.982 -29.749 -2.043 1.00 22.32 3 ASN C O 1
ATOM 5950 N N . SER C 1 24 ? 15.027 -29.317 -2.932 1.00 29.15 4 SER C N 1
ATOM 5951 C CA . SER C 1 24 ? 14.883 -30.408 -3.877 1.00 27.24 4 SER C CA 1
ATOM 5952 C C . SER C 1 24 ? 15.490 -31.730 -3.405 1.00 99.75 4 SER C C 1
ATOM 5953 O O . SER C 1 24 ? 15.170 -32.768 -3.937 1.00 29.80 4 SER C O 1
ATOM 5956 N N . ARG C 1 25 ? 16.391 -31.748 -2.437 1.00 14.55 5 ARG C N 1
ATOM 5957 C CA . ARG C 1 25 ? 16.976 -33.004 -1.979 1.00 47.65 5 ARG C CA 1
ATOM 5958 C C . ARG C 1 25 ? 15.828 -33.754 -1.286 1.00 70.80 5 ARG C C 1
ATOM 5959 O O . ARG C 1 25 ? 14.832 -33.176 -0.872 1.00 32.53 5 ARG C O 1
ATOM 5967 N N . LYS C 1 26 ? 15.956 -35.065 -1.170 1.00 12.50 6 LYS C N 1
ATOM 5968 C CA . LYS C 1 26 ? 14.992 -35.931 -0.528 1.00 12.88 6 LYS C CA 1
ATOM 5969 C C . LYS C 1 26 ? 15.685 -36.377 0.748 1.00 31.00 6 LYS C C 1
ATOM 5970 O O . LYS C 1 26 ? 16.876 -36.712 0.728 1.00 25.43 6 LYS C O 1
ATOM 5976 N N . VAL C 1 27 ? 14.921 -36.363 1.838 1.00 16.94 7 VAL C N 1
ATOM 5977 C CA . VAL C 1 27 ? 15.405 -36.741 3.157 1.00 42.68 7 VAL C CA 1
ATOM 5978 C C . VAL C 1 27 ? 14.999 -38.161 3.505 1.00 12.39 7 VAL C C 1
ATOM 5979 O O . VAL C 1 27 ? 13.834 -38.578 3.309 1.00 23.86 7 VAL C O 1
ATOM 5983 N N . GLY C 1 28 ? 15.936 -38.900 4.067 1.00 18.12 8 GLY C N 1
ATOM 5984 C CA . GLY C 1 28 ? 15.570 -40.269 4.405 1.00 17.76 8 GLY C CA 1
ATOM 5985 C C . GLY C 1 28 ? 15.388 -40.403 5.885 1.00 14.86 8 GLY C C 1
ATOM 5986 O O . GLY C 1 28 ? 16.310 -40.143 6.635 1.00 23.46 8 GLY C O 1
ATOM 5987 N N . VAL C 1 29 ? 14.205 -40.828 6.323 1.00 16.79 9 VAL C N 1
ATOM 5988 C CA . VAL C 1 29 ? 14.081 -40.934 7.769 1.00 33.96 9 VAL C CA 1
ATOM 5989 C C . VAL C 1 29 ? 13.982 -42.369 8.262 1.00 35.51 9 VAL C C 1
ATOM 5990 O O . VAL C 1 29 ? 13.043 -43.052 7.890 1.00 16.67 9 VAL C O 1
ATOM 5994 N N . LEU C 1 30 ? 14.934 -42.818 9.069 1.00 18.08 10 LEU C N 1
ATOM 5995 C CA . LEU C 1 30 ? 14.908 -44.189 9.600 1.00 25.14 10 LEU C CA 1
ATOM 5996 C C . LEU C 1 30 ? 13.943 -44.168 10.789 1.00 24.98 10 LEU C C 1
ATOM 5997 O O . LEU C 1 30 ? 14.223 -43.630 11.855 1.00 12.22 10 LEU C O 1
ATOM 6002 N N . GLY C 1 31 ? 12.751 -44.719 10.631 1.00 22.87 11 GLY C N 1
ATOM 6003 C CA . GLY C 1 31 ? 11.835 -44.657 11.749 1.00 5.02 11 GLY C CA 1
ATOM 6004 C C . GLY C 1 31 ? 10.608 -43.847 11.311 1.00 12.97 11 GLY C C 1
ATOM 6005 O O . GLY C 1 31 ? 10.755 -42.788 10.706 1.00 20.50 11 GLY C O 1
ATOM 6006 N N . GLY C 1 32 ? 9.397 -44.272 11.634 1.00 7.78 12 GLY C N 1
ATOM 6007 C CA . GLY C 1 32 ? 8.252 -43.466 11.211 1.00 5.00 12 GLY C CA 1
ATOM 6008 C C . GLY C 1 32 ? 7.142 -43.347 12.255 1.00 19.26 12 GLY C C 1
ATOM 6009 O O . GLY C 1 32 ? 5.954 -43.374 11.952 1.00 9.37 12 GLY C O 1
ATOM 6010 N N . GLY C 1 33 ? 7.549 -43.132 13.503 1.00 28.75 13 GLY C N 1
ATOM 6011 C CA . GLY C 1 33 ? 6.636 -42.972 14.620 1.00 4.03 13 GLY C CA 1
ATOM 6012 C C . GLY C 1 33 ? 6.152 -41.504 14.796 1.00 18.81 13 GLY C C 1
ATOM 6013 O O . GLY C 1 33 ? 6.226 -40.727 13.836 1.00 11.26 13 GLY C O 1
ATOM 6014 N N . GLN C 1 34 ? 5.638 -41.096 15.953 1.00 5.65 14 GLN C N 1
ATOM 6015 C CA . GLN C 1 34 ? 5.168 -39.687 16.028 1.00 3.10 14 GLN C CA 1
ATOM 6016 C C . GLN C 1 34 ? 6.281 -38.676 15.713 1.00 5.79 14 GLN C C 1
ATOM 6017 O O . GLN C 1 34 ? 6.126 -37.586 15.129 1.00 10.27 14 GLN C O 1
ATOM 6023 N N . LEU C 1 35 ? 7.484 -39.089 16.075 1.00 8.21 15 LEU C N 1
ATOM 6024 C CA . LEU C 1 35 ? 8.693 -38.264 15.865 1.00 11.64 15 LEU C CA 1
ATOM 6025 C C . LEU C 1 35 ? 8.921 -37.995 14.369 1.00 4.33 15 LEU C C 1
ATOM 6026 O O . LEU C 1 35 ? 9.017 -36.856 13.934 1.00 27.93 15 LEU C O 1
ATOM 6031 N N . GLY C 1 36 ? 8.996 -39.026 13.534 1.00 34.07 16 GLY C N 1
ATOM 6032 C CA . GLY C 1 36 ? 9.148 -38.737 12.113 1.00 12.46 16 GLY C CA 1
ATOM 6033 C C . GLY C 1 36 ? 7.892 -38.029 11.550 1.00 8.17 16 GLY C C 1
ATOM 6034 O O . GLY C 1 36 ? 7.991 -37.192 10.653 1.00 21.83 16 GLY C O 1
ATOM 6035 N N . ARG C 1 37 ? 6.707 -38.362 12.082 1.00 8.61 17 ARG C N 1
ATOM 6036 C CA . ARG C 1 37 ? 5.540 -37.736 11.533 1.00 1.00 17 ARG C CA 1
ATOM 6037 C C . ARG C 1 37 ? 5.658 -36.211 11.685 1.00 16.71 17 ARG C C 1
ATOM 6038 O O . ARG C 1 37 ? 5.292 -35.376 10.804 1.00 12.54 17 ARG C O 1
ATOM 6046 N N . MET C 1 38 ? 6.170 -35.814 12.848 1.00 8.22 18 MET C N 1
ATOM 6047 C CA . MET C 1 38 ? 6.248 -34.360 13.105 1.00 4.02 18 MET C CA 1
ATOM 6048 C C . MET C 1 38 ? 7.398 -33.802 12.268 1.00 26.69 18 MET C C 1
ATOM 6049 O O . MET C 1 38 ? 7.392 -32.611 11.911 1.00 9.73 18 MET C O 1
ATOM 6054 N N . LEU C 1 39 ? 8.363 -34.658 11.903 1.00 5.42 19 LEU C N 1
ATOM 6055 C CA . LEU C 1 39 ? 9.452 -34.150 11.035 1.00 9.25 19 LEU C CA 1
ATOM 6056 C C . LEU C 1 39 ? 8.891 -33.938 9.601 1.00 29.15 19 LEU C C 1
ATOM 6057 O O . LEU C 1 39 ? 9.181 -32.961 8.889 1.00 26.20 19 LEU C O 1
ATOM 6062 N N . VAL C 1 40 ? 8.028 -34.874 9.218 1.00 16.67 20 VAL C N 1
ATOM 6063 C CA . VAL C 1 40 ? 7.346 -34.829 7.921 1.00 9.26 20 VAL C CA 1
ATOM 6064 C C . VAL C 1 40 ? 6.334 -33.688 7.898 1.00 15.56 20 VAL C C 1
ATOM 6065 O O . VAL C 1 40 ? 6.226 -33.005 6.900 1.00 11.95 20 VAL C O 1
ATOM 6069 N N . GLU C 1 41 ? 5.647 -33.427 8.997 1.00 10.16 21 GLU C N 1
ATOM 6070 C CA . GLU C 1 41 ? 4.779 -32.256 8.979 1.00 5.91 21 GLU C CA 1
ATOM 6071 C C . GLU C 1 41 ? 5.746 -31.099 8.683 1.00 19.91 21 GLU C C 1
ATOM 6072 O O . GLU C 1 41 ? 5.401 -30.161 7.929 1.00 14.07 21 GLU C O 1
ATOM 6078 N N . SER C 1 42 ? 6.958 -31.123 9.258 1.00 12.95 22 SER C N 1
ATOM 6079 C CA . SER C 1 42 ? 7.863 -30.009 8.938 1.00 24.07 22 SER C CA 1
ATOM 6080 C C . SER C 1 42 ? 8.341 -29.978 7.486 1.00 25.66 22 SER C C 1
ATOM 6081 O O . SER C 1 42 ? 8.350 -28.919 6.877 1.00 15.79 22 SER C O 1
ATOM 6084 N N . ALA C 1 43 ? 8.815 -31.107 6.962 1.00 20.66 23 ALA C N 1
ATOM 6085 C CA . ALA C 1 43 ? 9.291 -31.212 5.580 1.00 45.66 23 ALA C CA 1
ATOM 6086 C C . ALA C 1 43 ? 8.173 -30.845 4.605 1.00 31.97 23 ALA C C 1
ATOM 6087 O O . ALA C 1 43 ? 8.467 -30.330 3.533 1.00 15.13 23 ALA C O 1
ATOM 6089 N N . ASN C 1 44 ? 6.916 -31.133 4.949 1.00 15.41 24 ASN C N 1
ATOM 6090 C CA . ASN C 1 44 ? 5.751 -30.837 4.092 1.00 16.35 24 ASN C CA 1
ATOM 6091 C C . ASN C 1 44 ? 5.516 -29.324 3.821 1.00 29.33 24 ASN C C 1
ATOM 6092 O O . ASN C 1 44 ? 5.100 -28.963 2.703 1.00 11.60 24 ASN C O 1
ATOM 6097 N N . ARG C 1 45 ? 5.771 -28.473 4.828 1.00 25.40 25 ARG C N 1
ATOM 6098 C CA . ARG C 1 45 ? 5.658 -26.997 4.752 1.00 2.76 25 ARG C CA 1
ATOM 6099 C C . ARG C 1 45 ? 6.717 -26.483 3.801 1.00 20.34 25 ARG C C 1
ATOM 6100 O O . ARG C 1 45 ? 6.532 -25.492 3.096 1.00 26.07 25 ARG C O 1
ATOM 6108 N N . LEU C 1 46 ? 7.828 -27.202 3.719 1.00 1.00 26 LEU C N 1
ATOM 6109 C CA . LEU C 1 46 ? 8.847 -26.746 2.796 1.00 22.91 26 LEU C CA 1
ATOM 6110 C C . LEU C 1 46 ? 8.804 -27.468 1.441 1.00 22.73 26 LEU C C 1
ATOM 6111 O O . LEU C 1 46 ? 9.594 -27.145 0.551 1.00 26.63 26 LEU C O 1
ATOM 6116 N N . ASN C 1 47 ? 7.858 -28.398 1.304 1.00 27.01 27 ASN C N 1
ATOM 6117 C CA . ASN C 1 47 ? 7.691 -29.219 0.106 1.00 27.06 27 ASN C CA 1
ATOM 6118 C C . ASN C 1 47 ? 8.947 -30.021 -0.145 1.00 82.06 27 ASN C C 1
ATOM 6119 O O . ASN C 1 47 ? 9.344 -30.197 -1.299 1.00 16.31 27 ASN C O 1
ATOM 6124 N N . ILE C 1 48 ? 9.561 -30.480 0.940 1.00 25.08 28 ILE C N 1
ATOM 6125 C CA . ILE C 1 48 ? 10.772 -31.278 0.873 1.00 32.98 28 ILE C CA 1
ATOM 6126 C C . ILE C 1 48 ? 10.362 -32.745 1.053 1.00 28.24 28 ILE C C 1
ATOM 6127 O O . ILE C 1 48 ? 9.529 -33.035 1.899 1.00 18.95 28 ILE C O 1
ATOM 6132 N N . GLN C 1 49 ? 10.894 -33.628 0.200 1.00 29.28 29 GLN C N 1
ATOM 6133 C CA . GLN C 1 49 ? 10.546 -35.037 0.228 1.00 5.03 29 GLN C CA 1
ATOM 6134 C C . GLN C 1 49 ? 11.285 -35.817 1.278 1.00 3.77 29 GLN C C 1
ATOM 6135 O O . GLN C 1 49 ? 12.497 -35.627 1.493 1.00 10.86 29 GLN C O 1
ATOM 6146 N N . VAL C 1 50 ? 10.452 -36.648 1.907 1.00 11.26 30 VAL C N 1
ATOM 6147 C CA . VAL C 1 50 ? 10.954 -37.507 2.962 1.00 99.75 30 VAL C CA 1
ATOM 6148 C C . VAL C 1 50 ? 10.538 -38.939 2.692 1.00 16.48 30 VAL C C 1
ATOM 6149 O O . VAL C 1 50 ? 9.329 -39.246 2.659 1.00 19.24 30 VAL C O 1
ATOM 6153 N N . ASN C 1 51 ? 11.543 -39.798 2.515 1.00 6.33 31 ASN C N 1
ATOM 6154 C CA . ASN C 1 51 ? 11.166 -41.203 2.362 1.00 9.00 31 ASN C CA 1
ATOM 6155 C C . ASN C 1 51 ? 11.340 -41.779 3.786 1.00 16.15 31 ASN C C 1
ATOM 6156 O O . ASN C 1 51 ? 12.312 -41.480 4.505 1.00 17.81 31 ASN C O 1
ATOM 6161 N N . VAL C 1 52 ? 10.359 -42.567 4.227 1.00 24.88 32 VAL C N 1
ATOM 6162 C CA . VAL C 1 52 ? 10.400 -43.080 5.597 1.00 10.53 32 VAL C CA 1
ATOM 6163 C C . VAL C 1 52 ? 10.527 -44.563 5.593 1.00 45.01 32 VAL C C 1
ATOM 6164 O O . VAL C 1 52 ? 9.815 -45.208 4.845 1.00 18.93 32 VAL C O 1
ATOM 6168 N N . LEU C 1 53 ? 11.385 -45.044 6.475 1.00 14.20 33 LEU C N 1
ATOM 6169 C CA . LEU C 1 53 ? 11.567 -46.456 6.638 1.00 42.08 33 LEU C CA 1
ATOM 6170 C C . LEU C 1 53 ? 10.900 -46.880 7.953 1.00 12.49 33 LEU C C 1
ATOM 6171 O O . LEU C 1 53 ? 11.275 -46.488 9.080 1.00 20.58 33 LEU C O 1
ATOM 6176 N N . ASP C 1 54 ? 9.889 -47.717 7.806 1.00 13.51 34 ASP C N 1
ATOM 6177 C CA . ASP C 1 54 ? 9.221 -48.221 8.983 1.00 16.13 34 ASP C CA 1
ATOM 6178 C C . ASP C 1 54 ? 8.115 -49.087 8.509 1.00 17.14 34 ASP C C 1
ATOM 6179 O O . ASP C 1 54 ? 8.088 -49.381 7.318 1.00 13.77 34 ASP C O 1
ATOM 6184 N N . ALA C 1 55 ? 7.180 -49.441 9.390 1.00 5.45 35 ALA C N 1
ATOM 6185 C CA . ALA C 1 55 ? 6.116 -50.243 8.807 1.00 17.07 35 ALA C CA 1
ATOM 6186 C C . ALA C 1 55 ? 5.274 -49.374 7.863 1.00 28.83 35 ALA C C 1
ATOM 6187 O O . ALA C 1 55 ? 5.440 -48.174 7.791 1.00 14.67 35 ALA C O 1
ATOM 6189 N N . ASP C 1 56 ? 4.327 -49.985 7.161 1.00 18.57 36 ASP C N 1
ATOM 6190 C CA . ASP C 1 56 ? 3.402 -49.277 6.254 1.00 62.52 36 ASP C CA 1
ATOM 6191 C C . ASP C 1 56 ? 2.338 -48.614 7.127 1.00 39.14 36 ASP C C 1
ATOM 6192 O O . ASP C 1 56 ? 1.968 -49.158 8.177 1.00 21.41 36 ASP C O 1
ATOM 6197 N N . ASN C 1 57 ? 1.777 -47.474 6.728 1.00 24.09 37 ASN C N 1
ATOM 6198 C CA . ASN C 1 57 ? 0.770 -46.915 7.634 1.00 99.75 37 ASN C CA 1
ATOM 6199 C C . ASN C 1 57 ? 1.363 -46.380 8.947 1.00 18.52 37 ASN C C 1
ATOM 6200 O O . ASN C 1 57 ? 0.639 -46.038 9.873 1.00 17.31 37 ASN C O 1
ATOM 6205 N N . SER C 1 58 ? 2.685 -46.238 8.995 1.00 35.35 38 SER C N 1
ATOM 6206 C CA . SER C 1 58 ? 3.378 -45.701 10.151 1.00 5.72 38 SER C CA 1
ATOM 6207 C C . SER C 1 58 ? 2.768 -44.301 10.182 1.00 13.03 38 SER C C 1
ATOM 6208 O O . SER C 1 58 ? 2.407 -43.783 9.100 1.00 21.52 38 SER C O 1
ATOM 6211 N N . PRO C 1 59 ? 2.783 -43.666 11.356 1.00 15.24 39 PRO C N 1
ATOM 6212 C CA . PRO C 1 59 ? 2.329 -42.300 11.545 1.00 6.80 39 PRO C CA 1
ATOM 6213 C C . PRO C 1 59 ? 2.826 -41.262 10.552 1.00 16.08 39 PRO C C 1
ATOM 6214 O O . PRO C 1 59 ? 2.016 -40.471 10.070 1.00 20.78 39 PRO C O 1
ATOM 6218 N N . ALA C 1 60 ? 4.136 -41.306 10.260 1.00 1.38 40 ALA C N 1
ATOM 6219 C CA . ALA C 1 60 ? 4.879 -40.425 9.357 1.00 32.08 40 ALA C CA 1
ATOM 6220 C C . ALA C 1 60 ? 4.567 -40.656 7.878 1.00 26.20 40 ALA C C 1
ATOM 6221 O O . ALA C 1 60 ? 4.495 -39.710 7.097 1.00 21.77 40 ALA C O 1
ATOM 6223 N N . LYS C 1 61 ? 4.358 -41.918 7.511 1.00 14.67 41 LYS C N 1
ATOM 6224 C CA . LYS C 1 61 ? 4.047 -42.292 6.149 1.00 19.82 41 LYS C CA 1
ATOM 6225 C C . LYS C 1 61 ? 2.621 -41.790 5.853 1.00 33.70 41 LYS C C 1
ATOM 6226 O O . LYS C 1 61 ? 2.283 -41.424 4.706 1.00 11.73 41 LYS C O 1
ATOM 6232 N N . GLN C 1 62 ? 1.786 -41.829 6.894 1.00 18.96 42 GLN C N 1
ATOM 6233 C CA . GLN C 1 62 ? 0.347 -41.476 6.847 1.00 12.46 42 GLN C CA 1
ATOM 6234 C C . GLN C 1 62 ? -0.136 -40.104 6.318 1.00 99.75 42 GLN C C 1
ATOM 6235 O O . GLN C 1 62 ? -1.297 -39.864 5.947 1.00 9.55 42 GLN C O 1
ATOM 6241 N N . ILE C 1 63 ? 0.807 -39.181 6.283 1.00 10.22 43 ILE C N 1
ATOM 6242 C CA . ILE C 1 63 ? 0.587 -37.770 5.843 1.00 4.25 43 ILE C CA 1
ATOM 6243 C C . ILE C 1 63 ? 1.641 -37.487 4.813 1.00 24.97 43 ILE C C 1
ATOM 6244 O O . ILE C 1 63 ? 2.031 -36.333 4.676 1.00 22.82 43 ILE C O 1
ATOM 6249 N N . SER C 1 64 ? 2.185 -38.503 4.164 1.00 18.27 44 SER C N 1
ATOM 6250 C CA . SER C 1 64 ? 3.226 -38.228 3.154 1.00 14.50 44 SER C CA 1
ATOM 6251 C C . SER C 1 64 ? 2.877 -39.133 1.930 1.00 14.59 44 SER C C 1
ATOM 6252 O O . SER C 1 64 ? 3.605 -40.083 1.664 1.00 25.47 44 SER C O 1
ATOM 6255 N N . ALA C 1 65 ? 1.749 -38.922 1.248 1.00 35.77 45 ALA C N 1
ATOM 6256 C CA . ALA C 1 65 ? 1.315 -39.785 0.132 1.00 11.69 45 ALA C CA 1
ATOM 6257 C C . ALA C 1 65 ? 2.120 -39.794 -1.151 1.00 42.45 45 ALA C C 1
ATOM 6258 O O . ALA C 1 65 ? 1.750 -39.198 -2.155 1.00 46.80 45 ALA C O 1
ATOM 6260 N N . HIS C 1 66 ? 3.223 -40.508 -1.121 1.00 19.67 46 HIS C N 1
ATOM 6261 C CA . HIS C 1 66 ? 4.074 -40.620 -2.314 1.00 25.14 46 HIS C CA 1
ATOM 6262 C C . HIS C 1 66 ? 4.544 -42.053 -2.280 1.00 28.01 46 HIS C C 1
ATOM 6263 O O . HIS C 1 66 ? 4.147 -42.788 -1.361 1.00 29.14 46 HIS C O 1
ATOM 6270 N N . ASP C 1 67 ? 5.356 -42.422 -3.265 1.00 46.98 47 ASP C N 1
ATOM 6271 C CA . ASP C 1 67 ? 5.898 -43.760 -3.432 1.00 16.54 47 ASP C CA 1
ATOM 6272 C C . ASP C 1 67 ? 7.367 -44.063 -3.184 1.00 55.70 47 ASP C C 1
ATOM 6273 O O . ASP C 1 67 ? 7.896 -45.099 -3.621 1.00 77.82 47 ASP C O 1
ATOM 6282 N N . GLY C 1 68 ? 8.019 -43.170 -2.449 1.00 39.36 48 GLY C N 1
ATOM 6283 C CA . GLY C 1 68 ? 9.420 -43.309 -2.099 1.00 49.78 48 GLY C CA 1
ATOM 6284 C C . GLY C 1 68 ? 9.625 -43.903 -0.701 1.00 34.35 48 GLY C C 1
ATOM 6285 O O . GLY C 1 68 ? 10.763 -44.082 -0.295 1.00 31.55 48 GLY C O 1
ATOM 6286 N N . HIS C 1 69 ? 8.568 -44.198 0.056 1.00 19.53 49 HIS C N 1
ATOM 6287 C CA . HIS C 1 69 ? 8.765 -44.779 1.382 1.00 19.17 49 HIS C CA 1
ATOM 6288 C C . HIS C 1 69 ? 9.248 -46.218 1.230 1.00 99.75 49 HIS C C 1
ATOM 6289 O O . HIS C 1 69 ? 9.047 -46.885 0.207 1.00 20.45 49 HIS C O 1
ATOM 6296 N N . VAL C 1 70 ? 9.896 -46.680 2.288 1.00 19.99 50 VAL C N 1
ATOM 6297 C CA . VAL C 1 70 ? 10.443 -48.021 2.314 1.00 26.97 50 VAL C CA 1
ATOM 6298 C C . VAL C 1 70 ? 9.788 -48.843 3.391 1.00 27.24 50 VAL C C 1
ATOM 6299 O O . VAL C 1 70 ? 9.879 -48.475 4.550 1.00 17.71 50 VAL C O 1
ATOM 6303 N N . THR C 1 71 ? 9.125 -49.923 2.982 1.00 35.72 51 THR C N 1
ATOM 6304 C CA . THR C 1 71 ? 8.423 -50.853 3.865 1.00 27.16 51 THR C CA 1
ATOM 6305 C C . THR C 1 71 ? 9.471 -51.737 4.575 1.00 55.76 51 THR C C 1
ATOM 6306 O O . THR C 1 71 ? 10.358 -52.236 3.897 1.00 24.93 51 THR C O 1
ATOM 6310 N N . GLY C 1 72 ? 9.439 -51.919 5.901 1.00 14.43 52 GLY C N 1
ATOM 6311 C CA . GLY C 1 72 ? 10.490 -52.696 6.606 1.00 10.41 52 GLY C CA 1
ATOM 6312 C C . GLY C 1 72 ? 10.946 -51.967 7.889 1.00 99.75 52 GLY C C 1
ATOM 6313 O O . GLY C 1 72 ? 10.428 -50.895 8.204 1.00 24.34 52 GLY C O 1
ATOM 6314 N N . SER C 1 73 ? 11.908 -52.525 8.629 1.00 19.85 53 SER C N 1
ATOM 6315 C CA . SER C 1 73 ? 12.438 -51.975 9.898 1.00 23.26 53 SER C CA 1
ATOM 6316 C C . SER C 1 73 ? 13.773 -51.201 9.768 1.00 26.12 53 SER C C 1
ATOM 6317 O O . SER C 1 73 ? 14.632 -51.560 8.949 1.00 22.14 53 SER C O 1
ATOM 6320 N N . PHE C 1 74 ? 13.935 -50.141 10.568 1.00 30.29 54 PHE C N 1
ATOM 6321 C CA . PHE C 1 74 ? 15.194 -49.349 10.666 1.00 17.45 54 PHE C CA 1
ATOM 6322 C C . PHE C 1 74 ? 16.253 -50.296 11.365 1.00 19.01 54 PHE C C 1
ATOM 6323 O O . PHE C 1 74 ? 17.460 -50.031 11.502 1.00 17.27 54 PHE C O 1
ATOM 6331 N N . LYS C 1 75 ? 15.811 -51.458 11.849 1.00 15.43 55 LYS C N 1
ATOM 6332 C CA . LYS C 1 75 ? 16.784 -52.353 12.473 1.00 46.08 55 LYS C CA 1
ATOM 6333 C C . LYS C 1 75 ? 17.130 -53.442 11.449 1.00 52.20 55 LYS C C 1
ATOM 6334 O O . LYS C 1 75 ? 17.761 -54.447 11.803 1.00 32.88 55 LYS C O 1
ATOM 6340 N N . GLU C 1 76 ? 16.666 -53.288 10.218 1.00 99.75 56 GLU C N 1
ATOM 6341 C CA . GLU C 1 76 ? 16.903 -54.290 9.208 1.00 13.62 56 GLU C CA 1
ATOM 6342 C C . GLU C 1 76 ? 17.850 -53.808 8.163 1.00 20.39 56 GLU C C 1
ATOM 6343 O O . GLU C 1 76 ? 17.500 -52.953 7.363 1.00 15.25 56 GLU C O 1
ATOM 6349 N N . ARG C 1 77 ? 19.024 -54.427 8.161 1.00 28.96 57 ARG C N 1
ATOM 6350 C CA . ARG C 1 77 ? 20.144 -54.140 7.240 1.00 15.22 57 ARG C CA 1
ATOM 6351 C C . ARG C 1 77 ? 19.808 -53.735 5.814 1.00 23.34 57 ARG C C 1
ATOM 6352 O O . ARG C 1 77 ? 20.247 -52.697 5.323 1.00 33.82 57 ARG C O 1
ATOM 6360 N N . GLU C 1 78 ? 19.092 -54.611 5.122 1.00 16.78 58 GLU C N 1
ATOM 6361 C CA . GLU C 1 78 ? 18.783 -54.360 3.726 1.00 11.48 58 GLU C CA 1
ATOM 6362 C C . GLU C 1 78 ? 17.722 -53.255 3.566 1.00 27.12 58 GLU C C 1
ATOM 6363 O O . GLU C 1 78 ? 17.740 -52.553 2.548 1.00 17.39 58 GLU C O 1
ATOM 6369 N N . ALA C 1 79 ? 16.815 -53.086 4.529 1.00 23.28 59 ALA C N 1
ATOM 6370 C CA . ALA C 1 79 ? 15.816 -52.022 4.421 1.00 22.98 59 ALA C CA 1
ATOM 6371 C C . ALA C 1 79 ? 16.479 -50.637 4.461 1.00 60.95 59 ALA C C 1
ATOM 6372 O O . ALA C 1 79 ? 16.074 -49.708 3.737 1.00 34.43 59 ALA C O 1
ATOM 6374 N N . VAL C 1 80 ? 17.500 -50.546 5.317 1.00 21.68 60 VAL C N 1
ATOM 6375 C CA . VAL C 1 80 ? 18.304 -49.366 5.595 1.00 18.30 60 VAL C CA 1
ATOM 6376 C C . VAL C 1 80 ? 19.175 -49.070 4.360 1.00 36.16 60 VAL C C 1
ATOM 6377 O O . VAL C 1 80 ? 19.295 -47.905 3.916 1.00 15.15 60 VAL C O 1
ATOM 6381 N N . ARG C 1 81 ? 19.767 -50.111 3.775 1.00 31.86 61 ARG C N 1
ATOM 6382 C CA . ARG C 1 81 ? 20.605 -49.844 2.599 1.00 16.47 61 ARG C CA 1
ATOM 6383 C C . ARG C 1 81 ? 19.686 -49.298 1.492 1.00 34.72 61 ARG C C 1
ATOM 6384 O O . ARG C 1 81 ? 20.026 -48.332 0.807 1.00 33.46 61 ARG C O 1
ATOM 6392 N N . GLN C 1 82 ? 18.536 -49.933 1.267 1.00 13.29 62 GLN C N 1
ATOM 6393 C CA . GLN C 1 82 ? 17.636 -49.488 0.184 1.00 14.14 62 GLN C CA 1
ATOM 6394 C C . GLN C 1 82 ? 17.151 -48.053 0.351 1.00 69.74 62 GLN C C 1
ATOM 6395 O O . GLN C 1 82 ? 16.928 -47.265 -0.587 1.00 24.01 62 GLN C O 1
ATOM 6401 N N . LEU C 1 83 ? 16.905 -47.766 1.616 1.00 16.03 63 LEU C N 1
ATOM 6402 C CA . LEU C 1 83 ? 16.451 -46.419 1.980 1.00 47.55 63 LEU C CA 1
ATOM 6403 C C . LEU C 1 83 ? 17.621 -45.504 1.674 1.00 20.21 63 LEU C C 1
ATOM 6404 O O . LEU C 1 83 ? 17.507 -44.401 1.119 1.00 28.04 63 LEU C O 1
ATOM 6409 N N . ALA C 1 84 ? 18.810 -45.946 2.057 1.00 28.50 64 ALA C N 1
ATOM 6410 C CA . ALA C 1 84 ? 19.890 -45.041 1.711 1.00 8.91 64 ALA C CA 1
ATOM 6411 C C . ALA C 1 84 ? 20.138 -44.967 0.189 1.00 67.62 64 ALA C C 1
ATOM 6412 O O . ALA C 1 84 ? 20.502 -43.905 -0.305 1.00 28.93 64 ALA C O 1
ATOM 6414 N N . LYS C 1 85 ? 19.984 -46.046 -0.587 1.00 38.22 65 LYS C N 1
ATOM 6415 C CA . LYS C 1 85 ? 20.289 -45.894 -2.014 1.00 70.65 65 LYS C CA 1
ATOM 6416 C C . LYS C 1 85 ? 19.328 -44.962 -2.736 1.00 67.87 65 LYS C C 1
ATOM 6417 O O . LYS C 1 85 ? 19.383 -44.751 -3.961 1.00 33.44 65 LYS C O 1
ATOM 6428 N N . THR C 1 86 ? 18.454 -44.379 -1.928 1.00 25.97 66 THR C N 1
ATOM 6429 C CA . THR C 1 86 ? 17.471 -43.485 -2.485 1.00 42.85 66 THR C CA 1
ATOM 6430 C C . THR C 1 86 ? 17.317 -42.115 -1.836 1.00 38.25 66 THR C C 1
ATOM 6431 O O . THR C 1 86 ? 16.418 -41.434 -2.298 1.00 17.16 66 THR C O 1
ATOM 6435 N N . CYS C 1 87 ? 18.201 -41.740 -0.903 1.00 31.09 67 CYS C N 1
ATOM 6436 C CA . CYS C 1 87 ? 18.250 -40.502 -0.096 1.00 45.47 67 CYS C CA 1
ATOM 6437 C C . CYS C 1 87 ? 19.339 -39.532 -0.430 1.00 21.88 67 CYS C C 1
ATOM 6438 O O . CYS C 1 87 ? 20.461 -39.908 -0.747 1.00 20.69 67 CYS C O 1
ATOM 6441 N N . ASP C 1 88 ? 19.066 -38.244 -0.267 1.00 24.56 68 ASP C N 1
ATOM 6442 C CA . ASP C 1 88 ? 20.201 -37.400 -0.523 1.00 33.87 68 ASP C CA 1
ATOM 6443 C C . ASP C 1 88 ? 20.865 -37.375 0.834 1.00 32.96 68 ASP C C 1
ATOM 6444 O O . ASP C 1 88 ? 22.076 -37.262 0.927 1.00 21.61 68 ASP C O 1
ATOM 6449 N N . VAL C 1 89 ? 20.072 -37.482 1.895 1.00 29.98 69 VAL C N 1
ATOM 6450 C CA . VAL C 1 89 ? 20.666 -37.510 3.226 1.00 13.77 69 VAL C CA 1
ATOM 6451 C C . VAL C 1 89 ? 19.809 -38.444 4.035 1.00 11.51 69 VAL C C 1
ATOM 6452 O O . VAL C 1 89 ? 18.592 -38.630 3.839 1.00 17.68 69 VAL C O 1
ATOM 6456 N N . VAL C 1 90 ? 20.489 -39.023 5.005 1.00 23.16 70 VAL C N 1
ATOM 6457 C CA . VAL C 1 90 ? 19.746 -39.916 5.876 1.00 17.05 70 VAL C CA 1
ATOM 6458 C C . VAL C 1 90 ? 19.894 -39.585 7.337 1.00 33.97 70 VAL C C 1
ATOM 6459 O O . VAL C 1 90 ? 21.000 -39.331 7.818 1.00 16.44 70 VAL C O 1
ATOM 6463 N N . THR C 1 91 ? 18.733 -39.599 7.984 1.00 17.83 71 THR C N 1
ATOM 6464 C CA . THR C 1 91 ? 18.641 -39.326 9.395 1.00 32.93 71 THR C CA 1
ATOM 6465 C C . THR C 1 91 ? 17.767 -40.350 10.150 1.00 47.27 71 THR C C 1
ATOM 6466 O O . THR C 1 91 ? 17.288 -41.392 9.649 1.00 18.16 71 THR C O 1
ATOM 6470 N N . ALA C 1 92 ? 17.563 -40.040 11.425 1.00 12.34 72 ALA C N 1
ATOM 6471 C CA . ALA C 1 92 ? 16.752 -40.906 12.288 1.00 4.68 72 ALA C CA 1
ATOM 6472 C C . ALA C 1 92 ? 15.868 -40.205 13.293 1.00 24.17 72 ALA C C 1
ATOM 6473 O O . ALA C 1 92 ? 16.198 -39.113 13.766 1.00 27.11 72 ALA C O 1
ATOM 6475 N N . GLU C 1 93 ? 14.732 -40.833 13.568 1.00 16.33 73 GLU C N 1
ATOM 6476 C CA . GLU C 1 93 ? 13.757 -40.333 14.556 1.00 21.45 73 GLU C CA 1
ATOM 6477 C C . GLU C 1 93 ? 13.683 -41.283 15.734 1.00 17.63 73 GLU C C 1
ATOM 6478 O O . GLU C 1 93 ? 12.867 -41.154 16.641 1.00 21.16 73 GLU C O 1
ATOM 6484 N N . ILE C 1 94 ? 14.620 -42.226 15.676 1.00 32.37 74 ILE C N 1
ATOM 6485 C CA . ILE C 1 94 ? 14.867 -43.231 16.701 1.00 14.87 74 ILE C CA 1
ATOM 6486 C C . ILE C 1 94 ? 16.328 -43.682 16.760 1.00 25.47 74 ILE C C 1
ATOM 6487 O O . ILE C 1 94 ? 17.048 -43.709 15.751 1.00 18.00 74 ILE C O 1
ATOM 6492 N N . GLU C 1 95 ? 16.804 -44.020 17.958 1.00 15.66 75 GLU C N 1
ATOM 6493 C CA . GLU C 1 95 ? 18.192 -44.445 18.090 1.00 36.92 75 GLU C CA 1
ATOM 6494 C C . GLU C 1 95 ? 18.532 -45.890 17.673 1.00 24.48 75 GLU C C 1
ATOM 6495 O O . GLU C 1 95 ? 19.639 -46.181 17.251 1.00 14.56 75 GLU C O 1
ATOM 6501 N N . HIS C 1 96 ? 17.633 -46.837 17.876 1.00 7.95 76 HIS C N 1
ATOM 6502 C CA . HIS C 1 96 ? 17.975 -48.215 17.644 1.00 16.23 76 HIS C CA 1
ATOM 6503 C C . HIS C 1 96 ? 17.787 -48.648 16.229 1.00 28.13 76 HIS C C 1
ATOM 6504 O O . HIS C 1 96 ? 16.921 -49.426 15.932 1.00 13.48 76 HIS C O 1
ATOM 6511 N N . VAL C 1 97 ? 18.633 -48.097 15.377 1.00 23.98 77 VAL C N 1
ATOM 6512 C CA . VAL C 1 97 ? 18.609 -48.366 13.952 1.00 88.59 77 VAL C CA 1
ATOM 6513 C C . VAL C 1 97 ? 19.905 -49.168 13.731 1.00 72.20 77 VAL C C 1
ATOM 6514 O O . VAL C 1 97 ? 20.753 -49.191 14.622 1.00 25.26 77 VAL C O 1
ATOM 6518 N N . ASP C 1 98 ? 20.067 -49.798 12.566 1.00 23.81 78 ASP C N 1
ATOM 6519 C CA . ASP C 1 98 ? 21.263 -50.568 12.214 1.00 9.58 78 ASP C CA 1
ATOM 6520 C C . ASP C 1 98 ? 22.417 -49.637 11.769 1.00 14.50 78 ASP C C 1
ATOM 6521 O O . ASP C 1 98 ? 22.462 -49.086 10.645 1.00 10.66 78 ASP C O 1
ATOM 6526 N N . THR C 1 99 ? 23.339 -49.368 12.685 1.00 12.24 79 THR C N 1
ATOM 6527 C CA . THR C 1 99 ? 24.484 -48.489 12.366 1.00 12.61 79 THR C CA 1
ATOM 6528 C C . THR C 1 99 ? 25.600 -49.178 11.562 1.00 21.04 79 THR C C 1
ATOM 6529 O O . THR C 1 99 ? 26.522 -48.514 11.088 1.00 26.81 79 THR C O 1
ATOM 6533 N N . TYR C 1 100 ? 25.484 -50.500 11.409 1.00 27.73 80 TYR C N 1
ATOM 6534 C CA . TYR C 1 100 ? 26.420 -51.327 10.620 1.00 26.93 80 TYR C CA 1
ATOM 6535 C C . TYR C 1 100 ? 25.968 -51.136 9.135 1.00 27.72 80 TYR C C 1
ATOM 6536 O O . TYR C 1 100 ? 26.708 -50.836 8.188 1.00 16.36 80 TYR C O 1
ATOM 6545 N N . ALA C 1 101 ? 24.666 -51.193 8.913 1.00 32.20 81 ALA C N 1
ATOM 6546 C CA . ALA C 1 101 ? 24.228 -50.925 7.559 1.00 34.20 81 ALA C CA 1
ATOM 6547 C C . ALA C 1 101 ? 24.565 -49.454 7.246 1.00 15.57 81 ALA C C 1
ATOM 6548 O O . ALA C 1 101 ? 24.923 -49.130 6.118 1.00 30.48 81 ALA C O 1
ATOM 6550 N N . LEU C 1 102 ? 24.514 -48.510 8.178 1.00 33.77 82 LEU C N 1
ATOM 6551 C CA . LEU C 1 102 ? 24.891 -47.138 7.767 1.00 7.82 82 LEU C CA 1
ATOM 6552 C C . LEU C 1 102 ? 26.380 -47.023 7.386 1.00 24.44 82 LEU C C 1
ATOM 6553 O O . LEU C 1 102 ? 26.780 -46.388 6.400 1.00 24.80 82 LEU C O 1
ATOM 6558 N N . GLU C 1 103 ? 27.248 -47.592 8.205 1.00 29.72 83 GLU C N 1
ATOM 6559 C CA . GLU C 1 103 ? 28.679 -47.476 7.926 1.00 23.00 83 GLU C CA 1
ATOM 6560 C C . GLU C 1 103 ? 28.858 -47.961 6.492 1.00 19.05 83 GLU C C 1
ATOM 6561 O O . GLU C 1 103 ? 29.596 -47.382 5.704 1.00 37.85 83 GLU C O 1
ATOM 6567 N N . GLU C 1 104 ? 28.189 -49.065 6.178 1.00 20.39 84 GLU C N 1
ATOM 6568 C CA . GLU C 1 104 ? 28.334 -49.627 4.841 1.00 36.75 84 GLU C CA 1
ATOM 6569 C C . GLU C 1 104 ? 28.146 -48.624 3.713 1.00 23.09 84 GLU C C 1
ATOM 6570 O O . GLU C 1 104 ? 29.049 -48.457 2.861 1.00 23.04 84 GLU C O 1
ATOM 6576 N N . VAL C 1 105 ? 26.951 -48.025 3.740 1.00 54.17 85 VAL C N 1
ATOM 6577 C CA . VAL C 1 105 ? 26.424 -47.047 2.773 1.00 15.87 85 VAL C CA 1
ATOM 6578 C C . VAL C 1 105 ? 27.023 -45.660 2.930 1.00 54.22 85 VAL C C 1
ATOM 6579 O O . VAL C 1 105 ? 26.713 -44.801 2.099 1.00 30.46 85 VAL C O 1
ATOM 6583 N N . ALA C 1 106 ? 27.864 -45.471 3.957 1.00 31.91 86 ALA C N 1
ATOM 6584 C CA . ALA C 1 106 ? 28.469 -44.171 4.246 1.00 99.75 86 ALA C CA 1
ATOM 6585 C C . ALA C 1 106 ? 28.997 -43.478 3.013 1.00 30.73 86 ALA C C 1
ATOM 6586 O O . ALA C 1 106 ? 28.883 -42.255 2.858 1.00 66.92 86 ALA C O 1
ATOM 6588 N N . SER C 1 107 ? 29.600 -44.279 2.151 1.00 40.92 87 SER C N 1
ATOM 6589 C CA . SER C 1 107 ? 30.210 -43.797 0.923 1.00 99.75 87 SER C CA 1
ATOM 6590 C C . SER C 1 107 ? 29.179 -43.054 0.073 1.00 30.95 87 SER C C 1
ATOM 6591 O O . SER C 1 107 ? 29.355 -41.877 -0.255 1.00 99.75 87 SER C O 1
ATOM 6594 N N . GLU C 1 108 ? 28.085 -43.746 -0.246 1.00 30.19 88 GLU C N 1
ATOM 6595 C CA . GLU C 1 108 ? 26.975 -43.204 -1.045 1.00 99.75 88 GLU C CA 1
ATOM 6596 C C . GLU C 1 108 ? 26.127 -42.007 -0.540 1.00 10.97 88 GLU C C 1
ATOM 6597 O O . GLU C 1 108 ? 25.667 -41.159 -1.313 1.00 84.47 88 GLU C O 1
ATOM 6603 N N . VAL C 1 109 ? 25.862 -42.011 0.756 1.00 99.75 89 VAL C N 1
ATOM 6604 C CA . VAL C 1 109 ? 25.052 -40.930 1.239 1.00 28.74 89 VAL C CA 1
ATOM 6605 C C . VAL C 1 109 ? 25.578 -40.189 2.454 1.00 48.74 89 VAL C C 1
ATOM 6606 O O . VAL C 1 109 ? 26.488 -40.689 3.130 1.00 30.05 89 VAL C O 1
ATOM 6610 N N . LYS C 1 110 ? 25.027 -38.983 2.626 1.00 19.18 90 LYS C N 1
ATOM 6611 C CA . LYS C 1 110 ? 25.314 -38.035 3.708 1.00 37.63 90 LYS C CA 1
ATOM 6612 C C . LYS C 1 110 ? 24.528 -38.710 4.832 1.00 24.60 90 LYS C C 1
ATOM 6613 O O . LYS C 1 110 ? 23.492 -39.278 4.513 1.00 23.59 90 LYS C O 1
ATOM 6619 N N . ILE C 1 111 ? 24.958 -38.700 6.092 1.00 14.63 91 ILE C N 1
ATOM 6620 C CA . ILE C 1 111 ? 24.154 -39.398 7.111 1.00 8.57 91 ILE C CA 1
ATOM 6621 C C . ILE C 1 111 ? 24.284 -38.394 8.208 1.00 45.75 91 ILE C C 1
ATOM 6622 O O . ILE C 1 111 ? 25.414 -38.122 8.600 1.00 10.04 91 ILE C O 1
ATOM 6627 N N . GLU C 1 112 ? 23.175 -37.813 8.665 1.00 23.80 92 GLU C N 1
ATOM 6628 C CA . GLU C 1 112 ? 23.337 -36.842 9.751 1.00 21.00 92 GLU C CA 1
ATOM 6629 C C . GLU C 1 112 ? 22.281 -37.115 10.792 1.00 14.88 92 GLU C C 1
ATOM 6630 O O . GLU C 1 112 ? 21.125 -37.195 10.393 1.00 17.65 92 GLU C O 1
ATOM 6636 N N . PRO C 1 113 ? 22.629 -37.246 12.071 1.00 8.18 93 PRO C N 1
ATOM 6637 C CA . PRO C 1 113 ? 23.993 -37.195 12.616 1.00 25.23 93 PRO C CA 1
ATOM 6638 C C . PRO C 1 113 ? 24.803 -38.464 12.223 1.00 14.17 93 PRO C C 1
ATOM 6639 O O . PRO C 1 113 ? 24.308 -39.342 11.493 1.00 13.67 93 PRO C O 1
ATOM 6643 N N . SER C 1 114 ? 26.076 -38.504 12.612 1.00 20.96 94 SER C N 1
ATOM 6644 C CA . SER C 1 114 ? 27.007 -39.596 12.280 1.00 15.81 94 SER C CA 1
ATOM 6645 C C . SER C 1 114 ? 26.540 -40.982 12.709 1.00 50.15 94 SER C C 1
ATOM 6646 O O . SER C 1 114 ? 25.949 -41.120 13.775 1.00 24.16 94 SER C O 1
ATOM 6649 N N . TRP C 1 115 ? 26.795 -42.031 11.931 1.00 38.78 95 TRP C N 1
ATOM 6650 C CA . TRP C 1 115 ? 26.328 -43.328 12.422 1.00 48.70 95 TRP C CA 1
ATOM 6651 C C . TRP C 1 115 ? 27.229 -43.669 13.573 1.00 34.95 95 TRP C C 1
ATOM 6652 O O . TRP C 1 115 ? 26.843 -44.500 14.393 1.00 13.22 95 TRP C O 1
ATOM 6663 N N . GLN C 1 116 ? 28.423 -43.073 13.633 1.00 13.92 96 GLN C N 1
ATOM 6664 C CA . GLN C 1 116 ? 29.223 -43.462 14.787 1.00 20.49 96 GLN C CA 1
ATOM 6665 C C . GLN C 1 116 ? 28.471 -42.972 16.053 1.00 13.64 96 GLN C C 1
ATOM 6666 O O . GLN C 1 116 ? 28.193 -43.722 17.013 1.00 29.74 96 GLN C O 1
ATOM 6677 N N . ALA C 1 117 ? 28.123 -41.682 16.035 1.00 16.32 97 ALA C N 1
ATOM 6678 C CA . ALA C 1 117 ? 27.362 -41.089 17.134 1.00 39.75 97 ALA C CA 1
ATOM 6679 C C . ALA C 1 117 ? 26.133 -41.977 17.490 1.00 15.20 97 ALA C C 1
ATOM 6680 O O . ALA C 1 117 ? 25.861 -42.314 18.639 1.00 26.83 97 ALA C O 1
ATOM 6682 N N . ILE C 1 118 ? 25.356 -42.395 16.505 1.00 21.34 98 ILE C N 1
ATOM 6683 C CA . ILE C 1 118 ? 24.207 -43.203 16.836 1.00 17.84 98 ILE C CA 1
ATOM 6684 C C . ILE C 1 118 ? 24.572 -44.532 17.450 1.00 18.11 98 ILE C C 1
ATOM 6685 O O . ILE C 1 118 ? 23.871 -45.125 18.273 1.00 24.70 98 ILE C O 1
ATOM 6690 N N . ARG C 1 119 ? 25.717 -45.010 17.007 1.00 31.71 99 ARG C N 1
ATOM 6691 C CA . ARG C 1 119 ? 26.133 -46.284 17.527 1.00 30.24 99 ARG C CA 1
ATOM 6692 C C . ARG C 1 119 ? 26.500 -46.200 18.995 1.00 33.55 99 ARG C C 1
ATOM 6693 O O . ARG C 1 119 ? 26.062 -47.029 19.791 1.00 17.05 99 ARG C O 1
ATOM 6701 N N . THR C 1 120 ? 27.274 -45.185 19.374 1.00 18.98 100 THR C N 1
ATOM 6702 C CA . THR C 1 120 ? 27.623 -45.101 20.781 1.00 30.00 100 THR C CA 1
ATOM 6703 C C . THR C 1 120 ? 26.413 -44.761 21.662 1.00 16.83 100 THR C C 1
ATOM 6704 O O . THR C 1 120 ? 26.208 -45.213 22.789 1.00 24.72 100 THR C O 1
ATOM 6708 N N . ILE C 1 121 ? 25.604 -43.867 21.126 1.00 17.69 101 ILE C N 1
ATOM 6709 C CA . ILE C 1 121 ? 24.477 -43.425 21.923 1.00 21.85 101 ILE C CA 1
ATOM 6710 C C . ILE C 1 121 ? 23.394 -44.462 22.131 1.00 13.95 101 ILE C C 1
ATOM 6711 O O . ILE C 1 121 ? 22.819 -44.475 23.242 1.00 21.34 101 ILE C O 1
ATOM 6716 N N . GLN C 1 122 ? 23.146 -45.278 21.096 1.00 32.36 102 GLN C N 1
ATOM 6717 C CA . GLN C 1 122 ? 22.122 -46.344 21.100 1.00 40.10 102 GLN C CA 1
ATOM 6718 C C . GLN C 1 122 ? 22.289 -47.317 22.237 1.00 27.43 102 GLN C C 1
ATOM 6719 O O . GLN C 1 122 ? 21.344 -48.020 22.611 1.00 22.92 102 GLN C O 1
ATOM 6725 N N . ASN C 1 123 ? 23.519 -47.365 22.738 1.00 16.07 103 ASN C N 1
ATOM 6726 C CA . ASN C 1 123 ? 23.868 -48.249 23.844 1.00 14.83 103 ASN C CA 1
ATOM 6727 C C . ASN C 1 123 ? 24.137 -47.384 25.081 1.00 19.78 103 ASN C C 1
ATOM 6728 O O . ASN C 1 123 ? 25.219 -46.805 25.189 1.00 19.24 103 ASN C O 1
ATOM 6733 N N . LYS C 1 124 ? 23.182 -47.304 26.012 1.00 17.16 104 LYS C N 1
ATOM 6734 C CA . LYS C 1 124 ? 23.320 -46.429 27.165 1.00 25.76 104 LYS C CA 1
ATOM 6735 C C . LYS C 1 124 ? 24.526 -46.521 28.029 1.00 21.48 104 LYS C C 1
ATOM 6736 O O . LYS C 1 124 ? 24.922 -45.509 28.597 1.00 26.15 104 LYS C O 1
ATOM 6742 N N . PHE C 1 125 ? 25.107 -47.707 28.112 1.00 46.44 105 PHE C N 1
ATOM 6743 C CA . PHE C 1 125 ? 26.294 -47.823 28.938 1.00 20.20 105 PHE C CA 1
ATOM 6744 C C . PHE C 1 125 ? 27.484 -47.279 28.147 1.00 21.34 105 PHE C C 1
ATOM 6745 O O . PHE C 1 125 ? 28.325 -46.552 28.652 1.00 23.90 105 PHE C O 1
ATOM 6753 N N . ASN C 1 126 ? 27.529 -47.600 26.867 1.00 18.88 106 ASN C N 1
ATOM 6754 C CA . ASN C 1 126 ? 28.643 -47.081 26.115 1.00 18.33 106 ASN C CA 1
ATOM 6755 C C . ASN C 1 126 ? 28.413 -45.589 26.026 1.00 26.74 106 ASN C C 1
ATOM 6756 O O . ASN C 1 126 ? 29.319 -44.756 26.090 1.00 13.77 106 ASN C O 1
ATOM 6761 N N . GLN C 1 127 ? 27.163 -45.218 25.858 1.00 15.81 107 GLN C N 1
ATOM 6762 C CA . GLN C 1 127 ? 26.958 -43.789 25.747 1.00 7.00 107 GLN C CA 1
ATOM 6763 C C . GLN C 1 127 ? 27.572 -43.081 26.979 1.00 12.37 107 GLN C C 1
ATOM 6764 O O . GLN C 1 127 ? 28.405 -42.176 26.823 1.00 28.42 107 GLN C O 1
ATOM 6770 N N . LYS C 1 128 ? 27.237 -43.491 28.195 1.00 41.21 108 LYS C N 1
ATOM 6771 C CA . LYS C 1 128 ? 27.843 -42.812 29.334 1.00 15.97 108 LYS C CA 1
ATOM 6772 C C . LYS C 1 128 ? 29.360 -43.084 29.300 1.00 43.35 108 LYS C C 1
ATOM 6773 O O . LYS C 1 128 ? 30.176 -42.223 29.586 1.00 22.37 108 LYS C O 1
ATOM 6779 N N . GLU C 1 129 ? 29.818 -44.281 28.975 1.00 47.18 109 GLU C N 1
ATOM 6780 C CA . GLU C 1 129 ? 31.279 -44.400 29.011 1.00 34.30 109 GLU C CA 1
ATOM 6781 C C . GLU C 1 129 ? 32.071 -43.334 28.255 1.00 17.33 109 GLU C C 1
ATOM 6782 O O . GLU C 1 129 ? 33.081 -42.791 28.698 1.00 25.85 109 GLU C O 1
ATOM 6788 N N . HIS C 1 130 ? 31.574 -43.027 27.076 1.00 25.05 110 HIS C N 1
ATOM 6789 C CA . HIS C 1 130 ? 32.232 -42.060 26.211 1.00 11.37 110 HIS C CA 1
ATOM 6790 C C . HIS C 1 130 ? 32.069 -40.655 26.735 1.00 47.09 110 HIS C C 1
ATOM 6791 O O . HIS C 1 130 ? 32.683 -39.687 26.276 1.00 35.86 110 HIS C O 1
ATOM 6798 N N . LEU C 1 131 ? 31.191 -40.573 27.718 1.00 52.49 111 LEU C N 1
ATOM 6799 C CA . LEU C 1 131 ? 30.905 -39.281 28.295 1.00 17.26 111 LEU C CA 1
ATOM 6800 C C . LEU C 1 131 ? 31.786 -39.145 29.505 1.00 45.53 111 LEU C C 1
ATOM 6801 O O . LEU C 1 131 ? 32.196 -38.015 29.785 1.00 25.28 111 LEU C O 1
ATOM 6806 N N . ARG C 1 132 ? 32.110 -40.267 30.158 1.00 17.59 112 ARG C N 1
ATOM 6807 C CA . ARG C 1 132 ? 33.016 -40.152 31.308 1.00 37.57 112 ARG C CA 1
ATOM 6808 C C . ARG C 1 132 ? 34.358 -39.502 30.920 1.00 43.55 112 ARG C C 1
ATOM 6809 O O . ARG C 1 132 ? 34.977 -38.767 31.694 1.00 27.93 112 ARG C O 1
ATOM 6824 N N . LYS C 1 133 ? 34.777 -39.713 29.675 1.00 36.95 113 LYS C N 1
ATOM 6825 C CA . LYS C 1 133 ? 36.019 -39.142 29.166 1.00 47.97 113 LYS C CA 1
ATOM 6826 C C . LYS C 1 133 ? 36.051 -37.634 28.943 1.00 72.44 113 LYS C C 1
ATOM 6827 O O . LYS C 1 133 ? 37.075 -37.037 28.608 1.00 39.21 113 LYS C O 1
ATOM 6833 N N . TYR C 1 134 ? 34.918 -37.000 29.165 1.00 38.39 114 TYR C N 1
ATOM 6834 C CA . TYR C 1 134 ? 34.924 -35.572 28.991 1.00 11.69 114 TYR C CA 1
ATOM 6835 C C . TYR C 1 134 ? 34.577 -35.084 30.384 1.00 21.09 114 TYR C C 1
ATOM 6836 O O . TYR C 1 134 ? 34.080 -33.987 30.577 1.00 26.91 114 TYR C O 1
ATOM 6845 N N . GLY C 1 135 ? 34.818 -35.926 31.382 1.00 28.54 115 GLY C N 1
ATOM 6846 C CA . GLY C 1 135 ? 34.497 -35.529 32.749 1.00 27.91 115 GLY C CA 1
ATOM 6847 C C . GLY C 1 135 ? 33.080 -34.977 32.874 1.00 43.22 115 GLY C C 1
ATOM 6848 O O . GLY C 1 135 ? 32.875 -34.018 33.597 1.00 34.66 115 GLY C O 1
ATOM 6849 N N . ILE C 1 136 ? 32.105 -35.549 32.167 1.00 36.25 116 ILE C N 1
ATOM 6850 C CA . ILE C 1 136 ? 30.724 -35.087 32.250 1.00 13.86 116 ILE C CA 1
ATOM 6851 C C . ILE C 1 136 ? 30.220 -35.785 33.489 1.00 50.28 116 ILE C C 1
ATOM 6852 O O . ILE C 1 136 ? 30.533 -36.972 33.595 1.00 40.66 116 ILE C O 1
ATOM 6857 N N . PRO C 1 137 ? 29.454 -35.123 34.369 1.00 20.43 117 PRO C N 1
ATOM 6858 C CA . PRO C 1 137 ? 28.964 -35.839 35.563 1.00 22.36 117 PRO C CA 1
ATOM 6859 C C . PRO C 1 137 ? 27.642 -36.578 35.301 1.00 13.30 117 PRO C C 1
ATOM 6860 O O . PRO C 1 137 ? 26.749 -36.090 34.619 1.00 19.43 117 PRO C O 1
ATOM 6864 N N . MET C 1 138 ? 27.576 -37.741 35.916 1.00 19.09 118 MET C N 1
ATOM 6865 C CA . MET C 1 138 ? 26.450 -38.636 35.851 1.00 21.77 118 MET C CA 1
ATOM 6866 C C . MET C 1 138 ? 26.563 -39.641 37.009 1.00 32.48 118 MET C C 1
ATOM 6867 O O . MET C 1 138 ? 27.541 -39.686 37.756 1.00 81.04 118 MET C O 1
ATOM 6872 N N . ALA C 1 139 ? 25.507 -40.433 37.155 1.00 26.58 119 ALA C N 1
ATOM 6873 C CA . ALA C 1 139 ? 25.358 -41.433 38.183 1.00 29.51 119 ALA C CA 1
ATOM 6874 C C . ALA C 1 139 ? 26.341 -42.554 38.064 1.00 60.11 119 ALA C C 1
ATOM 6875 O O . ALA C 1 139 ? 26.658 -42.978 36.970 1.00 33.68 119 ALA C O 1
ATOM 6877 N N . GLU C 1 140 ? 26.762 -43.040 39.222 1.00 26.89 120 GLU C N 1
ATOM 6878 C CA . GLU C 1 140 ? 27.668 -44.160 39.333 1.00 35.48 120 GLU C CA 1
ATOM 6879 C C . GLU C 1 140 ? 26.799 -45.310 38.828 1.00 23.18 120 GLU C C 1
ATOM 6880 O O . GLU C 1 140 ? 25.567 -45.395 39.031 1.00 23.71 120 GLU C O 1
ATOM 6886 N N . HIS C 1 141 ? 27.483 -46.265 38.221 1.00 26.71 121 HIS C N 1
ATOM 6887 C CA . HIS C 1 141 ? 26.758 -47.425 37.729 1.00 34.11 121 HIS C CA 1
ATOM 6888 C C . HIS C 1 141 ? 27.704 -48.606 37.729 1.00 22.03 121 HIS C C 1
ATOM 6889 O O . HIS C 1 141 ? 28.891 -48.461 38.063 1.00 25.71 121 HIS C O 1
ATOM 6896 N N . ARG C 1 142 ? 27.124 -49.752 37.348 1.00 25.86 122 ARG C N 1
ATOM 6897 C CA . ARG C 1 142 ? 27.776 -51.053 37.189 1.00 18.70 122 ARG C CA 1
ATOM 6898 C C . ARG C 1 142 ? 27.072 -51.915 36.144 1.00 10.20 122 ARG C C 1
ATOM 6899 O O . ARG C 1 142 ? 25.895 -52.294 36.227 1.00 33.83 122 ARG C O 1
ATOM 6907 N N . GLU C 1 143 ? 27.858 -52.272 35.149 1.00 23.58 123 GLU C N 1
ATOM 6908 C CA . GLU C 1 143 ? 27.354 -53.126 34.097 1.00 36.89 123 GLU C CA 1
ATOM 6909 C C . GLU C 1 143 ? 27.168 -54.478 34.821 1.00 21.83 123 GLU C C 1
ATOM 6910 O O . GLU C 1 143 ? 27.908 -54.746 35.746 1.00 20.99 123 GLU C O 1
ATOM 6916 N N . LEU C 1 144 ? 26.199 -55.333 34.464 1.00 12.23 124 LEU C N 1
ATOM 6917 C CA . LEU C 1 144 ? 25.978 -56.624 35.074 1.00 26.46 124 LEU C CA 1
ATOM 6918 C C . LEU C 1 144 ? 26.558 -57.495 33.964 1.00 55.62 124 LEU C C 1
ATOM 6919 O O . LEU C 1 144 ? 26.262 -57.380 32.765 1.00 33.99 124 LEU C O 1
ATOM 6924 N N . VAL C 1 145 ? 27.427 -58.398 34.373 1.00 28.76 125 VAL C N 1
ATOM 6925 C CA . VAL C 1 145 ? 28.026 -59.206 33.333 1.00 45.09 125 VAL C CA 1
ATOM 6926 C C . VAL C 1 145 ? 27.265 -60.474 32.978 1.00 33.48 125 VAL C C 1
ATOM 6927 O O . VAL C 1 145 ? 27.450 -61.063 31.913 1.00 99.75 125 VAL C O 1
ATOM 6931 N N . GLU C 1 146 ? 26.385 -60.861 33.897 1.00 17.45 126 GLU C N 1
ATOM 6932 C CA . GLU C 1 146 ? 25.533 -62.032 33.736 1.00 99.75 126 GLU C CA 1
ATOM 6933 C C . GLU C 1 146 ? 24.318 -61.579 34.506 1.00 22.92 126 GLU C C 1
ATOM 6934 O O . GLU C 1 146 ? 24.375 -60.806 35.475 1.00 62.50 126 GLU C O 1
ATOM 6940 N N . ASN C 1 147 ? 23.183 -62.053 34.037 1.00 56.96 127 ASN C N 1
ATOM 6941 C CA . ASN C 1 147 ? 21.982 -61.591 34.673 1.00 15.06 127 ASN C CA 1
ATOM 6942 C C . ASN C 1 147 ? 21.470 -62.409 35.812 1.00 30.94 127 ASN C C 1
ATOM 6943 O O . ASN C 1 147 ? 20.358 -62.932 35.777 1.00 58.85 127 ASN C O 1
ATOM 6948 N N . THR C 1 148 ? 22.308 -62.440 36.837 1.00 34.81 128 THR C N 1
ATOM 6949 C CA . THR C 1 148 ? 22.032 -63.169 38.062 1.00 47.12 128 THR C CA 1
ATOM 6950 C C . THR C 1 148 ? 21.797 -62.343 39.324 1.00 14.13 128 THR C C 1
ATOM 6951 O O . THR C 1 148 ? 22.326 -61.268 39.592 1.00 24.06 128 THR C O 1
ATOM 6955 N N . PRO C 1 149 ? 20.880 -62.906 40.087 1.00 34.20 129 PRO C N 1
ATOM 6956 C CA . PRO C 1 149 ? 20.455 -62.293 41.318 1.00 48.37 129 PRO C CA 1
ATOM 6957 C C . PRO C 1 149 ? 21.698 -62.240 42.163 1.00 15.60 129 PRO C C 1
ATOM 6958 O O . PRO C 1 149 ? 21.935 -61.271 42.873 1.00 33.33 129 PRO C O 1
ATOM 6962 N N . ALA C 1 150 ? 22.533 -63.260 42.048 1.00 37.31 130 ALA C N 1
ATOM 6963 C CA . ALA C 1 150 ? 23.722 -63.181 42.860 1.00 74.29 130 ALA C CA 1
ATOM 6964 C C . ALA C 1 150 ? 24.279 -61.819 42.415 1.00 44.74 130 ALA C C 1
ATOM 6965 O O . ALA C 1 150 ? 24.344 -60.860 43.177 1.00 62.48 130 ALA C O 1
ATOM 6967 N N . GLU C 1 151 ? 24.661 -61.748 41.152 1.00 16.75 131 GLU C N 1
ATOM 6968 C CA . GLU C 1 151 ? 25.217 -60.519 40.607 1.00 30.18 131 GLU C CA 1
ATOM 6969 C C . GLU C 1 151 ? 24.473 -59.247 40.890 1.00 44.22 131 GLU C C 1
ATOM 6970 O O . GLU C 1 151 ? 25.069 -58.214 41.196 1.00 51.03 131 GLU C O 1
ATOM 6976 N N . LEU C 1 152 ? 23.156 -59.285 40.781 1.00 19.81 132 LEU C N 1
ATOM 6977 C CA . LEU C 1 152 ? 22.530 -58.015 41.084 1.00 20.02 132 LEU C CA 1
ATOM 6978 C C . LEU C 1 152 ? 22.652 -57.691 42.562 1.00 38.49 132 LEU C C 1
ATOM 6979 O O . LEU C 1 152 ? 22.642 -56.521 42.959 1.00 32.31 132 LEU C O 1
ATOM 6984 N N . ALA C 1 153 ? 22.766 -58.721 43.388 1.00 31.98 133 ALA C N 1
ATOM 6985 C CA . ALA C 1 153 ? 22.837 -58.419 44.808 1.00 31.13 133 ALA C CA 1
ATOM 6986 C C . ALA C 1 153 ? 24.119 -57.697 45.155 1.00 21.85 133 ALA C C 1
ATOM 6987 O O . ALA C 1 153 ? 24.142 -56.783 45.973 1.00 38.31 133 ALA C O 1
ATOM 6989 N N . LYS C 1 154 ? 25.181 -58.116 44.476 1.00 41.30 134 LYS C N 1
ATOM 6990 C CA . LYS C 1 154 ? 26.523 -57.572 44.671 1.00 36.49 134 LYS C CA 1
ATOM 6991 C C . LYS C 1 154 ? 26.526 -56.099 44.261 1.00 59.78 134 LYS C C 1
ATOM 6992 O O . LYS C 1 154 ? 27.002 -55.187 44.973 1.00 27.54 134 LYS C O 1
ATOM 6998 N N . VAL C 1 155 ? 25.946 -55.902 43.082 1.00 25.10 135 VAL C N 1
ATOM 6999 C CA . VAL C 1 155 ? 25.808 -54.572 42.538 1.00 21.42 135 VAL C CA 1
ATOM 7000 C C . VAL C 1 155 ? 25.018 -53.704 43.522 1.00 18.69 135 VAL C C 1
ATOM 7001 O O . VAL C 1 155 ? 25.320 -52.505 43.772 1.00 16.99 135 VAL C O 1
ATOM 7005 N N . GLY C 1 156 ? 23.995 -54.326 44.104 1.00 26.14 136 GLY C N 1
ATOM 7006 C CA . GLY C 1 156 ? 23.141 -53.629 45.059 1.00 99.75 136 GLY C CA 1
ATOM 7007 C C . GLY C 1 156 ? 23.973 -53.183 46.251 1.00 46.83 136 GLY C C 1
ATOM 7008 O O . GLY C 1 156 ? 24.005 -52.028 46.657 1.00 22.41 136 GLY C O 1
ATOM 7009 N N . GLU C 1 157 ? 24.712 -54.116 46.809 1.00 19.44 137 GLU C N 1
ATOM 7010 C CA . GLU C 1 157 ? 25.493 -53.669 47.921 1.00 44.39 137 GLU C CA 1
ATOM 7011 C C . GLU C 1 157 ? 26.520 -52.653 47.450 1.00 20.60 137 GLU C C 1
ATOM 7012 O O . GLU C 1 157 ? 27.010 -51.867 48.249 1.00 37.48 137 GLU C O 1
ATOM 7018 N N . GLN C 1 158 ? 26.821 -52.536 46.162 1.00 34.35 138 GLN C N 1
ATOM 7019 C CA . GLN C 1 158 ? 27.781 -51.469 45.839 1.00 13.42 138 GLN C CA 1
ATOM 7020 C C . GLN C 1 158 ? 27.108 -50.109 45.650 1.00 67.26 138 GLN C C 1
ATOM 7021 O O . GLN C 1 158 ? 27.601 -49.094 46.169 1.00 57.19 138 GLN C O 1
ATOM 7027 N N . LEU C 1 159 ? 25.988 -50.067 44.929 1.00 56.83 139 LEU C N 1
ATOM 7028 C CA . LEU C 1 159 ? 25.371 -48.756 44.749 1.00 88.22 139 LEU C CA 1
ATOM 7029 C C . LEU C 1 159 ? 24.205 -48.415 45.668 1.00 62.83 139 LEU C C 1
ATOM 7030 O O . LEU C 1 159 ? 23.678 -47.296 45.597 1.00 23.98 139 LEU C O 1
ATOM 7035 N N . GLY C 1 160 ? 23.817 -49.361 46.521 1.00 21.70 140 GLY C N 1
ATOM 7036 C CA . GLY C 1 160 ? 22.700 -49.209 47.456 1.00 78.28 140 GLY C CA 1
ATOM 7037 C C . GLY C 1 160 ? 21.279 -49.235 46.862 1.00 99.75 140 GLY C C 1
ATOM 7038 O O . GLY C 1 160 ? 21.073 -49.292 45.649 1.00 34.65 140 GLY C O 1
ATOM 7039 N N . TYR C 1 161 ? 20.271 -49.198 47.726 1.00 34.31 141 TYR C N 1
ATOM 7040 C CA . TYR C 1 161 ? 18.900 -49.213 47.257 1.00 37.66 141 TYR C CA 1
ATOM 7041 C C . TYR C 1 161 ? 18.212 -47.890 47.580 1.00 22.48 141 TYR C C 1
ATOM 7042 O O . TYR C 1 161 ? 18.538 -47.239 48.566 1.00 37.76 141 TYR C O 1
ATOM 7051 N N . PRO C 1 162 ? 17.247 -47.511 46.750 1.00 26.32 142 PRO C N 1
ATOM 7052 C CA . PRO C 1 162 ? 16.922 -48.342 45.596 1.00 17.37 142 PRO C CA 1
ATOM 7053 C C . PRO C 1 162 ? 17.919 -47.883 44.527 1.00 73.82 142 PRO C C 1
ATOM 7054 O O . PRO C 1 162 ? 18.702 -46.917 44.689 1.00 28.92 142 PRO C O 1
ATOM 7058 N N . LEU C 1 163 ? 17.840 -48.599 43.413 1.00 24.18 143 LEU C N 1
ATOM 7059 C CA . LEU C 1 163 ? 18.679 -48.302 42.272 1.00 47.70 143 LEU C CA 1
ATOM 7060 C C . LEU C 1 163 ? 17.837 -48.534 41.018 1.00 83.78 143 LEU C C 1
ATOM 7061 O O . LEU C 1 163 ? 16.758 -49.154 41.082 1.00 14.80 143 LEU C O 1
ATOM 7066 N N . MET C 1 164 ? 18.337 -48.036 39.888 1.00 32.83 144 MET C N 1
ATOM 7067 C CA . MET C 1 164 ? 17.654 -48.215 38.600 1.00 22.38 144 MET C CA 1
ATOM 7068 C C . MET C 1 164 ? 18.362 -49.273 37.747 1.00 15.89 144 MET C C 1
ATOM 7069 O O . MET C 1 164 ? 19.484 -49.082 37.270 1.00 19.78 144 MET C O 1
ATOM 7074 N N . LEU C 1 165 ? 17.716 -50.408 37.540 1.00 20.73 145 LEU C N 1
ATOM 7075 C CA . LEU C 1 165 ? 18.292 -51.502 36.744 1.00 24.28 145 LEU C CA 1
ATOM 7076 C C . LEU C 1 165 ? 17.980 -51.124 35.322 1.00 99.75 145 LEU C C 1
ATOM 7077 O O . LEU C 1 165 ? 16.838 -50.760 35.080 1.00 24.03 145 LEU C O 1
ATOM 7082 N N . LYS C 1 166 ? 18.928 -51.214 34.398 1.00 36.44 146 LYS C N 1
ATOM 7083 C CA . LYS C 1 166 ? 18.580 -50.826 33.035 1.00 23.83 146 LYS C CA 1
ATOM 7084 C C . LYS C 1 166 ? 19.181 -51.674 31.956 1.00 31.65 146 LYS C C 1
ATOM 7085 O O . LYS C 1 166 ? 20.331 -52.118 32.108 1.00 16.59 146 LYS C O 1
ATOM 7091 N N . SER C 1 167 ? 18.425 -51.803 30.866 1.00 13.25 147 SER C N 1
ATOM 7092 C CA . SER C 1 167 ? 18.908 -52.490 29.664 1.00 18.76 147 SER C CA 1
ATOM 7093 C C . SER C 1 167 ? 19.752 -51.431 28.956 1.00 24.52 147 SER C C 1
ATOM 7094 O O . SER C 1 167 ? 19.418 -50.229 28.864 1.00 32.39 147 SER C O 1
ATOM 7097 N N . LYS C 1 168 ? 20.874 -51.925 28.456 1.00 18.58 148 LYS C N 1
ATOM 7098 C CA . LYS C 1 168 ? 21.774 -51.064 27.736 1.00 14.48 148 LYS C CA 1
ATOM 7099 C C . LYS C 1 168 ? 21.173 -50.709 26.365 1.00 9.48 148 LYS C C 1
ATOM 7100 O O . LYS C 1 168 ? 21.420 -49.607 25.849 1.00 30.20 148 LYS C O 1
ATOM 7106 N N . THR C 1 169 ? 20.423 -51.646 25.782 1.00 16.78 149 THR C N 1
ATOM 7107 C CA . THR C 1 169 ? 19.938 -51.380 24.434 1.00 19.71 149 THR C CA 1
ATOM 7108 C C . THR C 1 169 ? 18.436 -51.340 24.312 1.00 23.71 149 THR C C 1
ATOM 7109 O O . THR C 1 169 ? 17.765 -51.782 25.239 1.00 15.14 149 THR C O 1
ATOM 7113 N N . MET C 1 170 ? 17.953 -50.850 23.162 1.00 24.96 150 MET C N 1
ATOM 7114 C CA . MET C 1 170 ? 16.531 -50.797 22.817 1.00 14.96 150 MET C CA 1
ATOM 7115 C C . MET C 1 170 ? 15.697 -50.055 23.853 1.00 42.64 150 MET C C 1
ATOM 7116 O O . MET C 1 170 ? 14.514 -50.318 24.070 1.00 41.54 150 MET C O 1
ATOM 7121 N N . ALA C 1 171 ? 16.326 -49.092 24.503 1.00 26.24 151 ALA C N 1
ATOM 7122 C CA . ALA C 1 171 ? 15.603 -48.413 25.537 1.00 31.71 151 ALA C CA 1
ATOM 7123 C C . ALA C 1 171 ? 15.087 -47.010 25.323 1.00 15.98 151 ALA C C 1
ATOM 7124 O O . ALA C 1 171 ? 15.860 -46.066 25.199 1.00 25.63 151 ALA C O 1
ATOM 7126 N N . TYR C 1 172 ? 13.762 -46.885 25.422 1.00 23.98 152 TYR C N 1
ATOM 7127 C CA . TYR C 1 172 ? 13.128 -45.581 25.291 1.00 30.13 152 TYR C CA 1
ATOM 7128 C C . TYR C 1 172 ? 11.848 -45.618 26.083 1.00 16.58 152 TYR C C 1
ATOM 7129 O O . TYR C 1 172 ? 11.370 -46.670 26.449 1.00 13.50 152 TYR C O 1
ATOM 7138 N N . ASP C 1 173 ? 11.320 -44.449 26.383 1.00 22.48 153 ASP C N 1
ATOM 7139 C CA . ASP C 1 173 ? 10.111 -44.440 27.177 1.00 15.28 153 ASP C CA 1
ATOM 7140 C C . ASP C 1 173 ? 10.056 -45.272 28.460 1.00 18.53 153 ASP C C 1
ATOM 7141 O O . ASP C 1 173 ? 8.989 -45.767 28.755 1.00 28.83 153 ASP C O 1
ATOM 7146 N N . GLY C 1 174 ? 11.120 -45.406 29.245 1.00 11.50 154 GLY C N 1
ATOM 7147 C CA . GLY C 1 174 ? 11.017 -46.178 30.477 1.00 22.23 154 GLY C CA 1
ATOM 7148 C C . GLY C 1 174 ? 11.011 -47.688 30.268 1.00 11.30 154 GLY C C 1
ATOM 7149 O O . GLY C 1 174 ? 11.097 -48.460 31.251 1.00 16.97 154 GLY C O 1
ATOM 7150 N N . ARG C 1 175 ? 10.901 -48.086 29.000 1.00 42.44 155 ARG C N 1
ATOM 7151 C CA . ARG C 1 175 ? 10.835 -49.497 28.570 1.00 31.15 155 ARG C CA 1
ATOM 7152 C C . ARG C 1 175 ? 12.035 -50.374 28.907 1.00 45.93 155 ARG C C 1
ATOM 7153 O O . ARG C 1 175 ? 11.919 -51.598 28.961 1.00 18.14 155 ARG C O 1
ATOM 7161 N N . GLY C 1 176 ? 13.198 -49.774 29.129 1.00 38.16 156 GLY C N 1
ATOM 7162 C CA . GLY C 1 176 ? 14.357 -50.594 29.486 1.00 31.96 156 GLY C CA 1
ATOM 7163 C C . GLY C 1 176 ? 14.650 -50.452 30.991 1.00 29.08 156 GLY C C 1
ATOM 7164 O O . GLY C 1 176 ? 15.525 -51.116 31.526 1.00 43.85 156 GLY C O 1
ATOM 7165 N N . ASN C 1 177 ? 13.906 -49.589 31.680 1.00 35.22 157 ASN C N 1
ATOM 7166 C CA . ASN C 1 177 ? 14.124 -49.324 33.099 1.00 21.17 157 ASN C CA 1
ATOM 7167 C C . ASN C 1 177 ? 13.317 -50.101 34.066 1.00 38.49 157 ASN C C 1
ATOM 7168 O O . ASN C 1 177 ? 12.210 -50.513 33.760 1.00 19.85 157 ASN C O 1
ATOM 7173 N N . PHE C 1 178 ? 13.919 -50.224 35.238 1.00 36.18 158 PHE C N 1
ATOM 7174 C CA . PHE C 1 178 ? 13.298 -50.924 36.324 1.00 14.75 158 PHE C CA 1
ATOM 7175 C C . PHE C 1 178 ? 13.809 -50.531 37.692 1.00 27.55 158 PHE C C 1
ATOM 7176 O O . PHE C 1 178 ? 14.920 -50.931 38.065 1.00 29.27 158 PHE C O 1
ATOM 7184 N N . ARG C 1 179 ? 12.991 -49.786 38.440 1.00 26.32 159 ARG C N 1
ATOM 7185 C CA . ARG C 1 179 ? 13.349 -49.397 39.804 1.00 36.54 159 ARG C CA 1
ATOM 7186 C C . ARG C 1 179 ? 13.433 -50.559 40.788 1.00 33.64 159 ARG C C 1
ATOM 7187 O O . ARG C 1 179 ? 12.444 -51.271 41.022 1.00 42.34 159 ARG C O 1
ATOM 7195 N N . VAL C 1 180 ? 14.611 -50.729 41.387 1.00 37.04 160 VAL C N 1
ATOM 7196 C CA . VAL C 1 180 ? 14.832 -51.781 42.364 1.00 24.55 160 VAL C CA 1
ATOM 7197 C C . VAL C 1 180 ? 15.117 -51.205 43.774 1.00 35.88 160 VAL C C 1
ATOM 7198 O O . VAL C 1 180 ? 16.170 -50.644 44.128 1.00 32.71 160 VAL C O 1
ATOM 7202 N N . ASN C 1 181 ? 14.092 -51.321 44.599 1.00 23.30 161 ASN C N 1
ATOM 7203 C CA . ASN C 1 181 ? 14.108 -50.804 45.949 1.00 80.49 161 ASN C CA 1
ATOM 7204 C C . ASN C 1 181 ? 14.828 -51.661 46.975 1.00 26.22 161 ASN C C 1
ATOM 7205 O O . ASN C 1 181 ? 15.398 -51.134 47.915 1.00 30.17 161 ASN C O 1
ATOM 7210 N N . SER C 1 182 ? 14.795 -52.979 46.798 1.00 36.44 162 SER C N 1
ATOM 7211 C CA . SER C 1 182 ? 15.429 -53.878 47.758 1.00 42.17 162 SER C CA 1
ATOM 7212 C C . SER C 1 182 ? 15.883 -55.147 47.092 1.00 48.05 162 SER C C 1
ATOM 7213 O O . SER C 1 182 ? 15.457 -55.492 45.988 1.00 35.18 162 SER C O 1
ATOM 7216 N N . GLN C 1 183 ? 16.726 -55.882 47.796 1.00 21.00 163 GLN C N 1
ATOM 7217 C CA . GLN C 1 183 ? 17.159 -57.123 47.202 1.00 88.76 163 GLN C CA 1
ATOM 7218 C C . GLN C 1 183 ? 16.002 -58.113 47.004 1.00 72.67 163 GLN C C 1
ATOM 7219 O O . GLN C 1 183 ? 16.141 -59.058 46.245 1.00 41.38 163 GLN C O 1
ATOM 7225 N N . ASP C 1 184 ? 14.863 -57.920 47.663 1.00 25.21 164 ASP C N 1
ATOM 7226 C CA . ASP C 1 184 ? 13.757 -58.854 47.494 1.00 36.85 164 ASP C CA 1
ATOM 7227 C C . ASP C 1 184 ? 13.217 -58.726 46.068 1.00 32.90 164 ASP C C 1
ATOM 7228 O O . ASP C 1 184 ? 12.833 -59.708 45.430 1.00 99.75 164 ASP C O 1
ATOM 7233 N N . ASP C 1 185 ? 13.254 -57.498 45.556 1.00 33.28 165 ASP C N 1
ATOM 7234 C CA . ASP C 1 185 ? 12.793 -57.145 44.197 1.00 42.52 165 ASP C CA 1
ATOM 7235 C C . ASP C 1 185 ? 13.720 -57.615 43.084 1.00 66.05 165 ASP C C 1
ATOM 7236 O O . ASP C 1 185 ? 13.591 -57.173 41.939 1.00 58.83 165 ASP C O 1
ATOM 7241 N N . ILE C 1 186 ? 14.696 -58.451 43.399 1.00 35.41 166 ILE C N 1
ATOM 7242 C CA . ILE C 1 186 ? 15.628 -58.807 42.350 1.00 13.71 166 ILE C CA 1
ATOM 7243 C C . ILE C 1 186 ? 15.096 -59.740 41.277 1.00 22.23 166 ILE C C 1
ATOM 7244 O O . ILE C 1 186 ? 15.336 -59.577 40.081 1.00 48.30 166 ILE C O 1
ATOM 7249 N N . PRO C 1 187 ? 14.357 -60.733 41.726 1.00 42.54 167 PRO C N 1
ATOM 7250 C CA . PRO C 1 187 ? 13.814 -61.678 40.767 1.00 31.85 167 PRO C CA 1
ATOM 7251 C C . PRO C 1 187 ? 12.908 -61.071 39.683 1.00 40.80 167 PRO C C 1
ATOM 7252 O O . PRO C 1 187 ? 13.024 -61.393 38.493 1.00 27.51 167 PRO C O 1
ATOM 7256 N N . GLU C 1 188 ? 11.984 -60.212 40.114 1.00 12.04 168 GLU C N 1
ATOM 7257 C CA . GLU C 1 188 ? 10.997 -59.503 39.278 1.00 44.97 168 GLU C CA 1
ATOM 7258 C C . GLU C 1 188 ? 11.705 -58.540 38.343 1.00 41.98 168 GLU C C 1
ATOM 7259 O O . GLU C 1 188 ? 11.247 -58.246 37.225 1.00 70.79 168 GLU C O 1
ATOM 7265 N N . ALA C 1 189 ? 12.827 -58.038 38.850 1.00 16.87 169 ALA C N 1
ATOM 7266 C CA . ALA C 1 189 ? 13.656 -57.090 38.140 1.00 37.67 169 ALA C CA 1
ATOM 7267 C C . ALA C 1 189 ? 14.284 -57.732 36.908 1.00 30.57 169 ALA C C 1
ATOM 7268 O O . ALA C 1 189 ? 14.166 -57.225 35.793 1.00 28.81 169 ALA C O 1
ATOM 7270 N N . LEU C 1 190 ? 14.979 -58.839 37.141 1.00 32.16 170 LEU C N 1
ATOM 7271 C CA . LEU C 1 190 ? 15.666 -59.559 36.095 1.00 81.70 170 LEU C CA 1
ATOM 7272 C C . LEU C 1 190 ? 14.636 -60.085 35.123 1.00 38.96 170 LEU C C 1
ATOM 7273 O O . LEU C 1 190 ? 14.830 -60.048 33.916 1.00 28.89 170 LEU C O 1
ATOM 7278 N N . GLU C 1 191 ? 13.538 -60.593 35.651 1.00 20.07 171 GLU C N 1
ATOM 7279 C CA . GLU C 1 191 ? 12.512 -61.121 34.794 1.00 32.00 171 GLU C CA 1
ATOM 7280 C C . GLU C 1 191 ? 11.927 -60.035 33.917 1.00 22.67 171 GLU C C 1
ATOM 7281 O O . GLU C 1 191 ? 11.673 -60.224 32.723 1.00 58.77 171 GLU C O 1
ATOM 7287 N N . ALA C 1 192 ? 11.730 -58.884 34.543 1.00 26.15 172 ALA C N 1
ATOM 7288 C CA . ALA C 1 192 ? 11.140 -57.751 33.879 1.00 36.77 172 ALA C CA 1
ATOM 7289 C C . ALA C 1 192 ? 11.998 -57.448 32.667 1.00 33.46 172 ALA C C 1
ATOM 7290 O O . ALA C 1 192 ? 11.505 -57.439 31.542 1.00 81.99 172 ALA C O 1
ATOM 7292 N N . LEU C 1 193 ? 13.271 -57.176 32.922 1.00 39.91 173 LEU C N 1
ATOM 7293 C CA . LEU C 1 193 ? 14.235 -56.836 31.890 1.00 45.84 173 LEU C CA 1
ATOM 7294 C C . LEU C 1 193 ? 14.927 -58.070 31.297 1.00 31.64 173 LEU C C 1
ATOM 7295 O O . LEU C 1 193 ? 16.070 -58.012 30.778 1.00 29.47 173 LEU C O 1
ATOM 7300 N N . LYS C 1 194 ? 14.199 -59.184 31.319 1.00 18.30 174 LYS C N 1
ATOM 7301 C CA . LYS C 1 194 ? 14.838 -60.361 30.813 1.00 29.19 174 LYS C CA 1
ATOM 7302 C C . LYS C 1 194 ? 15.422 -60.291 29.446 1.00 29.52 174 LYS C C 1
ATOM 7303 O O . LYS C 1 194 ? 14.976 -59.499 28.628 1.00 59.88 174 LYS C O 1
ATOM 7309 N N . ASP C 1 195 ? 16.421 -61.151 29.277 1.00 33.97 175 ASP C N 1
ATOM 7310 C CA . ASP C 1 195 ? 17.194 -61.365 28.058 1.00 9.84 175 ASP C CA 1
ATOM 7311 C C . ASP C 1 195 ? 17.706 -60.124 27.389 1.00 21.89 175 ASP C C 1
ATOM 7312 O O . ASP C 1 195 ? 17.658 -60.055 26.168 1.00 45.12 175 ASP C O 1
ATOM 7317 N N . ARG C 1 196 ? 18.199 -59.183 28.190 1.00 39.24 176 ARG C N 1
ATOM 7318 C CA . ARG C 1 196 ? 18.749 -57.934 27.686 1.00 16.19 176 ARG C CA 1
ATOM 7319 C C . ARG C 1 196 ? 20.068 -57.658 28.415 1.00 99.75 176 ARG C C 1
ATOM 7320 O O . ARG C 1 196 ? 20.226 -58.091 29.552 1.00 22.01 176 ARG C O 1
ATOM 7328 N N . PRO C 1 197 ? 21.033 -56.984 27.792 1.00 24.92 177 PRO C N 1
ATOM 7329 C CA . PRO C 1 197 ? 22.264 -56.712 28.513 1.00 55.20 177 PRO C CA 1
ATOM 7330 C C . PRO C 1 197 ? 21.919 -55.563 29.459 1.00 32.84 177 PRO C C 1
ATOM 7331 O O . PRO C 1 197 ? 21.336 -54.547 29.053 1.00 25.74 177 PRO C O 1
ATOM 7335 N N . LEU C 1 198 ? 22.255 -55.763 30.728 1.00 24.22 178 LEU C N 1
ATOM 7336 C CA . LEU C 1 198 ? 21.926 -54.765 31.731 1.00 23.95 178 LEU C CA 1
ATOM 7337 C C . LEU C 1 198 ? 23.081 -54.245 32.506 1.00 12.24 178 LEU C C 1
ATOM 7338 O O . LEU C 1 198 ? 24.103 -54.902 32.566 1.00 33.14 178 LEU C O 1
ATOM 7343 N N . TYR C 1 199 ? 22.813 -53.087 33.111 1.00 24.81 179 TYR C N 1
ATOM 7344 C CA . TYR C 1 199 ? 23.652 -52.312 34.031 1.00 27.30 179 TYR C CA 1
ATOM 7345 C C . TYR C 1 199 ? 22.699 -51.584 34.989 1.00 28.91 179 TYR C C 1
ATOM 7346 O O . TYR C 1 199 ? 21.503 -51.341 34.717 1.00 18.00 179 TYR C O 1
ATOM 7355 N N . ALA C 1 200 ? 23.286 -51.200 36.118 1.00 52.38 180 ALA C N 1
ATOM 7356 C CA . ALA C 1 200 ? 22.580 -50.493 37.180 1.00 33.41 180 ALA C CA 1
ATOM 7357 C C . ALA C 1 200 ? 23.110 -49.112 37.506 1.00 59.16 180 ALA C C 1
ATOM 7358 O O . ALA C 1 200 ? 24.303 -48.849 37.447 1.00 50.94 180 ALA C O 1
ATOM 7360 N N . GLU C 1 201 ? 22.192 -48.256 37.913 1.00 13.36 181 GLU C N 1
ATOM 7361 C CA . GLU C 1 201 ? 22.527 -46.920 38.292 1.00 23.89 181 GLU C CA 1
ATOM 7362 C C . GLU C 1 201 ? 22.099 -46.655 39.715 1.00 16.24 181 GLU C C 1
ATOM 7363 O O . GLU C 1 201 ? 21.028 -47.057 40.201 1.00 20.97 181 GLU C O 1
ATOM 7369 N N . LYS C 1 202 ? 23.022 -45.945 40.338 1.00 35.26 182 LYS C N 1
ATOM 7370 C CA . LYS C 1 202 ? 22.891 -45.520 41.711 1.00 35.92 182 LYS C CA 1
ATOM 7371 C C . LYS C 1 202 ? 21.790 -44.466 41.623 1.00 54.03 182 LYS C C 1
ATOM 7372 O O . LYS C 1 202 ? 21.682 -43.728 40.648 1.00 30.26 182 LYS C O 1
ATOM 7378 N N . TRP C 1 203 ? 20.938 -44.427 42.636 1.00 30.87 183 TRP C N 1
ATOM 7379 C CA . TRP C 1 203 ? 19.832 -43.495 42.656 1.00 14.17 183 TRP C CA 1
ATOM 7380 C C . TRP C 1 203 ? 20.298 -42.074 42.656 1.00 13.09 183 TRP C C 1
ATOM 7381 O O . TRP C 1 203 ? 21.313 -41.749 43.278 1.00 30.06 183 TRP C O 1
ATOM 7392 N N . ALA C 1 204 ? 19.530 -41.238 41.966 1.00 99.75 184 ALA C N 1
ATOM 7393 C CA . ALA C 1 204 ? 19.779 -39.806 41.855 1.00 24.35 184 ALA C CA 1
ATOM 7394 C C . ALA C 1 204 ? 18.561 -39.202 42.476 1.00 34.41 184 ALA C C 1
ATOM 7395 O O . ALA C 1 204 ? 17.473 -39.251 41.890 1.00 30.27 184 ALA C O 1
ATOM 7397 N N . TYR C 1 205 ? 18.778 -38.675 43.674 1.00 28.11 185 TYR C N 1
ATOM 7398 C CA . TYR C 1 205 ? 17.730 -38.032 44.463 1.00 29.18 185 TYR C CA 1
ATOM 7399 C C . TYR C 1 205 ? 17.741 -36.593 43.963 1.00 44.25 185 TYR C C 1
ATOM 7400 O O . TYR C 1 205 ? 18.362 -35.727 44.577 1.00 99.75 185 TYR C O 1
ATOM 7409 N N . PHE C 1 206 ? 17.107 -36.340 42.820 1.00 44.21 186 PHE C N 1
ATOM 7410 C CA . PHE C 1 206 ? 17.082 -34.998 42.196 1.00 33.95 186 PHE C CA 1
ATOM 7411 C C . PHE C 1 206 ? 15.894 -34.102 42.610 1.00 26.73 186 PHE C C 1
ATOM 7412 O O . PHE C 1 206 ? 14.834 -34.594 43.017 1.00 32.05 186 PHE C O 1
ATOM 7420 N N . LYS C 1 207 ? 16.025 -32.787 42.497 1.00 32.50 187 LYS C N 1
ATOM 7421 C CA . LYS C 1 207 ? 14.883 -31.930 42.856 1.00 18.00 187 LYS C CA 1
ATOM 7422 C C . LYS C 1 207 ? 14.167 -31.556 41.576 1.00 45.46 187 LYS C C 1
ATOM 7423 O O . LYS C 1 207 ? 13.102 -30.941 41.571 1.00 16.55 187 LYS C O 1
ATOM 7429 N N . MET C 1 208 ? 14.762 -31.908 40.452 1.00 16.22 188 MET C N 1
ATOM 7430 C CA . MET C 1 208 ? 14.021 -31.511 39.261 1.00 17.11 188 MET C CA 1
ATOM 7431 C C . MET C 1 208 ? 14.825 -32.121 38.147 1.00 31.52 188 MET C C 1
ATOM 7432 O O . MET C 1 208 ? 15.985 -32.424 38.381 1.00 19.86 188 MET C O 1
ATOM 7437 N N . GLU C 1 209 ? 14.204 -32.323 36.984 1.00 21.68 189 GLU C N 1
ATOM 7438 C CA . GLU C 1 209 ? 14.877 -32.873 35.812 1.00 23.12 189 GLU C CA 1
ATOM 7439 C C . GLU C 1 209 ? 14.845 -31.770 34.784 1.00 25.80 189 GLU C C 1
ATOM 7440 O O . GLU C 1 209 ? 13.842 -31.105 34.630 1.00 14.50 189 GLU C O 1
ATOM 7446 N N . LEU C 1 210 ? 15.951 -31.537 34.101 1.00 11.98 190 LEU C N 1
ATOM 7447 C CA . LEU C 1 210 ? 16.001 -30.417 33.152 1.00 11.88 190 LEU C CA 1
ATOM 7448 C C . LEU C 1 210 ? 16.383 -30.963 31.797 1.00 17.46 190 LEU C C 1
ATOM 7449 O O . LEU C 1 210 ? 16.956 -32.050 31.674 1.00 36.00 190 LEU C O 1
ATOM 7454 N N . ALA C 1 211 ? 16.030 -30.231 30.766 1.00 19.30 191 ALA C N 1
ATOM 7455 C CA . ALA C 1 211 ? 16.421 -30.779 29.472 1.00 16.54 191 ALA C CA 1
ATOM 7456 C C . ALA C 1 211 ? 16.723 -29.674 28.473 1.00 13.50 191 ALA C C 1
ATOM 7457 O O . ALA C 1 211 ? 16.084 -28.637 28.471 1.00 14.91 191 ALA C O 1
ATOM 7459 N N . VAL C 1 212 ? 17.686 -29.820 27.584 1.00 23.70 192 VAL C N 1
ATOM 7460 C CA . VAL C 1 212 ? 17.815 -28.698 26.631 1.00 14.77 192 VAL C CA 1
ATOM 7461 C C . VAL C 1 212 ? 17.875 -29.402 25.266 1.00 12.42 192 VAL C C 1
ATOM 7462 O O . VAL C 1 212 ? 18.412 -30.540 25.156 1.00 11.54 192 VAL C O 1
ATOM 7466 N N . ILE C 1 213 ? 17.392 -28.682 24.240 1.00 6.76 193 ILE C N 1
ATOM 7467 C CA . ILE C 1 213 ? 17.466 -29.225 22.890 1.00 15.55 193 ILE C CA 1
ATOM 7468 C C . ILE C 1 213 ? 18.643 -28.469 22.248 1.00 38.63 193 ILE C C 1
ATOM 7469 O O . ILE C 1 213 ? 18.670 -27.248 22.158 1.00 17.41 193 ILE C O 1
ATOM 7474 N N . VAL C 1 214 ? 19.640 -29.166 21.748 1.00 23.62 194 VAL C N 1
ATOM 7475 C CA . VAL C 1 214 ? 20.715 -28.454 21.070 1.00 47.20 194 VAL C CA 1
ATOM 7476 C C . VAL C 1 214 ? 20.650 -28.759 19.574 1.00 9.73 194 VAL C C 1
ATOM 7477 O O . VAL C 1 214 ? 20.416 -29.928 19.188 1.00 16.37 194 VAL C O 1
ATOM 7481 N N . VAL C 1 215 ? 20.967 -27.747 18.755 1.00 14.04 195 VAL C N 1
ATOM 7482 C CA . VAL C 1 215 ? 21.035 -27.916 17.275 1.00 16.45 195 VAL C CA 1
ATOM 7483 C C . VAL C 1 215 ? 22.456 -27.751 16.773 1.00 17.35 195 VAL C C 1
ATOM 7484 O O . VAL C 1 215 ? 23.041 -26.704 17.049 1.00 19.13 195 VAL C O 1
ATOM 7488 N N . LYS C 1 216 ? 23.058 -28.773 16.149 1.00 15.24 196 LYS C N 1
ATOM 7489 C CA . LYS C 1 216 ? 24.440 -28.631 15.619 1.00 24.72 196 LYS C CA 1
ATOM 7490 C C . LYS C 1 216 ? 24.277 -28.359 14.117 1.00 12.10 196 LYS C C 1
ATOM 7491 O O . LYS C 1 216 ? 23.568 -29.129 13.435 1.00 20.36 196 LYS C O 1
ATOM 7497 N N . THR C 1 217 ? 24.949 -27.347 13.581 1.00 28.94 197 THR C N 1
ATOM 7498 C CA . THR C 1 217 ? 24.850 -27.100 12.136 1.00 27.27 197 THR C CA 1
ATOM 7499 C C . THR C 1 217 ? 26.243 -27.107 11.492 1.00 25.06 197 THR C C 1
ATOM 7500 O O . THR C 1 217 ? 27.229 -27.263 12.209 1.00 36.31 197 THR C O 1
ATOM 7504 N N . LYS C 1 218 ? 26.285 -26.959 10.166 1.00 43.72 198 LYS C N 1
ATOM 7505 C CA . LYS C 1 218 ? 27.506 -26.930 9.355 1.00 32.25 198 LYS C CA 1
ATOM 7506 C C . LYS C 1 218 ? 28.501 -26.049 10.085 1.00 17.21 198 LYS C C 1
ATOM 7507 O O . LYS C 1 218 ? 29.631 -26.459 10.364 1.00 99.75 198 LYS C O 1
ATOM 7513 N N . ASP C 1 219 ? 28.083 -24.827 10.416 1.00 56.36 199 ASP C N 1
ATOM 7514 C CA . ASP C 1 219 ? 29.010 -23.948 11.114 1.00 55.70 199 ASP C CA 1
ATOM 7515 C C . ASP C 1 219 ? 28.639 -23.416 12.485 1.00 83.22 199 ASP C C 1
ATOM 7516 O O . ASP C 1 219 ? 29.294 -22.510 12.978 1.00 29.84 199 ASP C O 1
ATOM 7521 N N . GLU C 1 220 ? 27.626 -23.948 13.147 1.00 29.81 200 GLU C N 1
ATOM 7522 C CA . GLU C 1 220 ? 27.340 -23.355 14.435 1.00 39.92 200 GLU C CA 1
ATOM 7523 C C . GLU C 1 220 ? 26.619 -24.310 15.354 1.00 28.40 200 GLU C C 1
ATOM 7524 O O . GLU C 1 220 ? 25.973 -25.248 14.888 1.00 99.75 200 GLU C O 1
ATOM 7530 N N . VAL C 1 221 ? 26.692 -24.064 16.658 1.00 20.93 201 VAL C N 1
ATOM 7531 C CA . VAL C 1 221 ? 25.919 -24.959 17.530 1.00 48.38 201 VAL C CA 1
ATOM 7532 C C . VAL C 1 221 ? 24.891 -23.966 18.026 1.00 39.49 201 VAL C C 1
ATOM 7533 O O . VAL C 1 221 ? 25.270 -22.837 18.304 1.00 17.71 201 VAL C O 1
ATOM 7537 N N . LEU C 1 222 ? 23.615 -24.326 18.099 1.00 21.91 202 LEU C N 1
ATOM 7538 C CA . LEU C 1 222 ? 22.628 -23.349 18.551 1.00 16.20 202 LEU C CA 1
ATOM 7539 C C . LEU C 1 222 ? 21.854 -24.091 19.624 1.00 6.21 202 LEU C C 1
ATOM 7540 O O . LEU C 1 222 ? 22.113 -25.275 19.815 1.00 10.59 202 LEU C O 1
ATOM 7545 N N . SER C 1 223 ? 20.919 -23.448 20.333 1.00 18.69 203 SER C N 1
ATOM 7546 C CA . SER C 1 223 ? 20.108 -24.129 21.370 1.00 22.08 203 SER C CA 1
ATOM 7547 C C . SER C 1 223 ? 18.767 -23.448 21.727 1.00 30.47 203 SER C C 1
ATOM 7548 O O . SER C 1 223 ? 18.541 -22.281 21.361 1.00 17.91 203 SER C O 1
ATOM 7551 N N . TYR C 1 224 ? 17.903 -24.215 22.406 1.00 15.40 204 TYR C N 1
ATOM 7552 C CA . TYR C 1 224 ? 16.576 -23.819 22.937 1.00 23.80 204 TYR C CA 1
ATOM 7553 C C . TYR C 1 224 ? 16.843 -23.668 24.444 1.00 31.22 204 TYR C C 1
ATOM 7554 O O . TYR C 1 224 ? 17.800 -24.168 25.051 1.00 17.54 204 TYR C O 1
ATOM 7563 N N . PRO C 1 225 ? 15.976 -22.915 25.082 1.00 13.83 205 PRO C N 1
ATOM 7564 C CA . PRO C 1 225 ? 16.162 -22.697 26.511 1.00 9.33 205 PRO C CA 1
ATOM 7565 C C . PRO C 1 225 ? 15.888 -23.925 27.319 1.00 7.63 205 PRO C C 1
ATOM 7566 O O . PRO C 1 225 ? 15.316 -24.903 26.796 1.00 10.43 205 PRO C O 1
ATOM 7570 N N . THR C 1 226 ? 16.338 -23.864 28.572 1.00 19.64 206 THR C N 1
ATOM 7571 C CA . THR C 1 226 ? 16.187 -24.999 29.494 1.00 14.15 206 THR C CA 1
ATOM 7572 C C . THR C 1 226 ? 14.759 -25.160 29.942 1.00 22.84 206 THR C C 1
ATOM 7573 O O . THR C 1 226 ? 14.084 -24.158 30.238 1.00 18.49 206 THR C O 1
ATOM 7577 N N . VAL C 1 227 ? 14.340 -26.421 29.975 1.00 17.26 207 VAL C N 1
ATOM 7578 C CA . VAL C 1 227 ? 12.996 -26.730 30.392 1.00 1.00 207 VAL C CA 1
ATOM 7579 C C . VAL C 1 227 ? 13.026 -27.724 31.530 1.00 19.23 207 VAL C C 1
ATOM 7580 O O . VAL C 1 227 ? 14.020 -28.403 31.795 1.00 26.72 207 VAL C O 1
ATOM 7584 N N . GLU C 1 228 ? 11.887 -27.736 32.211 1.00 12.51 208 GLU C N 1
ATOM 7585 C CA . GLU C 1 228 ? 11.728 -28.597 33.379 1.00 30.71 208 GLU C CA 1
ATOM 7586 C C . GLU C 1 228 ? 10.874 -29.774 32.931 1.00 55.12 208 GLU C C 1
ATOM 7587 O O . GLU C 1 228 ? 9.813 -29.551 32.314 1.00 12.43 208 GLU C O 1
ATOM 7593 N N . THR C 1 229 ? 11.349 -30.993 33.216 1.00 12.03 209 THR C N 1
ATOM 7594 C CA . THR C 1 229 ? 10.626 -32.206 32.888 1.00 12.60 209 THR C CA 1
ATOM 7595 C C . THR C 1 229 ? 10.124 -32.907 34.135 1.00 26.11 209 THR C C 1
ATOM 7596 O O . THR C 1 229 ? 10.675 -32.767 35.234 1.00 10.25 209 THR C O 1
ATOM 7600 N N . VAL C 1 230 ? 9.036 -33.634 33.935 1.00 11.50 210 VAL C N 1
ATOM 7601 C CA . VAL C 1 230 ? 8.466 -34.424 35.013 1.00 24.13 210 VAL C CA 1
ATOM 7602 C C . VAL C 1 230 ? 8.184 -35.809 34.455 1.00 15.55 210 VAL C C 1
ATOM 7603 O O . VAL C 1 230 ? 7.402 -35.923 33.491 1.00 14.73 210 VAL C O 1
ATOM 7607 N N . GLN C 1 231 ? 8.782 -36.840 35.056 1.00 19.13 211 GLN C N 1
ATOM 7608 C CA . GLN C 1 231 ? 8.569 -38.183 34.547 1.00 20.48 211 GLN C CA 1
ATOM 7609 C C . GLN C 1 231 ? 7.882 -38.970 35.607 1.00 19.52 211 GLN C C 1
ATOM 7610 O O . GLN C 1 231 ? 8.025 -38.625 36.754 1.00 27.18 211 GLN C O 1
ATOM 7616 N N . GLU C 1 232 ? 7.213 -40.051 35.240 1.00 11.32 212 GLU C N 1
ATOM 7617 C CA . GLU C 1 232 ? 6.550 -41.003 36.173 1.00 16.27 212 GLU C CA 1
ATOM 7618 C C . GLU C 1 232 ? 6.743 -42.398 35.545 1.00 62.80 212 GLU C C 1
ATOM 7619 O O . GLU C 1 232 ? 6.505 -42.611 34.338 1.00 36.86 212 GLU C O 1
ATOM 7625 N N . ASP C 1 233 ? 7.172 -43.335 36.386 1.00 28.40 213 ASP C N 1
ATOM 7626 C CA . ASP C 1 233 ? 7.417 -44.725 35.997 1.00 8.80 213 ASP C CA 1
ATOM 7627 C C . ASP C 1 233 ? 8.369 -44.645 34.821 1.00 10.74 213 ASP C C 1
ATOM 7628 O O . ASP C 1 233 ? 8.268 -45.385 33.824 1.00 16.75 213 ASP C O 1
ATOM 7633 N N . SER C 1 234 ? 9.283 -43.682 34.966 1.00 12.90 214 SER C N 1
ATOM 7634 C CA . SER C 1 234 ? 10.293 -43.458 33.956 1.00 15.12 214 SER C CA 1
ATOM 7635 C C . SER C 1 234 ? 9.875 -42.884 32.586 1.00 23.84 214 SER C C 1
ATOM 7636 O O . SER C 1 234 ? 10.707 -42.917 31.670 1.00 18.77 214 SER C O 1
ATOM 7639 N N . ILE C 1 235 ? 8.646 -42.386 32.431 1.00 19.38 215 ILE C N 1
ATOM 7640 C CA . ILE C 1 235 ? 8.189 -41.805 31.156 1.00 14.42 215 ILE C CA 1
ATOM 7641 C C . ILE C 1 235 ? 7.925 -40.332 31.362 1.00 40.49 215 ILE C C 1
ATOM 7642 O O . ILE C 1 235 ? 7.471 -39.890 32.439 1.00 8.54 215 ILE C O 1
ATOM 7647 N N . CYS C 1 236 ? 8.236 -39.591 30.300 1.00 9.01 216 CYS C N 1
ATOM 7648 C CA . CYS C 1 236 ? 8.037 -38.132 30.341 1.00 16.90 216 CYS C CA 1
ATOM 7649 C C . CYS C 1 236 ? 6.547 -37.809 30.632 1.00 17.26 216 CYS C C 1
ATOM 7650 O O . CYS C 1 236 ? 5.671 -38.471 30.091 1.00 29.07 216 CYS C O 1
ATOM 7653 N N . LYS C 1 237 ? 6.194 -36.855 31.505 1.00 13.26 217 LYS C N 1
ATOM 7654 C CA . LYS C 1 237 ? 4.762 -36.669 31.712 1.00 1.00 217 LYS C CA 1
ATOM 7655 C C . LYS C 1 237 ? 4.493 -35.232 31.283 1.00 11.77 217 LYS C C 1
ATOM 7656 O O . LYS C 1 237 ? 3.586 -34.906 30.484 1.00 12.29 217 LYS C O 1
ATOM 7662 N N . LEU C 1 238 ? 5.323 -34.343 31.828 1.00 13.74 218 LEU C N 1
ATOM 7663 C CA . LEU C 1 238 ? 5.076 -32.969 31.499 1.00 27.71 218 LEU C CA 1
ATOM 7664 C C . LEU C 1 238 ? 6.398 -32.338 31.285 1.00 9.61 218 LEU C C 1
ATOM 7665 O O . LEU C 1 238 ? 7.402 -32.834 31.810 1.00 9.62 218 LEU C O 1
ATOM 7670 N N . VAL C 1 239 ? 6.283 -31.241 30.537 1.00 11.24 219 VAL C N 1
ATOM 7671 C CA . VAL C 1 239 ? 7.353 -30.303 30.198 1.00 10.63 219 VAL C CA 1
ATOM 7672 C C . VAL C 1 239 ? 6.933 -28.850 30.474 1.00 32.11 219 VAL C C 1
ATOM 7673 O O . VAL C 1 239 ? 5.850 -28.509 29.989 1.00 17.19 219 VAL C O 1
ATOM 7677 N N . TYR C 1 240 ? 7.694 -28.032 31.225 1.00 15.57 220 TYR C N 1
ATOM 7678 C CA . TYR C 1 240 ? 7.306 -26.598 31.414 1.00 10.37 220 TYR C CA 1
ATOM 7679 C C . TYR C 1 240 ? 8.466 -25.861 30.762 1.00 20.23 220 TYR C C 1
ATOM 7680 O O . TYR C 1 240 ? 9.620 -26.030 31.144 1.00 11.72 220 TYR C O 1
ATOM 7689 N N . ALA C 1 241 ? 8.158 -25.025 29.783 1.00 10.62 221 ALA C N 1
ATOM 7690 C CA . ALA C 1 241 ? 9.140 -24.296 29.010 1.00 15.21 221 ALA C CA 1
ATOM 7691 C C . ALA C 1 241 ? 8.851 -22.809 29.134 1.00 8.11 221 ALA C C 1
ATOM 7692 O O . ALA C 1 241 ? 7.780 -22.370 28.726 1.00 19.51 221 ALA C O 1
ATOM 7694 N N . PRO C 1 242 ? 9.763 -22.013 29.699 1.00 26.46 222 PRO C N 1
ATOM 7695 C CA . PRO C 1 242 ? 11.066 -22.438 30.202 1.00 29.24 222 PRO C CA 1
ATOM 7696 C C . PRO C 1 242 ? 10.835 -22.944 31.599 1.00 37.54 222 PRO C C 1
ATOM 7697 O O . PRO C 1 242 ? 9.732 -22.760 32.113 1.00 19.64 222 PRO C O 1
ATOM 7701 N N . ALA C 1 243 ? 11.873 -23.565 32.162 1.00 17.98 223 ALA C N 1
ATOM 7702 C CA . ALA C 1 243 ? 11.842 -24.137 33.515 1.00 24.77 223 ALA C CA 1
ATOM 7703 C C . ALA C 1 243 ? 11.467 -23.115 34.556 1.00 8.14 223 ALA C C 1
ATOM 7704 O O . ALA C 1 243 ? 11.875 -21.946 34.498 1.00 25.05 223 ALA C O 1
ATOM 7706 N N . ARG C 1 244 ? 10.656 -23.603 35.481 1.00 56.86 224 ARG C N 1
ATOM 7707 C CA . ARG C 1 244 ? 10.196 -22.795 36.566 1.00 36.11 224 ARG C CA 1
ATOM 7708 C C . ARG C 1 244 ? 11.163 -22.987 37.713 1.00 14.98 224 ARG C C 1
ATOM 7709 O O . ARG C 1 244 ? 11.701 -24.063 37.988 1.00 18.38 224 ARG C O 1
ATOM 7717 N N . ASN C 1 245 ? 11.306 -21.889 38.441 1.00 29.37 225 ASN C N 1
ATOM 7718 C CA . ASN C 1 245 ? 12.063 -21.908 39.675 1.00 21.38 225 ASN C CA 1
ATOM 7719 C C . ASN C 1 245 ? 13.453 -22.451 39.685 1.00 58.55 225 ASN C C 1
ATOM 7720 O O . ASN C 1 245 ? 13.743 -23.329 40.512 1.00 28.82 225 ASN C O 1
ATOM 7725 N N . VAL C 1 246 ? 14.216 -21.852 38.784 1.00 21.39 226 VAL C N 1
ATOM 7726 C CA . VAL C 1 246 ? 15.593 -22.090 38.411 1.00 59.17 226 VAL C CA 1
ATOM 7727 C C . VAL C 1 246 ? 16.140 -20.745 37.988 1.00 44.85 226 VAL C C 1
ATOM 7728 O O . VAL C 1 246 ? 15.582 -20.053 37.122 1.00 33.91 226 VAL C O 1
ATOM 7732 N N . SER C 1 247 ? 17.252 -20.425 38.625 1.00 35.21 227 SER C N 1
ATOM 7733 C CA . SER C 1 247 ? 18.030 -19.212 38.395 1.00 31.64 227 SER C CA 1
ATOM 7734 C C . SER C 1 247 ? 18.812 -19.273 37.083 1.00 44.09 227 SER C C 1
ATOM 7735 O O . SER C 1 247 ? 19.133 -20.335 36.562 1.00 56.17 227 SER C O 1
ATOM 7738 N N . ASP C 1 248 ? 19.165 -18.123 36.536 1.00 29.31 228 ASP C N 1
ATOM 7739 C CA . ASP C 1 248 ? 19.937 -18.161 35.316 1.00 65.27 228 ASP C CA 1
ATOM 7740 C C . ASP C 1 248 ? 21.212 -18.951 35.561 1.00 34.65 228 ASP C C 1
ATOM 7741 O O . ASP C 1 248 ? 21.724 -19.634 34.671 1.00 66.15 228 ASP C O 1
ATOM 7746 N N . ALA C 1 249 ? 21.727 -18.849 36.779 1.00 38.98 229 ALA C N 1
ATOM 7747 C CA . ALA C 1 249 ? 22.961 -19.536 37.146 1.00 68.03 229 ALA C CA 1
ATOM 7748 C C . ALA C 1 249 ? 22.856 -21.011 36.831 1.00 58.08 229 ALA C C 1
ATOM 7749 O O . ALA C 1 249 ? 23.740 -21.611 36.221 1.00 48.58 229 ALA C O 1
ATOM 7751 N N . ILE C 1 250 ? 21.760 -21.590 37.287 1.00 32.37 230 ILE C N 1
ATOM 7752 C CA . ILE C 1 250 ? 21.535 -22.993 37.067 1.00 15.22 230 ILE C CA 1
ATOM 7753 C C . ILE C 1 250 ? 21.232 -23.199 35.594 1.00 26.99 230 ILE C C 1
ATOM 7754 O O . ILE C 1 250 ? 21.694 -24.144 34.965 1.00 24.76 230 ILE C O 1
ATOM 7759 N N . ASN C 1 251 ? 20.442 -22.309 35.023 1.00 24.66 231 ASN C N 1
ATOM 7760 C CA . ASN C 1 251 ? 20.122 -22.486 33.605 1.00 24.81 231 ASN C CA 1
ATOM 7761 C C . ASN C 1 251 ? 21.404 -22.493 32.781 1.00 22.51 231 ASN C C 1
ATOM 7762 O O . ASN C 1 251 ? 21.524 -23.177 31.772 1.00 40.71 231 ASN C O 1
ATOM 7767 N N . GLN C 1 252 ? 22.377 -21.702 33.195 1.00 21.85 232 GLN C N 1
ATOM 7768 C CA . GLN C 1 252 ? 23.591 -21.605 32.391 1.00 47.80 232 GLN C CA 1
ATOM 7769 C C . GLN C 1 252 ? 24.429 -22.878 32.350 1.00 21.93 232 GLN C C 1
ATOM 7770 O O . GLN C 1 252 ? 24.943 -23.344 31.310 1.00 29.13 232 GLN C O 1
ATOM 7776 N N . LYS C 1 253 ? 24.553 -23.427 33.555 1.00 29.90 233 LYS C N 1
ATOM 7777 C CA . LYS C 1 253 ? 25.290 -24.668 33.780 1.00 41.15 233 LYS C CA 1
ATOM 7778 C C . LYS C 1 253 ? 24.593 -25.726 32.962 1.00 27.34 233 LYS C C 1
ATOM 7779 O O . LYS C 1 253 ? 25.246 -26.510 32.316 1.00 28.59 233 LYS C O 1
ATOM 7785 N N . ALA C 1 254 ? 23.267 -25.687 32.942 1.00 27.24 234 ALA C N 1
ATOM 7786 C CA . ALA C 1 254 ? 22.495 -26.630 32.138 1.00 26.84 234 ALA C CA 1
ATOM 7787 C C . ALA C 1 254 ? 22.843 -26.427 30.658 1.00 39.16 234 ALA C C 1
ATOM 7788 O O . ALA C 1 254 ? 23.150 -27.384 29.969 1.00 26.44 234 ALA C O 1
ATOM 7790 N N . GLN C 1 255 ? 22.799 -25.211 30.127 1.00 49.54 235 GLN C N 1
ATOM 7791 C CA . GLN C 1 255 ? 23.139 -25.024 28.715 1.00 27.50 235 GLN C CA 1
ATOM 7792 C C . GLN C 1 255 ? 24.573 -25.525 28.440 1.00 32.18 235 GLN C C 1
ATOM 7793 O O . GLN C 1 255 ? 24.847 -26.279 27.496 1.00 20.09 235 GLN C O 1
ATOM 7799 N N . GLU C 1 256 ? 25.499 -25.102 29.290 1.00 15.94 236 GLU C N 1
ATOM 7800 C CA . GLU C 1 256 ? 26.919 -25.489 29.199 1.00 12.55 236 GLU C CA 1
ATOM 7801 C C . GLU C 1 256 ? 27.113 -26.995 28.980 1.00 26.60 236 GLU C C 1
ATOM 7802 O O . GLU C 1 256 ? 27.660 -27.444 27.962 1.00 34.50 236 GLU C O 1
ATOM 7813 N N . LEU C 1 257 ? 26.593 -27.744 29.945 1.00 22.03 237 LEU C N 1
ATOM 7814 C CA . LEU C 1 257 ? 26.594 -29.190 29.990 1.00 19.21 237 LEU C CA 1
ATOM 7815 C C . LEU C 1 257 ? 25.933 -29.779 28.750 1.00 33.10 237 LEU C C 1
ATOM 7816 O O . LEU C 1 257 ? 26.442 -30.722 28.171 1.00 24.00 237 LEU C O 1
ATOM 7821 N N . ALA C 1 258 ? 24.806 -29.239 28.299 1.00 19.10 238 ALA C N 1
ATOM 7822 C CA . ALA C 1 258 ? 24.208 -29.840 27.121 1.00 18.46 238 ALA C CA 1
ATOM 7823 C C . ALA C 1 258 ? 25.159 -29.659 25.946 1.00 40.40 238 ALA C C 1
ATOM 7824 O O . ALA C 1 258 ? 25.368 -30.541 25.121 1.00 23.96 238 ALA C O 1
ATOM 7826 N N . ARG C 1 259 ? 25.766 -28.486 25.867 1.00 36.17 239 ARG C N 1
ATOM 7827 C CA . ARG C 1 259 ? 26.677 -28.282 24.764 1.00 60.77 239 ARG C CA 1
ATOM 7828 C C . ARG C 1 259 ? 27.896 -29.199 24.832 1.00 53.99 239 ARG C C 1
ATOM 7829 O O . ARG C 1 259 ? 28.307 -29.883 23.895 1.00 40.13 239 ARG C O 1
ATOM 7837 N N . LYS C 1 260 ? 28.510 -29.197 25.991 1.00 26.31 240 LYS C N 1
ATOM 7838 C CA . LYS C 1 260 ? 29.669 -30.039 26.130 1.00 99.75 240 LYS C CA 1
ATOM 7839 C C . LYS C 1 260 ? 29.413 -31.462 25.648 1.00 32.85 240 LYS C C 1
ATOM 7840 O O . LYS C 1 260 ? 30.206 -32.058 24.902 1.00 59.82 240 LYS C O 1
ATOM 7846 N N . ALA C 1 261 ? 28.305 -32.006 26.142 1.00 47.43 241 ALA C N 1
ATOM 7847 C CA . ALA C 1 261 ? 27.898 -33.382 25.883 1.00 56.15 241 ALA C CA 1
ATOM 7848 C C . ALA C 1 261 ? 27.781 -33.685 24.395 1.00 31.01 241 ALA C C 1
ATOM 7849 O O . ALA C 1 261 ? 28.351 -34.632 23.834 1.00 14.79 241 ALA C O 1
ATOM 7851 N N . VAL C 1 262 ? 27.077 -32.780 23.742 1.00 21.72 242 VAL C N 1
ATOM 7852 C CA . VAL C 1 262 ? 26.882 -32.840 22.312 1.00 23.17 242 VAL C CA 1
ATOM 7853 C C . VAL C 1 262 ? 28.186 -32.679 21.540 1.00 41.92 242 VAL C C 1
ATOM 7854 O O . VAL C 1 262 ? 28.379 -33.368 20.531 1.00 32.71 242 VAL C O 1
ATOM 7858 N N . ALA C 1 263 ? 29.052 -31.755 21.977 1.00 21.52 243 ALA C N 1
ATOM 7859 C CA . ALA C 1 263 ? 30.342 -31.527 21.328 1.00 33.79 243 ALA C CA 1
ATOM 7860 C C . ALA C 1 263 ? 31.076 -32.855 21.211 1.00 21.95 243 ALA C C 1
ATOM 7861 O O . ALA C 1 263 ? 31.812 -33.095 20.259 1.00 60.82 243 ALA C O 1
ATOM 7863 N N . ALA C 1 264 ? 30.860 -33.717 22.196 1.00 35.03 244 ALA C N 1
ATOM 7864 C CA . ALA C 1 264 ? 31.492 -35.032 22.252 1.00 13.17 244 ALA C CA 1
ATOM 7865 C C . ALA C 1 264 ? 31.116 -36.033 21.191 1.00 25.22 244 ALA C C 1
ATOM 7866 O O . ALA C 1 264 ? 31.655 -37.149 21.153 1.00 16.03 244 ALA C O 1
ATOM 7868 N N . PHE C 1 265 ? 30.181 -35.624 20.359 1.00 7.78 245 PHE C N 1
ATOM 7869 C CA . PHE C 1 265 ? 29.730 -36.467 19.266 1.00 3.63 245 PHE C CA 1
ATOM 7870 C C . PHE C 1 265 ? 29.836 -35.662 17.945 1.00 13.46 245 PHE C C 1
ATOM 7871 O O . PHE C 1 265 ? 29.923 -34.444 17.975 1.00 33.55 245 PHE C O 1
ATOM 7879 N N . ASP C 1 266 ? 29.791 -36.373 16.818 1.00 40.24 246 ASP C N 1
ATOM 7880 C CA . ASP C 1 266 ? 29.892 -35.818 15.473 1.00 99.75 246 ASP C CA 1
ATOM 7881 C C . ASP C 1 266 ? 28.565 -36.041 14.764 1.00 43.31 246 ASP C C 1
ATOM 7882 O O . ASP C 1 266 ? 27.942 -37.094 14.953 1.00 32.64 246 ASP C O 1
ATOM 7887 N N . GLY C 1 267 ? 28.165 -35.054 13.961 1.00 27.32 247 GLY C N 1
ATOM 7888 C CA . GLY C 1 267 ? 26.954 -35.083 13.160 1.00 99.75 247 GLY C CA 1
ATOM 7889 C C . GLY C 1 267 ? 26.162 -33.800 13.338 1.00 45.58 247 GLY C C 1
ATOM 7890 O O . GLY C 1 267 ? 26.229 -33.193 14.391 1.00 26.79 247 GLY C O 1
ATOM 7891 N N . LYS C 1 268 ? 25.409 -33.418 12.314 1.00 22.54 248 LYS C N 1
ATOM 7892 C CA . LYS C 1 268 ? 24.560 -32.231 12.331 1.00 51.27 248 LYS C CA 1
ATOM 7893 C C . LYS C 1 268 ? 23.130 -32.618 12.718 1.00 71.29 248 LYS C C 1
ATOM 7894 O O . LYS C 1 268 ? 22.729 -33.744 12.480 1.00 22.67 248 LYS C O 1
ATOM 7900 N N . GLY C 1 269 ? 22.349 -31.725 13.309 1.00 10.53 249 GLY C N 1
ATOM 7901 C CA . GLY C 1 269 ? 20.985 -32.075 13.673 1.00 24.51 249 GLY C CA 1
ATOM 7902 C C . GLY C 1 269 ? 20.729 -31.718 15.132 1.00 66.06 249 GLY C C 1
ATOM 7903 O O . GLY C 1 269 ? 21.584 -31.189 15.830 1.00 13.10 249 GLY C O 1
ATOM 7904 N N . VAL C 1 270 ? 19.528 -32.027 15.592 1.00 33.63 250 VAL C N 1
ATOM 7905 C CA . VAL C 1 270 ? 19.109 -31.766 16.965 1.00 14.03 250 VAL C CA 1
ATOM 7906 C C . VAL C 1 270 ? 19.490 -32.937 17.852 1.00 21.40 250 VAL C C 1
ATOM 7907 O O . VAL C 1 270 ? 19.452 -34.089 17.384 1.00 12.33 250 VAL C O 1
ATOM 7911 N N . PHE C 1 271 ? 19.735 -32.643 19.133 1.00 12.63 251 PHE C N 1
ATOM 7912 C CA . PHE C 1 271 ? 20.064 -33.583 20.203 1.00 22.85 251 PHE C CA 1
ATOM 7913 C C . PHE C 1 271 ? 19.357 -33.020 21.428 1.00 8.26 251 PHE C C 1
ATOM 7914 O O . PHE C 1 271 ? 19.316 -31.841 21.623 1.00 17.01 251 PHE C O 1
ATOM 7922 N N . GLY C 1 272 ? 18.799 -33.895 22.234 1.00 18.26 252 GLY C N 1
ATOM 7923 C CA . GLY C 1 272 ? 18.139 -33.502 23.469 1.00 18.98 252 GLY C CA 1
ATOM 7924 C C . GLY C 1 272 ? 19.101 -33.964 24.584 1.00 4.55 252 GLY C C 1
ATOM 7925 O O . GLY C 1 272 ? 19.778 -35.031 24.479 1.00 27.43 252 GLY C O 1
ATOM 7926 N N . VAL C 1 273 ? 19.150 -33.220 25.674 1.00 53.72 253 VAL C N 1
ATOM 7927 C CA . VAL C 1 273 ? 20.027 -33.646 26.755 1.00 18.12 253 VAL C CA 1
ATOM 7928 C C . VAL C 1 273 ? 19.219 -33.556 28.056 1.00 12.44 253 VAL C C 1
ATOM 7929 O O . VAL C 1 273 ? 18.706 -32.501 28.435 1.00 28.84 253 VAL C O 1
ATOM 7933 N N . GLU C 1 274 ? 19.066 -34.692 28.719 1.00 20.34 254 GLU C N 1
ATOM 7934 C CA . GLU C 1 274 ? 18.314 -34.766 29.965 1.00 23.89 254 GLU C CA 1
ATOM 7935 C C . GLU C 1 274 ? 19.290 -34.752 31.120 1.00 13.00 254 GLU C C 1
ATOM 7936 O O . GLU C 1 274 ? 20.318 -35.424 31.176 1.00 21.76 254 GLU C O 1
ATOM 7942 N N . MET C 1 275 ? 18.950 -33.934 32.083 1.00 15.02 255 MET C N 1
ATOM 7943 C CA . MET C 1 275 ? 19.842 -33.785 33.205 1.00 13.96 255 MET C CA 1
ATOM 7944 C C . MET C 1 275 ? 18.987 -33.799 34.461 1.00 17.06 255 MET C C 1
ATOM 7945 O O . MET C 1 275 ? 17.749 -33.647 34.456 1.00 17.61 255 MET C O 1
ATOM 7950 N N . PHE C 1 276 ? 19.671 -33.969 35.571 1.00 18.54 256 PHE C N 1
ATOM 7951 C CA . PHE C 1 276 ? 19.007 -33.975 36.876 1.00 16.62 256 PHE C CA 1
ATOM 7952 C C . PHE C 1 276 ? 19.601 -32.816 37.625 1.00 99.75 256 PHE C C 1
ATOM 7953 O O . PHE C 1 276 ? 20.826 -32.640 37.553 1.00 22.74 256 PHE C O 1
ATOM 7961 N N . LEU C 1 277 ? 18.744 -32.115 38.369 1.00 30.14 257 LEU C N 1
ATOM 7962 C CA . LEU C 1 277 ? 19.145 -30.990 39.211 1.00 20.66 257 LEU C CA 1
ATOM 7963 C C . LEU C 1 277 ? 19.148 -31.547 40.633 1.00 23.93 257 LEU C C 1
ATOM 7964 O O . LEU C 1 277 ? 18.191 -32.175 41.093 1.00 23.96 257 LEU C O 1
ATOM 7969 N N . LEU C 1 278 ? 20.274 -31.435 41.323 1.00 23.88 258 LEU C N 1
ATOM 7970 C CA . LEU C 1 278 ? 20.279 -32.030 42.659 1.00 23.13 258 LEU C CA 1
ATOM 7971 C C . LEU C 1 278 ? 19.995 -31.002 43.719 1.00 99.75 258 LEU C C 1
ATOM 7972 O O . LEU C 1 278 ? 20.130 -29.801 43.482 1.00 33.74 258 LEU C O 1
ATOM 7977 N N . GLU C 1 279 ? 19.631 -31.514 44.889 1.00 32.02 259 GLU C N 1
ATOM 7978 C CA . GLU C 1 279 ? 19.305 -30.677 46.045 1.00 98.18 259 GLU C CA 1
ATOM 7979 C C . GLU C 1 279 ? 20.360 -29.597 46.193 1.00 21.94 259 GLU C C 1
ATOM 7980 O O . GLU C 1 279 ? 20.098 -28.426 46.502 1.00 99.75 259 GLU C O 1
ATOM 7986 N N . ASP C 1 280 ? 21.588 -30.056 45.953 1.00 36.56 260 ASP C N 1
ATOM 7987 C CA . ASP C 1 280 ? 22.767 -29.213 46.046 1.00 34.78 260 ASP C CA 1
ATOM 7988 C C . ASP C 1 280 ? 22.860 -28.238 44.873 1.00 59.90 260 ASP C C 1
ATOM 7989 O O . ASP C 1 280 ? 23.907 -27.643 44.619 1.00 74.43 260 ASP C O 1
ATOM 7994 N N . ASP C 1 281 ? 21.758 -28.098 44.150 1.00 40.03 261 ASP C N 1
ATOM 7995 C CA . ASP C 1 281 ? 21.697 -27.215 43.004 1.00 19.12 261 ASP C CA 1
ATOM 7996 C C . ASP C 1 281 ? 22.715 -27.578 41.935 1.00 35.38 261 ASP C C 1
ATOM 7997 O O . ASP C 1 281 ? 22.954 -26.829 40.993 1.00 27.19 261 ASP C O 1
ATOM 8002 N N . SER C 1 282 ? 23.342 -28.733 42.074 1.00 20.53 262 SER C N 1
ATOM 8003 C CA . SER C 1 282 ? 24.279 -29.162 41.030 1.00 76.01 262 SER C CA 1
ATOM 8004 C C . SER C 1 282 ? 23.583 -30.002 39.927 1.00 41.55 262 SER C C 1
ATOM 8005 O O . SER C 1 282 ? 22.556 -30.647 40.143 1.00 33.28 262 SER C O 1
ATOM 8008 N N . ILE C 1 283 ? 24.120 -29.975 38.715 1.00 39.14 263 ILE C N 1
ATOM 8009 C CA . ILE C 1 283 ? 23.539 -30.710 37.602 1.00 51.97 263 ILE C CA 1
ATOM 8010 C C . ILE C 1 283 ? 24.349 -31.959 37.193 1.00 19.70 263 ILE C C 1
ATOM 8011 O O . ILE C 1 283 ? 25.593 -31.964 37.154 1.00 35.43 263 ILE C O 1
ATOM 8016 N N . MET C 1 284 ? 23.631 -33.033 36.891 1.00 18.35 264 MET C N 1
ATOM 8017 C CA . MET C 1 284 ? 24.273 -34.271 36.438 1.00 15.18 264 MET C CA 1
ATOM 8018 C C . MET C 1 284 ? 23.543 -34.645 35.159 1.00 40.12 264 MET C C 1
ATOM 8019 O O . MET C 1 284 ? 22.364 -34.330 34.955 1.00 41.33 264 MET C O 1
ATOM 8024 N N . LEU C 1 285 ? 24.266 -35.327 34.292 1.00 21.99 265 LEU C N 1
ATOM 8025 C CA . LEU C 1 285 ? 23.668 -35.758 33.054 1.00 35.86 265 LEU C CA 1
ATOM 8026 C C . LEU C 1 2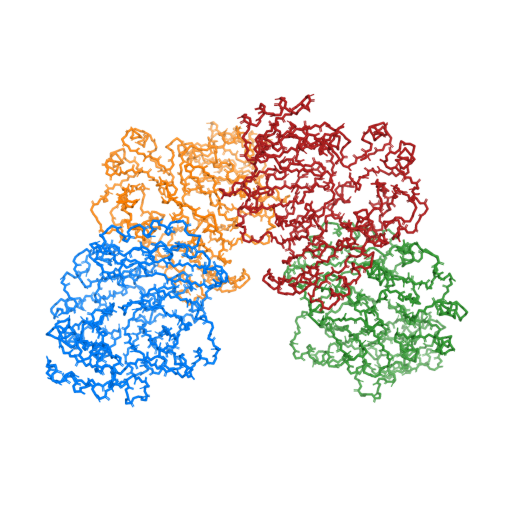85 ? 22.842 -37.023 33.275 1.00 17.09 265 LEU C C 1
ATOM 8027 O O . LEU C 1 285 ? 23.224 -37.941 34.013 1.00 28.08 265 LEU C O 1
ATOM 8032 N N . CYS C 1 286 ? 21.685 -37.073 32.629 1.00 20.60 266 CYS C N 1
ATOM 8033 C CA . CYS C 1 286 ? 20.881 -38.277 32.749 1.00 24.06 266 CYS C CA 1
ATOM 8034 C C . CYS C 1 286 ? 21.048 -39.058 31.435 1.00 27.71 266 CYS C C 1
ATOM 8035 O O . CYS C 1 286 ? 21.335 -40.243 31.493 1.00 22.29 266 CYS C O 1
ATOM 8038 N N . GLU C 1 287 ? 20.876 -38.438 30.263 1.00 20.47 267 GLU C N 1
ATOM 8039 C CA . GLU C 1 287 ? 21.014 -39.142 28.989 1.00 26.07 267 GLU C CA 1
ATOM 8040 C C . GLU C 1 287 ? 21.039 -38.170 27.849 1.00 18.74 267 GLU C C 1
ATOM 8041 O O . GLU C 1 287 ? 20.630 -37.025 28.017 1.00 23.24 267 GLU C O 1
ATOM 8047 N N . ILE C 1 288 ? 21.519 -38.634 26.700 1.00 52.36 268 ILE C N 1
ATOM 8048 C CA . ILE C 1 288 ? 21.547 -37.800 25.498 1.00 18.62 268 ILE C CA 1
ATOM 8049 C C . ILE C 1 288 ? 20.886 -38.639 24.396 1.00 45.51 268 ILE C C 1
ATOM 8050 O O . ILE C 1 288 ? 20.923 -39.887 24.411 1.00 19.68 268 ILE C O 1
ATOM 8055 N N . ALA C 1 289 ? 20.231 -37.921 23.488 1.00 25.97 269 ALA C N 1
ATOM 8056 C CA . ALA C 1 289 ? 19.453 -38.504 22.390 1.00 4.05 269 ALA C CA 1
ATOM 8057 C C . ALA C 1 289 ? 20.064 -37.856 21.171 1.00 27.59 269 ALA C C 1
ATOM 8058 O O . ALA C 1 289 ? 20.245 -36.651 21.218 1.00 18.23 269 ALA C O 1
ATOM 8060 N N . SER C 1 290 ? 20.361 -38.610 20.109 1.00 17.37 270 SER C N 1
ATOM 8061 C CA . SER C 1 290 ? 20.966 -38.017 18.903 1.00 30.49 270 SER C CA 1
ATOM 8062 C C . SER C 1 290 ? 19.794 -37.775 17.965 1.00 20.96 270 SER C C 1
ATOM 8063 O O . SER C 1 290 ? 19.755 -38.259 16.835 1.00 20.35 270 SER C O 1
ATOM 8066 N N . ARG C 1 291 ? 18.789 -37.055 18.430 1.00 11.29 271 ARG C N 1
ATOM 8067 C CA . ARG C 1 291 ? 17.659 -36.858 17.531 1.00 1.00 271 ARG C CA 1
ATOM 8068 C C . ARG C 1 291 ? 16.701 -35.917 18.276 1.00 11.73 271 ARG C C 1
ATOM 8069 O O . ARG C 1 291 ? 16.939 -35.536 19.420 1.00 13.51 271 ARG C O 1
ATOM 8077 N N . ILE C 1 292 ? 15.627 -35.596 17.567 1.00 22.07 272 ILE C N 1
ATOM 8078 C CA . ILE C 1 292 ? 14.459 -34.811 18.000 1.00 26.68 272 ILE C CA 1
ATOM 8079 C C . ILE C 1 292 ? 13.961 -35.595 19.239 1.00 14.37 272 ILE C C 1
ATOM 8080 O O . ILE C 1 292 ? 14.183 -36.808 19.340 1.00 15.44 272 ILE C O 1
ATOM 8085 N N . HIS C 1 293 ? 13.414 -34.877 20.228 1.00 15.19 273 HIS C N 1
ATOM 8086 C CA . HIS C 1 293 ? 13.095 -35.457 21.556 1.00 11.32 273 HIS C CA 1
ATOM 8087 C C . HIS C 1 293 ? 11.822 -34.974 22.216 1.00 15.90 273 HIS C C 1
ATOM 8088 O O . HIS C 1 293 ? 11.441 -33.822 21.993 1.00 10.20 273 HIS C O 1
ATOM 8095 N N . ASN C 1 294 ? 11.191 -35.840 23.002 1.00 13.50 274 ASN C N 1
ATOM 8096 C CA . ASN C 1 294 ? 9.957 -35.474 23.677 1.00 8.51 274 ASN C CA 1
ATOM 8097 C C . ASN C 1 294 ? 10.122 -34.115 24.335 1.00 1.00 274 ASN C C 1
ATOM 8098 O O . ASN C 1 294 ? 9.179 -33.339 24.391 1.00 17.09 274 ASN C O 1
ATOM 8103 N N . SER C 1 295 ? 11.282 -33.795 24.873 1.00 16.00 275 SER C N 1
ATOM 8104 C CA . SER C 1 295 ? 11.364 -32.471 25.535 1.00 13.38 275 SER C CA 1
ATOM 8105 C C . SER C 1 295 ? 11.200 -31.261 24.618 1.00 21.74 275 SER C C 1
ATOM 8106 O O . SER C 1 295 ? 11.090 -30.124 25.071 1.00 14.25 275 SER C O 1
ATOM 8109 N N . GLY C 1 296 ? 11.185 -31.459 23.313 1.00 25.85 276 GLY C N 1
ATOM 8110 C CA . GLY C 1 296 ? 11.073 -30.268 22.522 1.00 6.87 276 GLY C CA 1
ATOM 8111 C C . GLY C 1 296 ? 9.793 -30.115 21.771 1.00 12.08 276 GLY C C 1
ATOM 8112 O O . GLY C 1 296 ? 9.656 -29.212 20.962 1.00 11.20 276 GLY C O 1
ATOM 8113 N N . HIS C 1 297 ? 8.823 -30.969 22.052 1.00 2.14 277 HIS C N 1
ATOM 8114 C CA . HIS C 1 297 ? 7.580 -30.779 21.326 1.00 5.63 277 HIS C CA 1
ATOM 8115 C C . HIS C 1 297 ? 6.975 -29.389 21.437 1.00 9.96 277 HIS C C 1
ATOM 8116 O O . HIS C 1 297 ? 6.310 -28.806 20.527 1.00 13.77 277 HIS C O 1
ATOM 8123 N N . TYR C 1 298 ? 7.187 -28.869 22.641 1.00 16.09 278 TYR C N 1
ATOM 8124 C CA . TYR C 1 298 ? 6.636 -27.560 22.913 1.00 14.21 278 TYR C CA 1
ATOM 8125 C C . TYR C 1 298 ? 7.067 -26.469 21.902 1.00 8.53 278 TYR C C 1
ATOM 8126 O O . TYR C 1 298 ? 6.360 -25.461 21.709 1.00 4.92 278 TYR C O 1
ATOM 8135 N N . THR C 1 299 ? 8.240 -26.630 21.296 1.00 13.47 279 THR C N 1
ATOM 8136 C CA . THR C 1 299 ? 8.773 -25.622 20.372 1.00 13.16 279 THR C CA 1
ATOM 8137 C C . THR C 1 299 ? 7.914 -25.371 19.102 1.00 6.38 279 THR C C 1
ATOM 8138 O O . THR C 1 299 ? 8.100 -24.406 18.351 1.00 16.87 279 THR C O 1
ATOM 8142 N N . ILE C 1 300 ? 6.969 -26.282 18.851 1.00 10.28 280 ILE C N 1
ATOM 8143 C CA . ILE C 1 300 ? 6.045 -26.193 17.733 1.00 25.50 280 ILE C CA 1
ATOM 8144 C C . ILE C 1 300 ? 5.158 -24.987 18.020 1.00 36.32 280 ILE C C 1
ATOM 8145 O O . ILE C 1 300 ? 4.908 -24.206 17.120 1.00 16.07 280 ILE C O 1
ATOM 8150 N N . GLU C 1 301 ? 4.651 -24.790 19.237 1.00 20.07 281 GLU C N 1
ATOM 8151 C CA . GLU C 1 301 ? 3.798 -23.597 19.366 1.00 16.45 281 GLU C CA 1
ATOM 8152 C C . GLU C 1 301 ? 4.568 -22.550 20.102 1.00 10.02 281 GLU C C 1
ATOM 8153 O O . GLU C 1 301 ? 4.180 -21.385 20.197 1.00 23.94 281 GLU C O 1
ATOM 8159 N N . GLY C 1 302 ? 5.655 -23.014 20.694 1.00 20.09 282 GLY C N 1
ATOM 8160 C CA . GLY C 1 302 ? 6.420 -22.094 21.484 1.00 11.86 282 GLY C CA 1
ATOM 8161 C C . GLY C 1 302 ? 7.515 -21.239 20.867 1.00 16.83 282 GLY C C 1
ATOM 8162 O O . GLY C 1 302 ? 8.011 -20.342 21.549 1.00 22.50 282 GLY C O 1
ATOM 8163 N N . CYS C 1 303 ? 7.902 -21.595 19.644 1.00 14.14 283 CYS C N 1
ATOM 8164 C CA . CYS C 1 303 ? 8.985 -20.985 18.853 1.00 19.84 283 CYS C CA 1
ATOM 8165 C C . CYS C 1 303 ? 8.615 -20.862 17.381 1.00 31.37 283 CYS C C 1
ATOM 8166 O O . CYS C 1 303 ? 7.723 -21.573 16.876 1.00 11.29 283 CYS C O 1
ATOM 8169 N N . ALA C 1 304 ? 9.350 -19.975 16.711 1.00 9.11 284 ALA C N 1
ATOM 8170 C CA . ALA C 1 304 ? 9.174 -19.675 15.285 1.00 12.46 284 ALA C CA 1
ATOM 8171 C C . ALA C 1 304 ? 9.582 -20.900 14.481 1.00 34.86 284 ALA C C 1
ATOM 8172 O O . ALA C 1 304 ? 8.885 -21.161 13.504 1.00 32.00 284 ALA C O 1
ATOM 8174 N N . LEU C 1 305 ? 10.684 -21.576 14.849 1.00 20.09 285 LEU C N 1
ATOM 8175 C CA . LEU C 1 305 ? 11.188 -22.784 14.155 1.00 17.03 285 LEU C CA 1
ATOM 8176 C C . LEU C 1 305 ? 11.113 -23.925 15.124 1.00 26.89 285 LEU C C 1
ATOM 8177 O O . LEU C 1 305 ? 11.878 -23.758 16.078 1.00 16.75 285 LEU C O 1
ATOM 8182 N N . SER C 1 306 ? 10.280 -24.975 14.952 1.00 1.00 286 SER C N 1
ATOM 8183 C CA . SER C 1 306 ? 10.283 -26.003 16.013 1.00 31.48 286 SER C CA 1
ATOM 8184 C C . SER C 1 306 ? 11.552 -26.816 15.836 1.00 9.47 286 SER C C 1
ATOM 8185 O O . SER C 1 306 ? 12.389 -26.576 14.973 1.00 21.35 286 SER C O 1
ATOM 8188 N N . GLN C 1 307 ? 11.709 -27.781 16.723 1.00 19.96 287 GLN C N 1
ATOM 8189 C CA . GLN C 1 307 ? 12.890 -28.625 16.641 1.00 12.55 287 GLN C CA 1
ATOM 8190 C C . GLN C 1 307 ? 12.820 -29.434 15.350 1.00 11.13 287 GLN C C 1
ATOM 8191 O O . GLN C 1 307 ? 13.867 -29.914 14.852 1.00 18.56 287 GLN C O 1
ATOM 8197 N N . PHE C 1 308 ? 11.580 -29.656 14.884 1.00 20.22 288 PHE C N 1
ATOM 8198 C CA . PHE C 1 308 ? 11.363 -30.459 13.663 1.00 15.23 288 PHE C CA 1
ATOM 8199 C C . PHE C 1 308 ? 11.807 -29.648 12.483 1.00 33.21 288 PHE C C 1
ATOM 8200 O O . PHE C 1 308 ? 12.450 -30.159 11.574 1.00 21.93 288 PHE C O 1
ATOM 8208 N N . ASP C 1 309 ? 11.523 -28.360 12.538 1.00 13.82 289 ASP C N 1
ATOM 8209 C CA . ASP C 1 309 ? 11.944 -27.515 11.437 1.00 7.57 289 ASP C CA 1
ATOM 8210 C C . ASP C 1 309 ? 13.476 -27.344 11.490 1.00 3.10 289 ASP C C 1
ATOM 8211 O O . ASP C 1 309 ? 14.126 -27.330 10.453 1.00 18.53 289 ASP C O 1
ATOM 8216 N N . ALA C 1 310 ? 14.010 -27.166 12.709 1.00 16.58 290 ALA C N 1
ATOM 8217 C CA . ALA C 1 310 ? 15.430 -26.923 12.931 1.00 13.19 290 ALA C CA 1
ATOM 8218 C C . ALA C 1 310 ? 16.229 -28.133 12.512 1.00 28.69 290 ALA C C 1
ATOM 8219 O O . ALA C 1 310 ? 17.249 -27.942 11.915 1.00 11.99 290 ALA C O 1
ATOM 8221 N N . HIS C 1 311 ? 15.790 -29.357 12.798 1.00 12.64 291 HIS C N 1
ATOM 8222 C CA . HIS C 1 311 ? 16.558 -30.532 12.351 1.00 13.44 291 HIS C CA 1
ATOM 8223 C C . HIS C 1 311 ? 16.754 -30.673 10.807 1.00 23.93 291 HIS C C 1
ATOM 8224 O O . HIS C 1 311 ? 17.810 -31.010 10.214 1.00 23.25 291 HIS C O 1
ATOM 8231 N N . LEU C 1 312 ? 15.681 -30.400 10.100 1.00 16.74 292 LEU C N 1
ATOM 8232 C CA . LEU C 1 312 ? 15.723 -30.494 8.642 1.00 14.64 292 LEU C CA 1
ATOM 8233 C C . LEU C 1 312 ? 16.751 -29.525 8.100 1.00 28.68 292 LEU C C 1
ATOM 8234 O O . LEU C 1 312 ? 17.613 -29.833 7.263 1.00 21.29 292 LEU C O 1
ATOM 8239 N N . ARG C 1 313 ? 16.592 -28.295 8.586 1.00 19.39 293 ARG C N 1
ATOM 8240 C CA . ARG C 1 313 ? 17.472 -27.256 8.114 1.00 8.15 293 ARG C CA 1
ATOM 8241 C C . ARG C 1 313 ? 18.919 -27.579 8.390 1.00 10.65 293 ARG C C 1
ATOM 8242 O O . ARG C 1 313 ? 19.796 -27.234 7.582 1.00 20.47 293 ARG C O 1
ATOM 8250 N N . ALA C 1 314 ? 19.163 -28.117 9.586 1.00 17.16 294 ALA C N 1
ATOM 8251 C CA . ALA C 1 314 ? 20.519 -28.434 10.064 1.00 11.42 294 ALA C CA 1
ATOM 8252 C C . ALA C 1 314 ? 21.183 -29.479 9.242 1.00 14.30 294 ALA C C 1
ATOM 8253 O O . ALA C 1 314 ? 22.334 -29.347 8.762 1.00 13.14 294 ALA C O 1
ATOM 8255 N N . ILE C 1 315 ? 20.370 -30.499 9.028 1.00 8.68 295 ILE C N 1
ATOM 8256 C CA . ILE C 1 315 ? 20.876 -31.603 8.234 1.00 10.16 295 ILE C CA 1
ATOM 8257 C C . ILE C 1 315 ? 20.886 -31.301 6.762 1.00 32.92 295 ILE C C 1
ATOM 8258 O O . ILE C 1 315 ? 21.444 -32.035 5.954 1.00 15.71 295 ILE C O 1
ATOM 8263 N N . LEU C 1 316 ? 20.271 -30.201 6.391 1.00 22.97 296 LEU C N 1
ATOM 8264 C CA . LEU C 1 316 ? 20.304 -29.896 4.962 1.00 26.49 296 LEU C CA 1
ATOM 8265 C C . LEU C 1 316 ? 21.109 -28.621 4.724 1.00 20.17 296 LEU C C 1
ATOM 8266 O O . LEU C 1 316 ? 21.121 -28.066 3.612 1.00 22.00 296 LEU C O 1
ATOM 8271 N N . ASP C 1 317 ? 21.762 -28.142 5.773 1.00 16.91 297 ASP C N 1
ATOM 8272 C CA . ASP C 1 317 ? 22.490 -26.866 5.677 1.00 14.29 297 ASP C CA 1
ATOM 8273 C C . ASP C 1 317 ? 21.627 -25.643 5.308 1.00 20.82 297 ASP C C 1
ATOM 8274 O O . ASP C 1 317 ? 22.098 -24.729 4.627 1.00 32.20 297 ASP C O 1
ATOM 8279 N N . LEU C 1 318 ? 20.379 -25.610 5.757 1.00 62.16 298 LEU C N 1
ATOM 8280 C CA . LEU C 1 318 ? 19.519 -24.474 5.468 1.00 21.25 298 LEU C CA 1
ATOM 8281 C C . LEU C 1 318 ? 19.780 -23.502 6.620 1.00 23.41 298 LEU C C 1
ATOM 8282 O O . LEU C 1 318 ? 20.372 -23.886 7.638 1.00 30.84 298 LEU C O 1
ATOM 8287 N N . PRO C 1 319 ? 19.352 -22.251 6.472 1.00 18.40 299 PRO C N 1
ATOM 8288 C CA . PRO C 1 319 ? 19.529 -21.247 7.523 1.00 12.28 299 PRO C CA 1
ATOM 8289 C C . PRO C 1 319 ? 18.618 -21.457 8.714 1.00 19.83 299 PRO C C 1
ATOM 8290 O O . PRO C 1 319 ? 17.531 -21.972 8.513 1.00 10.21 299 PRO C O 1
ATOM 8294 N N . ILE C 1 320 ? 19.078 -21.048 9.888 1.00 26.01 300 ILE C N 1
ATOM 8295 C CA . ILE C 1 320 ? 18.331 -21.137 11.124 1.00 31.99 300 ILE C CA 1
ATOM 8296 C C . ILE C 1 320 ? 18.593 -19.896 11.959 1.00 64.99 300 ILE C C 1
ATOM 8297 O O . ILE C 1 320 ? 19.450 -19.891 12.849 1.00 19.42 300 ILE C O 1
ATOM 8302 N N . PRO C 1 321 ? 17.828 -18.851 11.671 1.00 20.22 301 PRO C N 1
ATOM 8303 C CA . PRO C 1 321 ? 17.937 -17.613 12.424 1.00 33.18 301 PRO C CA 1
ATOM 8304 C C . PRO C 1 321 ? 17.722 -17.914 13.922 1.00 24.43 301 PRO C C 1
ATOM 8305 O O . PRO C 1 321 ? 16.696 -18.425 14.387 1.00 22.43 301 PRO C O 1
ATOM 8309 N N . ALA C 1 322 ? 18.744 -17.550 14.677 1.00 17.36 302 ALA C N 1
ATOM 8310 C CA . ALA C 1 322 ? 18.775 -17.755 16.114 1.00 21.13 302 ALA C CA 1
ATOM 8311 C C . ALA C 1 322 ? 17.576 -17.259 16.896 1.00 35.43 302 ALA C C 1
ATOM 8312 O O . ALA C 1 322 ? 17.193 -17.793 17.949 1.00 25.15 302 ALA C O 1
ATOM 8314 N N . GLN C 1 323 ? 16.983 -16.211 16.357 1.00 13.64 303 GLN C N 1
ATOM 8315 C CA . GLN C 1 323 ? 15.828 -15.573 16.984 1.00 51.51 303 GLN C CA 1
ATOM 8316 C C . GLN C 1 323 ? 14.652 -16.535 17.096 1.00 11.65 303 GLN C C 1
ATOM 8317 O O . GLN C 1 323 ? 13.957 -16.528 18.113 1.00 50.60 303 GLN C O 1
ATOM 8323 N N . SER C 1 324 ? 14.488 -17.334 16.031 1.00 40.78 304 SER C N 1
ATOM 8324 C CA . SER C 1 324 ? 13.464 -18.361 15.840 1.00 18.10 304 SER C CA 1
ATOM 8325 C C . SER C 1 324 ? 13.377 -19.499 16.856 1.00 19.35 304 SER C C 1
ATOM 8326 O O . SER C 1 324 ? 12.413 -20.293 16.886 1.00 17.91 304 SER C O 1
ATOM 8329 N N . LEU C 1 325 ? 14.423 -19.570 17.673 1.00 14.17 305 LEU C N 1
ATOM 8330 C CA . LEU C 1 325 ? 14.655 -20.571 18.734 1.00 8.47 305 LEU C CA 1
ATOM 8331 C C . LEU C 1 325 ? 14.325 -20.097 20.141 1.00 9.92 305 LEU C C 1
ATOM 8332 O O . LEU C 1 325 ? 14.349 -20.865 21.093 1.00 33.93 305 LEU C O 1
ATOM 8337 N N . GLU C 1 326 ? 13.995 -18.816 20.237 1.00 24.27 306 GLU C N 1
ATOM 8338 C CA . GLU C 1 326 ? 13.603 -18.213 21.511 1.00 13.89 306 GLU C CA 1
ATOM 8339 C C . GLU C 1 326 ? 12.106 -18.527 21.668 1.00 21.58 306 GLU C C 1
ATOM 8340 O O . GLU C 1 326 ? 11.340 -18.563 20.694 1.00 11.74 306 GLU C O 1
ATOM 8346 N N . ILE C 1 327 ? 11.726 -18.734 22.924 1.00 13.58 307 ILE C N 1
ATOM 8347 C CA . ILE C 1 327 ? 10.354 -19.048 23.368 1.00 28.57 307 ILE C CA 1
ATOM 8348 C C . ILE C 1 327 ? 9.511 -17.788 23.236 1.00 47.66 307 ILE C C 1
ATOM 8349 O O . ILE C 1 327 ? 9.891 -16.751 23.805 1.00 10.94 307 ILE C O 1
ATOM 8354 N N . ARG C 1 328 ? 8.397 -17.930 22.513 1.00 15.92 308 ARG C N 1
ATOM 8355 C CA . ARG C 1 328 ? 7.354 -16.914 22.232 1.00 18.86 308 ARG C CA 1
ATOM 8356 C C . ARG C 1 328 ? 6.531 -16.587 23.514 1.00 31.08 308 ARG C C 1
ATOM 8357 O O . ARG C 1 328 ? 6.397 -15.437 23.936 1.00 36.67 308 ARG C O 1
ATOM 8365 N N . GLN C 1 329 ? 5.962 -17.603 24.157 1.00 16.80 309 GLN C N 1
ATOM 8366 C CA . GLN C 1 329 ? 5.223 -17.410 25.400 1.00 32.87 309 GLN C CA 1
ATOM 8367 C C . GLN C 1 329 ? 5.501 -18.680 26.211 1.00 22.31 309 GLN C C 1
ATOM 8368 O O . GLN C 1 329 ? 5.953 -19.747 25.683 1.00 13.65 309 GLN C O 1
ATOM 8374 N N . PRO C 1 330 ? 5.249 -18.597 27.514 1.00 25.89 310 PRO C N 1
ATOM 8375 C CA . PRO C 1 330 ? 5.468 -19.812 28.313 1.00 35.75 310 PRO C CA 1
ATOM 8376 C C . PRO C 1 330 ? 4.443 -20.872 27.869 1.00 34.75 310 PRO C C 1
ATOM 8377 O O . PRO C 1 330 ? 3.285 -20.579 27.552 1.00 18.25 310 PRO C O 1
ATOM 8381 N N . SER C 1 331 ? 4.861 -22.126 27.847 1.00 15.85 311 SER C N 1
ATOM 8382 C CA . SER C 1 331 ? 3.945 -23.195 27.491 1.00 43.64 311 SER C CA 1
ATOM 8383 C C . SER C 1 331 ? 4.170 -24.447 28.358 1.00 38.76 311 SER C C 1
ATOM 8384 O O . SER C 1 331 ? 5.167 -24.565 29.063 1.00 13.47 311 SER C O 1
ATOM 8387 N N . ILE C 1 332 ? 3.229 -25.386 28.358 1.00 21.92 312 ILE C N 1
ATOM 8388 C CA . ILE C 1 332 ? 3.384 -26.599 29.150 1.00 18.43 312 ILE C CA 1
ATOM 8389 C C . ILE C 1 332 ? 2.886 -27.763 28.312 1.00 22.27 312 ILE C C 1
ATOM 8390 O O . ILE C 1 332 ? 1.741 -27.766 27.879 1.00 22.47 312 ILE C O 1
ATOM 8395 N N . MET C 1 333 ? 3.724 -28.756 28.067 1.00 13.58 313 MET C N 1
ATOM 8396 C CA . MET C 1 333 ? 3.249 -29.894 27.286 1.00 7.00 313 MET C CA 1
ATOM 8397 C C . MET C 1 333 ? 2.800 -31.067 28.159 1.00 26.85 313 MET C C 1
ATOM 8398 O O . MET C 1 333 ? 3.399 -31.346 29.191 1.00 17.87 313 MET C O 1
ATOM 8403 N N . LEU C 1 334 ? 1.777 -31.803 27.730 1.00 22.04 314 LEU C N 1
ATOM 8404 C CA . LEU C 1 334 ? 1.320 -32.954 28.509 1.00 18.01 314 LEU C CA 1
ATOM 8405 C C . LEU C 1 334 ? 1.345 -34.182 27.597 1.00 15.11 314 LEU C C 1
ATOM 8406 O O . LEU C 1 334 ? 0.800 -34.140 26.470 1.00 11.35 314 LEU C O 1
ATOM 8411 N N . ASN C 1 335 ? 1.993 -35.273 28.025 1.00 13.55 315 ASN C N 1
ATOM 8412 C CA . ASN C 1 335 ? 1.998 -36.424 27.128 1.00 3.87 315 ASN C CA 1
ATOM 8413 C C . ASN C 1 335 ? 0.600 -37.041 27.275 1.00 5.93 315 ASN C C 1
ATOM 8414 O O . ASN C 1 335 ? -0.026 -36.893 28.319 1.00 21.13 315 ASN C O 1
ATOM 8419 N N . ILE C 1 336 ? 0.165 -37.815 26.285 1.00 16.40 316 ILE C N 1
ATOM 8420 C CA . ILE C 1 336 ? -1.103 -38.544 26.400 1.00 19.50 316 ILE C CA 1
ATOM 8421 C C . ILE C 1 336 ? -0.536 -39.946 26.252 1.00 9.47 316 ILE C C 1
ATOM 8422 O O . ILE C 1 336 ? -0.021 -40.281 25.223 1.00 11.85 316 ILE C O 1
ATOM 8427 N N . ILE C 1 337 ? -0.572 -40.719 27.322 1.00 5.58 317 ILE C N 1
ATOM 8428 C CA . ILE C 1 337 ? -0.059 -42.085 27.438 1.00 11.57 317 ILE C CA 1
ATOM 8429 C C . ILE C 1 337 ? -1.249 -43.098 27.584 1.00 15.08 317 ILE C C 1
ATOM 8430 O O . ILE C 1 337 ? -2.160 -42.867 28.388 1.00 27.44 317 ILE C O 1
ATOM 8435 N N . GLY C 1 338 ? -1.240 -44.166 26.786 1.00 10.94 318 GLY C N 1
ATOM 8436 C CA . GLY C 1 338 ? -2.281 -45.193 26.776 1.00 27.96 318 GLY C CA 1
ATOM 8437 C C . GLY C 1 338 ? -2.369 -45.567 28.255 1.00 37.33 318 GLY C C 1
ATOM 8438 O O . GLY C 1 338 ? -1.344 -45.561 28.926 1.00 32.51 318 GLY C O 1
ATOM 8439 N N . GLY C 1 339 ? -3.562 -45.861 28.775 1.00 32.74 319 GLY C N 1
ATOM 8440 C CA . GLY C 1 339 ? -3.767 -46.246 30.184 1.00 45.35 319 GLY C CA 1
ATOM 8441 C C . GLY C 1 339 ? -4.387 -47.639 30.221 1.00 99.75 319 GLY C C 1
ATOM 8442 O O . GLY C 1 339 ? -4.098 -48.414 29.307 1.00 33.09 319 GLY C O 1
ATOM 8443 N N . ALA C 1 340 ? -5.210 -47.966 31.218 1.00 36.32 320 ALA C N 1
ATOM 8444 C CA . ALA C 1 340 ? -5.859 -49.274 31.217 1.00 81.42 320 ALA C CA 1
ATOM 8445 C C . ALA C 1 340 ? -6.750 -49.453 29.963 1.00 99.75 320 ALA C C 1
ATOM 8446 O O . ALA C 1 340 ? -6.675 -50.466 29.262 1.00 33.43 320 ALA C O 1
ATOM 8448 N N . ALA C 1 341 ? -7.617 -48.498 29.635 1.00 29.83 321 ALA C N 1
ATOM 8449 C CA . ALA C 1 341 ? -8.453 -48.723 28.468 1.00 49.74 321 ALA C CA 1
ATOM 8450 C C . ALA C 1 341 ? -7.960 -48.212 27.139 1.00 54.50 321 ALA C C 1
ATOM 8451 O O . ALA C 1 341 ? -7.709 -47.035 26.912 1.00 73.86 321 ALA C O 1
ATOM 8453 N N . PRO C 1 342 ? -7.869 -49.150 26.228 1.00 94.33 322 PRO C N 1
ATOM 8454 C CA . PRO C 1 342 ? -7.458 -48.817 24.877 1.00 99.75 322 PRO C CA 1
ATOM 8455 C C . PRO C 1 342 ? -8.171 -47.598 24.256 1.00 51.67 322 PRO C C 1
ATOM 8456 O O . PRO C 1 342 ? -7.938 -47.304 23.083 1.00 86.67 322 PRO C O 1
ATOM 8460 N N . ASP C 1 343 ? -9.038 -46.870 24.963 1.00 7.31 323 ASP C N 1
ATOM 8461 C CA . ASP C 1 343 ? -9.676 -45.743 24.234 1.00 58.87 323 ASP C CA 1
ATOM 8462 C C . ASP C 1 343 ? -9.529 -44.565 25.158 1.00 20.64 323 ASP C C 1
ATOM 8463 O O . ASP C 1 343 ? -9.767 -43.403 24.841 1.00 46.07 323 ASP C O 1
ATOM 8468 N N . THR C 1 344 ? -9.106 -44.963 26.346 1.00 38.10 324 THR C N 1
ATOM 8469 C CA . THR C 1 344 ? -8.836 -44.050 27.435 1.00 75.54 324 THR C CA 1
ATOM 8470 C C . THR C 1 344 ? -8.127 -42.811 26.892 1.00 58.70 324 THR C C 1
ATOM 8471 O O . THR C 1 344 ? -8.621 -41.683 26.902 1.00 45.50 324 THR C O 1
ATOM 8475 N N . HIS C 1 345 ? -6.908 -42.995 26.420 1.00 37.83 325 HIS C N 1
ATOM 8476 C CA . HIS C 1 345 ? -6.241 -41.799 25.936 1.00 56.44 325 HIS C CA 1
ATOM 8477 C C . HIS C 1 345 ? -7.105 -40.853 25.051 1.00 99.75 325 HIS C C 1
ATOM 8478 O O . HIS C 1 345 ? -6.810 -39.657 24.894 1.00 30.76 325 HIS C O 1
ATOM 8485 N N . LEU C 1 346 ? -8.175 -41.357 24.437 1.00 28.83 326 LEU C N 1
ATOM 8486 C CA . LEU C 1 346 ? -8.981 -40.518 23.563 1.00 40.64 326 LEU C CA 1
ATOM 8487 C C . LEU C 1 346 ? -9.904 -39.508 24.230 1.00 51.87 326 LEU C C 1
ATOM 8488 O O . LEU C 1 346 ? -10.408 -38.590 23.592 1.00 59.12 326 LEU C O 1
ATOM 8493 N N . GLN C 1 347 ? -10.099 -39.713 25.526 1.00 33.99 327 GLN C N 1
ATOM 8494 C CA . GLN C 1 347 ? -10.936 -38.881 26.396 1.00 24.63 327 GLN C CA 1
ATOM 8495 C C . GLN C 1 347 ? -10.020 -37.729 26.826 1.00 30.25 327 GLN C C 1
ATOM 8496 O O . GLN C 1 347 ? -10.328 -36.547 26.816 1.00 56.90 327 GLN C O 1
ATOM 8502 N N . ALA C 1 348 ? -8.807 -38.101 27.183 1.00 12.06 328 ALA C N 1
ATOM 8503 C CA . ALA C 1 348 ? -7.778 -37.131 27.496 1.00 26.26 328 ALA C CA 1
ATOM 8504 C C . ALA C 1 348 ? -7.767 -36.143 26.346 1.00 11.73 328 ALA C C 1
ATOM 8505 O O . ALA C 1 348 ? -7.714 -34.976 26.607 1.00 13.43 328 ALA C O 1
ATOM 8507 N N . ALA C 1 349 ? -7.687 -36.584 25.088 1.00 12.05 329 ALA C N 1
ATOM 8508 C CA . ALA C 1 349 ? -7.682 -35.667 23.938 1.00 22.18 329 ALA C CA 1
ATOM 8509 C C . ALA C 1 349 ? -9.015 -34.890 23.842 1.00 12.63 329 ALA C C 1
ATOM 8510 O O . ALA C 1 349 ? -9.122 -33.703 23.443 1.00 20.05 329 ALA C O 1
ATOM 8512 N N . GLU C 1 350 ? -10.098 -35.564 24.196 1.00 7.63 330 GLU C N 1
ATOM 8513 C CA . GLU C 1 350 ? -11.390 -34.885 24.131 1.00 6.63 330 GLU C CA 1
ATOM 8514 C C . GLU C 1 350 ? -11.535 -33.794 25.179 1.00 17.39 330 GLU C C 1
ATOM 8515 O O . GLU C 1 350 ? -12.188 -32.770 24.900 1.00 23.52 330 GLU C O 1
ATOM 8521 N N . CYS C 1 351 ? -10.947 -34.018 26.363 1.00 20.05 331 CYS C N 1
ATOM 8522 C CA . CYS C 1 351 ? -10.934 -33.044 27.452 1.00 22.76 331 CYS C CA 1
ATOM 8523 C C . CYS C 1 351 ? -10.207 -31.802 26.928 1.00 23.27 331 CYS C C 1
ATOM 8524 O O . CYS C 1 351 ? -10.599 -30.623 27.069 1.00 18.21 331 CYS C O 1
ATOM 8527 N N . ALA C 1 352 ? -9.091 -32.137 26.299 1.00 16.25 332 ALA C N 1
ATOM 8528 C CA . ALA C 1 352 ? -8.183 -31.148 25.725 1.00 13.78 332 ALA C CA 1
ATOM 8529 C C . ALA C 1 352 ? -8.955 -30.171 24.850 1.00 6.58 332 ALA C C 1
ATOM 8530 O O . ALA C 1 352 ? -8.652 -28.995 24.805 1.00 19.36 332 ALA C O 1
ATOM 8532 N N . LEU C 1 353 ? -9.923 -30.709 24.101 1.00 19.46 333 LEU C N 1
ATOM 8533 C CA . LEU C 1 353 ? -10.770 -29.950 23.209 1.00 8.52 333 LEU C CA 1
ATOM 8534 C C . LEU C 1 353 ? -11.254 -28.679 23.912 1.00 18.71 333 LEU C C 1
ATOM 8535 O O . LEU C 1 353 ? -11.281 -27.627 23.318 1.00 20.06 333 LEU C O 1
ATOM 8540 N N . SER C 1 354 ? -11.630 -28.755 25.180 1.00 27.64 334 SER C N 1
ATOM 8541 C CA . SER C 1 354 ? -12.111 -27.565 25.907 1.00 17.87 334 SER C CA 1
ATOM 8542 C C . SER C 1 354 ? -11.069 -26.816 26.725 1.00 28.11 334 SER C C 1
ATOM 8543 O O . SER C 1 354 ? -11.434 -25.892 27.447 1.00 7.41 334 SER C O 1
ATOM 8546 N N . ILE C 1 355 ? -9.793 -27.197 26.687 1.00 9.49 335 ILE C N 1
ATOM 8547 C CA . ILE C 1 355 ? -8.864 -26.413 27.507 1.00 7.86 335 ILE C CA 1
ATOM 8548 C C . ILE C 1 355 ? -8.432 -25.182 26.677 1.00 18.37 335 ILE C C 1
ATOM 8549 O O . ILE C 1 355 ? -8.194 -25.288 25.487 1.00 8.22 335 ILE C O 1
ATOM 8554 N N . PRO C 1 356 ? -8.405 -23.991 27.268 1.00 30.66 336 PRO C N 1
ATOM 8555 C CA . PRO C 1 356 ? -8.076 -22.781 26.494 1.00 24.84 336 PRO C CA 1
ATOM 8556 C C . PRO C 1 356 ? -6.641 -22.902 26.037 1.00 62.86 336 PRO C C 1
ATOM 8557 O O . PRO C 1 356 ? -5.843 -23.451 26.767 1.00 7.20 336 PRO C O 1
ATOM 8561 N N . ASN C 1 357 ? -6.328 -22.420 24.846 1.00 10.73 337 ASN C N 1
ATOM 8562 C CA . ASN C 1 357 ? -4.967 -22.413 24.321 1.00 9.02 337 ASN C CA 1
ATOM 8563 C C . ASN C 1 357 ? -4.244 -23.711 24.097 1.00 23.02 337 ASN C C 1
ATOM 8564 O O . ASN C 1 357 ? -3.025 -23.735 23.879 1.00 14.30 337 ASN C O 1
ATOM 8569 N N . ALA C 1 358 ? -5.038 -24.766 24.166 1.00 18.47 338 ALA C N 1
ATOM 8570 C CA . ALA C 1 358 ? -4.483 -26.075 23.991 1.00 15.65 338 ALA C CA 1
ATOM 8571 C C . ALA C 1 358 ? -4.454 -26.629 22.546 1.00 39.17 338 ALA C C 1
ATOM 8572 O O . ALA C 1 358 ? -5.420 -26.840 21.844 1.00 19.44 338 ALA C O 1
ATOM 8574 N N . SER C 1 359 ? -3.263 -26.914 22.075 1.00 14.07 339 SER C N 1
ATOM 8575 C CA . SER C 1 359 ? -3.053 -27.435 20.725 1.00 20.95 339 SER C CA 1
ATOM 8576 C C . SER C 1 359 ? -2.907 -28.964 20.957 1.00 18.74 339 SER C C 1
ATOM 8577 O O . SER C 1 359 ? -2.035 -29.490 21.682 1.00 23.99 339 SER C O 1
ATOM 8580 N N . ILE C 1 360 ? -3.756 -29.702 20.266 1.00 25.73 340 ILE C N 1
ATOM 8581 C CA . ILE C 1 360 ? -3.723 -31.141 20.375 1.00 10.14 340 ILE C CA 1
ATOM 8582 C C . ILE C 1 360 ? -3.005 -31.890 19.250 1.00 7.69 340 ILE C C 1
ATOM 8583 O O . ILE C 1 360 ? -3.140 -31.612 18.046 1.00 13.59 340 ILE C O 1
ATOM 8588 N N . HIS C 1 361 ? -2.281 -32.916 19.646 1.00 5.93 341 HIS C N 1
ATOM 8589 C CA . HIS C 1 361 ? -1.544 -33.765 18.680 1.00 2.76 341 HIS C CA 1
ATOM 8590 C C . HIS C 1 361 ? -1.729 -35.238 18.933 1.00 12.91 341 HIS C C 1
ATOM 8591 O O . HIS C 1 361 ? -1.115 -35.708 19.879 1.00 20.29 341 HIS C O 1
ATOM 8598 N N . LEU C 1 362 ? -2.490 -35.948 18.090 1.00 9.57 342 LEU C N 1
ATOM 8599 C CA . LEU C 1 362 ? -2.679 -37.374 18.293 1.00 15.45 342 LEU C CA 1
ATOM 8600 C C . LEU C 1 362 ? -1.708 -37.903 17.289 1.00 15.44 342 LEU C C 1
ATOM 8601 O O . LEU C 1 362 ? -1.562 -37.311 16.210 1.00 9.21 342 LEU C O 1
ATOM 8606 N N . TYR C 1 363 ? -1.089 -39.025 17.666 1.00 13.00 343 TYR C N 1
ATOM 8607 C CA . TYR C 1 363 ? -0.047 -39.641 16.845 1.00 24.35 343 TYR C CA 1
ATOM 8608 C C . TYR C 1 363 ? -0.399 -40.584 15.726 1.00 19.80 343 TYR C C 1
ATOM 8609 O O . TYR C 1 363 ? 0.494 -41.051 14.978 1.00 14.79 343 TYR C O 1
ATOM 8618 N N . SER C 1 364 ? -1.692 -40.881 15.668 1.00 10.52 344 SER C N 1
ATOM 8619 C CA . SER C 1 364 ? -2.186 -41.861 14.685 1.00 20.40 344 SER C CA 1
ATOM 8620 C C . SER C 1 364 ? -1.456 -43.224 14.849 1.00 25.97 344 SER C C 1
ATOM 8621 O O . SER C 1 364 ? -1.169 -43.952 13.873 1.00 11.30 344 SER C O 1
ATOM 8624 N N . LYS C 1 365 ? -1.203 -43.581 16.114 1.00 28.25 345 LYS C N 1
ATOM 8625 C CA . LYS C 1 365 ? -0.526 -44.826 16.513 1.00 32.27 345 LYS C CA 1
ATOM 8626 C C . LYS C 1 365 ? -1.476 -46.046 16.733 1.00 17.90 345 LYS C C 1
ATOM 8627 O O . LYS C 1 365 ? -1.072 -47.212 16.924 1.00 25.09 345 LYS C O 1
ATOM 8633 N N . GLY C 1 366 ? -2.778 -45.813 16.672 1.00 63.76 346 GLY C N 1
ATOM 8634 C CA . GLY C 1 366 ? -3.661 -46.955 16.833 1.00 20.80 346 GLY C CA 1
ATOM 8635 C C . GLY C 1 366 ? -3.794 -47.600 18.197 1.00 34.65 346 GLY C C 1
ATOM 8636 O O . GLY C 1 366 ? -4.065 -46.983 19.213 1.00 33.10 346 GLY C O 1
ATOM 8637 N N . ALA C 1 367 ? -3.621 -48.905 18.196 1.00 30.12 347 ALA C N 1
ATOM 8638 C CA . ALA C 1 367 ? -3.748 -49.600 19.445 1.00 95.22 347 ALA C CA 1
ATOM 8639 C C . ALA C 1 367 ? -2.908 -48.924 20.499 1.00 5.44 347 ALA C C 1
ATOM 8640 O O . ALA C 1 367 ? -1.690 -49.002 20.443 1.00 29.99 347 ALA C O 1
ATOM 8642 N N . ALA C 1 368 ? -3.588 -48.386 21.502 1.00 6.12 348 ALA C N 1
ATOM 8643 C CA . ALA C 1 368 ? -3.019 -47.757 22.688 1.00 12.29 348 ALA C CA 1
ATOM 8644 C C . ALA C 1 368 ? -2.646 -48.974 23.569 1.00 22.44 348 ALA C C 1
ATOM 8645 O O . ALA C 1 368 ? -3.390 -49.965 23.623 1.00 52.04 348 ALA C O 1
ATOM 8647 N N . LYS C 1 369 ? -1.484 -48.918 24.220 1.00 49.73 349 LYS C N 1
ATOM 8648 C CA . LYS C 1 369 ? -0.987 -49.958 25.130 1.00 11.84 349 LYS C CA 1
ATOM 8649 C C . LYS C 1 369 ? -0.616 -49.134 26.353 1.00 64.94 349 LYS C C 1
ATOM 8650 O O . LYS C 1 369 ? -0.133 -48.002 26.228 1.00 27.74 349 LYS C O 1
ATOM 8656 N N . PRO C 1 370 ? -0.839 -49.704 27.530 1.00 16.23 350 PRO C N 1
ATOM 8657 C CA . PRO C 1 370 ? -0.571 -48.964 28.770 1.00 1.92 350 PRO C CA 1
ATOM 8658 C C . PRO C 1 370 ? 0.834 -48.371 28.771 1.00 29.43 350 PRO C C 1
ATOM 8659 O O . PRO C 1 370 ? 1.847 -49.048 28.516 1.00 26.61 350 PRO C O 1
ATOM 8663 N N . GLY C 1 371 ? 0.823 -47.072 29.036 1.00 18.84 351 GLY C N 1
ATOM 8664 C CA . GLY C 1 371 ? 2.001 -46.247 29.104 1.00 25.02 351 GLY C CA 1
ATOM 8665 C C . GLY C 1 371 ? 2.536 -45.921 27.712 1.00 18.86 351 GLY C C 1
ATOM 8666 O O . GLY C 1 371 ? 3.665 -45.388 27.568 1.00 13.95 351 GLY C O 1
ATOM 8667 N N . ARG C 1 372 ? 1.753 -46.228 26.682 1.00 18.51 352 ARG C N 1
ATOM 8668 C CA . ARG C 1 372 ? 2.274 -45.950 25.354 1.00 19.78 352 ARG C CA 1
ATOM 8669 C C . ARG C 1 372 ? 1.985 -44.497 25.019 1.00 20.30 352 ARG C C 1
ATOM 8670 O O . ARG C 1 372 ? 0.911 -43.990 25.328 1.00 2.97 352 ARG C O 1
ATOM 8678 N N . LYS C 1 373 ? 2.946 -43.868 24.349 1.00 9.45 353 LYS C N 1
ATOM 8679 C CA . LYS C 1 373 ? 2.792 -42.478 23.993 1.00 15.66 353 LYS C CA 1
ATOM 8680 C C . LYS C 1 373 ? 1.953 -42.327 22.778 1.00 25.84 353 LYS C C 1
ATOM 8681 O O . LYS C 1 373 ? 2.447 -42.537 21.679 1.00 13.45 353 LYS C O 1
ATOM 8687 N N . MET C 1 374 ? 0.720 -41.924 23.048 1.00 7.00 354 MET C N 1
ATOM 8688 C CA . MET C 1 374 ? -0.249 -41.772 21.989 1.00 5.11 354 MET C CA 1
ATOM 8689 C C . MET C 1 374 ? -0.474 -40.396 21.377 1.00 53.66 354 MET C C 1
ATOM 8690 O O . MET C 1 374 ? -1.089 -40.204 20.316 1.00 16.00 354 MET C O 1
ATOM 8695 N N . GLY C 1 375 ? 0.058 -39.396 22.045 1.00 16.22 355 GLY C N 1
ATOM 8696 C CA . GLY C 1 375 ? -0.093 -38.042 21.528 1.00 2.67 355 GLY C CA 1
ATOM 8697 C C . GLY C 1 375 ? 0.351 -37.099 22.667 1.00 25.61 355 GLY C C 1
ATOM 8698 O O . GLY C 1 375 ? 0.713 -37.543 23.736 1.00 21.99 355 GLY C O 1
ATOM 8699 N N . HIS C 1 376 ? 0.318 -35.792 22.448 1.00 15.66 356 HIS C N 1
ATOM 8700 C CA . HIS C 1 376 ? 0.686 -34.766 23.429 1.00 3.83 356 HIS C CA 1
ATOM 8701 C C . HIS C 1 376 ? -0.183 -33.541 23.148 1.00 14.38 356 HIS C C 1
ATOM 8702 O O . HIS C 1 376 ? -0.751 -33.396 22.045 1.00 17.66 356 HIS C O 1
ATOM 8709 N N . ILE C 1 377 ? -0.260 -32.701 24.188 1.00 12.14 357 ILE C N 1
ATOM 8710 C CA . ILE C 1 377 ? -1.046 -31.471 24.200 1.00 5.31 357 ILE C CA 1
ATOM 8711 C C . ILE C 1 377 ? -0.196 -30.351 24.662 1.00 12.97 357 ILE C C 1
ATOM 8712 O O . ILE C 1 377 ? 0.420 -30.459 25.703 1.00 17.06 357 ILE C O 1
ATOM 8717 N N . THR C 1 378 ? -0.083 -29.322 23.834 1.00 15.61 358 THR C N 1
ATOM 8718 C CA . THR C 1 378 ? 0.711 -28.225 24.247 1.00 4.65 358 THR C CA 1
ATOM 8719 C C . THR C 1 378 ? -0.222 -27.065 24.588 1.00 42.94 358 THR C C 1
ATOM 8720 O O . THR C 1 378 ? -1.111 -26.768 23.822 1.00 13.29 358 THR C O 1
ATOM 8724 N N . VAL C 1 379 ? -0.059 -26.436 25.746 1.00 15.23 359 VAL C N 1
ATOM 8725 C CA . VAL C 1 379 ? -0.880 -25.283 26.132 1.00 18.13 359 VAL C CA 1
ATOM 8726 C C . VAL C 1 379 ? -0.032 -24.007 26.349 1.00 46.59 359 VAL C C 1
ATOM 8727 O O . VAL C 1 379 ? 0.905 -23.918 27.143 1.00 9.50 359 VAL C O 1
ATOM 8731 N N . THR C 1 380 ? -0.339 -22.938 25.639 1.00 13.94 360 THR C N 1
ATOM 8732 C CA . THR C 1 380 ? 0.429 -21.711 25.905 1.00 19.28 360 THR C CA 1
ATOM 8733 C C . THR C 1 380 ? -0.374 -20.596 26.665 1.00 6.86 360 THR C C 1
ATOM 8734 O O . THR C 1 380 ? -1.641 -20.539 26.733 1.00 15.23 360 THR C O 1
ATOM 8738 N N . ALA C 1 381 ? 0.342 -19.606 27.158 1.00 17.11 361 ALA C N 1
ATOM 8739 C CA . ALA C 1 381 ? -0.353 -18.519 27.827 1.00 12.14 361 ALA C CA 1
ATOM 8740 C C . ALA C 1 381 ? 0.757 -17.457 27.924 1.00 46.90 361 ALA C C 1
ATOM 8741 O O . ALA C 1 381 ? 1.921 -17.797 27.753 1.00 13.25 361 ALA C O 1
ATOM 8743 N N . PRO C 1 382 ? 0.443 -16.183 28.155 1.00 10.91 362 PRO C N 1
ATOM 8744 C CA . PRO C 1 382 ? 1.448 -15.126 28.238 1.00 11.62 362 PRO C CA 1
ATOM 8745 C C . PRO C 1 382 ? 2.299 -15.309 29.470 1.00 27.08 362 PRO C C 1
ATOM 8746 O O . PRO C 1 382 ? 3.443 -14.859 29.513 1.00 33.67 362 PRO C O 1
ATOM 8750 N N . THR C 1 383 ? 1.752 -16.007 30.450 1.00 7.09 363 THR C N 1
ATOM 8751 C CA . THR C 1 383 ? 2.542 -16.289 31.633 1.00 20.99 363 THR C CA 1
ATOM 8752 C C . THR C 1 383 ? 2.317 -17.746 31.928 1.00 45.72 363 THR C C 1
ATOM 8753 O O . THR C 1 383 ? 1.230 -18.246 31.643 1.00 21.93 363 THR C O 1
ATOM 8757 N N . MET C 1 384 ? 3.332 -18.373 32.526 1.00 24.58 364 MET C N 1
ATOM 8758 C CA . MET C 1 384 ? 3.289 -19.778 32.948 1.00 14.97 364 MET C CA 1
ATOM 8759 C C . MET C 1 384 ? 2.194 -19.986 33.977 1.00 19.96 364 MET C C 1
ATOM 8760 O O . MET C 1 384 ? 1.503 -21.008 34.056 1.00 30.11 364 MET C O 1
ATOM 8765 N N . HIS C 1 385 ? 2.051 -18.973 34.823 1.00 28.23 365 HIS C N 1
ATOM 8766 C CA . HIS C 1 385 ? 1.062 -19.064 35.859 1.00 15.01 365 HIS C CA 1
ATOM 8767 C C . HIS C 1 385 ? -0.270 -19.298 35.145 1.00 31.44 365 HIS C C 1
ATOM 8768 O O . HIS C 1 385 ? -1.044 -20.185 35.422 1.00 20.54 365 HIS C O 1
ATOM 8775 N N . GLU C 1 386 ? -0.541 -18.461 34.163 1.00 19.02 366 GLU C N 1
ATOM 8776 C CA . GLU C 1 386 ? -1.756 -18.582 33.385 1.00 15.14 366 GLU C CA 1
ATOM 8777 C C . GLU C 1 386 ? -1.909 -19.987 32.756 1.00 28.77 366 GLU C C 1
ATOM 8778 O O . GLU C 1 386 ? -2.952 -20.638 32.802 1.00 25.49 366 GLU C O 1
ATOM 8784 N N . ALA C 1 387 ? -0.842 -20.452 32.117 1.00 27.87 367 ALA C N 1
ATOM 8785 C CA . ALA C 1 387 ? -0.838 -21.778 31.470 1.00 14.90 367 ALA C CA 1
ATOM 8786 C C . ALA C 1 387 ? -1.135 -22.916 32.479 1.00 4.91 367 ALA C C 1
ATOM 8787 O O . ALA C 1 387 ? -1.825 -23.908 32.148 1.00 19.06 367 ALA C O 1
ATOM 8789 N N . GLU C 1 388 ? -0.617 -22.778 33.719 1.00 53.86 368 GLU C N 1
ATOM 8790 C CA . GLU C 1 388 ? -0.816 -23.813 34.744 1.00 18.43 368 GLU C CA 1
ATOM 8791 C C . GLU C 1 388 ? -2.289 -23.912 35.042 1.00 27.64 368 GLU C C 1
ATOM 8792 O O . GLU C 1 388 ? -2.902 -24.961 35.045 1.00 30.83 368 GLU C O 1
ATOM 8798 N N . THR C 1 389 ? -2.870 -22.742 35.206 1.00 37.24 369 THR C N 1
ATOM 8799 C CA . THR C 1 389 ? -4.295 -22.717 35.468 1.00 34.80 369 THR C CA 1
ATOM 8800 C C . THR C 1 389 ? -5.076 -23.485 34.395 1.00 49.64 369 THR C C 1
ATOM 8801 O O . THR C 1 389 ? -5.825 -24.408 34.712 1.00 33.93 369 THR C O 1
ATOM 8805 N N . HIS C 1 390 ? -4.934 -23.056 33.143 1.00 38.87 370 HIS C N 1
ATOM 8806 C CA . HIS C 1 390 ? -5.619 -23.652 32.006 1.00 35.43 370 HIS C CA 1
ATOM 8807 C C . HIS C 1 390 ? -5.444 -25.147 31.928 1.00 30.05 370 HIS C C 1
ATOM 8808 O O . HIS C 1 390 ? -6.394 -25.908 31.734 1.00 13.56 370 HIS C O 1
ATOM 8815 N N . ILE C 1 391 ? -4.204 -25.591 31.996 1.00 14.84 371 ILE C N 1
ATOM 8816 C CA . ILE C 1 391 ? -4.056 -27.036 31.892 1.00 20.74 371 ILE C CA 1
ATOM 8817 C C . ILE C 1 391 ? -4.464 -27.867 33.128 1.00 32.31 371 ILE C C 1
ATOM 8818 O O . ILE C 1 391 ? -4.681 -29.089 33.043 1.00 13.73 371 ILE C O 1
ATOM 8823 N N . GLN C 1 392 ? -4.569 -27.241 34.293 1.00 21.44 372 GLN C N 1
ATOM 8824 C CA . GLN C 1 392 ? -4.896 -28.053 35.467 1.00 22.57 372 GLN C CA 1
ATOM 8825 C C . GLN C 1 392 ? -5.948 -29.180 35.436 1.00 54.79 372 GLN C C 1
ATOM 8826 O O . GLN C 1 392 ? -5.793 -30.328 35.898 1.00 32.43 372 GLN C O 1
ATOM 8832 N N . PRO C 1 393 ? -7.092 -28.820 34.889 1.00 13.93 373 PRO C N 1
ATOM 8833 C CA . PRO C 1 393 ? -8.240 -29.743 34.791 1.00 26.33 373 PRO C CA 1
ATOM 8834 C C . PRO C 1 393 ? -7.889 -30.927 33.930 1.00 28.92 373 PRO C C 1
ATOM 8835 O O . PRO C 1 393 ? -8.272 -32.095 34.177 1.00 33.34 373 PRO C O 1
ATOM 8839 N N . LEU C 1 394 ? -7.122 -30.586 32.901 1.00 50.55 374 LEU C N 1
ATOM 8840 C CA . LEU C 1 394 ? -6.715 -31.616 31.972 1.00 33.11 374 LEU C CA 1
ATOM 8841 C C . LEU C 1 394 ? -5.754 -32.550 32.694 1.00 22.57 374 LEU C C 1
ATOM 8842 O O . LEU C 1 394 ? -5.791 -33.765 32.561 1.00 19.43 374 LEU C O 1
ATOM 8847 N N . ILE C 1 395 ? -4.893 -31.965 33.505 1.00 21.03 375 ILE C N 1
ATOM 8848 C CA . ILE C 1 395 ? -3.962 -32.784 34.231 1.00 14.99 375 ILE C CA 1
ATOM 8849 C C . ILE C 1 395 ? -4.761 -33.669 35.176 1.00 35.01 375 ILE C C 1
ATOM 8850 O O . ILE C 1 395 ? -4.415 -34.814 35.430 1.00 19.95 375 ILE C O 1
ATOM 8855 N N . ASP C 1 396 ? -5.825 -33.099 35.710 1.00 21.35 376 ASP C N 1
ATOM 8856 C CA . ASP C 1 396 ? -6.667 -33.799 36.690 1.00 25.82 376 ASP C CA 1
ATOM 8857 C C . ASP C 1 396 ? -7.372 -34.982 36.104 1.00 35.19 376 ASP C C 1
ATOM 8858 O O . ASP C 1 396 ? -7.409 -36.107 36.597 1.00 30.28 376 ASP C O 1
ATOM 8863 N N . VAL C 1 397 ? -7.931 -34.696 34.956 1.00 21.41 377 VAL C N 1
ATOM 8864 C CA . VAL C 1 397 ? -8.650 -35.759 34.297 1.00 52.50 377 VAL C CA 1
ATOM 8865 C C . VAL C 1 397 ? -7.695 -36.863 33.964 1.00 32.18 377 VAL C C 1
ATOM 8866 O O . VAL C 1 397 ? -7.959 -38.070 34.065 1.00 34.59 377 VAL C O 1
ATOM 8870 N N . VAL C 1 398 ? -6.539 -36.409 33.517 1.00 23.36 378 VAL C N 1
ATOM 8871 C CA . VAL C 1 398 ? -5.593 -37.403 33.059 1.00 99.75 378 VAL C CA 1
ATOM 8872 C C . VAL C 1 398 ? -5.142 -38.226 34.222 1.00 24.02 378 VAL C C 1
ATOM 8873 O O . VAL C 1 398 ? -4.832 -39.402 34.107 1.00 36.26 378 VAL C O 1
ATOM 8877 N N . ASP C 1 399 ? -5.110 -37.543 35.352 1.00 39.10 379 ASP C N 1
ATOM 8878 C CA . ASP C 1 399 ? -4.659 -38.244 36.521 1.00 38.83 379 ASP C CA 1
ATOM 8879 C C . ASP C 1 399 ? -5.687 -39.267 36.949 1.00 51.30 379 ASP C C 1
ATOM 8880 O O . ASP C 1 399 ? -5.419 -40.362 37.413 1.00 32.93 379 ASP C O 1
ATOM 8885 N N . ARG C 1 400 ? -6.934 -38.908 36.767 1.00 27.26 380 ARG C N 1
ATOM 8886 C CA . ARG C 1 400 ? -7.936 -39.875 37.124 1.00 66.65 380 ARG C CA 1
ATOM 8887 C C . ARG C 1 400 ? -7.850 -41.119 36.274 1.00 28.24 380 ARG C C 1
ATOM 8888 O O . ARG C 1 400 ? -7.837 -42.214 36.824 1.00 73.77 380 ARG C O 1
ATOM 8896 N N . ILE C 1 401 ? -7.819 -40.983 34.944 1.00 78.95 381 ILE C N 1
ATOM 8897 C CA . ILE C 1 401 ? -7.765 -42.149 34.052 1.00 22.99 381 ILE C CA 1
ATOM 8898 C C . ILE C 1 401 ? -6.543 -43.060 34.230 1.00 99.75 381 ILE C C 1
ATOM 8899 O O . ILE C 1 401 ? -6.628 -44.285 34.062 1.00 99.75 381 ILE C O 1
ATOM 8904 N N . ARG C 1 402 ? -5.391 -42.469 34.540 1.00 47.27 382 ARG C N 1
ATOM 8905 C CA . ARG C 1 402 ? -4.224 -43.309 34.713 1.00 57.95 382 ARG C CA 1
ATOM 8906 C C . ARG C 1 402 ? -4.616 -44.789 34.526 1.00 99.75 382 ARG C C 1
ATOM 8907 O O . ARG C 1 402 ? -4.699 -45.592 35.467 1.00 47.44 382 ARG C O 1
ATOM 8915 N N . MET D 1 21 ? -13.995 -41.735 20.254 1.00 92.85 1 MET D N 1
ATOM 8916 C CA . MET D 1 21 ? -14.714 -41.876 18.986 1.00 99.75 1 MET D CA 1
ATOM 8917 C C . MET D 1 21 ? -15.292 -40.552 18.431 1.00 33.11 1 MET D C 1
ATOM 8918 O O . MET D 1 21 ? -15.894 -40.460 17.352 1.00 47.40 1 MET D O 1
ATOM 8923 N N . TRP D 1 22 ? -15.075 -39.492 19.208 1.00 33.23 2 TRP D N 1
ATOM 8924 C CA . TRP D 1 22 ? -15.497 -38.140 18.869 1.00 35.08 2 TRP D CA 1
ATOM 8925 C C . TRP D 1 22 ? -14.830 -37.814 17.506 1.00 13.62 2 TRP D C 1
ATOM 8926 O O . TRP D 1 22 ? -15.373 -37.132 16.646 1.00 49.06 2 TRP D O 1
ATOM 8937 N N . ASN D 1 23 ? -13.643 -38.384 17.301 1.00 24.06 3 ASN D N 1
ATOM 8938 C CA . ASN D 1 23 ? -12.866 -38.148 16.106 1.00 8.16 3 ASN D CA 1
ATOM 8939 C C . ASN D 1 23 ? -12.962 -39.300 15.144 1.00 19.09 3 ASN D C 1
ATOM 8940 O O . ASN D 1 23 ? -12.046 -39.482 14.327 1.00 20.53 3 ASN D O 1
ATOM 8945 N N . SER D 1 24 ? -14.052 -40.048 15.274 1.00 19.72 4 SER D N 1
ATOM 8946 C CA . SER D 1 24 ? -14.355 -41.212 14.428 1.00 20.25 4 SER D CA 1
ATOM 8947 C C . SER D 1 24 ? -15.097 -40.805 13.153 1.00 15.79 4 SER D C 1
ATOM 8948 O O . SER D 1 24 ? -15.119 -41.570 12.201 1.00 14.30 4 SER D O 1
ATOM 8953 N N . ARG D 1 25 ? -15.686 -39.607 13.146 1.00 20.88 5 ARG D N 1
ATOM 8954 C CA . ARG D 1 25 ? -16.374 -39.081 11.950 1.00 99.75 5 ARG D CA 1
ATOM 8955 C C . ARG D 1 25 ? -15.483 -38.791 10.739 1.00 34.19 5 ARG D C 1
ATOM 8956 O O . ARG D 1 25 ? -14.255 -38.603 10.835 1.00 36.24 5 ARG D O 1
ATOM 8964 N N . LYS D 1 26 ? -16.138 -38.792 9.586 1.00 20.96 6 LYS D N 1
ATOM 8965 C CA . LYS D 1 26 ? -15.476 -38.542 8.305 1.00 17.36 6 LYS D CA 1
ATOM 8966 C C . LYS D 1 26 ? -15.909 -37.256 7.622 1.00 29.87 6 LYS D C 1
ATOM 8967 O O . LYS D 1 26 ? -17.117 -36.956 7.491 1.00 20.22 6 LYS D O 1
ATOM 8973 N N . VAL D 1 27 ? -14.881 -36.493 7.231 1.00 16.80 7 VAL D N 1
ATOM 8974 C CA . VAL D 1 27 ? -15.050 -35.181 6.611 1.00 8.94 7 VAL D CA 1
ATOM 8975 C C . VAL D 1 27 ? -14.767 -35.249 5.098 1.00 16.59 7 VAL D C 1
ATOM 8976 O O . VAL D 1 27 ? -13.695 -35.657 4.671 1.00 22.91 7 VAL D O 1
ATOM 8980 N N . GLY D 1 28 ? -15.775 -34.959 4.285 1.00 10.78 8 GLY D N 1
ATOM 8981 C CA . GLY D 1 28 ? -15.582 -34.957 2.824 1.00 6.25 8 GLY D CA 1
ATOM 8982 C C . GLY D 1 28 ? -15.448 -33.451 2.566 1.00 53.77 8 GLY D C 1
ATOM 8983 O O . GLY D 1 28 ? -16.249 -32.649 3.041 1.00 27.23 8 GLY D O 1
ATOM 8984 N N . VAL D 1 29 ? -14.427 -33.060 1.819 1.00 26.27 9 VAL D N 1
ATOM 8985 C CA . VAL D 1 29 ? -14.189 -31.670 1.480 1.00 42.78 9 VAL D CA 1
ATOM 8986 C C . VAL D 1 29 ? -14.033 -31.589 -0.051 1.00 40.46 9 VAL D C 1
ATOM 8987 O O . VAL D 1 29 ? -13.303 -32.344 -0.737 1.00 22.42 9 VAL D O 1
ATOM 8991 N N . LEU D 1 30 ? -14.760 -30.599 -0.556 1.00 20.60 10 LEU D N 1
ATOM 8992 C CA . LEU D 1 30 ? -14.851 -30.279 -1.988 1.00 23.95 10 LEU D CA 1
ATOM 8993 C C . LEU D 1 30 ? -13.685 -29.409 -2.420 1.00 15.35 10 LEU D C 1
ATOM 8994 O O . LEU D 1 30 ? -13.715 -28.278 -2.020 1.00 17.32 10 LEU D O 1
ATOM 8999 N N . GLY D 1 31 ? -12.698 -29.922 -3.147 1.00 19.35 11 GLY D N 1
ATOM 9000 C CA . GLY D 1 31 ? -11.589 -29.100 -3.579 1.00 26.41 11 GLY D CA 1
ATOM 9001 C C . GLY D 1 31 ? -10.364 -29.546 -2.819 1.00 50.76 11 GLY D C 1
ATOM 9002 O O . GLY D 1 31 ? -10.483 -29.618 -1.631 1.00 11.83 11 GLY D O 1
ATOM 9003 N N . GLY D 1 32 ? -9.213 -29.787 -3.450 1.00 30.65 12 GLY D N 1
ATOM 9004 C CA . GLY D 1 32 ? -7.994 -30.232 -2.761 1.00 16.10 12 GLY D CA 1
ATOM 9005 C C . GLY D 1 32 ? -6.763 -29.315 -2.894 1.00 22.75 12 GLY D C 1
ATOM 9006 O O . GLY D 1 32 ? -5.608 -29.787 -2.989 1.00 21.26 12 GLY D O 1
ATOM 9007 N N . GLY D 1 33 ? -7.044 -28.013 -2.882 1.00 13.68 13 GLY D N 1
ATOM 9008 C CA . GLY D 1 33 ? -6.017 -26.925 -2.960 1.00 17.23 13 GLY D CA 1
ATOM 9009 C C . GLY D 1 33 ? -5.280 -26.466 -1.673 1.00 58.62 13 GLY D C 1
ATOM 9010 O O . GLY D 1 33 ? -5.314 -27.141 -0.641 1.00 17.26 13 GLY D O 1
ATOM 9011 N N . GLN D 1 34 ? -4.586 -25.328 -1.682 1.00 10.73 14 GLN D N 1
ATOM 9012 C CA . GLN D 1 34 ? -3.907 -24.923 -0.446 1.00 28.25 14 GLN D CA 1
ATOM 9013 C C . GLN D 1 34 ? -4.898 -24.824 0.759 1.00 26.49 14 GLN D C 1
ATOM 9014 O O . GLN D 1 34 ? -4.568 -25.128 1.904 1.00 42.18 14 GLN D O 1
ATOM 9020 N N . LEU D 1 35 ? -6.146 -24.421 0.527 1.00 21.03 15 LEU D N 1
ATOM 9021 C CA . LEU D 1 35 ? -7.138 -24.336 1.609 1.00 23.73 15 LEU D CA 1
ATOM 9022 C C . LEU D 1 35 ? -7.433 -25.737 2.201 1.00 48.97 15 LEU D C 1
ATOM 9023 O O . LEU D 1 35 ? -7.273 -25.945 3.399 1.00 15.89 15 LEU D O 1
ATOM 9028 N N . GLY D 1 36 ? -7.813 -26.735 1.399 1.00 15.88 16 GLY D N 1
ATOM 9029 C CA . GLY D 1 36 ? -8.058 -28.072 1.947 1.00 37.03 16 GLY D CA 1
ATOM 9030 C C . GLY D 1 36 ? -6.880 -28.686 2.725 1.00 38.38 16 GLY D C 1
ATOM 9031 O O . GLY D 1 36 ? -7.070 -29.359 3.768 1.00 15.27 16 GLY D O 1
ATOM 9032 N N . ARG D 1 37 ? -5.684 -28.459 2.169 1.00 15.94 17 ARG D N 1
ATOM 9033 C CA . ARG D 1 37 ? -4.413 -28.934 2.746 1.00 23.64 17 ARG D CA 1
ATOM 9034 C C . ARG D 1 37 ? -4.269 -28.444 4.204 1.00 12.59 17 ARG D C 1
ATOM 9035 O O . ARG D 1 37 ? -3.838 -29.148 5.097 1.00 14.43 17 ARG D O 1
ATOM 9043 N N . MET D 1 38 ? -4.561 -27.182 4.459 1.00 10.40 18 MET D N 1
ATOM 9044 C CA . MET D 1 38 ? -4.392 -26.632 5.782 1.00 10.55 18 MET D CA 1
ATOM 9045 C C . MET D 1 38 ? -5.496 -27.179 6.618 1.00 3.83 18 MET D C 1
ATOM 9046 O O . MET D 1 38 ? -5.352 -27.424 7.840 1.00 22.33 18 MET D O 1
ATOM 9051 N N . LEU D 1 39 ? -6.513 -27.550 5.869 1.00 15.22 19 LEU D N 1
ATOM 9052 C CA . LEU D 1 39 ? -7.664 -28.174 6.507 1.00 7.41 19 LEU D CA 1
ATOM 9053 C C . LEU D 1 39 ? -7.275 -29.579 6.968 1.00 27.88 19 LEU D C 1
ATOM 9054 O O . LEU D 1 39 ? -7.454 -29.957 8.110 1.00 16.88 19 LEU D O 1
ATOM 9059 N N . VAL D 1 40 ? -6.758 -30.371 6.046 1.00 29.16 20 VAL D N 1
ATOM 9060 C CA . VAL D 1 40 ? -6.299 -31.732 6.312 1.00 9.38 20 VAL D CA 1
ATOM 9061 C C . VAL D 1 40 ? -5.175 -31.667 7.321 1.00 17.00 20 VAL D C 1
ATOM 9062 O O . VAL D 1 40 ? -5.045 -32.550 8.096 1.00 9.38 20 VAL D O 1
ATOM 9066 N N . GLU D 1 41 ? -4.311 -30.663 7.306 1.00 6.03 21 GLU D N 1
ATOM 9067 C CA . GLU D 1 41 ? -3.247 -30.578 8.285 1.00 24.03 21 GLU D CA 1
ATOM 9068 C C . GLU D 1 41 ? -3.897 -30.600 9.635 1.00 1.00 21 GLU D C 1
ATOM 9069 O O . GLU D 1 41 ? -3.472 -31.296 10.559 1.00 15.91 21 GLU D O 1
ATOM 9075 N N . SER D 1 42 ? -4.886 -29.748 9.805 1.00 10.33 22 SER D N 1
ATOM 9076 C CA . SER D 1 42 ? -5.583 -29.734 11.110 1.00 8.12 22 SER D CA 1
ATOM 9077 C C . SER D 1 42 ? -6.301 -31.049 11.534 1.00 6.41 22 SER D C 1
ATOM 9078 O O . SER D 1 42 ? -6.319 -31.455 12.719 1.00 4.24 22 SER D O 1
ATOM 9081 N N . ALA D 1 43 ? -6.943 -31.697 10.574 1.00 15.91 23 ALA D N 1
ATOM 9082 C CA . ALA D 1 43 ? -7.668 -32.936 10.875 1.00 10.23 23 ALA D CA 1
ATOM 9083 C C . ALA D 1 43 ? -6.656 -34.036 11.189 1.00 7.38 23 ALA D C 1
ATOM 9084 O O . ALA D 1 43 ? -6.993 -35.024 11.852 1.00 27.91 23 ALA D O 1
ATOM 9086 N N . ASN D 1 44 ? -5.443 -33.928 10.657 1.00 14.93 24 ASN D N 1
ATOM 9087 C CA . ASN D 1 44 ? -4.387 -34.938 10.847 1.00 1.00 24 ASN D CA 1
ATOM 9088 C C . ASN D 1 44 ? -4.031 -34.869 12.319 1.00 15.97 24 ASN D C 1
ATOM 9089 O O . ASN D 1 44 ? -3.951 -35.892 12.980 1.00 13.48 24 ASN D O 1
ATOM 9094 N N . ARG D 1 45 ? -3.876 -33.663 12.844 1.00 23.05 25 ARG D N 1
ATOM 9095 C CA . ARG D 1 45 ? -3.523 -33.470 14.261 1.00 13.57 25 ARG D CA 1
ATOM 9096 C C . ARG D 1 45 ? -4.434 -34.199 15.200 1.00 20.40 25 ARG D C 1
ATOM 9097 O O . ARG D 1 45 ? -4.049 -34.720 16.242 1.00 11.05 25 ARG D O 1
ATOM 9105 N N . LEU D 1 46 ? -5.692 -34.183 14.820 1.00 10.82 26 LEU D N 1
ATOM 9106 C CA . LEU D 1 46 ? -6.656 -34.872 15.631 1.00 10.37 26 LEU D CA 1
ATOM 9107 C C . LEU D 1 46 ? -6.899 -36.259 15.084 1.00 3.93 26 LEU D C 1
ATOM 9108 O O . LEU D 1 46 ? -7.747 -36.946 15.634 1.00 29.29 26 LEU D O 1
ATOM 9113 N N . ASN D 1 47 ? -6.223 -36.634 14.001 1.00 13.53 27 ASN D N 1
ATOM 9114 C CA . ASN D 1 47 ? -6.366 -37.953 13.399 1.00 12.68 27 ASN D CA 1
ATOM 9115 C C . ASN D 1 47 ? -7.833 -38.098 12.969 1.00 19.81 27 ASN D C 1
ATOM 9116 O O . ASN D 1 47 ? -8.473 -39.148 13.165 1.00 31.19 27 ASN D O 1
ATOM 9121 N N . ILE D 1 48 ? -8.422 -37.038 12.422 1.00 7.96 28 ILE D N 1
ATOM 9122 C CA . ILE D 1 48 ? -9.815 -37.175 12.065 1.00 4.82 28 ILE D CA 1
ATOM 9123 C C . ILE D 1 48 ? -9.679 -37.412 10.561 1.00 11.20 28 ILE D C 1
ATOM 9124 O O . ILE D 1 48 ? -8.826 -36.772 9.985 1.00 21.30 28 ILE D O 1
ATOM 9129 N N . GLN D 1 49 ? -10.461 -38.290 9.938 1.00 19.92 29 GLN D N 1
ATOM 9130 C CA . GLN D 1 49 ? -10.376 -38.534 8.488 1.00 46.26 29 GLN D CA 1
ATOM 9131 C C . GLN D 1 49 ? -11.021 -37.578 7.473 1.00 20.27 29 GLN D C 1
ATOM 9132 O O . GLN D 1 49 ? -12.221 -37.266 7.499 1.00 10.97 29 GLN D O 1
ATOM 9138 N N . VAL D 1 50 ? -10.194 -37.095 6.558 1.00 10.64 30 VAL D N 1
ATOM 9139 C CA . VAL D 1 50 ? -10.721 -36.209 5.528 1.00 25.22 30 VAL D CA 1
ATOM 9140 C C . VAL D 1 50 ? -10.671 -36.881 4.113 1.00 32.69 30 VAL D C 1
ATOM 9141 O O . VAL D 1 50 ? -9.625 -37.373 3.622 1.00 17.68 30 VAL D O 1
ATOM 9145 N N . ASN D 1 51 ? -11.799 -36.947 3.414 1.00 12.98 31 ASN D N 1
ATOM 9146 C CA . ASN D 1 51 ? -11.800 -37.493 2.026 1.00 8.15 31 ASN D CA 1
ATOM 9147 C C . ASN D 1 51 ? -11.941 -36.303 1.054 1.00 15.26 31 ASN D C 1
ATOM 9148 O O . ASN D 1 51 ? -12.971 -35.650 0.996 1.00 38.25 31 ASN D O 1
ATOM 9153 N N . VAL D 1 52 ? -10.890 -35.994 0.319 1.00 11.41 32 VAL D N 1
ATOM 9154 C CA . VAL D 1 52 ? -10.897 -34.886 -0.633 1.00 57.50 32 VAL D CA 1
ATOM 9155 C C . VAL D 1 52 ? -11.452 -35.125 -2.049 1.00 9.78 32 VAL D C 1
ATOM 9156 O O . VAL D 1 52 ? -10.971 -36.007 -2.741 1.00 23.91 32 VAL D O 1
ATOM 9160 N N . LEU D 1 53 ? -12.445 -34.372 -2.508 1.00 28.70 33 LEU D N 1
ATOM 9161 C CA . LEU D 1 53 ? -12.870 -34.579 -3.886 1.00 27.68 33 LEU D CA 1
ATOM 9162 C C . LEU D 1 53 ? -12.130 -33.573 -4.843 1.00 20.14 33 LEU D C 1
ATOM 9163 O O . LEU D 1 53 ? -12.429 -32.381 -4.847 1.00 29.03 33 LEU D O 1
ATOM 9168 N N . ASP D 1 54 ? -11.198 -34.008 -5.685 1.00 23.97 34 ASP D N 1
ATOM 9169 C CA . ASP D 1 54 ? -10.549 -33.073 -6.600 1.00 43.35 34 ASP D CA 1
ATOM 9170 C C . ASP D 1 54 ? -9.803 -34.011 -7.551 1.00 45.56 34 ASP D C 1
ATOM 9171 O O . ASP D 1 54 ? -9.884 -35.223 -7.417 1.00 19.64 34 ASP D O 1
ATOM 9176 N N . ALA D 1 55 ? -9.062 -33.493 -8.515 1.00 35.90 35 ALA D N 1
ATOM 9177 C CA . ALA D 1 55 ? -8.358 -34.424 -9.395 1.00 99.75 35 ALA D CA 1
ATOM 9178 C C . ALA D 1 55 ? -7.364 -35.159 -8.513 1.00 60.20 35 ALA D C 1
ATOM 9179 O O . ALA D 1 55 ? -7.441 -35.041 -7.291 1.00 42.72 35 ALA D O 1
ATOM 9181 N N . ASP D 1 56 ? -6.455 -35.900 -9.146 1.00 99.75 36 ASP D N 1
ATOM 9182 C CA . ASP D 1 56 ? -5.436 -36.702 -8.462 1.00 14.64 36 ASP D CA 1
ATOM 9183 C C . ASP D 1 56 ? -4.155 -36.010 -7.954 1.00 99.75 36 ASP D C 1
ATOM 9184 O O . ASP D 1 56 ? -3.515 -35.193 -8.629 1.00 30.48 36 ASP D O 1
ATOM 9189 N N . ASN D 1 57 ? -3.755 -36.354 -6.737 1.00 24.97 37 ASN D N 1
ATOM 9190 C CA . ASN D 1 57 ? -2.578 -35.708 -6.173 1.00 33.30 37 ASN D CA 1
ATOM 9191 C C . ASN D 1 57 ? -2.573 -34.193 -6.008 1.00 35.54 37 ASN D C 1
ATOM 9192 O O . ASN D 1 57 ? -1.644 -33.493 -6.343 1.00 29.40 37 ASN D O 1
ATOM 9197 N N . SER D 1 58 ? -3.678 -33.672 -5.493 1.00 39.17 38 SER D N 1
ATOM 9198 C CA . SER D 1 58 ? -3.773 -32.243 -5.278 1.00 13.03 38 SER D CA 1
ATOM 9199 C C . SER D 1 58 ? -3.078 -31.956 -3.934 1.00 31.06 38 SER D C 1
ATOM 9200 O O . SER D 1 58 ? -3.001 -32.769 -3.023 1.00 27.49 38 SER D O 1
ATOM 9203 N N . PRO D 1 59 ? -2.567 -30.754 -3.783 1.00 28.11 39 PRO D N 1
ATOM 9204 C CA . PRO D 1 59 ? -1.869 -30.431 -2.567 1.00 40.97 39 PRO D CA 1
ATOM 9205 C C . PRO D 1 59 ? -2.442 -31.115 -1.365 1.00 21.39 39 PRO D C 1
ATOM 9206 O O . PRO D 1 59 ? -1.689 -31.715 -0.607 1.00 14.72 39 PRO D O 1
ATOM 9210 N N . ALA D 1 60 ? -3.752 -31.056 -1.190 1.00 19.64 40 ALA D N 1
ATOM 9211 C CA . ALA D 1 60 ? -4.321 -31.691 -0.015 1.00 16.69 40 ALA D CA 1
ATOM 9212 C C . ALA D 1 60 ? -4.321 -33.197 0.150 1.00 55.17 40 ALA D C 1
ATOM 9213 O O . ALA D 1 60 ? -4.248 -33.719 1.266 1.00 12.20 40 ALA D O 1
ATOM 9215 N N . LYS D 1 61 ? -4.432 -33.898 -0.964 1.00 21.01 41 LYS D N 1
ATOM 9216 C CA . LYS D 1 61 ? -4.475 -35.349 -0.893 1.00 8.15 41 LYS D CA 1
ATOM 9217 C C . LYS D 1 61 ? -3.033 -35.743 -0.695 1.00 15.65 41 LYS D C 1
ATOM 9218 O O . LYS D 1 61 ? -2.658 -36.824 -0.230 1.00 19.20 41 LYS D O 1
ATOM 9224 N N . GLN D 1 62 ? -2.181 -34.812 -1.075 1.00 99.75 42 GLN D N 1
ATOM 9225 C CA . GLN D 1 62 ? -0.776 -35.108 -0.942 1.00 13.72 42 GLN D CA 1
ATOM 9226 C C . GLN D 1 62 ? -0.324 -35.322 0.511 1.00 44.41 42 GLN D C 1
ATOM 9227 O O . GLN D 1 62 ? 0.740 -35.867 0.768 1.00 22.87 42 GLN D O 1
ATOM 9233 N N . ILE D 1 63 ? -1.068 -34.879 1.510 1.00 35.34 43 ILE D N 1
ATOM 9234 C CA . ILE D 1 63 ? -0.551 -35.149 2.848 1.00 12.83 43 ILE D CA 1
ATOM 9235 C C . ILE D 1 63 ? -1.518 -36.036 3.585 1.00 39.69 43 ILE D C 1
ATOM 9236 O O . ILE D 1 63 ? -1.564 -36.021 4.833 1.00 19.82 43 ILE D O 1
ATOM 9241 N N . SER D 1 64 ? -2.306 -36.768 2.797 1.00 10.85 44 SER D N 1
ATOM 9242 C CA . SER D 1 64 ? -3.350 -37.579 3.390 1.00 19.54 44 SER D CA 1
ATOM 9243 C C . SER D 1 64 ? -3.352 -38.903 2.692 1.00 45.94 44 SER D C 1
ATOM 9244 O O . SER D 1 64 ? -4.103 -39.113 1.736 1.00 23.41 44 SER D O 1
ATOM 9247 N N . ALA D 1 65 ? -2.509 -39.770 3.233 1.00 29.83 45 ALA D N 1
ATOM 9248 C CA . ALA D 1 65 ? -2.307 -41.098 2.699 1.00 20.73 45 ALA D CA 1
ATOM 9249 C C . ALA D 1 65 ? -3.266 -42.228 2.995 1.00 13.80 45 ALA D C 1
ATOM 9250 O O . ALA D 1 65 ? -2.998 -43.114 3.814 1.00 99.75 45 ALA D O 1
ATOM 9252 N N . HIS D 1 66 ? -4.412 -42.138 2.319 1.00 20.49 46 HIS D N 1
ATOM 9253 C CA . HIS D 1 66 ? -5.471 -43.143 2.395 1.00 22.88 46 HIS D CA 1
ATOM 9254 C C . HIS D 1 66 ? -6.355 -43.213 1.137 1.00 99.75 46 HIS D C 1
ATOM 9255 O O . HIS D 1 66 ? -6.407 -42.272 0.337 1.00 36.26 46 HIS D O 1
ATOM 9262 N N . ASP D 1 67 ? -7.057 -44.339 1.014 1.00 70.07 47 ASP D N 1
ATOM 9263 C CA . ASP D 1 67 ? -7.969 -44.722 -0.074 1.00 99.75 47 ASP D CA 1
ATOM 9264 C C . ASP D 1 67 ? -9.395 -44.051 -0.190 1.00 24.84 47 ASP D C 1
ATOM 9265 O O . ASP D 1 67 ? -10.162 -44.222 -1.158 1.00 55.83 47 ASP D O 1
ATOM 9270 N N . GLY D 1 68 ? -9.700 -43.239 0.813 1.00 13.17 48 GLY D N 1
ATOM 9271 C CA . GLY D 1 68 ? -10.931 -42.509 0.889 1.00 14.95 48 GLY D CA 1
ATOM 9272 C C . GLY D 1 68 ? -11.086 -41.347 -0.078 1.00 18.72 48 GLY D C 1
ATOM 9273 O O . GLY D 1 68 ? -12.198 -40.920 -0.391 1.00 19.19 48 GLY D O 1
ATOM 9274 N N . HIS D 1 69 ? -9.994 -40.752 -0.521 1.00 5.71 49 HIS D N 1
ATOM 9275 C CA . HIS D 1 69 ? -10.266 -39.617 -1.373 1.00 25.40 49 HIS D CA 1
ATOM 9276 C C . HIS D 1 69 ? -10.970 -40.092 -2.599 1.00 13.41 49 HIS D C 1
ATOM 9277 O O . HIS D 1 69 ? -10.973 -41.301 -2.890 1.00 28.05 49 HIS D O 1
ATOM 9284 N N . VAL D 1 70 ? -11.429 -39.096 -3.355 1.00 99.75 50 VAL D N 1
ATOM 9285 C CA . VAL D 1 70 ? -12.109 -39.245 -4.641 1.00 43.05 50 VAL D CA 1
ATOM 9286 C C . VAL D 1 70 ? -11.459 -38.362 -5.714 1.00 51.80 50 VAL D C 1
ATOM 9287 O O . VAL D 1 70 ? -11.236 -37.168 -5.498 1.00 51.18 50 VAL D O 1
ATOM 9291 N N . THR D 1 71 ? -11.205 -38.932 -6.886 1.00 20.76 51 THR D N 1
ATOM 9292 C CA . THR D 1 71 ? -10.648 -38.158 -7.970 1.00 99.75 51 THR D CA 1
ATOM 9293 C C . THR D 1 71 ? -11.842 -37.602 -8.758 1.00 99.75 51 THR D C 1
ATOM 9294 O O . THR D 1 71 ? -12.643 -38.347 -9.341 1.00 32.46 51 THR D O 1
ATOM 9298 N N . GLY D 1 72 ? -11.951 -36.282 -8.742 1.00 77.17 52 GLY D N 1
ATOM 9299 C CA . GLY D 1 72 ? -13.041 -35.635 -9.425 1.00 15.96 52 GLY D CA 1
ATOM 9300 C C . GLY D 1 72 ? -13.161 -34.122 -9.316 1.00 99.75 52 GLY D C 1
ATOM 9301 O O . GLY D 1 72 ? -12.148 -33.390 -9.149 1.00 46.02 52 GLY D O 1
ATOM 9302 N N . SER D 1 73 ? -14.338 -33.709 -9.792 1.00 29.11 53 SER D N 1
ATOM 9303 C CA . SER D 1 73 ? -14.715 -32.319 -9.898 1.00 25.17 53 SER D CA 1
ATOM 9304 C C . SER D 1 73 ? -15.905 -32.147 -8.939 1.00 10.52 53 SER D C 1
ATOM 9305 O O . SER D 1 73 ? -16.903 -32.885 -9.018 1.00 36.71 53 SER D O 1
ATOM 9308 N N . PHE D 1 74 ? -15.752 -31.105 -8.113 1.00 27.36 54 PHE D N 1
ATOM 9309 C CA . PHE D 1 74 ? -16.662 -30.594 -7.078 1.00 61.53 54 PHE D CA 1
ATOM 9310 C C . PHE D 1 74 ? -17.697 -29.721 -7.781 1.00 76.46 54 PHE D C 1
ATOM 9311 O O . PHE D 1 74 ? -18.473 -28.979 -7.133 1.00 27.20 54 PHE D O 1
ATOM 9319 N N . LYS D 1 75 ? -17.609 -29.849 -9.108 1.00 47.02 55 LYS D N 1
ATOM 9320 C CA . LYS D 1 75 ? -18.355 -29.175 -10.178 1.00 25.64 55 LYS D CA 1
ATOM 9321 C C . LYS D 1 75 ? -19.275 -30.170 -10.862 1.00 17.30 55 LYS D C 1
ATOM 9322 O O . LYS D 1 75 ? -20.269 -29.794 -11.489 1.00 55.92 55 LYS D O 1
ATOM 9328 N N . GLU D 1 76 ? -18.944 -31.444 -10.695 1.00 90.39 56 GLU D N 1
ATOM 9329 C CA . GLU D 1 76 ? -19.711 -32.526 -11.280 1.00 26.26 56 GLU D CA 1
ATOM 9330 C C . GLU D 1 76 ? -20.433 -33.337 -10.241 1.00 26.04 56 GLU D C 1
ATOM 9331 O O . GLU D 1 76 ? -19.850 -33.822 -9.252 1.00 52.80 56 GLU D O 1
ATOM 9337 N N . ARG D 1 77 ? -21.714 -33.515 -10.536 1.00 45.87 57 ARG D N 1
ATOM 9338 C CA . ARG D 1 77 ? -22.623 -34.289 -9.695 1.00 30.95 57 ARG D CA 1
ATOM 9339 C C . ARG D 1 77 ? -22.209 -35.658 -9.151 1.00 84.84 57 ARG D C 1
ATOM 9340 O O . ARG D 1 77 ? -22.236 -35.902 -7.950 1.00 48.04 57 ARG D O 1
ATOM 9348 N N . GLU D 1 78 ? -21.865 -36.574 -10.042 1.00 55.05 58 GLU D N 1
ATOM 9349 C CA . GLU D 1 78 ? -21.480 -37.912 -9.632 1.00 43.03 58 GLU D CA 1
ATOM 9350 C C . GLU D 1 78 ? -20.396 -37.977 -8.537 1.00 45.98 58 GLU D C 1
ATOM 9351 O O . GLU D 1 78 ? -20.584 -38.608 -7.490 1.00 62.78 58 GLU D O 1
ATOM 9357 N N . ALA D 1 79 ? -19.256 -37.334 -8.791 1.00 76.82 59 ALA D N 1
ATOM 9358 C CA . ALA D 1 79 ? -18.115 -37.280 -7.875 1.00 17.75 59 ALA D CA 1
ATOM 9359 C C . ALA D 1 79 ? -18.830 -36.969 -6.590 1.00 58.77 59 ALA D C 1
ATOM 9360 O O . ALA D 1 79 ? -18.972 -37.767 -5.665 1.00 56.66 59 ALA D O 1
ATOM 9362 N N . VAL D 1 80 ? -19.295 -35.729 -6.607 1.00 20.85 60 VAL D N 1
ATOM 9363 C CA . VAL D 1 80 ? -20.010 -35.173 -5.496 1.00 53.26 60 VAL D CA 1
ATOM 9364 C C . VAL D 1 80 ? -20.903 -36.125 -4.744 1.00 45.56 60 VAL D C 1
ATOM 9365 O O . VAL D 1 80 ? -20.854 -36.117 -3.507 1.00 26.85 60 VAL D O 1
ATOM 9369 N N . ARG D 1 81 ? -21.692 -36.914 -5.473 1.00 34.46 61 ARG D N 1
ATOM 9370 C CA . ARG D 1 81 ? -22.628 -37.875 -4.855 1.00 20.84 61 ARG D CA 1
ATOM 9371 C C . ARG D 1 81 ? -21.801 -39.011 -4.248 1.00 40.92 61 ARG D C 1
ATOM 9372 O O . ARG D 1 81 ? -22.096 -39.592 -3.195 1.00 32.45 61 ARG D O 1
ATOM 9380 N N . GLN D 1 82 ? -20.703 -39.294 -4.933 1.00 21.06 62 GLN D N 1
ATOM 9381 C CA . GLN D 1 82 ? -19.828 -40.347 -4.466 1.00 37.45 62 GLN D CA 1
ATOM 9382 C C . GLN D 1 82 ? -19.296 -39.984 -3.075 1.00 48.96 62 GLN D C 1
ATOM 9383 O O . GLN D 1 82 ? -19.397 -40.671 -2.038 1.00 32.86 62 GLN D O 1
ATOM 9389 N N . LEU D 1 83 ? -18.667 -38.828 -3.105 1.00 19.65 63 LEU D N 1
ATOM 9390 C CA . LEU D 1 83 ? -18.096 -38.288 -1.885 1.00 45.72 63 LEU D CA 1
ATOM 9391 C C . LEU D 1 83 ? -19.045 -38.179 -0.708 1.00 19.66 63 LEU D C 1
ATOM 9392 O O . LEU D 1 83 ? -18.674 -38.549 0.378 1.00 19.15 63 LEU D O 1
ATOM 9397 N N . ALA D 1 84 ? -20.271 -37.698 -0.870 1.00 23.74 64 ALA D N 1
ATOM 9398 C CA . ALA D 1 84 ? -21.196 -37.565 0.274 1.00 33.90 64 ALA D CA 1
ATOM 9399 C C . ALA D 1 84 ? -21.513 -38.882 0.920 1.00 32.56 64 ALA D C 1
ATOM 9400 O O . ALA D 1 84 ? -21.580 -39.099 2.132 1.00 33.61 64 ALA D O 1
ATOM 9402 N N . LYS D 1 85 ? -21.714 -39.780 -0.018 1.00 28.28 65 LYS D N 1
ATOM 9403 C CA . LYS D 1 85 ? -21.999 -41.150 0.293 1.00 65.57 65 LYS D CA 1
ATOM 9404 C C . LYS D 1 85 ? -20.888 -41.733 1.156 1.00 68.22 65 LYS D C 1
ATOM 9405 O O . LYS D 1 85 ? -21.080 -42.726 1.843 1.00 75.27 65 LYS D O 1
ATOM 9411 N N . THR D 1 86 ? -19.713 -41.121 1.093 1.00 29.91 66 THR D N 1
ATOM 9412 C CA . THR D 1 86 ? -18.522 -41.607 1.780 1.00 39.72 66 THR D CA 1
ATOM 9413 C C . THR D 1 86 ? -18.120 -41.072 3.162 1.00 99.75 66 THR D C 1
ATOM 9414 O O . THR D 1 86 ? -17.115 -41.496 3.751 1.00 26.26 66 THR D O 1
ATOM 9418 N N . CYS D 1 87 ? -18.867 -40.119 3.699 1.00 12.20 67 CYS D N 1
ATOM 9419 C CA . CYS D 1 87 ? -18.472 -39.574 4.977 1.00 99.75 67 CYS D CA 1
ATOM 9420 C C . CYS D 1 87 ? -19.680 -38.891 5.505 1.00 21.71 67 CYS D C 1
ATOM 9421 O O . CYS D 1 87 ? -20.701 -38.729 4.812 1.00 50.66 67 CYS D O 1
ATOM 9424 N N . ASP D 1 88 ? -19.472 -38.504 6.760 1.00 49.77 68 ASP D N 1
ATOM 9425 C CA . ASP D 1 88 ? -20.412 -37.849 7.671 1.00 25.92 68 ASP D CA 1
ATOM 9426 C C . ASP D 1 88 ? -20.941 -36.442 7.535 1.00 31.28 68 ASP D C 1
ATOM 9427 O O . ASP D 1 88 ? -22.087 -36.124 7.913 1.00 26.45 68 ASP D O 1
ATOM 9432 N N . VAL D 1 89 ? -20.058 -35.579 7.064 1.00 21.19 69 VAL D N 1
ATOM 9433 C CA . VAL D 1 89 ? -20.448 -34.183 6.909 1.00 23.05 69 VAL D CA 1
ATOM 9434 C C . VAL D 1 89 ? -19.740 -33.770 5.655 1.00 17.42 69 VAL D C 1
ATOM 9435 O O . VAL D 1 89 ? -18.606 -34.242 5.506 1.00 14.40 69 VAL D O 1
ATOM 9439 N N . VAL D 1 90 ? -20.312 -32.907 4.815 1.00 19.98 70 VAL D N 1
ATOM 9440 C CA . VAL D 1 90 ? -19.534 -32.482 3.628 1.00 15.25 70 VAL D CA 1
ATOM 9441 C C . VAL D 1 90 ? -19.265 -30.993 3.731 1.00 19.84 70 VAL D C 1
ATOM 9442 O O . VAL D 1 90 ? -20.158 -30.245 4.109 1.00 18.04 70 VAL D O 1
ATOM 9446 N N . THR D 1 91 ? -18.037 -30.599 3.398 1.00 32.21 71 THR D N 1
ATOM 9447 C CA . THR D 1 91 ? -17.668 -29.197 3.449 1.00 9.70 71 THR D CA 1
ATOM 9448 C C . THR D 1 91 ? -16.941 -28.694 2.238 1.00 9.40 71 THR D C 1
ATOM 9449 O O . THR D 1 91 ? -16.439 -29.478 1.402 1.00 19.57 71 THR D O 1
ATOM 9453 N N . ALA D 1 92 ? -16.905 -27.374 2.110 1.00 28.28 72 ALA D N 1
ATOM 9454 C CA . ALA D 1 92 ? -16.269 -26.869 0.910 1.00 18.98 72 ALA D CA 1
ATOM 9455 C C . ALA D 1 92 ? -14.992 -26.070 1.049 1.00 51.63 72 ALA D C 1
ATOM 9456 O O . ALA D 1 92 ? -14.838 -25.237 1.940 1.00 52.62 72 ALA D O 1
ATOM 9458 N N . GLU D 1 93 ? -14.089 -26.358 0.118 1.00 30.40 73 GLU D N 1
ATOM 9459 C CA . GLU D 1 93 ? -12.784 -25.706 0.007 1.00 64.81 73 GLU D CA 1
ATOM 9460 C C . GLU D 1 93 ? -12.774 -24.523 -0.996 1.00 43.81 73 GLU D C 1
ATOM 9461 O O . GLU D 1 93 ? -11.766 -23.854 -1.264 1.00 27.30 73 GLU D O 1
ATOM 9467 N N . ILE D 1 94 ? -13.935 -24.218 -1.554 1.00 45.06 74 ILE D N 1
ATOM 9468 C CA . ILE D 1 94 ? -14.058 -23.099 -2.472 1.00 63.73 74 ILE D CA 1
ATOM 9469 C C . ILE D 1 94 ? -15.381 -22.376 -2.273 1.00 99.75 74 ILE D C 1
ATOM 9470 O O . ILE D 1 94 ? -16.111 -22.163 -3.246 1.00 99.75 74 ILE D O 1
ATOM 9475 N N . VAL D 1 97 ? -18.583 -24.109 -6.310 1.00 42.49 77 VAL D N 1
ATOM 9476 C CA . VAL D 1 97 ? -19.173 -25.453 -6.261 1.00 99.75 77 VAL D CA 1
ATOM 9477 C C . VAL D 1 97 ? -20.676 -25.573 -6.527 1.00 16.20 77 VAL D C 1
ATOM 9478 O O . VAL D 1 97 ? -21.450 -24.646 -6.251 1.00 35.85 77 VAL D O 1
ATOM 9482 N N . ASP D 1 98 ? -21.098 -26.752 -6.965 1.00 57.39 78 ASP D N 1
ATOM 9483 C CA . ASP D 1 98 ? -22.497 -27.074 -7.247 1.00 72.53 78 ASP D CA 1
ATOM 9484 C C . ASP D 1 98 ? -23.352 -27.179 -5.968 1.00 99.75 78 ASP D C 1
ATOM 9485 O O . ASP D 1 98 ? -23.387 -28.260 -5.363 1.00 51.59 78 ASP D O 1
ATOM 9490 N N . THR D 1 99 ? -24.026 -26.102 -5.548 1.00 35.01 79 THR D N 1
ATOM 9491 C CA . THR D 1 99 ? -24.844 -26.147 -4.319 1.00 46.79 79 THR D CA 1
ATOM 9492 C C . THR D 1 99 ? -26.146 -26.824 -4.694 1.00 68.89 79 THR D C 1
ATOM 9493 O O . THR D 1 99 ? -27.007 -27.049 -3.851 1.00 34.82 79 THR D O 1
ATOM 9497 N N . TYR D 1 100 ? -26.255 -27.095 -5.990 1.00 50.83 80 TYR D N 1
ATOM 9498 C CA . TYR D 1 100 ? -27.422 -27.727 -6.566 1.00 91.85 80 TYR D CA 1
ATOM 9499 C C . TYR D 1 100 ? -27.386 -29.192 -6.282 1.00 43.69 80 TYR D C 1
ATOM 9500 O O . TYR D 1 100 ? -28.363 -29.777 -5.815 1.00 38.25 80 TYR D O 1
ATOM 9509 N N . ALA D 1 101 ? -26.204 -29.723 -6.564 1.00 99.59 81 ALA D N 1
ATOM 9510 C CA . ALA D 1 101 ? -25.865 -31.115 -6.354 1.00 27.18 81 ALA D CA 1
ATOM 9511 C C . ALA D 1 101 ? -25.974 -31.343 -4.837 1.00 99.75 81 ALA D C 1
ATOM 9512 O O . ALA D 1 101 ? -26.636 -32.286 -4.383 1.00 71.11 81 ALA D O 1
ATOM 9514 N N . LEU D 1 102 ? -25.341 -30.474 -4.050 1.00 36.11 82 LEU D N 1
ATOM 9515 C CA . LEU D 1 102 ? -25.391 -30.609 -2.588 1.00 35.60 82 LEU D CA 1
ATOM 9516 C C . LEU D 1 102 ? -26.839 -30.618 -2.179 1.00 50.55 82 LEU D C 1
ATOM 9517 O O . LEU D 1 102 ? -27.295 -31.417 -1.361 1.00 58.56 82 LEU D O 1
ATOM 9522 N N . GLU D 1 103 ? -27.567 -29.697 -2.783 1.00 18.78 83 GLU D N 1
ATOM 9523 C CA . GLU D 1 103 ? -28.977 -29.643 -2.451 1.00 32.20 83 GLU D CA 1
ATOM 9524 C C . GLU D 1 103 ? -29.501 -31.081 -2.408 1.00 66.09 83 GLU D C 1
ATOM 9525 O O . GLU D 1 103 ? -29.995 -31.563 -1.397 1.00 52.88 83 GLU D O 1
ATOM 9531 N N . GLU D 1 104 ? -29.371 -31.742 -3.551 1.00 48.72 84 GLU D N 1
ATOM 9532 C CA . GLU D 1 104 ? -29.809 -33.113 -3.796 1.00 99.75 84 GLU D CA 1
ATOM 9533 C C . GLU D 1 104 ? -29.407 -34.165 -2.794 1.00 36.65 84 GLU D C 1
ATOM 9534 O O . GLU D 1 104 ? -30.236 -35.012 -2.430 1.00 52.60 84 GLU D O 1
ATOM 9540 N N . VAL D 1 105 ? -28.135 -34.119 -2.407 1.00 56.05 85 VAL D N 1
ATOM 9541 C CA . VAL D 1 105 ? -27.572 -35.081 -1.445 1.00 99.75 85 VAL D CA 1
ATOM 9542 C C . VAL D 1 105 ? -27.879 -34.764 0.004 1.00 34.08 85 VAL D C 1
ATOM 9543 O O . VAL D 1 105 ? -27.740 -35.585 0.916 1.00 30.88 85 VAL D O 1
ATOM 9547 N N . ALA D 1 106 ? -28.345 -33.540 0.193 1.00 31.61 86 ALA D N 1
ATOM 9548 C CA . ALA D 1 106 ? -28.701 -33.068 1.527 1.00 43.89 86 ALA D CA 1
ATOM 9549 C C . ALA D 1 106 ? -29.686 -34.018 2.246 1.00 99.75 86 ALA D C 1
ATOM 9550 O O . ALA D 1 106 ? -29.988 -33.876 3.437 1.00 38.28 86 ALA D O 1
ATOM 9552 N N . SER D 1 107 ? -30.142 -35.048 1.531 1.00 42.80 87 SER D N 1
ATOM 9553 C CA . SER D 1 107 ? -31.075 -36.032 2.086 1.00 75.84 87 SER D CA 1
ATOM 9554 C C . SER D 1 107 ? -30.419 -37.154 2.868 1.00 99.75 87 SER D C 1
ATOM 9555 O O . SER D 1 107 ? -30.999 -37.700 3.818 1.00 42.41 87 SER D O 1
ATOM 9558 N N . GLU D 1 108 ? -29.206 -37.480 2.409 1.00 22.27 88 GLU D N 1
ATOM 9559 C CA . GLU D 1 108 ? -28.277 -38.489 2.878 1.00 99.75 88 GLU D CA 1
ATOM 9560 C C . GLU D 1 108 ? -26.873 -38.094 3.408 1.00 61.54 88 GLU D C 1
ATOM 9561 O O . GLU D 1 108 ? -26.009 -38.971 3.547 1.00 99.75 88 GLU D O 1
ATOM 9567 N N . VAL D 1 109 ? -26.630 -36.810 3.685 1.00 35.80 89 VAL D N 1
ATOM 9568 C CA . VAL D 1 109 ? -25.359 -36.280 4.233 1.00 35.17 89 VAL D CA 1
ATOM 9569 C C . VAL D 1 109 ? -25.407 -34.833 4.761 1.00 99.75 89 VAL D C 1
ATOM 9570 O O . VAL D 1 109 ? -25.837 -33.943 4.000 1.00 26.11 89 VAL D O 1
ATOM 9574 N N . LYS D 1 110 ? -24.972 -34.613 6.013 1.00 16.79 90 LYS D N 1
ATOM 9575 C CA . LYS D 1 110 ? -24.898 -33.273 6.599 1.00 18.41 90 LYS D CA 1
ATOM 9576 C C . LYS D 1 110 ? -23.903 -32.410 5.760 1.00 36.62 90 LYS D C 1
ATOM 9577 O O . LYS D 1 110 ? -22.770 -32.825 5.433 1.00 23.42 90 LYS D O 1
ATOM 9583 N N . ILE D 1 111 ? -24.328 -31.201 5.409 1.00 31.53 91 ILE D N 1
ATOM 9584 C CA . ILE D 1 111 ? -23.512 -30.275 4.621 1.00 23.41 91 ILE D CA 1
ATOM 9585 C C . ILE D 1 111 ? -23.288 -28.950 5.365 1.00 27.22 91 ILE D C 1
ATOM 9586 O O . ILE D 1 111 ? -24.251 -28.316 5.773 1.00 43.35 91 ILE D O 1
ATOM 9591 N N . GLU D 1 112 ? -22.034 -28.552 5.581 1.00 13.64 92 GLU D N 1
ATOM 9592 C CA . GLU D 1 112 ? -21.707 -27.319 6.288 1.00 22.34 92 GLU D CA 1
ATOM 9593 C C . GLU D 1 112 ? -20.769 -26.305 5.605 1.00 54.30 92 GLU D C 1
ATOM 9594 O O . GLU D 1 112 ? -19.709 -26.610 5.079 1.00 20.81 92 GLU D O 1
ATOM 9600 N N . PRO D 1 113 ? -21.151 -25.042 5.683 1.00 28.35 93 PRO D N 1
ATOM 9601 C CA . PRO D 1 113 ? -22.422 -24.674 6.311 1.00 27.41 93 PRO D CA 1
ATOM 9602 C C . PRO D 1 113 ? -23.440 -25.013 5.220 1.00 99.75 93 PRO D C 1
ATOM 9603 O O . PRO D 1 113 ? -23.094 -25.712 4.265 1.00 20.63 93 PRO D O 1
ATOM 9607 N N . SER D 1 114 ? -24.667 -24.513 5.330 1.00 21.93 94 SER D N 1
ATOM 9608 C CA . SER D 1 114 ? -25.665 -24.832 4.333 1.00 16.39 94 SER D CA 1
ATOM 9609 C C . SER D 1 114 ? -25.462 -24.576 2.836 1.00 99.75 94 SER D C 1
ATOM 9610 O O . SER D 1 114 ? -24.703 -23.704 2.403 1.00 23.00 94 SER D O 1
ATOM 9613 N N . TRP D 1 115 ? -26.170 -25.348 2.020 1.00 14.31 95 TRP D N 1
ATOM 9614 C CA . TRP D 1 115 ? -26.040 -25.200 0.573 1.00 36.90 95 TRP D CA 1
ATOM 9615 C C . TRP D 1 115 ? -26.739 -23.917 0.200 1.00 7.73 95 TRP D C 1
ATOM 9616 O O . TRP D 1 115 ? -26.271 -23.171 -0.669 1.00 26.17 95 TRP D O 1
ATOM 9627 N N . GLN D 1 116 ? -27.848 -23.636 0.897 1.00 7.04 96 GLN D N 1
ATOM 9628 C CA . GLN D 1 116 ? -28.623 -22.418 0.619 1.00 25.27 96 GLN D CA 1
ATOM 9629 C C . GLN D 1 116 ? -27.769 -21.205 0.972 1.00 21.29 96 GLN D C 1
ATOM 9630 O O . GLN D 1 116 ? -27.766 -20.204 0.266 1.00 28.10 96 GLN D O 1
ATOM 9636 N N . ALA D 1 117 ? -27.042 -21.345 2.083 1.00 25.88 97 ALA D N 1
ATOM 9637 C CA . ALA D 1 117 ? -26.162 -20.319 2.591 1.00 30.60 97 ALA D CA 1
ATOM 9638 C C . ALA D 1 117 ? -25.121 -20.190 1.483 1.00 13.14 97 ALA D C 1
ATOM 9639 O O . ALA D 1 117 ? -24.786 -19.080 1.038 1.00 28.41 97 ALA D O 1
ATOM 9641 N N . ILE D 1 118 ? -24.574 -21.303 0.997 1.00 18.10 98 ILE D N 1
ATOM 9642 C CA . ILE D 1 118 ? -23.524 -21.192 -0.029 1.00 18.18 98 ILE D CA 1
ATOM 9643 C C . ILE D 1 118 ? -24.055 -20.616 -1.321 1.00 31.76 98 ILE D C 1
ATOM 9644 O O . ILE D 1 118 ? -23.361 -19.898 -2.058 1.00 13.23 98 ILE D O 1
ATOM 9649 N N . ARG D 1 119 ? -25.300 -20.996 -1.579 1.00 28.51 99 ARG D N 1
ATOM 9650 C CA . ARG D 1 119 ? -25.959 -20.625 -2.813 1.00 23.74 99 ARG D CA 1
ATOM 9651 C C . ARG D 1 119 ? -26.164 -19.143 -2.939 1.00 26.58 99 ARG D C 1
ATOM 9652 O O . ARG D 1 119 ? -25.901 -18.550 -3.990 1.00 40.87 99 ARG D O 1
ATOM 9660 N N . THR D 1 120 ? -26.660 -18.592 -1.843 1.00 16.49 100 THR D N 1
ATOM 9661 C CA . THR D 1 120 ? -26.926 -17.174 -1.707 1.00 42.57 100 THR D CA 1
ATOM 9662 C C . THR D 1 120 ? -25.614 -16.430 -1.736 1.00 23.80 100 THR D C 1
ATOM 9663 O O . THR D 1 120 ? -25.416 -15.589 -2.605 1.00 16.52 100 THR D O 1
ATOM 9667 N N . ILE D 1 121 ? -24.745 -16.753 -0.777 1.00 23.19 101 ILE D N 1
ATOM 9668 C CA . ILE D 1 121 ? -23.419 -16.145 -0.646 1.00 36.03 101 ILE D CA 1
ATOM 9669 C C . ILE D 1 121 ? -22.667 -16.142 -1.975 1.00 57.44 101 ILE D C 1
ATOM 9670 O O . ILE D 1 121 ? -22.006 -15.151 -2.284 1.00 24.10 101 ILE D O 1
ATOM 9675 N N . GLN D 1 122 ? -22.768 -17.190 -2.784 1.00 30.94 102 GLN D N 1
ATOM 9676 C CA . GLN D 1 122 ? -22.024 -17.127 -4.047 1.00 54.46 102 GLN D CA 1
ATOM 9677 C C . GLN D 1 122 ? -22.495 -16.123 -5.122 1.00 25.85 102 GLN D C 1
ATOM 9678 O O . GLN D 1 122 ? -21.765 -15.875 -6.075 1.00 23.56 102 GLN D O 1
ATOM 9684 N N . ASN D 1 123 ? -23.676 -15.525 -4.991 1.00 30.50 103 ASN D N 1
ATOM 9685 C CA . ASN D 1 123 ? -24.148 -14.516 -5.929 1.00 16.81 103 ASN D CA 1
ATOM 9686 C C . ASN D 1 123 ? -24.168 -13.280 -5.029 1.00 44.37 103 ASN D C 1
ATOM 9687 O O . ASN D 1 123 ? -24.980 -13.094 -4.108 1.00 16.93 103 ASN D O 1
ATOM 9692 N N . LYS D 1 124 ? -23.149 -12.484 -5.326 1.00 41.53 104 LYS D N 1
ATOM 9693 C CA . LYS D 1 124 ? -22.786 -11.251 -4.662 1.00 26.18 104 LYS D CA 1
ATOM 9694 C C . LYS D 1 124 ? -23.930 -10.275 -4.610 1.00 22.47 104 LYS D C 1
ATOM 9695 O O . LYS D 1 124 ? -24.153 -9.592 -3.621 1.00 27.76 104 LYS D O 1
ATOM 9701 N N . PHE D 1 125 ? -24.686 -10.219 -5.697 1.00 15.65 105 PHE D N 1
ATOM 9702 C CA . PHE D 1 125 ? -25.815 -9.322 -5.674 1.00 30.73 105 PHE D CA 1
ATOM 9703 C C . PHE D 1 125 ? -26.833 -9.825 -4.628 1.00 42.97 105 PHE D C 1
ATOM 9704 O O . PHE D 1 125 ? -27.414 -9.074 -3.796 1.00 25.50 105 PHE D O 1
ATOM 9712 N N . ASN D 1 126 ? -27.022 -11.147 -4.699 1.00 16.16 106 ASN D N 1
ATOM 9713 C CA . ASN D 1 126 ? -27.942 -11.943 -3.879 1.00 36.55 106 ASN D CA 1
ATOM 9714 C C . ASN D 1 126 ? -27.582 -11.864 -2.414 1.00 42.81 106 ASN D C 1
ATOM 9715 O O . ASN D 1 126 ? -28.452 -11.635 -1.541 1.00 12.02 106 ASN D O 1
ATOM 9720 N N . GLN D 1 127 ? -26.276 -12.038 -2.212 1.00 25.14 107 GLN D N 1
ATOM 9721 C CA . GLN D 1 127 ? -25.717 -11.979 -0.860 1.00 24.10 107 GLN D CA 1
ATOM 9722 C C . GLN D 1 127 ? -26.178 -10.635 -0.306 1.00 26.15 107 GLN D C 1
ATOM 9723 O O . GLN D 1 127 ? -26.762 -10.520 0.781 1.00 30.32 107 GLN D O 1
ATOM 9729 N N . LYS D 1 128 ? -25.890 -9.623 -1.116 1.00 24.64 108 LYS D N 1
ATOM 9730 C CA . LYS D 1 128 ? -26.223 -8.228 -0.863 1.00 24.82 108 LYS D CA 1
ATOM 9731 C C . LYS D 1 128 ? -27.685 -8.060 -0.507 1.00 19.58 108 LYS D C 1
ATOM 9732 O O . LYS D 1 128 ? -27.981 -7.571 0.581 1.00 23.35 108 LYS D O 1
ATOM 9738 N N . GLU D 1 129 ? -28.633 -8.414 -1.367 1.00 37.35 109 GLU D N 1
ATOM 9739 C CA . GLU D 1 129 ? -30.027 -8.226 -0.932 1.00 26.17 109 GLU D CA 1
ATOM 9740 C C . GLU D 1 129 ? -30.377 -8.969 0.377 1.00 43.25 109 GLU D C 1
ATOM 9741 O O . GLU D 1 129 ? -31.189 -8.503 1.203 1.00 36.86 109 GLU D O 1
ATOM 9747 N N . HIS D 1 130 ? -29.782 -10.136 0.601 1.00 18.29 110 HIS D N 1
ATOM 9748 C CA . HIS D 1 130 ? -30.116 -10.831 1.845 1.00 24.70 110 HIS D CA 1
ATOM 9749 C C . HIS D 1 130 ? -29.760 -10.135 3.173 1.00 28.44 110 HIS D C 1
ATOM 9750 O O . HIS D 1 130 ? -30.570 -10.045 4.116 1.00 30.51 110 HIS D O 1
ATOM 9757 N N . LEU D 1 131 ? -28.543 -9.604 3.233 1.00 30.14 111 LEU D N 1
ATOM 9758 C CA . LEU D 1 131 ? -28.075 -8.915 4.436 1.00 18.59 111 LEU D CA 1
ATOM 9759 C C . LEU D 1 131 ? -28.559 -7.529 4.560 1.00 21.94 111 LEU D C 1
ATOM 9760 O O . LEU D 1 131 ? -28.310 -6.873 5.557 1.00 30.97 111 LEU D O 1
ATOM 9765 N N . ARG D 1 132 ? -29.206 -7.082 3.499 1.00 45.10 112 ARG D N 1
ATOM 9766 C CA . ARG D 1 132 ? -29.762 -5.746 3.457 1.00 99.75 112 ARG D CA 1
ATOM 9767 C C . ARG D 1 132 ? -30.942 -5.976 4.369 1.00 99.75 112 ARG D C 1
ATOM 9768 O O . ARG D 1 132 ? -31.493 -5.044 4.930 1.00 21.24 112 ARG D O 1
ATOM 9776 N N . LYS D 1 133 ? -31.345 -7.231 4.499 1.00 51.46 113 LYS D N 1
ATOM 9777 C CA . LYS D 1 133 ? -32.493 -7.559 5.332 1.00 28.27 113 LYS D CA 1
ATOM 9778 C C . LYS D 1 133 ? -32.095 -7.464 6.803 1.00 99.75 113 LYS D C 1
ATOM 9779 O O . LYS D 1 133 ? -32.924 -7.280 7.694 1.00 34.55 113 LYS D O 1
ATOM 9785 N N . TYR D 1 134 ? -30.807 -7.582 7.078 1.00 51.67 114 TYR D N 1
ATOM 9786 C CA . TYR D 1 134 ? -30.409 -7.506 8.470 1.00 64.38 114 TYR D CA 1
ATOM 9787 C C . TYR D 1 134 ? -29.874 -6.124 8.818 1.00 68.39 114 TYR D C 1
ATOM 9788 O O . TYR D 1 134 ? -29.584 -5.790 9.957 1.00 41.86 114 TYR D O 1
ATOM 9797 N N . GLY D 1 135 ? -29.757 -5.252 7.836 1.00 17.17 115 GLY D N 1
ATOM 9798 C CA . GLY D 1 135 ? -29.238 -3.944 8.223 1.00 25.81 115 GLY D CA 1
ATOM 9799 C C . GLY D 1 135 ? -27.713 -3.865 8.265 1.00 58.96 115 GLY D C 1
ATOM 9800 O O . GLY D 1 135 ? -27.119 -3.091 9.038 1.00 31.44 115 GLY D O 1
ATOM 9801 N N . ILE D 1 136 ? -27.091 -4.682 7.422 1.00 36.79 116 ILE D N 1
ATOM 9802 C CA . ILE D 1 136 ? -25.640 -4.705 7.337 1.00 22.33 116 ILE D CA 1
ATOM 9803 C C . ILE D 1 136 ? -25.351 -3.541 6.404 1.00 21.24 116 ILE D C 1
ATOM 9804 O O . ILE D 1 136 ? -25.894 -3.416 5.304 1.00 33.11 116 ILE D O 1
ATOM 9809 N N . PRO D 1 137 ? -24.479 -2.673 6.876 1.00 16.23 117 PRO D N 1
ATOM 9810 C CA . PRO D 1 137 ? -24.098 -1.519 6.085 1.00 15.25 117 PRO D CA 1
ATOM 9811 C C . PRO D 1 137 ? -23.279 -2.015 4.925 1.00 16.95 117 PRO D C 1
ATOM 9812 O O . PRO D 1 137 ? -22.314 -2.792 5.115 1.00 18.79 117 PRO D O 1
ATOM 9816 N N . MET D 1 138 ? -23.635 -1.523 3.739 1.00 5.17 118 MET D N 1
ATOM 9817 C CA . MET D 1 138 ? -22.947 -1.970 2.552 1.00 4.61 118 MET D CA 1
ATOM 9818 C C . MET D 1 138 ? -23.186 -0.873 1.611 1.00 10.02 118 MET D C 1
ATOM 9819 O O . MET D 1 138 ? -24.081 -0.088 1.849 1.00 26.10 118 MET D O 1
ATOM 9824 N N . ALA D 1 139 ? -22.424 -0.908 0.526 1.00 10.44 119 ALA D N 1
ATOM 9825 C CA . ALA D 1 139 ? -22.570 0.091 -0.512 1.00 29.67 119 ALA D CA 1
ATOM 9826 C C . ALA D 1 139 ? -23.927 0.016 -1.189 1.00 33.03 119 ALA D C 1
ATOM 9827 O O . ALA D 1 139 ? -24.532 -1.047 -1.256 1.00 24.53 119 ALA D O 1
ATOM 9829 N N . GLU D 1 140 ? -24.386 1.156 -1.695 1.00 21.17 120 GLU D N 1
ATOM 9830 C CA . GLU D 1 140 ? -25.605 1.202 -2.488 1.00 24.06 120 GLU D CA 1
ATOM 9831 C C . GLU D 1 140 ? -25.070 0.551 -3.788 1.00 17.14 120 GLU D C 1
ATOM 9832 O O . GLU D 1 140 ? -23.850 0.497 -4.076 1.00 13.51 120 GLU D O 1
ATOM 9838 N N . HIS D 1 141 ? -25.991 -0.031 -4.540 1.00 30.04 121 HIS D N 1
ATOM 9839 C CA . HIS D 1 141 ? -25.672 -0.724 -5.794 1.00 37.96 121 HIS D CA 1
ATOM 9840 C C . HIS D 1 141 ? -26.894 -0.605 -6.683 1.00 12.10 121 HIS D C 1
ATOM 9841 O O . HIS D 1 141 ? -27.941 -0.070 -6.279 1.00 20.43 121 HIS D O 1
ATOM 9848 N N . ARG D 1 142 ? -26.765 -1.061 -7.910 1.00 24.08 122 ARG D N 1
ATOM 9849 C CA . ARG D 1 142 ? -27.853 -0.967 -8.863 1.0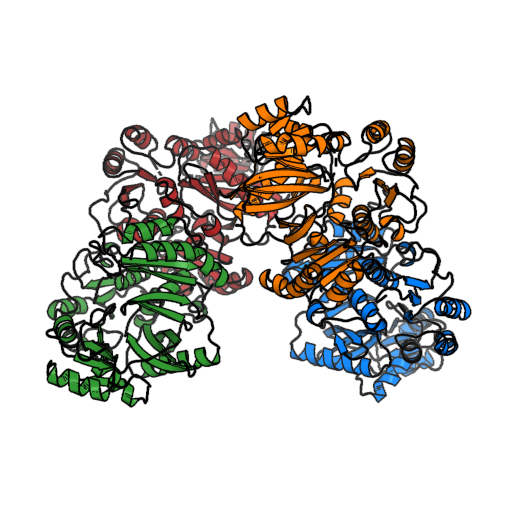0 28.39 122 ARG D CA 1
ATOM 9850 C C . ARG D 1 142 ? -27.538 -2.232 -9.647 1.00 63.11 122 ARG D C 1
ATOM 9851 O O . ARG D 1 142 ? -26.414 -2.436 -10.128 1.00 19.22 122 ARG D O 1
ATOM 9859 N N . GLU D 1 143 ? -28.545 -3.073 -9.790 1.00 47.53 123 GLU D N 1
ATOM 9860 C CA . GLU D 1 143 ? -28.309 -4.287 -10.536 1.00 53.41 123 GLU D CA 1
ATOM 9861 C C . GLU D 1 143 ? -28.385 -4.002 -12.016 1.00 71.24 123 GLU D C 1
ATOM 9862 O O . GLU D 1 143 ? -29.229 -3.201 -12.386 1.00 26.09 123 GLU D O 1
ATOM 9868 N N . LEU D 1 144 ? -27.573 -4.662 -12.841 1.00 15.46 124 LEU D N 1
ATOM 9869 C CA . LEU D 1 144 ? -27.676 -4.471 -14.301 1.00 53.76 124 LEU D CA 1
ATOM 9870 C C . LEU D 1 144 ? -28.588 -5.542 -14.896 1.00 78.49 124 LEU D C 1
ATOM 9871 O O . LEU D 1 144 ? -28.396 -6.749 -14.701 1.00 42.44 124 LEU D O 1
ATOM 9876 N N . VAL D 1 145 ? -29.598 -5.099 -15.631 1.00 42.24 125 VAL D N 1
ATOM 9877 C CA . VAL D 1 145 ? -30.485 -6.061 -16.261 1.00 64.14 125 VAL D CA 1
ATOM 9878 C C . VAL D 1 145 ? -30.292 -6.173 -17.786 1.00 59.05 125 VAL D C 1
ATOM 9879 O O . VAL D 1 145 ? -30.584 -7.208 -18.399 1.00 55.18 125 VAL D O 1
ATOM 9883 N N . GLU D 1 146 ? -29.781 -5.111 -18.409 1.00 58.84 126 GLU D N 1
ATOM 9884 C CA . GLU D 1 146 ? -29.577 -5.085 -19.859 1.00 32.83 126 GLU D CA 1
ATOM 9885 C C . GLU D 1 146 ? -28.143 -5.192 -20.281 1.00 65.19 126 GLU D C 1
ATOM 9886 O O . GLU D 1 146 ? -27.817 -5.721 -21.335 1.00 73.37 126 GLU D O 1
ATOM 9892 N N . ASN D 1 147 ? -27.267 -4.635 -19.473 1.00 61.36 127 ASN D N 1
ATOM 9893 C CA . ASN D 1 147 ? -25.890 -4.725 -19.903 1.00 38.83 127 ASN D CA 1
ATOM 9894 C C . ASN D 1 147 ? -25.655 -3.774 -21.083 1.00 99.75 127 ASN D C 1
ATOM 9895 O O . ASN D 1 147 ? -24.693 -3.879 -21.861 1.00 44.12 127 ASN D O 1
ATOM 9900 N N . THR D 1 148 ? -26.570 -2.811 -21.154 1.00 50.90 128 THR D N 1
ATOM 9901 C CA . THR D 1 148 ? -26.570 -1.723 -22.127 1.00 99.75 128 THR D CA 1
ATOM 9902 C C . THR D 1 148 ? -25.683 -0.530 -21.650 1.00 99.75 128 THR D C 1
ATOM 9903 O O . THR D 1 148 ? -25.440 -0.300 -20.462 1.00 38.30 128 THR D O 1
ATOM 9907 N N . PRO D 1 149 ? -25.143 0.242 -22.586 1.00 39.29 129 PRO D N 1
ATOM 9908 C CA . PRO D 1 149 ? -24.359 1.418 -22.262 1.00 85.57 129 PRO D CA 1
ATOM 9909 C C . PRO D 1 149 ? -25.458 2.381 -21.820 1.00 34.24 129 PRO D C 1
ATOM 9910 O O . PRO D 1 149 ? -25.353 3.151 -20.857 1.00 43.83 129 PRO D O 1
ATOM 9914 N N . ALA D 1 150 ? -26.567 2.288 -22.535 1.00 60.78 130 ALA D N 1
ATOM 9915 C CA . ALA D 1 150 ? -27.702 3.118 -22.221 1.00 73.20 130 ALA D CA 1
ATOM 9916 C C . ALA D 1 150 ? -28.101 2.826 -20.784 1.00 38.10 130 ALA D C 1
ATOM 9917 O O . ALA D 1 150 ? -28.158 3.762 -19.994 1.00 28.44 130 ALA D O 1
ATOM 9919 N N . GLU D 1 151 ? -28.374 1.585 -20.387 1.00 34.49 131 GLU D N 1
ATOM 9920 C CA . GLU D 1 151 ? -28.769 1.469 -18.978 1.00 99.75 131 GLU D CA 1
ATOM 9921 C C . GLU D 1 151 ? -27.697 1.959 -18.004 1.00 99.75 131 GLU D C 1
ATOM 9922 O O . GLU D 1 151 ? -27.948 2.913 -17.232 1.00 48.88 131 GLU D O 1
ATOM 9928 N N . LEU D 1 152 ? -26.522 1.324 -18.079 1.00 33.70 132 LEU D N 1
ATOM 9929 C CA . LEU D 1 152 ? -25.359 1.673 -17.257 1.00 25.98 132 LEU D CA 1
ATOM 9930 C C . LEU D 1 152 ? -25.356 3.180 -17.069 1.00 22.48 132 LEU D C 1
ATOM 9931 O O . LEU D 1 152 ? -25.442 3.667 -15.935 1.00 70.27 132 LEU D O 1
ATOM 9936 N N . ALA D 1 153 ? -25.239 3.963 -18.147 1.00 39.17 133 ALA D N 1
ATOM 9937 C CA . ALA D 1 153 ? -25.261 5.409 -17.994 1.00 25.76 133 ALA D CA 1
ATOM 9938 C C . ALA D 1 153 ? -26.255 5.940 -16.937 1.00 50.44 133 ALA D C 1
ATOM 9939 O O . ALA D 1 153 ? -25.970 6.858 -16.158 1.00 24.47 133 ALA D O 1
ATOM 9941 N N . LYS D 1 154 ? -27.467 5.401 -16.931 1.00 23.57 134 LYS D N 1
ATOM 9942 C CA . LYS D 1 154 ? -28.493 5.804 -15.965 1.00 37.45 134 LYS D CA 1
ATOM 9943 C C . LYS D 1 154 ? -27.990 5.616 -14.523 1.00 83.22 134 LYS D C 1
ATOM 9944 O O . LYS D 1 154 ? -27.988 6.503 -13.677 1.00 45.48 134 LYS D O 1
ATOM 9950 N N . VAL D 1 155 ? -27.595 4.393 -14.206 1.00 59.83 135 VAL D N 1
ATOM 9951 C CA . VAL D 1 155 ? -27.100 4.092 -12.872 1.00 34.53 135 VAL D CA 1
ATOM 9952 C C . VAL D 1 155 ? -26.065 5.098 -12.388 1.00 45.19 135 VAL D C 1
ATOM 9953 O O . VAL D 1 155 ? -26.107 5.532 -11.240 1.00 47.91 135 VAL D O 1
ATOM 9957 N N . GLY D 1 156 ? -25.113 5.374 -13.276 1.00 13.54 136 GLY D N 1
ATOM 9958 C CA . GLY D 1 156 ? -23.999 6.291 -13.038 1.00 38.14 136 GLY D CA 1
ATOM 9959 C C . GLY D 1 156 ? -24.630 7.594 -12.588 1.00 41.97 136 GLY D C 1
ATOM 9960 O O . GLY D 1 156 ? -24.102 8.313 -11.757 1.00 26.20 136 GLY D O 1
ATOM 9961 N N . GLU D 1 157 ? -25.804 7.892 -13.114 1.00 70.97 137 GLU D N 1
ATOM 9962 C CA . GLU D 1 157 ? -26.462 9.123 -12.701 1.00 27.44 137 GLU D CA 1
ATOM 9963 C C . GLU D 1 157 ? -26.944 9.030 -11.269 1.00 66.39 137 GLU D C 1
ATOM 9964 O O . GLU D 1 157 ? -26.797 9.928 -10.435 1.00 27.18 137 GLU D O 1
ATOM 9970 N N . GLN D 1 158 ? -27.563 7.902 -10.979 1.00 36.40 138 GLN D N 1
ATOM 9971 C CA . GLN D 1 158 ? -28.066 7.715 -9.638 1.00 99.75 138 GLN D CA 1
ATOM 9972 C C . GLN D 1 158 ? -26.887 7.506 -8.709 1.00 88.26 138 GLN D C 1
ATOM 9973 O O . GLN D 1 158 ? -26.688 8.169 -7.690 1.00 20.89 138 GLN D O 1
ATOM 9979 N N . LEU D 1 159 ? -26.062 6.545 -9.071 1.00 14.98 139 LEU D N 1
ATOM 9980 C CA . LEU D 1 159 ? -24.969 6.358 -8.136 1.00 24.19 139 LEU D CA 1
ATOM 9981 C C . LEU D 1 159 ? -23.758 7.306 -8.185 1.00 70.15 139 LEU D C 1
ATOM 9982 O O . LEU D 1 159 ? -23.071 7.519 -7.191 1.00 25.69 139 LEU D O 1
ATOM 9987 N N . GLY D 1 160 ? -23.434 7.873 -9.337 1.00 35.15 140 GLY D N 1
ATOM 9988 C CA . GLY D 1 160 ? -22.259 8.739 -9.406 1.00 16.57 140 GLY D CA 1
ATOM 9989 C C . GLY D 1 160 ? -20.989 7.928 -9.710 1.00 25.33 140 GLY D C 1
ATOM 9990 O O . GLY D 1 160 ? -20.907 6.715 -9.485 1.00 29.29 140 GLY D O 1
ATOM 9991 N N . TYR D 1 161 ? -19.984 8.642 -10.206 1.00 6.39 141 TYR D N 1
ATOM 9992 C CA . TYR D 1 161 ? -18.653 8.110 -10.508 1.00 10.52 141 TYR D CA 1
ATOM 9993 C C . TYR D 1 161 ? -17.623 8.640 -9.515 1.00 27.72 141 TYR D C 1
ATOM 9994 O O . TYR D 1 161 ? -17.788 9.714 -8.933 1.00 53.55 141 TYR D O 1
ATOM 10003 N N . PRO D 1 162 ? -16.536 7.901 -9.348 1.00 19.25 142 PRO D N 1
ATOM 10004 C CA . PRO D 1 162 ? -16.394 6.632 -10.034 1.00 21.09 142 PRO D CA 1
ATOM 10005 C C . PRO D 1 162 ? -17.292 5.533 -9.381 1.00 25.56 142 PRO D C 1
ATOM 10006 O O . PRO D 1 162 ? -17.810 5.679 -8.299 1.00 23.03 142 PRO D O 1
ATOM 10010 N N . LEU D 1 163 ? -17.470 4.379 -10.002 1.00 44.34 143 LEU D N 1
ATOM 10011 C CA . LEU D 1 163 ? -18.239 3.323 -9.344 1.00 32.53 143 LEU D CA 1
ATOM 10012 C C . LEU D 1 163 ? -17.683 1.971 -9.731 1.00 91.16 143 LEU D C 1
ATOM 10013 O O . LEU D 1 163 ? -16.857 1.914 -10.644 1.00 22.48 143 LEU D O 1
ATOM 10018 N N . MET D 1 164 ? -18.138 0.922 -9.044 1.00 24.32 144 MET D N 1
ATOM 10019 C CA . MET D 1 164 ? -17.684 -0.441 -9.280 1.00 36.21 144 MET D CA 1
ATOM 10020 C C . MET D 1 164 ? -18.648 -1.309 -10.110 1.00 23.27 144 MET D C 1
ATOM 10021 O O . MET D 1 164 ? -19.821 -1.534 -9.740 1.00 33.85 144 MET D O 1
ATOM 10026 N N . LEU D 1 165 ? -18.153 -1.770 -11.257 1.00 27.21 145 LEU D N 1
ATOM 10027 C CA . LEU D 1 165 ? -18.996 -2.610 -12.088 1.00 55.86 145 LEU D CA 1
ATOM 10028 C C . LEU D 1 165 ? -18.607 -3.999 -11.599 1.00 18.21 145 LEU D C 1
ATOM 10029 O O . LEU D 1 165 ? -17.424 -4.368 -11.649 1.00 26.97 145 LEU D O 1
ATOM 10034 N N . LYS D 1 166 ? -19.581 -4.735 -11.055 1.00 24.24 146 LYS D N 1
ATOM 10035 C CA . LYS D 1 166 ? -19.217 -6.039 -10.546 1.00 31.77 146 LYS D CA 1
ATOM 10036 C C . LYS D 1 166 ? -20.013 -7.215 -11.077 1.00 60.00 146 LYS D C 1
ATOM 10037 O O . LYS D 1 166 ? -21.230 -7.176 -11.248 1.00 23.28 146 LYS D O 1
ATOM 10043 N N . SER D 1 167 ? -19.290 -8.303 -11.296 1.00 18.99 147 SER D N 1
ATOM 10044 C CA . SER D 1 167 ? -19.916 -9.558 -11.682 1.00 31.70 147 SER D CA 1
ATOM 10045 C C . SER D 1 167 ? -20.540 -10.129 -10.409 1.00 99.75 147 SER D C 1
ATOM 10046 O O . SER D 1 167 ? -19.964 -10.098 -9.294 1.00 21.80 147 SER D O 1
ATOM 10049 N N . LYS D 1 168 ? -21.732 -10.678 -10.595 1.00 28.17 148 LYS D N 1
ATOM 10050 C CA . LYS D 1 168 ? -22.404 -11.309 -9.461 1.00 41.24 148 LYS D CA 1
ATOM 10051 C C . LYS D 1 168 ? -21.721 -12.606 -8.986 1.00 99.75 148 LYS D C 1
ATOM 10052 O O . LYS D 1 168 ? -21.623 -12.933 -7.784 1.00 20.66 148 LYS D O 1
ATOM 10058 N N . THR D 1 169 ? -21.214 -13.391 -9.926 1.00 38.93 149 THR D N 1
ATOM 10059 C CA . THR D 1 169 ? -20.591 -14.603 -9.438 1.00 99.75 149 THR D CA 1
ATOM 10060 C C . THR D 1 169 ? -19.194 -14.827 -9.934 1.00 90.84 149 THR D C 1
ATOM 10061 O O . THR D 1 169 ? -18.677 -14.065 -10.757 1.00 46.64 149 THR D O 1
ATOM 10065 N N . MET D 1 170 ? -18.636 -15.900 -9.383 1.00 54.67 150 MET D N 1
ATOM 10066 C CA . MET D 1 170 ? -17.317 -16.370 -9.740 1.00 82.46 150 MET D CA 1
ATOM 10067 C C . MET D 1 170 ? -16.299 -15.241 -9.785 1.00 99.41 150 MET D C 1
ATOM 10068 O O . MET D 1 170 ? -15.649 -15.054 -10.813 1.00 99.75 150 MET D O 1
ATOM 10073 N N . GLY D 1 176 ? -13.561 -10.216 -12.695 1.00 31.36 156 GLY D N 1
ATOM 10074 C CA . GLY D 1 176 ? -15.006 -9.866 -12.436 1.00 84.37 156 GLY D CA 1
ATOM 10075 C C . GLY D 1 176 ? -15.449 -8.429 -12.070 1.00 99.75 156 GLY D C 1
ATOM 10076 O O . GLY D 1 176 ? -16.659 -8.177 -11.962 1.00 47.98 156 GLY D O 1
ATOM 10077 N N . ASN D 1 177 ? -14.534 -7.483 -11.860 1.00 49.99 157 ASN D N 1
ATOM 10078 C CA . ASN D 1 177 ? -14.885 -6.105 -11.497 1.00 25.90 157 ASN D CA 1
ATOM 10079 C C . ASN D 1 177 ? -14.260 -5.041 -12.427 1.00 33.89 157 ASN D C 1
ATOM 10080 O O . ASN D 1 177 ? -13.132 -5.161 -12.868 1.00 23.42 157 ASN D O 1
ATOM 10085 N N . PHE D 1 178 ? -14.930 -3.920 -12.645 1.00 51.38 158 PHE D N 1
ATOM 10086 C CA . PHE D 1 178 ? -14.340 -2.863 -13.472 1.00 57.44 158 PHE D CA 1
ATOM 10087 C C . PHE D 1 178 ? -14.695 -1.531 -12.816 1.00 34.71 158 PHE D C 1
ATOM 10088 O O . PHE D 1 178 ? -15.890 -1.252 -12.629 1.00 33.02 158 PHE D O 1
ATOM 10096 N N . ARG D 1 179 ? -13.660 -0.755 -12.492 1.00 24.04 159 ARG D N 1
ATOM 10097 C CA . ARG D 1 179 ? -13.837 0.576 -11.934 1.00 48.23 159 ARG D CA 1
ATOM 10098 C C . ARG D 1 179 ? -14.123 1.494 -13.136 1.00 33.65 159 ARG D C 1
ATOM 10099 O O . ARG D 1 179 ? -13.309 1.630 -14.076 1.00 24.22 159 ARG D O 1
ATOM 10107 N N . VAL D 1 180 ? -15.307 2.100 -13.063 1.00 26.69 160 VAL D N 1
ATOM 10108 C CA . VAL D 1 180 ? -15.888 3.014 -14.039 1.00 29.19 160 VAL D CA 1
ATOM 10109 C C . VAL D 1 180 ? -15.911 4.434 -13.488 1.00 52.93 160 VAL D C 1
ATOM 10110 O O . VAL D 1 180 ? -16.803 4.858 -12.721 1.00 28.55 160 VAL D O 1
ATOM 10114 N N . ASN D 1 181 ? -14.866 5.110 -13.953 1.00 16.05 161 ASN D N 1
ATOM 10115 C CA . ASN D 1 181 ? -14.517 6.508 -13.656 1.00 57.15 161 ASN D CA 1
ATOM 10116 C C . ASN D 1 181 ? -15.474 7.661 -14.020 1.00 29.84 161 ASN D C 1
ATOM 10117 O O . ASN D 1 181 ? -15.617 8.628 -13.267 1.00 56.16 161 ASN D O 1
ATOM 10122 N N . SER D 1 182 ? -16.142 7.582 -15.167 1.00 24.74 162 SER D N 1
ATOM 10123 C CA . SER D 1 182 ? -17.082 8.605 -15.615 1.00 49.90 162 SER D CA 1
ATOM 10124 C C . SER D 1 182 ? -17.859 8.023 -16.793 1.00 99.75 162 SER D C 1
ATOM 10125 O O . SER D 1 182 ? -17.509 6.946 -17.272 1.00 33.39 162 SER D O 1
ATOM 10128 N N . GLN D 1 183 ? -18.863 8.731 -17.309 1.00 36.27 163 GLN D N 1
ATOM 10129 C CA . GLN D 1 183 ? -19.588 8.193 -18.452 1.00 24.89 163 GLN D CA 1
ATOM 10130 C C . GLN D 1 183 ? -18.962 7.285 -19.507 1.00 42.26 163 GLN D C 1
ATOM 10131 O O . GLN D 1 183 ? -19.347 6.128 -19.705 1.00 50.53 163 GLN D O 1
ATOM 10137 N N . ASP D 1 184 ? -17.983 7.854 -20.193 1.00 51.17 164 ASP D N 1
ATOM 10138 C CA . ASP D 1 184 ? -17.205 7.265 -21.282 1.00 99.75 164 ASP D CA 1
ATOM 10139 C C . ASP D 1 184 ? -16.423 5.957 -21.086 1.00 50.54 164 ASP D C 1
ATOM 10140 O O . ASP D 1 184 ? -16.132 5.211 -22.036 1.00 22.92 164 ASP D O 1
ATOM 10145 N N . ASP D 1 185 ? -16.061 5.667 -19.845 1.00 68.47 165 ASP D N 1
ATOM 10146 C CA . ASP D 1 185 ? -15.317 4.445 -19.623 1.00 30.22 165 ASP D CA 1
ATOM 10147 C C . ASP D 1 185 ? -16.308 3.309 -19.725 1.00 35.87 165 ASP D C 1
ATOM 10148 O O . ASP D 1 185 ? -15.913 2.127 -19.682 1.00 43.73 165 ASP D O 1
ATOM 10153 N N . ILE D 1 186 ? -17.577 3.698 -19.846 1.00 23.52 166 ILE D N 1
ATOM 10154 C CA . ILE D 1 186 ? -18.658 2.708 -19.942 1.00 99.75 166 ILE D CA 1
ATOM 10155 C C . ILE D 1 186 ? -18.461 1.611 -20.999 1.00 33.21 166 ILE D C 1
ATOM 10156 O O . ILE D 1 186 ? -18.537 0.411 -20.696 1.00 34.77 166 ILE D O 1
ATOM 10161 N N . PRO D 1 187 ? -18.211 2.023 -22.240 1.00 99.75 167 PRO D N 1
ATOM 10162 C CA . PRO D 1 187 ? -18.009 1.076 -23.326 1.00 35.92 167 PRO D CA 1
ATOM 10163 C C . PRO D 1 187 ? -17.055 -0.068 -22.975 1.00 39.40 167 PRO D C 1
ATOM 10164 O O . PRO D 1 187 ? -17.382 -1.261 -22.927 1.00 35.11 167 PRO D O 1
ATOM 10168 N N . GLU D 1 188 ? -15.823 0.305 -22.690 1.00 38.66 168 GLU D N 1
ATOM 10169 C CA . GLU D 1 188 ? -14.863 -0.717 -22.326 1.00 61.78 168 GLU D CA 1
ATOM 10170 C C . GLU D 1 188 ? -15.173 -1.380 -20.999 1.00 81.98 168 GLU D C 1
ATOM 10171 O O . GLU D 1 188 ? -14.545 -2.368 -20.616 1.00 65.75 168 GLU D O 1
ATOM 10177 N N . ALA D 1 189 ? -16.170 -0.864 -20.296 1.00 39.80 169 ALA D N 1
ATOM 10178 C CA . ALA D 1 189 ? -16.520 -1.482 -19.031 1.00 51.93 169 ALA D CA 1
ATOM 10179 C C . ALA D 1 189 ? -17.468 -2.691 -19.237 1.00 57.50 169 ALA D C 1
ATOM 10180 O O . ALA D 1 189 ? -17.334 -3.719 -18.554 1.00 31.26 169 ALA D O 1
ATOM 10182 N N . LEU D 1 190 ? -18.409 -2.577 -20.181 1.00 64.91 170 LEU D N 1
ATOM 10183 C CA . LEU D 1 190 ? -19.382 -3.628 -20.541 1.00 71.83 170 LEU D CA 1
ATOM 10184 C C . LEU D 1 190 ? -18.808 -4.770 -21.419 1.00 99.75 170 LEU D C 1
ATOM 10185 O O . LEU D 1 190 ? -19.341 -5.898 -21.517 1.00 92.36 170 LEU D O 1
ATOM 10190 N N . GLU D 1 191 ? -17.726 -4.393 -22.084 1.00 27.65 171 GLU D N 1
ATOM 10191 C CA . GLU D 1 191 ? -16.854 -5.190 -22.938 1.00 99.75 171 GLU D CA 1
ATOM 10192 C C . GLU D 1 191 ? -16.413 -6.140 -21.832 1.00 14.68 171 GLU D C 1
ATOM 10193 O O . GLU D 1 191 ? -16.951 -7.227 -21.642 1.00 99.75 171 GLU D O 1
ATOM 10199 N N . ALA D 1 192 ? -15.399 -5.660 -21.123 1.00 53.34 172 ALA D N 1
ATOM 10200 C CA . ALA D 1 192 ? -14.637 -6.261 -20.038 1.00 42.05 172 ALA D CA 1
ATOM 10201 C C . ALA D 1 192 ? -15.288 -7.416 -19.326 1.00 99.75 172 ALA D C 1
ATOM 10202 O O . ALA D 1 192 ? -14.637 -8.451 -19.283 1.00 29.84 172 ALA D O 1
ATOM 10204 N N . LEU D 1 193 ? -16.519 -7.251 -18.843 1.00 37.04 173 LEU D N 1
ATOM 10205 C CA . LEU D 1 193 ? -17.342 -8.220 -18.111 1.00 74.76 173 LEU D CA 1
ATOM 10206 C C . LEU D 1 193 ? -18.582 -8.451 -18.954 1.00 67.57 173 LEU D C 1
ATOM 10207 O O . LEU D 1 193 ? -19.663 -7.958 -18.619 1.00 37.63 173 LEU D O 1
ATOM 10212 N N . LYS D 1 194 ? -18.393 -9.148 -20.079 1.00 99.75 174 LYS D N 1
ATOM 10213 C CA . LYS D 1 194 ? -19.448 -9.401 -21.032 1.00 99.75 174 LYS D CA 1
ATOM 10214 C C . LYS D 1 194 ? -19.974 -10.770 -20.636 1.00 18.33 174 LYS D C 1
ATOM 10215 O O . LYS D 1 194 ? -19.417 -11.367 -19.707 1.00 54.67 174 LYS D O 1
ATOM 10221 N N . ASP D 1 195 ? -20.952 -11.293 -21.368 1.00 99.75 175 ASP D N 1
ATOM 10222 C CA . ASP D 1 195 ? -21.436 -12.646 -21.098 1.00 71.39 175 ASP D CA 1
ATOM 10223 C C . ASP D 1 195 ? -22.004 -12.862 -19.696 1.00 99.50 175 ASP D C 1
ATOM 10224 O O . ASP D 1 195 ? -22.866 -13.732 -19.547 1.00 31.98 175 ASP D O 1
ATOM 10229 N N . ARG D 1 196 ? -21.496 -12.120 -18.706 1.00 36.24 176 ARG D N 1
ATOM 10230 C CA . ARG D 1 196 ? -21.912 -12.224 -17.313 1.00 34.69 176 ARG D CA 1
ATOM 10231 C C . ARG D 1 196 ? -22.921 -11.207 -16.751 1.00 60.91 176 ARG D C 1
ATOM 10232 O O . ARG D 1 196 ? -22.990 -10.057 -17.190 1.00 38.71 176 ARG D O 1
ATOM 10240 N N . PRO D 1 197 ? -23.700 -11.665 -15.770 1.00 50.00 177 PRO D N 1
ATOM 10241 C CA . PRO D 1 197 ? -24.701 -10.879 -15.068 1.00 31.85 177 PRO D CA 1
ATOM 10242 C C . PRO D 1 197 ? -23.901 -9.944 -14.167 1.00 99.75 177 PRO D C 1
ATOM 10243 O O . PRO D 1 197 ? -22.991 -10.383 -13.424 1.00 32.58 177 PRO D O 1
ATOM 10247 N N . LEU D 1 198 ? -24.267 -8.666 -14.273 1.00 45.68 178 LEU D N 1
ATOM 10248 C CA . LEU D 1 198 ? -23.609 -7.594 -13.563 1.00 24.52 178 LEU D CA 1
ATOM 10249 C C . LEU D 1 198 ? -24.512 -6.679 -12.760 1.00 32.25 178 LEU D C 1
ATOM 10250 O O . LEU D 1 198 ? -25.732 -6.611 -12.976 1.00 35.53 178 LEU D O 1
ATOM 10255 N N . TYR D 1 199 ? -23.856 -5.984 -11.833 1.00 43.55 179 TYR D N 1
ATOM 10256 C CA . TYR D 1 199 ? -24.466 -4.972 -10.976 1.00 51.10 179 TYR D CA 1
ATOM 10257 C C . TYR D 1 199 ? -23.366 -3.955 -10.732 1.00 16.45 179 TYR D C 1
ATOM 10258 O O . TYR D 1 199 ? -22.158 -4.264 -10.616 1.00 30.38 179 TYR D O 1
ATOM 10267 N N . ALA D 1 200 ? -23.798 -2.709 -10.674 1.00 41.55 180 ALA D N 1
ATOM 10268 C CA . ALA D 1 200 ? -22.842 -1.639 -10.464 1.00 43.05 180 ALA D CA 1
ATOM 10269 C C . ALA D 1 200 ? -22.894 -1.155 -9.023 1.00 26.42 180 ALA D C 1
ATOM 10270 O O . ALA D 1 200 ? -23.948 -0.857 -8.435 1.00 38.01 180 ALA D O 1
ATOM 10272 N N . GLU D 1 201 ? -21.718 -1.042 -8.436 1.00 24.52 181 GLU D N 1
ATOM 10273 C CA . GLU D 1 201 ? -21.763 -0.534 -7.073 1.00 22.03 181 GLU D CA 1
ATOM 10274 C C . GLU D 1 201 ? -21.191 0.873 -6.887 1.00 99.75 181 GLU D C 1
ATOM 10275 O O . GLU D 1 201 ? -20.157 1.265 -7.493 1.00 16.13 181 GLU D O 1
ATOM 10281 N N . LYS D 1 202 ? -21.876 1.595 -6.001 1.00 29.58 182 LYS D N 1
ATOM 10282 C CA . LYS D 1 202 ? -21.486 2.971 -5.641 1.00 25.84 182 LYS D CA 1
ATOM 10283 C C . LYS D 1 202 ? -20.106 2.890 -4.977 1.00 31.06 182 LYS D C 1
ATOM 10284 O O . LYS D 1 202 ? -19.800 1.957 -4.241 1.00 25.72 182 LYS D O 1
ATOM 10290 N N . TRP D 1 203 ? -19.251 3.863 -5.257 1.00 27.83 183 TRP D N 1
ATOM 10291 C CA . TRP D 1 203 ? -17.909 3.836 -4.685 1.00 24.89 183 TRP D CA 1
ATOM 10292 C C . TRP D 1 203 ? -17.686 3.764 -3.171 1.00 32.74 183 TRP D C 1
ATOM 10293 O O . TRP D 1 203 ? -18.372 4.428 -2.406 1.00 17.08 183 TRP D O 1
ATOM 10304 N N . ALA D 1 204 ? -16.673 3.035 -2.735 1.00 16.12 184 ALA D N 1
ATOM 10305 C CA . ALA D 1 204 ? -16.385 3.032 -1.314 1.00 7.62 184 ALA D CA 1
ATOM 10306 C C . ALA D 1 204 ? -15.110 3.811 -1.159 1.00 8.80 184 ALA D C 1
ATOM 10307 O O . ALA D 1 204 ? -14.101 3.256 -1.618 1.00 20.70 184 ALA D O 1
ATOM 10309 N N . TYR D 1 205 ? -15.134 4.982 -0.488 1.00 15.33 185 TYR D N 1
ATOM 10310 C CA . TYR D 1 205 ? -13.930 5.773 -0.224 1.00 99.75 185 TYR D CA 1
ATOM 10311 C C . TYR D 1 205 ? -13.349 5.216 1.060 1.00 22.80 185 TYR D C 1
ATOM 10312 O O . TYR D 1 205 ? -13.530 5.765 2.131 1.00 41.60 185 TYR D O 1
ATOM 10321 N N . PHE D 1 206 ? -12.663 4.090 0.929 1.00 21.93 186 PHE D N 1
ATOM 10322 C CA . PHE D 1 206 ? -12.109 3.418 2.070 1.00 36.08 186 PHE D CA 1
ATOM 10323 C C . PHE D 1 206 ? -10.646 3.821 2.307 1.00 22.86 186 PHE D C 1
ATOM 10324 O O . PHE D 1 206 ? -9.842 3.937 1.385 1.00 18.92 186 PHE D O 1
ATOM 10332 N N . LYS D 1 207 ? -10.303 4.020 3.571 1.00 7.21 187 LYS D N 1
ATOM 10333 C CA . LYS D 1 207 ? -8.920 4.328 3.917 1.00 14.13 187 LYS D CA 1
ATOM 10334 C C . LYS D 1 207 ? -8.226 3.023 4.263 1.00 99.75 187 LYS D C 1
ATOM 10335 O O . LYS D 1 207 ? -6.996 2.992 4.379 1.00 20.13 187 LYS D O 1
ATOM 10341 N N . MET D 1 208 ? -8.996 1.957 4.467 1.00 41.17 188 MET D N 1
ATOM 10342 C CA . MET D 1 208 ? -8.369 0.696 4.823 1.00 17.99 188 MET D CA 1
ATOM 10343 C C . MET D 1 208 ? -9.253 -0.491 4.541 1.00 19.23 188 MET D C 1
ATOM 10344 O O . MET D 1 208 ? -10.463 -0.381 4.652 1.00 19.20 188 MET D O 1
ATOM 10349 N N . GLU D 1 209 ? -8.623 -1.598 4.165 1.00 11.95 189 GLU D N 1
ATOM 10350 C CA . GLU D 1 209 ? -9.370 -2.827 3.921 1.00 4.68 189 GLU D CA 1
ATOM 10351 C C . GLU D 1 209 ? -9.138 -3.782 5.062 1.00 17.61 189 GLU D C 1
ATOM 10352 O O . GLU D 1 209 ? -7.998 -4.095 5.416 1.00 24.45 189 GLU D O 1
ATOM 10358 N N . LEU D 1 210 ? -10.262 -4.211 5.632 1.00 17.51 190 LEU D N 1
ATOM 10359 C CA . LEU D 1 210 ? -10.270 -5.112 6.791 1.00 18.08 190 LEU D CA 1
ATOM 10360 C C . LEU D 1 210 ? -10.869 -6.488 6.571 1.00 23.70 190 LEU D C 1
ATOM 10361 O O . LEU D 1 210 ? -11.790 -6.721 5.776 1.00 16.10 190 LEU D O 1
ATOM 10366 N N . ALA D 1 211 ? -10.374 -7.445 7.330 1.00 15.21 191 ALA D N 1
ATOM 10367 C CA . ALA D 1 211 ? -10.980 -8.763 7.147 1.00 4.23 191 ALA D CA 1
ATOM 10368 C C . ALA D 1 211 ? -11.192 -9.306 8.559 1.00 50.60 191 ALA D C 1
ATOM 10369 O O . ALA D 1 211 ? -10.410 -8.971 9.428 1.00 15.81 191 ALA D O 1
ATOM 10371 N N . VAL D 1 212 ? -12.222 -10.113 8.812 1.00 28.99 192 VAL D N 1
ATOM 10372 C CA . VAL D 1 212 ? -12.465 -10.735 10.123 1.00 25.48 192 VAL D CA 1
ATOM 10373 C C . VAL D 1 212 ? -12.838 -12.189 9.788 1.00 21.91 192 VAL D C 1
ATOM 10374 O O . VAL D 1 212 ? -13.631 -12.457 8.850 1.00 3.91 192 VAL D O 1
ATOM 10378 N N . ILE D 1 213 ? -12.262 -13.121 10.550 1.00 25.38 193 ILE D N 1
ATOM 10379 C CA . ILE D 1 213 ? -12.537 -14.548 10.348 1.00 8.59 193 ILE D CA 1
ATOM 10380 C C . ILE D 1 213 ? -13.624 -14.909 11.361 1.00 10.34 193 ILE D C 1
ATOM 10381 O O . ILE D 1 213 ? -13.492 -14.637 12.587 1.00 4.47 193 ILE D O 1
ATOM 10386 N N . VAL D 1 214 ? -14.709 -15.457 10.808 1.00 7.72 194 VAL D N 1
ATOM 10387 C CA . VAL D 1 214 ? -15.821 -15.789 11.689 1.00 29.85 194 VAL D CA 1
ATOM 10388 C C . VAL D 1 214 ? -16.002 -17.282 11.801 1.00 14.57 194 VAL D C 1
ATOM 10389 O O . VAL D 1 214 ? -15.933 -17.999 10.809 1.00 18.62 194 VAL D O 1
ATOM 10393 N N . VAL D 1 215 ? -16.294 -17.694 13.034 1.00 7.04 195 VAL D N 1
ATOM 10394 C CA . VAL D 1 215 ? -16.595 -19.086 13.340 1.00 19.15 195 VAL D CA 1
ATOM 10395 C C . VAL D 1 215 ? -18.036 -19.226 13.857 1.00 24.82 195 VAL D C 1
ATOM 10396 O O . VAL D 1 215 ? -18.445 -18.674 14.890 1.00 16.09 195 VAL D O 1
ATOM 10400 N N . LYS D 1 216 ? -18.807 -20.001 13.108 1.00 17.30 196 LYS D N 1
ATOM 10401 C CA . LYS D 1 216 ? -20.209 -20.205 13.445 1.00 6.20 196 LYS D CA 1
ATOM 10402 C C . LYS D 1 216 ? -20.341 -21.667 13.806 1.00 16.21 196 LYS D C 1
ATOM 10403 O O . LYS D 1 216 ? -20.100 -22.539 13.014 1.00 15.42 196 LYS D O 1
ATOM 10409 N N . THR D 1 217 ? -20.691 -21.868 15.063 1.00 12.44 197 THR D N 1
ATOM 10410 C CA . THR D 1 217 ? -20.923 -23.161 15.707 1.00 28.67 197 THR D CA 1
ATOM 10411 C C . THR D 1 217 ? -22.464 -23.330 15.799 1.00 45.29 197 THR D C 1
ATOM 10412 O O . THR D 1 217 ? -23.236 -22.395 15.556 1.00 27.41 197 THR D O 1
ATOM 10416 N N . LYS D 1 218 ? -22.914 -24.520 16.180 1.00 18.40 198 LYS D N 1
ATOM 10417 C CA . LYS D 1 218 ? -24.332 -24.866 16.341 1.00 27.17 198 LYS D CA 1
ATOM 10418 C C . LYS D 1 218 ? -25.096 -23.770 17.112 1.00 10.09 198 LYS D C 1
ATOM 10419 O O . LYS D 1 218 ? -26.187 -23.335 16.745 1.00 73.34 198 LYS D O 1
ATOM 10425 N N . ASP D 1 219 ? -24.386 -23.338 18.155 1.00 23.12 199 ASP D N 1
ATOM 10426 C CA . ASP D 1 219 ? -24.733 -22.376 19.179 1.00 40.03 199 ASP D CA 1
ATOM 10427 C C . ASP D 1 219 ? -24.443 -20.880 19.108 1.00 32.35 199 ASP D C 1
ATOM 10428 O O . ASP D 1 219 ? -25.204 -20.048 19.618 1.00 65.54 199 ASP D O 1
ATOM 10433 N N . GLU D 1 220 ? -23.270 -20.559 18.593 1.00 21.46 200 GLU D N 1
ATOM 10434 C CA . GLU D 1 220 ? -22.822 -19.189 18.628 1.00 22.43 200 GLU D CA 1
ATOM 10435 C C . GLU D 1 220 ? -22.038 -18.750 17.450 1.00 30.86 200 GLU D C 1
ATOM 10436 O O . GLU D 1 220 ? -21.684 -19.549 16.595 1.00 35.96 200 GLU D O 1
ATOM 10442 N N . VAL D 1 221 ? -21.773 -17.451 17.488 1.00 21.09 201 VAL D N 1
ATOM 10443 C CA . VAL D 1 221 ? -20.978 -16.855 16.458 1.00 16.69 201 VAL D CA 1
ATOM 10444 C C . VAL D 1 221 ? -19.840 -16.166 17.213 1.00 36.98 201 VAL D C 1
ATOM 10445 O O . VAL D 1 221 ? -19.996 -15.252 18.009 1.00 13.67 201 VAL D O 1
ATOM 10449 N N . LEU D 1 222 ? -18.647 -16.670 16.980 1.00 12.09 202 LEU D N 1
ATOM 10450 C CA . LEU D 1 222 ? -17.451 -16.100 17.588 1.00 19.03 202 LEU D CA 1
ATOM 10451 C C . LEU D 1 222 ? -16.625 -15.708 16.364 1.00 38.22 202 LEU D C 1
ATOM 10452 O O . LEU D 1 222 ? -16.911 -16.067 15.197 1.00 24.14 202 LEU D O 1
ATOM 10457 N N . SER D 1 223 ? -15.575 -14.959 16.667 1.00 12.18 203 SER D N 1
ATOM 10458 C CA . SER D 1 223 ? -14.721 -14.465 15.621 1.00 26.87 203 SER D CA 1
ATOM 10459 C C . SER D 1 223 ? -13.306 -14.144 16.084 1.00 26.55 203 SER D C 1
ATOM 10460 O O . SER D 1 223 ? -13.011 -14.016 17.262 1.00 18.68 203 SER D O 1
ATOM 10463 N N . TYR D 1 224 ? -12.397 -14.030 15.140 1.00 17.43 204 TYR D N 1
ATOM 10464 C CA . TYR D 1 224 ? -11.043 -13.669 15.478 1.00 20.00 204 TYR D CA 1
ATOM 10465 C C . TYR D 1 224 ? -11.024 -12.139 15.301 1.00 11.75 204 TYR D C 1
ATOM 10466 O O . TYR D 1 224 ? -11.956 -11.513 14.801 1.00 22.59 204 TYR D O 1
ATOM 10475 N N . PRO D 1 225 ? -9.863 -11.583 15.628 1.00 16.02 205 PRO D N 1
ATOM 10476 C CA . PRO D 1 225 ? -9.712 -10.148 15.563 1.00 16.30 205 PRO D CA 1
ATOM 10477 C C . PRO D 1 225 ? -9.734 -9.601 14.165 1.00 12.92 205 PRO D C 1
ATOM 10478 O O . PRO D 1 225 ? -9.671 -10.375 13.202 1.00 10.01 205 PRO D O 1
ATOM 10482 N N . THR D 1 226 ? -9.910 -8.277 14.053 1.00 25.42 206 THR D N 1
ATOM 10483 C CA . THR D 1 226 ? -9.953 -7.598 12.738 1.00 25.99 206 THR D CA 1
ATOM 10484 C C . THR D 1 226 ? -8.504 -7.505 12.238 1.00 22.73 206 THR D C 1
ATOM 10485 O O . THR D 1 226 ? -7.597 -7.183 12.982 1.00 13.02 206 THR D O 1
ATOM 10489 N N . VAL D 1 227 ? -8.215 -7.791 10.980 1.00 26.22 207 VAL D N 1
ATOM 10490 C CA . VAL D 1 227 ? -6.829 -7.669 10.544 1.00 19.07 207 VAL D CA 1
ATOM 10491 C C . VAL D 1 227 ? -6.822 -6.682 9.374 1.00 21.27 207 VAL D C 1
ATOM 10492 O O . VAL D 1 227 ? -7.853 -6.338 8.801 1.00 14.19 207 VAL D O 1
ATOM 10496 N N . GLU D 1 228 ? -5.652 -6.287 8.920 1.00 28.86 208 GLU D N 1
ATOM 10497 C CA . GLU D 1 228 ? -5.718 -5.386 7.787 1.00 7.99 208 GLU D CA 1
ATOM 10498 C C . GLU D 1 228 ? -5.095 -6.028 6.599 1.00 24.75 208 GLU D C 1
ATOM 10499 O O . GLU D 1 228 ? -3.947 -6.516 6.642 1.00 21.86 208 GLU D O 1
ATOM 10505 N N . THR D 1 229 ? -5.885 -5.969 5.538 1.00 18.84 209 THR D N 1
ATOM 10506 C CA . THR D 1 229 ? -5.476 -6.587 4.283 1.00 20.48 209 THR D CA 1
ATOM 10507 C C . THR D 1 229 ? -5.062 -5.620 3.214 1.00 37.40 209 THR D C 1
ATOM 10508 O O . THR D 1 229 ? -5.747 -4.688 2.884 1.00 19.82 209 THR D O 1
ATOM 10512 N N . VAL D 1 230 ? -3.894 -5.864 2.678 1.00 14.74 210 VAL D N 1
ATOM 10513 C CA . VAL D 1 230 ? -3.395 -5.055 1.606 1.00 41.30 210 VAL D CA 1
ATOM 10514 C C . VAL D 1 230 ? -3.315 -5.913 0.332 1.00 23.22 210 VAL D C 1
ATOM 10515 O O . VAL D 1 230 ? -2.729 -7.011 0.240 1.00 23.40 210 VAL D O 1
ATOM 10519 N N . GLN D 1 231 ? -3.904 -5.342 -0.702 1.00 13.45 211 GLN D N 1
ATOM 10520 C CA . GLN D 1 231 ? -3.894 -6.017 -1.982 1.00 49.12 211 GLN D CA 1
ATOM 10521 C C . GLN D 1 231 ? -2.903 -5.455 -2.985 1.00 25.13 211 GLN D C 1
ATOM 10522 O O . GLN D 1 231 ? -2.279 -4.412 -2.835 1.00 54.51 211 GLN D O 1
ATOM 10528 N N . GLU D 1 232 ? -2.752 -6.196 -4.065 1.00 44.89 212 GLU D N 1
ATOM 10529 C CA . GLU D 1 232 ? -1.812 -5.734 -5.048 1.00 32.31 212 GLU D CA 1
ATOM 10530 C C . GLU D 1 232 ? -2.115 -6.391 -6.386 1.00 39.75 212 GLU D C 1
ATOM 10531 O O . GLU D 1 232 ? -1.898 -7.587 -6.551 1.00 39.25 212 GLU D O 1
ATOM 10537 N N . ASP D 1 233 ? -2.623 -5.595 -7.322 1.00 36.32 213 ASP D N 1
ATOM 10538 C CA . ASP D 1 233 ? -2.965 -6.126 -8.631 1.00 31.93 213 ASP D CA 1
ATOM 10539 C C . ASP D 1 233 ? -4.188 -7.018 -8.464 1.00 27.17 213 ASP D C 1
ATOM 10540 O O . ASP D 1 233 ? -4.302 -8.081 -9.099 1.00 38.40 213 ASP D O 1
ATOM 10545 N N . SER D 1 234 ? -5.075 -6.552 -7.584 1.00 35.69 214 SER D N 1
ATOM 10546 C CA . SER D 1 234 ? -6.341 -7.194 -7.217 1.00 24.09 214 SER D CA 1
ATOM 10547 C C . SER D 1 234 ? -6.337 -8.549 -6.456 1.00 99.75 214 SER D C 1
ATOM 10548 O O . SER D 1 234 ? -7.341 -9.256 -6.328 1.00 23.98 214 SER D O 1
ATOM 10551 N N . ILE D 1 235 ? -5.188 -8.924 -5.912 1.00 25.44 215 ILE D N 1
ATOM 10552 C CA . ILE D 1 235 ? -5.065 -10.183 -5.196 1.00 25.11 215 ILE D CA 1
ATOM 10553 C C . ILE D 1 235 ? -4.371 -9.887 -3.885 1.00 26.99 215 ILE D C 1
ATOM 10554 O O . ILE D 1 235 ? -3.438 -9.062 -3.914 1.00 24.44 215 ILE D O 1
ATOM 10559 N N . CYS D 1 236 ? -4.755 -10.604 -2.818 1.00 27.32 216 CYS D N 1
ATOM 10560 C CA . CYS D 1 236 ? -4.231 -10.464 -1.459 1.00 40.38 216 CYS D CA 1
ATOM 10561 C C . CYS D 1 236 ? -2.723 -10.455 -1.490 1.00 28.39 216 CYS D C 1
ATOM 10562 O O . CYS D 1 236 ? -2.183 -11.325 -2.160 1.00 34.33 216 CYS D O 1
ATOM 10565 N N . LYS D 1 237 ? -2.041 -9.520 -0.825 1.00 23.56 217 LYS D N 1
ATOM 10566 C CA . LYS D 1 237 ? -0.588 -9.655 -0.868 1.00 3.42 217 LYS D CA 1
ATOM 10567 C C . LYS D 1 237 ? -0.145 -9.768 0.557 1.00 22.09 217 LYS D C 1
ATOM 10568 O O . LYS D 1 237 ? 0.590 -10.665 0.950 1.00 25.64 217 LYS D O 1
ATOM 10574 N N . LEU D 1 238 ? -0.625 -8.801 1.326 1.00 34.15 218 LEU D N 1
ATOM 10575 C CA . LEU D 1 238 ? -0.207 -8.733 2.714 1.00 11.37 218 LEU D CA 1
ATOM 10576 C C . LEU D 1 238 ? -1.327 -8.676 3.756 1.00 28.51 218 LEU D C 1
ATOM 10577 O O . LEU D 1 238 ? -2.388 -8.109 3.495 1.00 9.71 218 LEU D O 1
ATOM 10582 N N . VAL D 1 239 ? -1.089 -9.284 4.920 1.00 16.50 219 VAL D N 1
ATOM 10583 C CA . VAL D 1 239 ? -2.057 -9.279 6.004 1.00 22.02 219 VAL D CA 1
ATOM 10584 C C . VAL D 1 239 ? -1.332 -8.958 7.291 1.00 18.05 219 VAL D C 1
ATOM 10585 O O . VAL D 1 239 ? -0.258 -9.529 7.627 1.00 16.13 219 VAL D O 1
ATOM 10589 N N . TYR D 1 240 ? -1.900 -7.945 7.936 1.00 19.44 220 TYR D N 1
ATOM 10590 C CA . TYR D 1 240 ? -1.401 -7.401 9.208 1.00 19.28 220 TYR D CA 1
ATOM 10591 C C . TYR D 1 240 ? -2.443 -7.692 10.269 1.00 30.13 220 TYR D C 1
ATOM 10592 O O . TYR D 1 240 ? -3.578 -7.187 10.225 1.00 22.92 220 TYR D O 1
ATOM 10601 N N . ALA D 1 241 ? -2.009 -8.520 11.207 1.00 16.43 221 ALA D N 1
ATOM 10602 C CA . ALA D 1 241 ? -2.811 -9.051 12.297 1.00 9.44 221 ALA D CA 1
ATOM 10603 C C . ALA D 1 241 ? -2.222 -8.763 13.652 1.00 6.71 221 ALA D C 1
ATOM 10604 O O . ALA D 1 241 ? -1.194 -9.310 14.016 1.00 22.40 221 ALA D O 1
ATOM 10606 N N . PRO D 1 242 ? -2.879 -7.922 14.422 1.00 22.96 222 PRO D N 1
ATOM 10607 C CA . PRO D 1 242 ? -4.099 -7.279 13.996 1.00 37.66 222 PRO D CA 1
ATOM 10608 C C . PRO D 1 242 ? -3.802 -6.047 13.140 1.00 22.01 222 PRO D C 1
ATOM 10609 O O . PRO D 1 242 ? -2.638 -5.606 13.042 1.00 18.39 222 PRO D O 1
ATOM 10613 N N . ALA D 1 243 ? -4.878 -5.502 12.561 1.00 29.57 223 ALA D N 1
ATOM 10614 C CA . ALA D 1 243 ? -4.865 -4.307 11.689 1.00 35.53 223 ALA D CA 1
ATOM 10615 C C . ALA D 1 243 ? -3.997 -3.169 12.252 1.00 48.97 223 ALA D C 1
ATOM 10616 O O . ALA D 1 243 ? -3.994 -2.834 13.431 1.00 8.09 223 ALA D O 1
ATOM 10618 N N . ARG D 1 244 ? -3.174 -2.560 11.432 1.00 27.74 224 ARG D N 1
ATOM 10619 C CA . ARG D 1 244 ? -2.320 -1.548 12.033 1.00 28.24 224 ARG D CA 1
ATOM 10620 C C . ARG D 1 244 ? -3.029 -0.243 12.339 1.00 29.85 224 ARG D C 1
ATOM 10621 O O . ARG D 1 244 ? -3.837 0.222 11.542 1.00 28.82 224 ARG D O 1
ATOM 10629 N N . ASN D 1 245 ? -2.701 0.361 13.474 1.00 44.09 225 ASN D N 1
ATOM 10630 C CA . ASN D 1 245 ? -3.319 1.630 13.875 1.00 16.43 225 ASN D CA 1
ATOM 10631 C C . ASN D 1 245 ? -4.793 1.855 13.613 1.00 19.71 225 ASN D C 1
ATOM 10632 O O . ASN D 1 245 ? -5.241 2.811 12.975 1.00 44.69 225 ASN D O 1
ATOM 10637 N N . VAL D 1 246 ? -5.524 0.889 14.136 1.00 25.75 226 VAL D N 1
ATOM 10638 C CA . VAL D 1 246 ? -6.971 0.882 14.073 1.00 35.71 226 VAL D CA 1
ATOM 10639 C C . VAL D 1 246 ? -7.310 0.780 15.559 1.00 99.75 226 VAL D C 1
ATOM 10640 O O . VAL D 1 246 ? -6.913 -0.204 16.173 1.00 30.47 226 VAL D O 1
ATOM 10644 N N . SER D 1 247 ? -7.971 1.785 16.140 1.00 18.84 227 SER D N 1
ATOM 10645 C CA . SER D 1 247 ? -8.315 1.759 17.565 1.00 19.80 227 SER D CA 1
ATOM 10646 C C . SER D 1 247 ? -8.985 0.452 17.874 1.00 23.85 227 SER D C 1
ATOM 10647 O O . SER D 1 247 ? -9.462 -0.205 16.968 1.00 18.41 227 SER D O 1
ATOM 10650 N N . ASP D 1 248 ? -9.028 0.075 19.136 1.00 16.78 228 ASP D N 1
ATOM 10651 C CA . ASP D 1 248 ? -9.685 -1.161 19.520 1.00 17.28 228 ASP D CA 1
ATOM 10652 C C . ASP D 1 248 ? -11.187 -1.076 19.261 1.00 43.46 228 ASP D C 1
ATOM 10653 O O . ASP D 1 248 ? -11.915 -2.030 19.037 1.00 22.40 228 ASP D O 1
ATOM 10658 N N . ALA D 1 249 ? -11.741 0.109 19.352 1.00 20.33 229 ALA D N 1
ATOM 10659 C CA . ALA D 1 249 ? -13.166 0.131 19.118 1.00 11.84 229 ALA D CA 1
ATOM 10660 C C . ALA D 1 249 ? -13.448 -0.180 17.648 1.00 8.75 229 ALA D C 1
ATOM 10661 O O . ALA D 1 249 ? -14.450 -0.761 17.282 1.00 19.08 229 ALA D O 1
ATOM 10663 N N . ILE D 1 250 ? -12.562 0.211 16.754 1.00 12.85 230 ILE D N 1
ATOM 10664 C CA . ILE D 1 250 ? -12.790 -0.045 15.343 1.00 51.16 230 ILE D CA 1
ATOM 10665 C C . ILE D 1 250 ? -12.630 -1.521 15.215 1.00 26.07 230 ILE D C 1
ATOM 10666 O O . ILE D 1 250 ? -13.469 -2.201 14.655 1.00 26.60 230 ILE D O 1
ATOM 10671 N N . ASN D 1 251 ? -11.543 -2.021 15.760 1.00 17.62 231 ASN D N 1
ATOM 10672 C CA . ASN D 1 251 ? -11.387 -3.452 15.655 1.00 27.81 231 ASN D CA 1
ATOM 10673 C C . ASN D 1 251 ? -12.638 -4.228 16.014 1.00 21.64 231 ASN D C 1
ATOM 10674 O O . ASN D 1 251 ? -13.201 -4.996 15.229 1.00 19.46 231 ASN D O 1
ATOM 10679 N N . GLN D 1 252 ? -13.067 -4.038 17.244 1.00 20.48 232 GLN D N 1
ATOM 10680 C CA . GLN D 1 252 ? -14.227 -4.713 17.780 1.00 15.82 232 GLN D CA 1
ATOM 10681 C C . GLN D 1 252 ? -15.467 -4.546 16.963 1.00 25.15 232 GLN D C 1
ATOM 10682 O O . GLN D 1 252 ? -16.306 -5.431 16.907 1.00 31.98 232 GLN D O 1
ATOM 10688 N N . LYS D 1 253 ? -15.571 -3.372 16.359 1.00 43.47 233 LYS D N 1
ATOM 10689 C CA . LYS D 1 253 ? -16.715 -2.954 15.557 1.00 24.71 233 LYS D CA 1
ATOM 10690 C C . LYS D 1 253 ? -16.793 -3.749 14.274 1.00 15.39 233 LYS D C 1
ATOM 10691 O O . LYS D 1 253 ? -17.853 -4.170 13.825 1.00 15.89 233 LYS D O 1
ATOM 10697 N N . ALA D 1 254 ? -15.638 -3.960 13.669 1.00 13.85 234 ALA D N 1
ATOM 10698 C CA . ALA D 1 254 ? -15.609 -4.720 12.451 1.00 31.11 234 ALA D CA 1
ATOM 10699 C C . ALA D 1 254 ? -16.051 -6.122 12.857 1.00 17.12 234 ALA D C 1
ATOM 10700 O O . ALA D 1 254 ? -16.812 -6.803 12.131 1.00 18.10 234 ALA D O 1
ATOM 10702 N N . GLN D 1 255 ? -15.574 -6.580 14.019 1.00 9.44 235 GLN D N 1
ATOM 10703 C CA . GLN D 1 255 ? -15.955 -7.924 14.478 1.00 17.98 235 GLN D CA 1
ATOM 10704 C C . GLN D 1 255 ? -17.430 -8.189 14.660 1.00 17.74 235 GLN D C 1
ATOM 10705 O O . GLN D 1 255 ? -18.013 -9.196 14.218 1.00 26.73 235 GLN D O 1
ATOM 10711 N N . GLU D 1 256 ? -18.017 -7.232 15.358 1.00 19.53 236 GLU D N 1
ATOM 10712 C CA . GLU D 1 256 ? -19.431 -7.203 15.683 1.00 17.17 236 GLU D CA 1
ATOM 10713 C C . GLU D 1 256 ? -20.204 -7.183 14.364 1.00 25.82 236 GLU D C 1
ATOM 10714 O O . GLU D 1 256 ? -21.135 -7.933 14.148 1.00 14.19 236 GLU D O 1
ATOM 10720 N N . LEU D 1 257 ? -19.787 -6.343 13.430 1.00 16.85 237 LEU D N 1
ATOM 10721 C CA . LEU D 1 257 ? -20.508 -6.338 12.196 1.00 12.96 237 LEU D CA 1
ATOM 10722 C C . LEU D 1 257 ? -20.344 -7.681 11.487 1.00 39.75 237 LEU D C 1
ATOM 10723 O O . LEU D 1 257 ? -21.295 -8.261 10.982 1.00 12.73 237 LEU D O 1
ATOM 10728 N N . ALA D 1 258 ? -19.126 -8.185 11.425 1.00 22.80 238 ALA D N 1
ATOM 10729 C CA . ALA D 1 258 ? -18.902 -9.450 10.749 1.00 9.65 238 ALA D CA 1
ATOM 10730 C C . ALA D 1 258 ? -19.748 -10.605 11.290 1.00 20.87 238 ALA D C 1
ATOM 10731 O O . ALA D 1 258 ? -20.291 -11.428 10.569 1.00 9.33 238 ALA D O 1
ATOM 10733 N N . ARG D 1 259 ? -19.887 -10.652 12.595 1.00 5.53 239 ARG D N 1
ATOM 10734 C CA . ARG D 1 259 ? -20.670 -11.713 13.237 1.00 20.01 239 ARG D CA 1
ATOM 10735 C C . ARG D 1 259 ? -22.144 -11.630 12.958 1.00 41.49 239 ARG D C 1
ATOM 10736 O O . ARG D 1 259 ? -22.843 -12.632 12.735 1.00 15.88 239 ARG D O 1
ATOM 10744 N N . LYS D 1 260 ? -22.570 -10.379 12.987 1.00 28.93 240 LYS D N 1
ATOM 10745 C CA . LYS D 1 260 ? -23.957 -10.112 12.727 1.00 19.19 240 LYS D CA 1
ATOM 10746 C C . LYS D 1 260 ? -24.197 -10.550 11.297 1.00 19.63 240 LYS D C 1
ATOM 10747 O O . LYS D 1 260 ? -25.173 -11.236 11.067 1.00 20.70 240 LYS D O 1
ATOM 10753 N N . ALA D 1 261 ? -23.374 -10.191 10.313 1.00 5.08 241 ALA D N 1
ATOM 10754 C CA . ALA D 1 261 ? -23.742 -10.668 8.982 1.00 22.34 241 ALA D CA 1
ATOM 10755 C C . ALA D 1 261 ? -23.650 -12.194 8.890 1.00 11.31 241 ALA D C 1
ATOM 10756 O O . ALA D 1 261 ? -24.489 -12.873 8.292 1.00 18.21 241 ALA D O 1
ATOM 10758 N N . VAL D 1 262 ? -22.614 -12.757 9.501 1.00 18.91 242 VAL D N 1
ATOM 10759 C CA . VAL D 1 262 ? -22.526 -14.193 9.363 1.00 11.79 242 VAL D CA 1
ATOM 10760 C C . VAL D 1 262 ? -23.666 -14.821 10.158 1.00 23.30 242 VAL D C 1
ATOM 10761 O O . VAL D 1 262 ? -24.054 -15.932 9.879 1.00 20.44 242 VAL D O 1
ATOM 10765 N N . ALA D 1 263 ? -24.227 -14.153 11.145 1.00 11.48 243 ALA D N 1
ATOM 10766 C CA . ALA D 1 263 ? -25.360 -14.801 11.838 1.00 13.96 243 ALA D CA 1
ATOM 10767 C C . ALA D 1 263 ? -26.560 -14.941 10.886 1.00 32.20 243 ALA D C 1
ATOM 10768 O O . ALA D 1 263 ? -27.441 -15.782 11.091 1.00 11.45 243 ALA D O 1
ATOM 10770 N N . ALA D 1 264 ? -26.625 -14.115 9.844 1.00 13.71 244 ALA D N 1
ATOM 10771 C CA . ALA D 1 264 ? -27.757 -14.175 8.928 1.00 11.96 244 ALA D CA 1
ATOM 10772 C C . ALA D 1 264 ? -27.878 -15.375 7.994 1.00 49.73 244 ALA D C 1
ATOM 10773 O O . ALA D 1 264 ? -28.744 -15.435 7.134 1.00 21.91 244 ALA D O 1
ATOM 10775 N N . PHE D 1 265 ? -27.041 -16.382 8.203 1.00 14.36 245 PHE D N 1
ATOM 10776 C CA . PHE D 1 265 ? -27.081 -17.585 7.405 1.00 17.45 245 PHE D CA 1
ATOM 10777 C C . PHE D 1 265 ? -27.182 -18.861 8.203 1.00 27.27 245 PHE D C 1
ATOM 10778 O O . PHE D 1 265 ? -26.895 -18.889 9.380 1.00 19.49 245 PHE D O 1
ATOM 10786 N N . ASP D 1 266 ? -27.560 -19.928 7.514 1.00 29.88 246 ASP D N 1
ATOM 10787 C CA . ASP D 1 266 ? -27.674 -21.217 8.152 1.00 34.85 246 ASP D CA 1
ATOM 10788 C C . ASP D 1 266 ? -26.451 -22.114 7.866 1.00 29.15 246 ASP D C 1
ATOM 10789 O O . ASP D 1 266 ? -25.940 -22.165 6.753 1.00 19.02 246 ASP D O 1
ATOM 10794 N N . GLY D 1 267 ? -25.966 -22.869 8.849 1.00 25.74 247 GLY D N 1
ATOM 10795 C CA . GLY D 1 267 ? -24.846 -23.741 8.509 1.00 45.71 247 GLY D CA 1
ATOM 10796 C C . GLY D 1 267 ? -23.836 -23.478 9.604 1.00 43.68 247 GLY D C 1
ATOM 10797 O O . GLY D 1 267 ? -23.931 -22.474 10.300 1.00 18.79 247 GLY D O 1
ATOM 10798 N N . LYS D 1 268 ? -22.857 -24.352 9.773 1.00 43.80 248 LYS D N 1
ATOM 10799 C CA . LYS D 1 268 ? -21.889 -24.085 10.823 1.00 42.32 248 LYS D CA 1
ATOM 10800 C C . LYS D 1 268 ? -20.588 -23.917 10.016 1.00 22.76 248 LYS D C 1
ATOM 10801 O O . LYS D 1 268 ? -20.496 -24.341 8.867 1.00 21.64 248 LYS D O 1
ATOM 10807 N N . GLY D 1 269 ? -19.550 -23.350 10.612 1.00 14.46 249 GLY D N 1
ATOM 10808 C CA . GLY D 1 269 ? -18.305 -23.286 9.844 1.00 16.32 249 GLY D CA 1
ATOM 10809 C C . GLY D 1 269 ? -17.676 -21.932 9.857 1.00 27.13 249 GLY D C 1
ATOM 10810 O O . GLY D 1 269 ? -18.284 -20.961 10.317 1.00 25.08 249 GLY D O 1
ATOM 10811 N N . VAL D 1 270 ? -16.461 -21.903 9.332 1.00 13.06 250 VAL D N 1
ATOM 10812 C CA . VAL D 1 270 ? -15.717 -20.643 9.236 1.00 10.15 250 VAL D CA 1
ATOM 10813 C C . VAL D 1 270 ? -16.113 -19.794 8.031 1.00 19.75 250 VAL D C 1
ATOM 10814 O O . VAL D 1 270 ? -16.207 -20.295 6.900 1.00 15.54 250 VAL D O 1
ATOM 10818 N N . PHE D 1 271 ? -16.327 -18.504 8.293 1.00 23.58 251 PHE D N 1
ATOM 10819 C CA . PHE D 1 271 ? -16.677 -17.579 7.230 1.00 13.94 251 PHE D CA 1
ATOM 10820 C C . PHE D 1 271 ? -15.636 -16.467 7.210 1.00 16.53 251 PHE D C 1
ATOM 10821 O O . PHE D 1 271 ? -15.148 -16.061 8.265 1.00 11.69 251 PHE D O 1
ATOM 10829 N N . GLY D 1 272 ? -15.312 -15.995 6.008 1.00 6.99 252 GLY D N 1
ATOM 10830 C CA . GLY D 1 272 ? -14.342 -14.917 5.889 1.00 19.15 252 GLY D CA 1
ATOM 10831 C C . GLY D 1 272 ? -15.103 -13.621 5.513 1.00 30.76 252 GLY D C 1
ATOM 10832 O O . GLY D 1 272 ? -15.700 -13.538 4.444 1.00 20.72 252 GLY D O 1
ATOM 10833 N N . VAL D 1 273 ? -15.067 -12.594 6.368 1.00 36.74 253 VAL D N 1
ATOM 10834 C CA . VAL D 1 273 ? -15.784 -11.344 6.126 1.00 17.90 253 VAL D CA 1
ATOM 10835 C C . VAL D 1 273 ? -14.875 -10.196 5.736 1.00 26.64 253 VAL D C 1
ATOM 10836 O O . VAL D 1 273 ? -13.981 -9.804 6.476 1.00 20.61 253 VAL D O 1
ATOM 10840 N N . GLU D 1 274 ? -15.070 -9.641 4.558 1.00 13.57 254 GLU D N 1
ATOM 10841 C CA . GLU D 1 274 ? -14.161 -8.551 4.160 1.00 2.82 254 GLU D CA 1
ATOM 10842 C C . GLU D 1 274 ? -14.939 -7.250 4.345 1.00 16.06 254 GLU D C 1
ATOM 10843 O O . GLU D 1 274 ? -16.130 -7.196 4.031 1.00 21.30 254 GLU D O 1
ATOM 10849 N N . MET D 1 275 ? -14.280 -6.252 4.925 1.00 13.61 255 MET D N 1
ATOM 10850 C CA . MET D 1 275 ? -14.868 -4.929 5.146 1.00 40.35 255 MET D CA 1
ATOM 10851 C C . MET D 1 275 ? -13.988 -3.743 4.666 1.00 27.37 255 MET D C 1
ATOM 10852 O O . MET D 1 275 ? -12.822 -3.872 4.271 1.00 22.42 255 MET D O 1
ATOM 10857 N N . PHE D 1 276 ? -14.593 -2.567 4.666 1.00 17.17 256 PHE D N 1
ATOM 10858 C CA . PHE D 1 276 ? -14.038 -1.282 4.268 1.00 10.58 256 PHE D CA 1
ATOM 10859 C C . PHE D 1 276 ? -14.212 -0.399 5.486 1.00 6.99 256 PHE D C 1
ATOM 10860 O O . PHE D 1 276 ? -15.306 -0.293 6.071 1.00 22.29 256 PHE D O 1
ATOM 10868 N N . LEU D 1 277 ? -13.068 0.195 5.840 1.00 25.09 257 LEU D N 1
ATOM 10869 C CA . LEU D 1 277 ? -12.876 1.162 6.909 1.00 99.75 257 LEU D CA 1
ATOM 10870 C C . LEU D 1 277 ? -13.012 2.477 6.123 1.00 29.88 257 LEU D C 1
ATOM 10871 O O . LEU D 1 277 ? -12.198 2.874 5.255 1.00 21.01 257 LEU D O 1
ATOM 10876 N N . LEU D 1 278 ? -14.107 3.165 6.395 1.00 20.93 258 LEU D N 1
ATOM 10877 C CA . LEU D 1 278 ? -14.320 4.397 5.666 1.00 4.71 258 LEU D CA 1
ATOM 10878 C C . LEU D 1 278 ? -13.553 5.542 6.322 1.00 28.38 258 LEU D C 1
ATOM 10879 O O . LEU D 1 278 ? -13.110 5.371 7.430 1.00 10.27 258 LEU D O 1
ATOM 10884 N N . GLU D 1 279 ? -13.420 6.683 5.649 1.00 19.34 259 GLU D N 1
ATOM 10885 C CA . GLU D 1 279 ? -12.743 7.841 6.192 1.00 9.59 259 GLU D CA 1
ATOM 10886 C C . GLU D 1 279 ? -13.253 8.335 7.514 1.00 80.25 259 GLU D C 1
ATOM 10887 O O . GLU D 1 279 ? -12.447 8.780 8.337 1.00 22.84 259 GLU D O 1
ATOM 10893 N N . ASP D 1 280 ? -14.563 8.238 7.710 1.00 23.84 260 ASP D N 1
ATOM 10894 C CA . ASP D 1 280 ? -15.189 8.689 8.952 1.00 21.40 260 ASP D CA 1
ATOM 10895 C C . ASP D 1 280 ? -15.130 7.601 10.020 1.00 25.87 260 ASP D C 1
ATOM 10896 O O . ASP D 1 280 ? -15.889 7.640 10.997 1.00 25.06 260 ASP D O 1
ATOM 10901 N N . ASP D 1 281 ? -14.226 6.649 9.795 1.00 10.33 261 ASP D N 1
ATOM 10902 C CA . ASP D 1 281 ? -14.013 5.483 10.650 1.00 13.06 261 ASP D CA 1
ATOM 10903 C C . ASP D 1 281 ? -15.160 4.512 10.744 1.00 36.32 261 ASP D C 1
ATOM 10904 O O . ASP D 1 281 ? -15.063 3.568 11.513 1.00 19.37 261 ASP D O 1
ATOM 10909 N N . SER D 1 282 ? -16.230 4.752 9.985 1.00 26.11 262 SER D N 1
ATOM 10910 C CA . SER D 1 282 ? -17.358 3.841 9.977 1.00 26.75 262 SER D CA 1
ATOM 10911 C C . SER D 1 282 ? -16.913 2.628 9.135 1.00 28.10 262 SER D C 1
ATOM 10912 O O . SER D 1 282 ? -15.904 2.711 8.428 1.00 22.56 262 SER D O 1
ATOM 10915 N N . ILE D 1 283 ? -17.622 1.505 9.273 1.00 23.72 263 ILE D N 1
ATOM 10916 C CA . ILE D 1 283 ? -17.296 0.235 8.599 1.00 17.07 263 ILE D CA 1
ATOM 10917 C C . ILE D 1 283 ? -18.448 -0.194 7.699 1.00 20.50 263 ILE D C 1
ATOM 10918 O O . ILE D 1 283 ? -19.646 -0.043 8.013 1.00 19.65 263 ILE D O 1
ATOM 10923 N N . MET D 1 284 ? -18.044 -0.683 6.533 1.00 27.35 264 MET D N 1
ATOM 10924 C CA . MET D 1 284 ? -19.003 -1.136 5.528 1.00 11.49 264 MET D CA 1
ATOM 10925 C C . MET D 1 284 ? -18.559 -2.525 5.125 1.00 31.90 264 MET D C 1
ATOM 10926 O O . MET D 1 284 ? -17.356 -2.773 4.988 1.00 8.91 264 MET D O 1
ATOM 10931 N N . LEU D 1 285 ? -19.548 -3.388 4.922 1.00 17.19 265 LEU D N 1
ATOM 10932 C CA . LEU D 1 285 ? -19.226 -4.750 4.532 1.00 41.02 265 LEU D CA 1
ATOM 10933 C C . LEU D 1 285 ? -18.839 -4.752 3.078 1.00 37.94 265 LEU D C 1
ATOM 10934 O O . LEU D 1 285 ? -19.477 -4.087 2.284 1.00 12.72 265 LEU D O 1
ATOM 10939 N N . CYS D 1 286 ? -17.808 -5.489 2.706 1.00 23.71 266 CYS D N 1
ATOM 10940 C CA . CYS D 1 286 ? -17.475 -5.538 1.284 1.00 13.19 266 CYS D CA 1
ATOM 10941 C C . CYS D 1 286 ? -18.029 -6.918 0.763 1.00 19.26 266 CYS D C 1
ATOM 10942 O O . CYS D 1 286 ? -18.856 -6.955 -0.130 1.00 27.06 266 CYS D O 1
ATOM 10945 N N . GLU D 1 287 ? -17.612 -8.064 1.307 1.00 38.79 267 GLU D N 1
ATOM 10946 C CA . GLU D 1 287 ? -18.134 -9.364 0.908 1.00 20.99 267 GLU D CA 1
ATOM 10947 C C . GLU D 1 287 ? -17.838 -10.472 1.947 1.00 16.82 267 GLU D C 1
ATOM 10948 O O . GLU D 1 287 ? -16.939 -10.401 2.792 1.00 15.30 267 GLU D O 1
ATOM 10954 N N . ILE D 1 288 ? -18.622 -11.542 1.907 1.00 11.59 268 ILE D N 1
ATOM 10955 C CA . ILE D 1 288 ? -18.368 -12.669 2.810 1.00 28.76 268 ILE D CA 1
ATOM 10956 C C . ILE D 1 288 ? -18.117 -13.853 1.886 1.00 21.29 268 ILE D C 1
ATOM 10957 O O . ILE D 1 288 ? -18.691 -13.848 0.810 1.00 28.50 268 ILE D O 1
ATOM 10962 N N . ALA D 1 289 ? -17.278 -14.808 2.302 1.00 32.49 269 ALA D N 1
ATOM 10963 C CA . ALA D 1 289 ? -16.867 -16.079 1.685 1.00 12.66 269 ALA D CA 1
ATOM 10964 C C . ALA D 1 289 ? -17.328 -17.115 2.751 1.00 12.94 269 ALA D C 1
ATOM 10965 O O . ALA D 1 289 ? -16.978 -17.049 3.938 1.00 24.60 269 ALA D O 1
ATOM 10967 N N . SER D 1 290 ? -18.183 -18.043 2.355 1.00 20.51 270 SER D N 1
ATOM 10968 C CA . SER D 1 290 ? -18.679 -19.011 3.321 1.00 21.97 270 SER D CA 1
ATOM 10969 C C . SER D 1 290 ? -17.586 -20.043 3.431 1.00 19.46 270 SER D C 1
ATOM 10970 O O . SER D 1 290 ? -17.874 -21.197 3.140 1.00 14.16 270 SER D O 1
ATOM 10973 N N . ARG D 1 291 ? -16.354 -19.683 3.770 1.00 19.82 271 ARG D N 1
ATOM 10974 C CA . ARG D 1 291 ? -15.293 -20.698 3.846 1.00 8.62 271 ARG D CA 1
ATOM 10975 C C . ARG D 1 291 ? -14.043 -20.110 4.468 1.00 71.47 271 ARG D C 1
ATOM 10976 O O . ARG D 1 291 ? -13.981 -18.898 4.642 1.00 15.68 271 ARG D O 1
ATOM 10984 N N . ILE D 1 292 ? -13.073 -20.977 4.761 1.00 29.61 272 ILE D N 1
ATOM 10985 C CA . ILE D 1 292 ? -11.758 -20.626 5.312 1.00 39.66 272 ILE D CA 1
ATOM 10986 C C . ILE D 1 292 ? -11.180 -19.667 4.259 1.00 11.64 272 ILE D C 1
ATOM 10987 O O . ILE D 1 292 ? -11.342 -19.862 3.043 1.00 20.51 272 ILE D O 1
ATOM 10992 N N . HIS D 1 293 ? -10.573 -18.585 4.703 1.00 46.15 273 HIS D N 1
ATOM 10993 C CA . HIS D 1 293 ? -10.160 -17.553 3.770 1.00 13.47 273 HIS D CA 1
ATOM 10994 C C . HIS D 1 293 ? -8.707 -17.082 3.861 1.00 13.17 273 HIS D C 1
ATOM 10995 O O . HIS D 1 293 ? -8.050 -17.201 4.906 1.00 24.98 273 HIS D O 1
ATOM 11002 N N . ASN D 1 294 ? -8.206 -16.570 2.747 1.00 12.01 274 ASN D N 1
ATOM 11003 C CA . ASN D 1 294 ? -6.815 -16.149 2.676 1.00 12.49 274 ASN D CA 1
ATOM 11004 C C . ASN D 1 294 ? -6.500 -15.205 3.820 1.00 13.08 274 ASN D C 1
ATOM 11005 O O . ASN D 1 294 ? -5.405 -15.186 4.373 1.00 16.55 274 ASN D O 1
ATOM 11010 N N . SER D 1 295 ? -7.482 -14.411 4.208 1.00 10.37 275 SER D N 1
ATOM 11011 C CA . SER D 1 295 ? -7.223 -13.456 5.290 1.00 6.67 275 SER D CA 1
ATOM 11012 C C . SER D 1 295 ? -6.919 -14.063 6.660 1.00 17.34 275 SER D C 1
ATOM 11013 O O . SER D 1 295 ? -6.483 -13.309 7.561 1.00 12.68 275 SER D O 1
ATOM 11016 N N . GLY D 1 296 ? -7.242 -15.355 6.822 1.00 20.57 276 GLY D N 1
ATOM 11017 C CA . GLY D 1 296 ? -7.069 -16.090 8.079 1.00 15.50 276 GLY D CA 1
ATOM 11018 C C . GLY D 1 296 ? -5.803 -16.891 8.256 1.00 14.22 276 GLY D C 1
ATOM 11019 O O . GLY D 1 296 ? -5.537 -17.422 9.359 1.00 10.80 276 GLY D O 1
ATOM 11020 N N . HIS D 1 297 ? -5.024 -17.028 7.189 1.00 14.87 277 HIS D N 1
ATOM 11021 C CA . HIS D 1 297 ? -3.793 -17.839 7.309 1.00 20.49 277 HIS D CA 1
ATOM 11022 C C . HIS D 1 297 ? -2.957 -17.538 8.528 1.00 5.00 277 HIS D C 1
ATOM 11023 O O . HIS D 1 297 ? -2.438 -18.416 9.213 1.00 21.59 277 HIS D O 1
ATOM 11030 N N . TYR D 1 298 ? -2.787 -16.253 8.818 1.00 16.97 278 TYR D N 1
ATOM 11031 C CA . TYR D 1 298 ? -1.985 -15.920 9.989 1.00 15.91 278 TYR D CA 1
ATOM 11032 C C . TYR D 1 298 ? -2.384 -16.616 11.290 1.00 16.75 278 TYR D C 1
ATOM 11033 O O . TYR D 1 298 ? -1.586 -16.657 12.254 1.00 13.59 278 TYR D O 1
ATOM 11042 N N . THR D 1 299 ? -3.634 -17.073 11.387 1.00 6.47 279 THR D N 1
ATOM 11043 C CA . THR D 1 299 ? -4.040 -17.699 12.665 1.00 9.46 279 THR D CA 1
ATOM 11044 C C . THR D 1 299 ? -3.221 -19.026 12.901 1.00 11.60 279 THR D C 1
ATOM 11045 O O . THR D 1 299 ? -3.210 -19.611 14.013 1.00 14.04 279 THR D O 1
ATOM 11049 N N . ILE D 1 300 ? -2.534 -19.545 11.893 1.00 12.93 280 ILE D N 1
ATOM 11050 C CA . ILE D 1 300 ? -1.767 -20.770 12.197 1.00 6.62 280 ILE D CA 1
ATOM 11051 C C . ILE D 1 300 ? -0.745 -20.468 13.282 1.00 13.81 280 ILE D C 1
ATOM 11052 O O . ILE D 1 300 ? -0.717 -21.100 14.316 1.00 8.42 280 ILE D O 1
ATOM 11057 N N . GLU D 1 301 ? 0.137 -19.499 13.059 1.00 10.80 281 GLU D N 1
ATOM 11058 C CA . GLU D 1 301 ? 1.110 -19.184 14.058 1.00 6.97 281 GLU D CA 1
ATOM 11059 C C . GLU D 1 301 ? 0.421 -18.143 14.929 1.00 24.53 281 GLU D C 1
ATOM 11060 O O . GLU D 1 301 ? 0.800 -18.017 16.083 1.00 12.95 281 GLU D O 1
ATOM 11066 N N . GLY D 1 302 ? -0.543 -17.391 14.399 1.00 34.61 282 GLY D N 1
ATOM 11067 C CA . GLY D 1 302 ? -1.222 -16.336 15.172 1.00 3.30 282 GLY D CA 1
ATOM 11068 C C . GLY D 1 302 ? -2.006 -16.733 16.458 1.00 31.69 282 GLY D C 1
ATOM 11069 O O . GLY D 1 302 ? -1.858 -16.173 17.557 1.00 18.00 282 GLY D O 1
ATOM 11070 N N . CYS D 1 303 ? -2.887 -17.713 16.329 1.00 34.93 283 CYS D N 1
ATOM 11071 C CA . CYS D 1 303 ? -3.727 -18.110 17.454 1.00 28.20 283 CYS D CA 1
ATOM 11072 C C . CYS D 1 303 ? -3.487 -19.541 17.938 1.00 15.53 283 CYS D C 1
ATOM 11073 O O . CYS D 1 303 ? -2.921 -20.340 17.203 1.00 24.77 283 CYS D O 1
ATOM 11076 N N . ALA D 1 304 ? -3.967 -19.867 19.141 1.00 16.74 284 ALA D N 1
ATOM 11077 C CA . ALA D 1 304 ? -3.880 -21.194 19.734 1.00 33.55 284 ALA D CA 1
ATOM 11078 C C . ALA D 1 304 ? -4.734 -22.165 18.892 1.00 36.30 284 ALA D C 1
ATOM 11079 O O . ALA D 1 304 ? -4.395 -23.353 18.786 1.00 30.80 284 ALA D O 1
ATOM 11081 N N . LEU D 1 305 ? -5.822 -21.667 18.300 1.00 13.28 285 LEU D N 1
ATOM 11082 C CA . LEU D 1 305 ? -6.694 -22.449 17.382 1.00 13.89 285 LEU D CA 1
ATOM 11083 C C . LEU D 1 305 ? -6.764 -21.789 15.995 1.00 15.25 285 LEU D C 1
ATOM 11084 O O . LEU D 1 305 ? -7.216 -20.642 15.870 1.00 25.56 285 LEU D O 1
ATOM 11089 N N . SER D 1 306 ? -6.262 -22.441 14.935 1.00 19.02 286 SER D N 1
ATOM 11090 C CA . SER D 1 306 ? -6.304 -21.747 13.652 1.00 19.26 286 SER D CA 1
ATOM 11091 C C . SER D 1 306 ? -7.688 -21.741 13.056 1.00 23.76 286 SER D C 1
ATOM 11092 O O . SER D 1 306 ? -8.566 -22.444 13.539 1.00 12.99 286 SER D O 1
ATOM 11095 N N . GLN D 1 307 ? -7.865 -20.977 11.980 1.00 17.04 287 GLN D N 1
ATOM 11096 C CA . GLN D 1 307 ? -9.155 -20.974 11.266 1.00 14.62 287 GLN D CA 1
ATOM 11097 C C . GLN D 1 307 ? -9.370 -22.402 10.784 1.00 11.85 287 GLN D C 1
ATOM 11098 O O . GLN D 1 307 ? -10.466 -22.929 10.839 1.00 15.29 287 GLN D O 1
ATOM 11104 N N . PHE D 1 308 ? -8.300 -23.104 10.419 1.00 7.84 288 PHE D N 1
ATOM 11105 C CA . PHE D 1 308 ? -8.440 -24.528 10.024 1.00 10.67 288 PHE D CA 1
ATOM 11106 C C . PHE D 1 308 ? -8.877 -25.426 11.184 1.00 9.68 288 PHE D C 1
ATOM 11107 O O . PHE D 1 308 ? -9.836 -26.169 10.981 1.00 19.74 288 PHE D O 1
ATOM 11115 N N . ASP D 1 309 ? -8.279 -25.340 12.380 1.00 33.88 289 ASP D N 1
ATOM 11116 C CA . ASP D 1 309 ? -8.746 -26.178 13.518 1.00 9.12 289 ASP D CA 1
ATOM 11117 C C . ASP D 1 309 ? -10.219 -25.778 13.837 1.00 23.34 289 ASP D C 1
ATOM 11118 O O . ASP D 1 309 ? -11.074 -26.629 14.070 1.00 21.50 289 ASP D O 1
ATOM 11123 N N . ALA D 1 310 ? -10.531 -24.489 13.883 1.00 8.47 290 ALA D N 1
ATOM 11124 C CA . ALA D 1 310 ? -11.925 -24.103 14.226 1.00 2.41 290 ALA D CA 1
ATOM 11125 C C . ALA D 1 310 ? -12.992 -24.521 13.201 1.00 16.72 290 ALA D C 1
ATOM 11126 O O . ALA D 1 310 ? -14.072 -24.887 13.632 1.00 11.16 290 ALA D O 1
ATOM 11128 N N . HIS D 1 311 ? -12.727 -24.448 11.882 1.00 9.33 291 HIS D N 1
ATOM 11129 C CA . HIS D 1 311 ? -13.732 -24.867 10.904 1.00 1.00 291 HIS D CA 1
ATOM 11130 C C . HIS D 1 311 ? -14.153 -26.295 11.217 1.00 11.24 291 HIS D C 1
ATOM 11131 O O . HIS D 1 311 ? -15.354 -26.647 11.382 1.00 11.46 291 HIS D O 1
ATOM 11138 N N . LEU D 1 312 ? -13.132 -27.128 11.393 1.00 16.55 292 LEU D N 1
ATOM 11139 C CA . LEU D 1 312 ? -13.346 -28.540 11.752 1.00 16.44 292 LEU D CA 1
ATOM 11140 C C . LEU D 1 312 ? -14.233 -28.849 12.982 1.00 24.45 292 LEU D C 1
ATOM 11141 O O . LEU D 1 312 ? -15.174 -29.659 12.934 1.00 13.89 292 LEU D O 1
ATOM 11146 N N . ARG D 1 313 ? -13.902 -28.212 14.101 1.00 11.20 293 ARG D N 1
ATOM 11147 C CA . ARG D 1 313 ? -14.638 -28.406 15.353 1.00 17.26 293 ARG D CA 1
ATOM 11148 C C . ARG D 1 313 ? -16.013 -27.799 15.211 1.00 26.75 293 ARG D C 1
ATOM 11149 O O . ARG D 1 313 ? -16.904 -28.262 15.904 1.00 26.62 293 ARG D O 1
ATOM 11157 N N . ALA D 1 314 ? -16.138 -26.757 14.391 1.00 15.54 294 ALA D N 1
ATOM 11158 C CA . ALA D 1 314 ? -17.401 -26.041 14.191 1.00 23.00 294 ALA D CA 1
ATOM 11159 C C . ALA D 1 314 ? -18.349 -26.967 13.441 1.00 15.14 294 ALA D C 1
ATOM 11160 O O . ALA D 1 314 ? -19.491 -27.209 13.872 1.00 19.00 294 ALA D O 1
ATOM 11162 N N . ILE D 1 315 ? -17.880 -27.482 12.312 1.00 7.52 295 ILE D N 1
ATOM 11163 C CA . ILE D 1 315 ? -18.698 -28.383 11.496 1.00 23.11 295 ILE D CA 1
ATOM 11164 C C . ILE D 1 315 ? -18.955 -29.741 12.174 1.00 35.64 295 ILE D C 1
ATOM 11165 O O . ILE D 1 315 ? -19.873 -30.450 11.786 1.00 20.42 295 ILE D O 1
ATOM 11170 N N . LEU D 1 316 ? -18.177 -30.112 13.191 1.00 18.03 296 LEU D N 1
ATOM 11171 C CA . LEU D 1 316 ? -18.303 -31.377 13.893 1.00 15.18 296 LEU D CA 1
ATOM 11172 C C . LEU D 1 316 ? -18.847 -31.200 15.285 1.00 34.12 296 LEU D C 1
ATOM 11173 O O . LEU D 1 316 ? -19.002 -32.111 16.087 1.00 12.00 296 LEU D O 1
ATOM 11178 N N . ASP D 1 317 ? -19.137 -29.964 15.590 1.00 11.89 297 ASP D N 1
ATOM 11179 C CA . ASP D 1 317 ? -19.718 -29.687 16.891 1.00 14.99 297 ASP D CA 1
ATOM 11180 C C . ASP D 1 317 ? -18.786 -30.008 18.014 1.00 43.46 297 ASP D C 1
ATOM 11181 O O . ASP D 1 317 ? -19.232 -30.531 19.028 1.00 19.71 297 ASP D O 1
ATOM 11186 N N . LEU D 1 318 ? -17.512 -29.711 17.826 1.00 9.26 298 LEU D N 1
ATOM 11187 C CA . LEU D 1 318 ? -16.596 -29.922 18.943 1.00 9.54 298 LEU D CA 1
ATOM 11188 C C . LEU D 1 318 ? -16.407 -28.538 19.590 1.00 12.80 298 LEU D C 1
ATOM 11189 O O . LEU D 1 318 ? -16.711 -27.500 18.987 1.00 14.27 298 LEU D O 1
ATOM 11194 N N . PRO D 1 319 ? -15.931 -28.535 20.832 1.00 18.32 299 PRO D N 1
ATOM 11195 C CA . PRO D 1 319 ? -15.676 -27.338 21.600 1.00 19.24 299 PRO D CA 1
ATOM 11196 C C . PRO D 1 319 ? -14.649 -26.405 20.990 1.00 18.29 299 PRO D C 1
ATOM 11197 O O . PRO D 1 319 ? -13.647 -26.794 20.334 1.00 11.78 299 PRO D O 1
ATOM 11201 N N . ILE D 1 320 ? -14.885 -25.136 21.285 1.00 10.01 300 ILE D N 1
ATOM 11202 C CA . ILE D 1 320 ? -13.962 -24.128 20.777 1.00 24.45 300 ILE D CA 1
ATOM 11203 C C . ILE D 1 320 ? -13.702 -23.039 21.784 1.00 15.65 300 ILE D C 1
ATOM 11204 O O . ILE D 1 320 ? -14.421 -22.049 21.850 1.00 23.78 300 ILE D O 1
ATOM 11209 N N . PRO D 1 321 ? -12.654 -23.201 22.573 1.00 12.95 301 PRO D N 1
ATOM 11210 C CA . PRO D 1 321 ? -12.460 -22.123 23.524 1.00 19.60 301 PRO D CA 1
ATOM 11211 C C . PRO D 1 321 ? -12.264 -20.744 22.843 1.00 30.21 301 PRO D C 1
ATOM 11212 O O . PRO D 1 321 ? -11.527 -20.572 21.871 1.00 23.81 301 PRO D O 1
ATOM 11216 N N . ALA D 1 322 ? -12.951 -19.727 23.336 1.00 25.56 302 ALA D N 1
ATOM 11217 C CA . ALA D 1 322 ? -12.787 -18.404 22.735 1.00 21.29 302 ALA D CA 1
ATOM 11218 C C . ALA D 1 322 ? -11.369 -17.741 22.877 1.00 11.50 302 ALA D C 1
ATOM 11219 O O . ALA D 1 322 ? -10.849 -17.112 21.948 1.00 24.88 302 ALA D O 1
ATOM 11221 N N . GLN D 1 323 ? -10.725 -17.917 24.025 1.00 17.44 303 GLN D N 1
ATOM 11222 C CA . GLN D 1 323 ? -9.385 -17.404 24.296 1.00 17.11 303 GLN D CA 1
ATOM 11223 C C . GLN D 1 323 ? -8.413 -18.025 23.280 1.00 23.01 303 GLN D C 1
ATOM 11224 O O . GLN D 1 323 ? -7.356 -17.515 22.967 1.00 25.97 303 GLN D O 1
ATOM 11230 N N . SER D 1 324 ? -8.771 -19.177 22.757 1.00 25.56 304 SER D N 1
ATOM 11231 C CA . SER D 1 324 ? -7.948 -19.862 21.778 1.00 11.61 304 SER D CA 1
ATOM 11232 C C . SER D 1 324 ? -8.071 -19.131 20.419 1.00 23.15 304 SER D C 1
ATOM 11233 O O . SER D 1 324 ? -7.298 -19.351 19.489 1.00 16.09 304 SER D O 1
ATOM 11236 N N . LEU D 1 325 ? -9.006 -18.197 20.307 1.00 21.71 305 LEU D N 1
ATOM 11237 C CA . LEU D 1 325 ? -9.147 -17.441 19.075 1.00 6.30 305 LEU D CA 1
ATOM 11238 C C . LEU D 1 325 ? -8.430 -16.096 19.158 1.00 16.88 305 LEU D C 1
ATOM 11239 O O . LEU D 1 325 ? -8.286 -15.322 18.203 1.00 42.97 305 LEU D O 1
ATOM 11244 N N . GLU D 1 326 ? -7.912 -15.782 20.323 1.00 21.25 306 GLU D N 1
ATOM 11245 C CA . GLU D 1 326 ? -7.182 -14.523 20.422 1.00 9.91 306 GLU D CA 1
ATOM 11246 C C . GLU D 1 326 ? -5.788 -14.512 19.781 1.00 23.82 306 GLU D C 1
ATOM 11247 O O . GLU D 1 326 ? -5.201 -15.570 19.613 1.00 16.65 306 GLU D O 1
ATOM 11253 N N . ILE D 1 327 ? -5.221 -13.350 19.462 1.00 10.09 307 ILE D N 1
ATOM 11254 C CA . ILE D 1 327 ? -3.859 -13.348 18.903 1.00 5.25 307 ILE D CA 1
ATOM 11255 C C . ILE D 1 327 ? -2.727 -13.473 19.911 1.00 34.61 307 ILE D C 1
ATOM 11256 O O . ILE D 1 327 ? -2.623 -12.640 20.790 1.00 11.77 307 ILE D O 1
ATOM 11261 N N . ARG D 1 328 ? -1.876 -14.490 19.812 1.00 24.81 308 ARG D N 1
ATOM 11262 C CA . ARG D 1 328 ? -0.753 -14.685 20.745 1.00 26.71 308 ARG D CA 1
ATOM 11263 C C . ARG D 1 328 ? 0.194 -13.488 20.591 1.00 40.63 308 ARG D C 1
ATOM 11264 O O . ARG D 1 328 ? 0.592 -12.809 21.541 1.00 12.19 308 ARG D O 1
ATOM 11272 N N . GLN D 1 329 ? 0.553 -13.181 19.353 1.00 12.12 309 GLN D N 1
ATOM 11273 C CA . GLN D 1 329 ? 1.435 -12.041 19.120 1.00 10.69 309 GLN D CA 1
ATOM 11274 C C . GLN D 1 329 ? 1.219 -11.465 17.714 1.00 51.48 309 GLN D C 1
ATOM 11275 O O . GLN D 1 329 ? 0.647 -12.141 16.861 1.00 14.05 309 GLN D O 1
ATOM 11281 N N . PRO D 1 330 ? 1.672 -10.233 17.469 1.00 28.33 310 PRO D N 1
ATOM 11282 C CA . PRO D 1 330 ? 1.519 -9.573 16.157 1.00 16.76 310 PRO D CA 1
ATOM 11283 C C . PRO D 1 330 ? 2.048 -10.423 14.983 1.00 13.42 310 PRO D C 1
ATOM 11284 O O . PRO D 1 330 ? 3.140 -11.047 15.024 1.00 33.54 310 PRO D O 1
ATOM 11288 N N . SER D 1 331 ? 1.251 -10.505 13.917 1.00 9.74 311 SER D N 1
ATOM 11289 C CA . SER D 1 331 ? 1.687 -11.358 12.808 1.00 16.36 311 SER D CA 1
ATOM 11290 C C . SER D 1 331 ? 1.509 -10.612 11.488 1.00 11.28 311 SER D C 1
ATOM 11291 O O . SER D 1 331 ? 0.693 -9.681 11.401 1.00 24.25 311 SER D O 1
ATOM 11294 N N . ILE D 1 332 ? 2.246 -11.039 10.471 1.00 30.64 312 ILE D N 1
ATOM 11295 C CA . ILE D 1 332 ? 2.101 -10.482 9.124 1.00 34.16 312 ILE D CA 1
ATOM 11296 C C . ILE D 1 332 ? 2.238 -11.733 8.248 1.00 20.82 312 ILE D C 1
ATOM 11297 O O . ILE D 1 332 ? 3.151 -12.556 8.437 1.00 21.30 312 ILE D O 1
ATOM 11302 N N . MET D 1 333 ? 1.336 -11.896 7.278 1.00 16.10 313 MET D N 1
ATOM 11303 C CA . MET D 1 333 ? 1.425 -13.036 6.358 1.00 4.43 313 MET D CA 1
ATOM 11304 C C . MET D 1 333 ? 1.618 -12.337 5.003 1.00 25.63 313 MET D C 1
ATOM 11305 O O . MET D 1 333 ? 0.973 -11.329 4.646 1.00 10.75 313 MET D O 1
ATOM 11310 N N . LEU D 1 334 ? 2.517 -12.909 4.219 1.00 15.03 314 LEU D N 1
ATOM 11311 C CA . LEU D 1 334 ? 2.728 -12.358 2.897 1.00 27.14 314 LEU D CA 1
ATOM 11312 C C . LEU D 1 334 ? 2.439 -13.536 1.970 1.00 30.72 314 LEU D C 1
ATOM 11313 O O . LEU D 1 334 ? 2.931 -14.653 2.188 1.00 18.14 314 LEU D O 1
ATOM 11318 N N . ASN D 1 335 ? 1.608 -13.332 0.952 1.00 10.17 315 ASN D N 1
ATOM 11319 C CA . ASN D 1 335 ? 1.380 -14.463 0.089 1.00 4.77 315 ASN D CA 1
ATOM 11320 C C . ASN D 1 335 ? 2.580 -14.614 -0.863 1.00 24.12 315 ASN D C 1
ATOM 11321 O O . ASN D 1 335 ? 3.231 -13.634 -1.225 1.00 23.23 315 ASN D O 1
ATOM 11326 N N . ILE D 1 336 ? 2.853 -15.835 -1.310 1.00 19.97 316 ILE D N 1
ATOM 11327 C CA . ILE D 1 336 ? 3.899 -16.089 -2.291 1.00 50.06 316 ILE D CA 1
ATOM 11328 C C . ILE D 1 336 ? 3.194 -16.390 -3.619 1.00 12.03 316 ILE D C 1
ATOM 11329 O O . ILE D 1 336 ? 2.732 -17.513 -3.805 1.00 43.51 316 ILE D O 1
ATOM 11334 N N . ILE D 1 337 ? 3.121 -15.403 -4.519 1.00 42.80 317 ILE D N 1
ATOM 11335 C CA . ILE D 1 337 ? 2.449 -15.462 -5.837 1.00 36.65 317 ILE D CA 1
ATOM 11336 C C . ILE D 1 337 ? 3.226 -15.745 -7.112 1.00 17.70 317 ILE D C 1
ATOM 11337 O O . ILE D 1 337 ? 4.350 -15.276 -7.264 1.00 99.75 317 ILE D O 1
ATOM 11342 N N . GLY D 1 338 ? 2.591 -16.465 -8.032 1.00 58.39 318 GLY D N 1
ATOM 11343 C CA . GLY D 1 338 ? 3.227 -16.795 -9.306 1.00 49.87 318 GLY D CA 1
ATOM 11344 C C . GLY D 1 338 ? 3.866 -15.572 -9.980 1.00 99.75 318 GLY D C 1
ATOM 11345 O O . GLY D 1 338 ? 3.229 -14.520 -10.146 1.00 32.59 318 GLY D O 1
ATOM 11346 N N . GLY D 1 339 ? 5.139 -15.715 -10.349 1.00 99.75 319 GLY D N 1
ATOM 11347 C CA . GLY D 1 339 ? 5.906 -14.665 -11.024 1.00 43.98 319 GLY D CA 1
ATOM 11348 C C . GLY D 1 339 ? 5.900 -15.122 -12.491 1.00 99.75 319 GLY D C 1
ATOM 11349 O O . GLY D 1 339 ? 4.979 -15.849 -12.876 1.00 99.75 319 GLY D O 1
ATOM 11350 N N . ALA D 1 340 ? 6.894 -14.747 -13.301 1.00 99.75 320 ALA D N 1
ATOM 11351 C CA . ALA D 1 340 ? 6.974 -15.133 -14.726 1.00 85.65 320 ALA D CA 1
ATOM 11352 C C . ALA D 1 340 ? 7.285 -16.583 -15.105 1.00 99.75 320 ALA D C 1
ATOM 11353 O O . ALA D 1 340 ? 6.554 -17.233 -15.869 1.00 99.75 320 ALA D O 1
ATOM 11355 N N . ALA D 1 341 ? 8.418 -17.040 -14.582 1.00 36.04 321 ALA D N 1
ATOM 11356 C CA . ALA D 1 341 ? 8.961 -18.373 -14.782 1.00 53.88 321 ALA D CA 1
ATOM 11357 C C . ALA D 1 341 ? 8.662 -19.002 -13.428 1.00 79.83 321 ALA D C 1
ATOM 11358 O O . ALA D 1 341 ? 8.993 -18.462 -12.357 1.00 53.37 321 ALA D O 1
ATOM 11360 N N . PRO D 1 342 ? 7.972 -20.132 -13.556 1.00 79.66 322 PRO D N 1
ATOM 11361 C CA . PRO D 1 342 ? 7.464 -20.992 -12.490 1.00 99.75 322 PRO D CA 1
ATOM 11362 C C . PRO D 1 342 ? 8.178 -21.330 -11.171 1.00 99.75 322 PRO D C 1
ATOM 11363 O O . PRO D 1 342 ? 7.582 -21.936 -10.273 1.00 70.66 322 PRO D O 1
ATOM 11367 N N . ASP D 1 343 ? 9.438 -20.927 -11.063 1.00 42.96 323 ASP D N 1
ATOM 11368 C CA . ASP D 1 343 ? 10.316 -21.177 -9.926 1.00 45.45 323 ASP D CA 1
ATOM 11369 C C . ASP D 1 343 ? 10.563 -20.021 -8.960 1.00 99.75 323 ASP D C 1
ATOM 11370 O O . ASP D 1 343 ? 11.279 -20.186 -7.960 1.00 38.18 323 ASP D O 1
ATOM 11375 N N . THR D 1 344 ? 10.036 -18.844 -9.292 1.00 33.00 324 THR D N 1
ATOM 11376 C CA . THR D 1 344 ? 10.276 -17.678 -8.439 1.00 99.75 324 THR D CA 1
ATOM 11377 C C . THR D 1 344 ? 9.968 -17.882 -6.952 1.00 85.81 324 THR D C 1
ATOM 11378 O O . THR D 1 344 ? 10.768 -17.738 -6.025 1.00 46.34 324 THR D O 1
ATOM 11382 N N . HIS D 1 345 ? 8.727 -18.270 -6.756 1.00 36.10 325 HIS D N 1
ATOM 11383 C CA . HIS D 1 345 ? 8.239 -18.545 -5.440 1.00 47.59 325 HIS D CA 1
ATOM 11384 C C . HIS D 1 345 ? 9.271 -19.206 -4.535 1.00 86.01 325 HIS D C 1
ATOM 11385 O O . HIS D 1 345 ? 9.333 -18.983 -3.324 1.00 45.60 325 HIS D O 1
ATOM 11392 N N . LEU D 1 346 ? 10.098 -20.037 -5.142 1.00 42.93 326 LEU D N 1
ATOM 11393 C CA . LEU D 1 346 ? 11.067 -20.767 -4.354 1.00 35.49 326 LEU D CA 1
ATOM 11394 C C . LEU D 1 346 ? 12.142 -19.848 -3.889 1.00 25.48 326 LEU D C 1
ATOM 11395 O O . LEU D 1 346 ? 12.797 -20.123 -2.893 1.00 49.08 326 LEU D O 1
ATOM 11400 N N . GLN D 1 347 ? 12.284 -18.754 -4.629 1.00 22.95 327 GLN D N 1
ATOM 11401 C CA . GLN D 1 347 ? 13.287 -17.764 -4.251 1.00 22.84 327 GLN D CA 1
ATOM 11402 C C . GLN D 1 347 ? 12.666 -16.952 -3.138 1.00 43.77 327 GLN D C 1
ATOM 11403 O O . GLN D 1 347 ? 13.308 -16.564 -2.137 1.00 22.16 327 GLN D O 1
ATOM 11409 N N . ALA D 1 348 ? 11.383 -16.707 -3.371 1.00 27.06 328 ALA D N 1
ATOM 11410 C CA . ALA D 1 348 ? 10.576 -15.984 -2.400 1.00 16.25 328 ALA D CA 1
ATOM 11411 C C . ALA D 1 348 ? 10.750 -16.806 -1.095 1.00 25.03 328 ALA D C 1
ATOM 11412 O O . ALA D 1 348 ? 11.122 -16.287 -0.029 1.00 24.73 328 ALA D O 1
ATOM 11414 N N . ALA D 1 349 ? 10.594 -18.125 -1.169 1.00 25.28 329 ALA D N 1
ATOM 11415 C CA . ALA D 1 349 ? 10.763 -18.982 0.022 1.00 12.86 329 ALA D CA 1
ATOM 11416 C C . ALA D 1 349 ? 12.202 -19.128 0.595 1.00 99.75 329 ALA D C 1
ATOM 11417 O O . ALA D 1 349 ? 12.490 -19.110 1.807 1.00 17.77 329 ALA D O 1
ATOM 11419 N N . GLU D 1 350 ? 13.150 -19.314 -0.307 1.00 40.32 330 GLU D N 1
ATOM 11420 C CA . GLU D 1 350 ? 14.530 -19.462 0.114 1.00 26.06 330 GLU D CA 1
ATOM 11421 C C . GLU D 1 350 ? 14.929 -18.197 0.919 1.00 43.84 330 GLU D C 1
ATOM 11422 O O . GLU D 1 350 ? 15.646 -18.224 1.928 1.00 14.78 330 GLU D O 1
ATOM 11428 N N . CYS D 1 351 ? 14.434 -17.028 0.535 1.00 36.31 331 CYS D N 1
ATOM 11429 C CA . CYS D 1 351 ? 14.763 -15.836 1.327 1.00 55.29 331 CYS D CA 1
ATOM 11430 C C . CYS D 1 351 ? 14.180 -15.950 2.748 1.00 22.00 331 CYS D C 1
ATOM 11431 O O . CYS D 1 351 ? 14.847 -15.787 3.773 1.00 22.57 331 CYS D O 1
ATOM 11434 N N . ALA D 1 352 ? 12.893 -16.266 2.801 1.00 29.48 332 ALA D N 1
ATOM 11435 C CA . ALA D 1 352 ? 12.180 -16.415 4.055 1.00 18.56 332 ALA D CA 1
ATOM 11436 C C . ALA D 1 352 ? 12.988 -17.332 4.937 1.00 1.46 332 ALA D C 1
ATOM 11437 O O . ALA D 1 352 ? 12.958 -17.282 6.153 1.00 8.25 332 ALA D O 1
ATOM 11439 N N . LEU D 1 353 ? 13.732 -18.255 4.356 1.00 22.16 333 LEU D N 1
ATOM 11440 C CA . LEU D 1 353 ? 14.483 -19.129 5.267 1.00 27.47 333 LEU D CA 1
ATOM 11441 C C . LEU D 1 353 ? 15.368 -18.342 6.222 1.00 42.08 333 LEU D C 1
ATOM 11442 O O . LEU D 1 353 ? 15.650 -18.729 7.350 1.00 25.92 333 LEU D O 1
ATOM 11447 N N . SER D 1 354 ? 15.875 -17.228 5.738 1.00 91.92 334 SER D N 1
ATOM 11448 C CA . SER D 1 354 ? 16.771 -16.473 6.586 1.00 13.75 334 SER D CA 1
ATOM 11449 C C . SER D 1 354 ? 16.147 -15.310 7.337 1.00 39.32 334 SER D C 1
ATOM 11450 O O . SER D 1 354 ? 16.894 -14.551 7.970 1.00 24.81 334 SER D O 1
ATOM 11453 N N . ILE D 1 355 ? 14.826 -15.173 7.220 1.00 33.10 335 ILE D N 1
ATOM 11454 C CA . ILE D 1 355 ? 14.054 -14.128 7.901 1.00 38.11 335 ILE D CA 1
ATOM 11455 C C . ILE D 1 355 ? 13.710 -14.639 9.312 1.00 28.71 335 ILE D C 1
ATOM 11456 O O . ILE D 1 355 ? 13.232 -15.771 9.440 1.00 50.19 335 ILE D O 1
ATOM 11461 N N . PRO D 1 356 ? 13.945 -13.811 10.334 1.00 36.36 336 PRO D N 1
ATOM 11462 C CA . PRO D 1 356 ? 13.666 -14.127 11.749 1.00 18.95 336 PRO D CA 1
ATOM 11463 C C . PRO D 1 356 ? 12.159 -14.343 11.959 1.00 24.99 336 PRO D C 1
ATOM 11464 O O . PRO D 1 356 ? 11.323 -13.527 11.566 1.00 19.48 336 PRO D O 1
ATOM 11468 N N . ASN D 1 357 ? 11.837 -15.446 12.616 1.00 13.58 337 ASN D N 1
ATOM 11469 C CA . ASN D 1 357 ? 10.467 -15.827 12.906 1.00 32.04 337 ASN D CA 1
ATOM 11470 C C . ASN D 1 357 ? 9.540 -16.014 11.703 1.00 14.95 337 ASN D C 1
ATOM 11471 O O . ASN D 1 357 ? 8.300 -15.914 11.834 1.00 16.41 337 ASN D O 1
ATOM 11476 N N . ALA D 1 358 ? 10.135 -16.317 10.559 1.00 30.12 338 ALA D N 1
ATOM 11477 C CA . ALA D 1 358 ? 9.333 -16.535 9.373 1.00 10.05 338 ALA D CA 1
ATOM 11478 C C . ALA D 1 358 ? 8.830 -17.964 9.295 1.00 54.43 338 ALA D C 1
ATOM 11479 O O . ALA D 1 358 ? 9.550 -18.962 9.152 1.00 13.48 338 ALA D O 1
ATOM 11481 N N . SER D 1 359 ? 7.523 -18.071 9.347 1.00 14.68 339 SER D N 1
ATOM 11482 C CA . SER D 1 359 ? 7.025 -19.431 9.202 1.00 12.16 339 SER D CA 1
ATOM 11483 C C . SER D 1 359 ? 6.593 -19.626 7.728 1.00 21.98 339 SER D C 1
ATOM 11484 O O . SER D 1 359 ? 5.648 -18.982 7.263 1.00 21.06 339 SER D O 1
ATOM 11487 N N . ILE D 1 360 ? 7.277 -20.519 7.005 1.00 22.47 340 ILE D N 1
ATOM 11488 C CA . ILE D 1 360 ? 7.051 -20.874 5.586 1.00 9.66 340 ILE D CA 1
ATOM 11489 C C . ILE D 1 360 ? 6.014 -21.948 5.246 1.00 22.33 340 ILE D C 1
ATOM 11490 O O . ILE D 1 360 ? 6.045 -23.081 5.781 1.00 25.37 340 ILE D O 1
ATOM 11495 N N . HIS D 1 361 ? 5.089 -21.553 4.369 1.00 31.64 341 HIS D N 1
ATOM 11496 C CA . HIS D 1 361 ? 4.007 -22.412 3.890 1.00 8.44 341 HIS D CA 1
ATOM 11497 C C . HIS D 1 361 ? 4.031 -22.469 2.368 1.00 12.63 341 HIS D C 1
ATOM 11498 O O . HIS D 1 361 ? 3.635 -21.521 1.684 1.00 20.82 341 HIS D O 1
ATOM 11505 N N . LEU D 1 362 ? 4.498 -23.596 1.850 1.00 6.45 342 LEU D N 1
ATOM 11506 C CA . LEU D 1 362 ? 4.578 -23.910 0.422 1.00 24.72 342 LEU D CA 1
ATOM 11507 C C . LEU D 1 362 ? 3.419 -24.890 0.128 1.00 99.75 342 LEU D C 1
ATOM 11508 O O . LEU D 1 362 ? 3.265 -25.928 0.808 1.00 16.04 342 LEU D O 1
ATOM 11513 N N . TYR D 1 363 ? 2.618 -24.553 -0.887 1.00 17.86 343 TYR D N 1
ATOM 11514 C CA . TYR D 1 363 ? 1.446 -25.328 -1.273 1.00 13.67 343 TYR D CA 1
ATOM 11515 C C . TYR D 1 363 ? 1.569 -26.596 -2.121 1.00 99.75 343 TYR D C 1
ATOM 11516 O O . TYR D 1 363 ? 0.574 -27.308 -2.374 1.00 20.46 343 TYR D O 1
ATOM 11525 N N . SER D 1 364 ? 2.800 -26.868 -2.538 1.00 20.21 344 SER D N 1
ATOM 11526 C CA . SER D 1 364 ? 3.090 -28.027 -3.381 1.00 42.32 344 SER D CA 1
ATOM 11527 C C . SER D 1 364 ? 2.200 -28.091 -4.622 1.00 10.16 344 SER D C 1
ATOM 11528 O O . SER D 1 364 ? 1.892 -29.174 -5.131 1.00 27.92 344 SER D O 1
ATOM 11531 N N . LYS D 1 365 ? 1.760 -26.921 -5.084 1.00 20.54 345 LYS D N 1
ATOM 11532 C CA . LYS D 1 365 ? 0.882 -26.862 -6.244 1.00 28.05 345 LYS D CA 1
ATOM 11533 C C . LYS D 1 365 ? 1.740 -27.057 -7.475 1.00 40.32 345 LYS D C 1
ATOM 11534 O O . LYS D 1 365 ? 1.276 -26.913 -8.602 1.00 47.41 345 LYS D O 1
ATOM 11540 N N . GLY D 1 366 ? 3.021 -27.342 -7.284 1.00 37.31 346 GLY D N 1
ATOM 11541 C CA . GLY D 1 366 ? 3.827 -27.513 -8.487 1.00 39.94 346 GLY D CA 1
ATOM 11542 C C . GLY D 1 366 ? 4.402 -26.212 -9.027 1.00 99.75 346 GLY D C 1
ATOM 11543 O O . GLY D 1 366 ? 4.990 -25.413 -8.257 1.00 40.52 346 GLY D O 1
ATOM 11544 N N . ALA D 1 367 ? 4.207 -26.064 -10.344 1.00 43.67 347 ALA D N 1
ATOM 11545 C CA . ALA D 1 367 ? 4.668 -24.905 -11.117 1.00 99.75 347 ALA D CA 1
ATOM 11546 C C . ALA D 1 367 ? 3.899 -23.585 -11.198 1.00 45.22 347 ALA D C 1
ATOM 11547 O O . ALA D 1 367 ? 2.671 -23.529 -11.363 1.00 51.50 347 ALA D O 1
ATOM 11549 N N . ALA D 1 368 ? 4.700 -22.532 -11.038 1.00 44.99 348 ALA D N 1
ATOM 11550 C CA . ALA D 1 368 ? 4.252 -21.150 -11.027 1.00 37.94 348 ALA D CA 1
ATOM 11551 C C . ALA D 1 368 ? 3.493 -20.712 -12.262 1.00 46.10 348 ALA D C 1
ATOM 11552 O O . ALA D 1 368 ? 3.615 -21.277 -13.352 1.00 66.13 348 ALA D O 1
ATOM 11554 N N . LYS D 1 369 ? 2.689 -19.681 -12.069 1.00 27.84 349 LYS D N 1
ATOM 11555 C CA . LYS D 1 369 ? 1.854 -19.223 -13.153 1.00 92.68 349 LYS D CA 1
ATOM 11556 C C . LYS D 1 369 ? 1.726 -17.855 -12.601 1.00 43.69 349 LYS D C 1
ATOM 11557 O O . LYS D 1 369 ? 1.688 -17.703 -11.382 1.00 32.10 349 LYS D O 1
ATOM 11563 N N . PRO D 1 370 ? 1.709 -16.881 -13.499 1.00 99.75 350 PRO D N 1
ATOM 11564 C CA . PRO D 1 370 ? 1.604 -15.517 -13.002 1.00 99.75 350 PRO D CA 1
ATOM 11565 C C . PRO D 1 370 ? 0.385 -15.265 -12.104 1.00 23.93 350 PRO D C 1
ATOM 11566 O O . PRO D 1 370 ? -0.743 -15.627 -12.426 1.00 53.56 350 PRO D O 1
ATOM 11570 N N . GLY D 1 371 ? 0.657 -14.714 -10.924 1.00 99.75 351 GLY D N 1
ATOM 11571 C CA . GLY D 1 371 ? -0.368 -14.420 -9.920 1.00 46.70 351 GLY D CA 1
ATOM 11572 C C . GLY D 1 371 ? -0.902 -15.567 -9.043 1.00 99.75 351 GLY D C 1
ATOM 11573 O O . GLY D 1 371 ? -1.574 -15.344 -8.045 1.00 29.81 351 GLY D O 1
ATOM 11574 N N . ARG D 1 372 ? -0.619 -16.816 -9.383 1.00 26.67 352 ARG D N 1
ATOM 11575 C CA . ARG D 1 372 ? -1.152 -17.940 -8.610 1.00 43.89 352 ARG D CA 1
ATOM 11576 C C . ARG D 1 372 ? -0.569 -17.967 -7.237 1.00 20.21 352 ARG D C 1
ATOM 11577 O O . ARG D 1 372 ? 0.612 -17.634 -7.094 1.00 28.98 352 ARG D O 1
ATOM 11585 N N . LYS D 1 373 ? -1.390 -18.329 -6.254 1.00 25.05 353 LYS D N 1
ATOM 11586 C CA . LYS D 1 373 ? -0.870 -18.386 -4.888 1.00 37.81 353 LYS D CA 1
ATOM 11587 C C . LYS D 1 373 ? -0.170 -19.724 -4.716 1.00 28.42 353 LYS D C 1
ATOM 11588 O O . LYS D 1 373 ? -0.723 -20.833 -4.819 1.00 20.35 353 LYS D O 1
ATOM 11594 N N . MET D 1 374 ? 1.116 -19.534 -4.483 1.00 26.21 354 MET D N 1
ATOM 11595 C CA . MET D 1 374 ? 2.073 -20.604 -4.353 1.00 24.02 354 MET D CA 1
ATOM 11596 C C . MET D 1 374 ? 2.382 -21.073 -2.940 1.00 17.43 354 MET D C 1
ATOM 11597 O O . MET D 1 374 ? 2.699 -22.243 -2.683 1.00 27.12 354 MET D O 1
ATOM 11602 N N . GLY D 1 375 ? 2.335 -20.143 -2.000 1.00 13.22 355 GLY D N 1
ATOM 11603 C CA . GLY D 1 375 ? 2.580 -20.543 -0.616 1.00 10.83 355 GLY D CA 1
ATOM 11604 C C . GLY D 1 375 ? 2.236 -19.282 0.127 1.00 22.50 355 GLY D C 1
ATOM 11605 O O . GLY D 1 375 ? 1.544 -18.391 -0.393 1.00 13.67 355 GLY D O 1
ATOM 11606 N N . HIS D 1 376 ? 2.768 -19.215 1.334 1.00 20.35 356 HIS D N 1
ATOM 11607 C CA . HIS D 1 376 ? 2.660 -18.047 2.167 1.00 16.77 356 HIS D CA 1
ATOM 11608 C C . HIS D 1 376 ? 3.683 -18.158 3.259 1.00 61.91 356 HIS D C 1
ATOM 11609 O O . HIS D 1 376 ? 4.164 -19.247 3.621 1.00 22.44 356 HIS D O 1
ATOM 11616 N N . ILE D 1 377 ? 3.997 -16.973 3.759 1.00 25.17 357 ILE D N 1
ATOM 11617 C CA . ILE D 1 377 ? 4.960 -16.845 4.838 1.00 13.91 357 ILE D CA 1
ATOM 11618 C C . ILE D 1 377 ? 4.347 -15.961 5.915 1.00 65.18 357 ILE D C 1
ATOM 11619 O O . ILE D 1 377 ? 3.770 -14.915 5.624 1.00 25.03 357 ILE D O 1
ATOM 11624 N N . THR D 1 378 ? 4.461 -16.412 7.155 1.00 16.36 358 THR D N 1
ATOM 11625 C CA . THR D 1 378 ? 3.963 -15.667 8.312 1.00 4.53 358 THR D CA 1
ATOM 11626 C C . THR D 1 378 ? 5.124 -15.404 9.268 1.00 25.97 358 THR D C 1
ATOM 11627 O O . THR D 1 378 ? 5.930 -16.273 9.639 1.00 16.57 358 THR D O 1
ATOM 11631 N N . VAL D 1 379 ? 5.229 -14.137 9.616 1.00 37.68 359 VAL D N 1
ATOM 11632 C CA . VAL D 1 379 ? 6.310 -13.705 10.472 1.00 13.72 359 VAL D CA 1
ATOM 11633 C C . VAL D 1 379 ? 5.721 -13.218 11.753 1.00 30.17 359 VAL D C 1
ATOM 11634 O O . VAL D 1 379 ? 4.735 -12.519 11.722 1.00 18.88 359 VAL D O 1
ATOM 11638 N N . THR D 1 380 ? 6.272 -13.633 12.878 1.00 15.48 360 THR D N 1
ATOM 11639 C CA . THR D 1 380 ? 5.684 -13.148 14.107 1.00 25.01 360 THR D CA 1
ATOM 11640 C C . THR D 1 380 ? 6.692 -12.329 14.941 1.00 15.38 360 THR D C 1
ATOM 11641 O O . THR D 1 380 ? 7.918 -12.399 14.737 1.00 18.78 360 THR D O 1
ATOM 11645 N N . ALA D 1 381 ? 6.175 -11.588 15.921 1.00 9.81 361 ALA D N 1
ATOM 11646 C CA . ALA D 1 381 ? 7.015 -10.829 16.855 1.00 30.61 361 ALA D CA 1
ATOM 11647 C C . ALA D 1 381 ? 6.239 -10.299 18.052 1.00 37.34 361 ALA D C 1
ATOM 11648 O O . ALA D 1 381 ? 5.002 -10.251 18.027 1.00 21.18 361 ALA D O 1
ATOM 11650 N N . PRO D 1 382 ? 6.968 -9.926 19.103 1.00 26.85 362 PRO D N 1
ATOM 11651 C CA . PRO D 1 382 ? 6.310 -9.378 20.290 1.00 12.97 362 PRO D CA 1
ATOM 11652 C C . PRO D 1 382 ? 5.537 -8.096 19.906 1.00 43.48 362 PRO D C 1
ATOM 11653 O O . PRO D 1 382 ? 4.494 -7.778 20.480 1.00 21.64 362 PRO D O 1
ATOM 11657 N N . THR D 1 383 ? 6.061 -7.369 18.923 1.00 15.04 363 THR D N 1
ATOM 11658 C CA . THR D 1 383 ? 5.432 -6.159 18.439 1.00 26.87 363 THR D CA 1
ATOM 11659 C C . THR D 1 383 ? 5.241 -6.102 16.947 1.00 24.61 363 THR D C 1
ATOM 11660 O O . THR D 1 383 ? 5.976 -6.679 16.138 1.00 22.22 363 THR D O 1
ATOM 11664 N N . MET D 1 384 ? 4.249 -5.314 16.568 1.00 11.40 364 MET D N 1
ATOM 11665 C CA . MET D 1 384 ? 4.096 -5.194 15.155 1.00 12.24 364 MET D CA 1
ATOM 11666 C C . MET D 1 384 ? 5.341 -4.550 14.488 1.00 17.89 364 MET D C 1
ATOM 11667 O O . MET D 1 384 ? 5.765 -4.956 13.411 1.00 19.95 364 MET D O 1
ATOM 11672 N N . HIS D 1 385 ? 5.936 -3.546 15.115 1.00 21.92 365 HIS D N 1
ATOM 11673 C CA . HIS D 1 385 ? 7.090 -2.851 14.549 1.00 30.93 365 HIS D CA 1
ATOM 11674 C C . HIS D 1 385 ? 8.150 -3.871 14.184 1.00 14.61 365 HIS D C 1
ATOM 11675 O O . HIS D 1 385 ? 8.665 -3.983 13.052 1.00 33.96 365 HIS D O 1
ATOM 11682 N N . GLU D 1 386 ? 8.395 -4.704 15.190 1.00 29.27 366 GLU D N 1
ATOM 11683 C CA . GLU D 1 386 ? 9.353 -5.783 15.038 1.00 21.76 366 GLU D CA 1
ATOM 11684 C C . GLU D 1 386 ? 9.084 -6.689 13.876 1.00 46.76 366 GLU D C 1
ATOM 11685 O O . GLU D 1 386 ? 9.957 -6.887 13.043 1.00 25.66 366 GLU D O 1
ATOM 11691 N N . ALA D 1 387 ? 7.882 -7.243 13.859 1.00 20.44 367 ALA D N 1
ATOM 11692 C CA . ALA D 1 387 ? 7.486 -8.148 12.778 1.00 10.22 367 ALA D CA 1
ATOM 11693 C C . ALA D 1 387 ? 7.700 -7.476 11.406 1.00 12.59 367 ALA D C 1
ATOM 11694 O O . ALA D 1 387 ? 8.068 -8.097 10.383 1.00 31.55 367 ALA D O 1
ATOM 11696 N N . GLU D 1 388 ? 7.538 -6.157 11.406 1.00 24.40 368 GLU D N 1
ATOM 11697 C CA . GLU D 1 388 ? 7.657 -5.336 10.215 1.00 9.45 368 GLU D CA 1
ATOM 11698 C C . GLU D 1 388 ? 9.085 -5.255 9.760 1.00 32.09 368 GLU D C 1
ATOM 11699 O O . GLU D 1 388 ? 9.456 -5.340 8.576 1.00 22.67 368 GLU D O 1
ATOM 11705 N N . THR D 1 389 ? 9.890 -5.094 10.789 1.00 11.08 369 THR D N 1
ATOM 11706 C CA . THR D 1 389 ? 11.343 -4.994 10.578 1.00 22.50 369 THR D CA 1
ATOM 11707 C C . THR D 1 389 ? 11.874 -6.302 9.965 1.00 36.69 369 THR D C 1
ATOM 11708 O O . THR D 1 389 ? 12.475 -6.307 8.879 1.00 33.19 369 THR D O 1
ATOM 11712 N N . HIS D 1 390 ? 11.608 -7.405 10.666 1.00 33.12 370 HIS D N 1
ATOM 11713 C CA . HIS D 1 390 ? 11.987 -8.765 10.281 1.00 28.07 370 HIS D CA 1
ATOM 11714 C C . HIS D 1 390 ? 11.575 -9.065 8.853 1.00 20.90 370 HIS D C 1
ATOM 11715 O O . HIS D 1 390 ? 12.326 -9.615 8.045 1.00 37.06 370 HIS D O 1
ATOM 11722 N N . ILE D 1 391 ? 10.351 -8.665 8.555 1.00 39.03 371 ILE D N 1
ATOM 11723 C CA . ILE D 1 391 ? 9.805 -8.938 7.246 1.00 31.59 371 ILE D CA 1
ATOM 11724 C C . ILE D 1 391 ? 10.156 -8.005 6.111 1.00 12.79 371 ILE D C 1
ATOM 11725 O O . ILE D 1 391 ? 10.091 -8.425 4.948 1.00 31.17 371 ILE D O 1
ATOM 11730 N N . GLN D 1 392 ? 10.455 -6.744 6.404 1.00 34.82 372 GLN D N 1
ATOM 11731 C CA . GLN D 1 392 ? 10.765 -5.796 5.325 1.00 11.60 372 GLN D CA 1
ATOM 11732 C C . GLN D 1 392 ? 11.517 -6.257 4.084 1.00 28.86 372 GLN D C 1
ATOM 11733 O O . GLN D 1 392 ? 11.187 -5.993 2.926 1.00 18.29 372 GLN D O 1
ATOM 11739 N N . PRO D 1 393 ? 12.577 -6.983 4.372 1.00 17.69 373 PRO D N 1
ATOM 11740 C CA . PRO D 1 393 ? 13.439 -7.475 3.330 1.00 28.73 373 PRO D CA 1
ATOM 11741 C C . PRO D 1 393 ? 12.785 -8.555 2.526 1.00 38.74 373 PRO D C 1
ATOM 11742 O O . PRO D 1 393 ? 12.988 -8.618 1.317 1.00 35.55 373 PRO D O 1
ATOM 11746 N N . LEU D 1 394 ? 12.032 -9.423 3.189 1.00 17.68 374 LEU D N 1
ATOM 11747 C CA . LEU D 1 394 ? 11.440 -10.471 2.377 1.00 44.96 374 LEU D CA 1
ATOM 11748 C C . LEU D 1 394 ? 10.492 -9.710 1.514 1.00 11.96 374 LEU D C 1
ATOM 11749 O O . LEU D 1 394 ? 10.301 -10.099 0.353 1.00 23.83 374 LEU D O 1
ATOM 11754 N N . ILE D 1 395 ? 9.935 -8.612 2.028 1.00 19.30 375 ILE D N 1
ATOM 11755 C CA . ILE D 1 395 ? 9.036 -7.898 1.134 1.00 24.56 375 ILE D CA 1
ATOM 11756 C C . ILE D 1 395 ? 9.789 -7.275 -0.032 1.00 52.36 375 ILE D C 1
ATOM 11757 O O . ILE D 1 395 ? 9.322 -7.247 -1.177 1.00 20.95 375 ILE D O 1
ATOM 11762 N N . ASP D 1 396 ? 10.970 -6.740 0.242 1.00 19.61 376 ASP D N 1
ATOM 11763 C CA . ASP D 1 396 ? 11.671 -6.105 -0.856 1.00 30.68 376 ASP D CA 1
ATOM 11764 C C . ASP D 1 396 ? 12.076 -7.133 -1.857 1.00 65.04 376 ASP D C 1
ATOM 11765 O O . ASP D 1 396 ? 12.151 -6.886 -3.066 1.00 42.51 376 ASP D O 1
ATOM 11770 N N . VAL D 1 397 ? 12.289 -8.316 -1.312 1.00 17.48 377 VAL D N 1
ATOM 11771 C CA . VAL D 1 397 ? 12.693 -9.341 -2.240 1.00 15.57 377 VAL D CA 1
ATOM 11772 C C . VAL D 1 397 ? 11.478 -9.714 -3.042 1.00 18.13 377 VAL D C 1
ATOM 11773 O O . VAL D 1 397 ? 11.519 -9.975 -4.231 1.00 43.10 377 VAL D O 1
ATOM 11777 N N . VAL D 1 398 ? 10.342 -9.769 -2.381 1.00 18.35 378 VAL D N 1
ATOM 11778 C CA . VAL D 1 398 ? 9.243 -10.183 -3.218 1.00 28.76 378 VAL D CA 1
ATOM 11779 C C . VAL D 1 398 ? 9.040 -9.059 -4.196 1.00 99.75 378 VAL D C 1
ATOM 11780 O O . VAL D 1 398 ? 8.973 -9.371 -5.370 1.00 35.43 378 VAL D O 1
ATOM 11784 N N . ASP D 1 399 ? 8.966 -7.808 -3.735 1.00 27.30 379 ASP D N 1
ATOM 11785 C CA . ASP D 1 399 ? 8.794 -6.657 -4.600 1.00 20.17 379 ASP D CA 1
ATOM 11786 C C . ASP D 1 399 ? 9.735 -6.781 -5.799 1.00 99.75 379 ASP D C 1
ATOM 11787 O O . ASP D 1 399 ? 9.292 -6.836 -6.948 1.00 53.53 379 ASP D O 1
ATOM 11792 N N . ARG D 1 400 ? 11.042 -6.869 -5.598 1.00 42.97 380 ARG D N 1
ATOM 11793 C CA . ARG D 1 400 ? 11.886 -7.021 -6.793 1.00 99.75 380 ARG D CA 1
ATOM 11794 C C . ARG D 1 400 ? 11.567 -7.857 -8.073 1.00 60.82 380 ARG D C 1
ATOM 11795 O O . ARG D 1 400 ? 11.343 -9.104 -8.071 1.00 80.65 380 ARG D O 1
#